Protein 4F7K (pdb70)

Structure (mmCIF, N/CA/C/O backbone):
data_4F7K
#
_entry.id   4F7K
#
_cell.length_a   123.410
_cell.length_b   91.360
_cell.length_c   86.150
_cell.angle_alpha   90.00
_cell.angle_beta   112.10
_cell.angle_gamma   90.00
#
_symmetry.space_group_name_H-M   'C 1 2 1'
#
loop_
_entity.id
_entity.type
_entity.pdbx_description
1 polymer Laccase
2 non-polymer GLYCEROL
3 water water
#
loop_
_atom_site.group_PDB
_atom_site.id
_atom_site.type_symbol
_atom_site.label_atom_id
_atom_site.label_alt_id
_atom_site.label_comp_id
_atom_site.label_asym_id
_atom_site.label_entity_id
_atom_site.label_seq_id
_atom_site.pdbx_PDB_ins_code
_atom_site.Cartn_x
_atom_site.Cartn_y
_atom_site.Cartn_z
_atom_site.occupancy
_atom_site.B_iso_or_equiv
_atom_site.auth_seq_id
_atom_site.auth_comp_id
_atom_site.auth_asym_id
_atom_site.auth_atom_id
_atom_site.pdbx_PDB_model_num
ATOM 1 N N . ALA A 1 2 ? 20.054 49.525 -24.389 1.00 65.51 24 ALA A N 1
ATOM 2 C CA . ALA A 1 2 ? 21.006 48.868 -25.337 1.00 67.15 24 ALA A CA 1
ATOM 3 C C . ALA A 1 2 ? 22.184 48.179 -24.628 1.00 67.61 24 ALA A C 1
ATOM 4 O O . ALA A 1 2 ? 23.338 48.625 -24.753 1.00 69.90 24 ALA A O 1
ATOM 6 N N . PRO A 1 3 ? 21.911 47.082 -23.898 1.00 65.81 25 PRO A N 1
ATOM 7 C CA . PRO A 1 3 ? 20.599 46.475 -23.691 1.00 63.39 25 PRO A CA 1
ATOM 8 C C . PRO A 1 3 ? 19.843 47.067 -22.503 1.00 61.14 25 PRO A C 1
ATOM 9 O O . PRO A 1 3 ? 20.434 47.298 -21.440 1.00 61.78 25 PRO A O 1
ATOM 13 N N . VAL A 1 4 ? 18.549 47.318 -22.685 1.00 58.60 26 VAL A N 1
ATOM 14 C CA . VAL A 1 4 ? 17.691 47.697 -21.559 1.00 56.20 26 VAL A CA 1
ATOM 15 C C . VAL A 1 4 ? 17.519 46.481 -20.646 1.00 53.48 26 VAL A C 1
ATOM 16 O O . VAL A 1 4 ? 17.190 45.380 -21.131 1.00 53.39 26 VAL A O 1
ATOM 20 N N . GLU A 1 5 ? 17.749 46.666 -19.344 1.00 50.30 27 GLU A N 1
ATOM 21 C CA . GLU A 1 5 ? 17.433 45.602 -18.389 1.00 47.04 27 GLU A CA 1
ATOM 22 C C . GLU A 1 5 ? 15.933 45.515 -18.132 1.00 43.34 27 GLU A C 1
ATOM 23 O O . GLU A 1 5 ? 15.268 46.530 -17.918 1.00 42.87 27 GLU A O 1
ATOM 29 N N . LEU A 1 6 ? 15.414 44.296 -18.195 1.00 39.20 28 LEU A N 1
ATOM 30 C CA . LEU A 1 6 ? 14.012 44.027 -17.945 1.00 35.65 28 LEU A CA 1
ATOM 31 C C . LEU A 1 6 ? 13.942 43.034 -16.789 1.00 34.68 28 LEU A C 1
ATOM 32 O O . LEU A 1 6 ? 14.180 41.827 -16.974 1.00 33.86 28 LEU A O 1
ATOM 37 N N . VAL A 1 7 ? 13.670 43.551 -15.589 1.00 32.22 29 VAL A N 1
ATOM 38 C CA . VAL A 1 7 ? 13.780 42.731 -14.399 1.00 31.26 29 VAL A CA 1
ATOM 39 C C . VAL A 1 7 ? 12.413 42.302 -13.933 1.00 29.46 29 VAL A C 1
ATOM 40 O O . VAL A 1 7 ? 11.629 43.143 -13.523 1.00 29.00 29 VAL A O 1
ATOM 44 N N . ALA A 1 8 ? 12.121 41.009 -14.038 1.00 27.59 30 ALA A N 1
ATOM 45 C CA . ALA A 1 8 ? 10.897 40.446 -13.461 1.00 27.47 30 ALA A CA 1
ATOM 46 C C . ALA A 1 8 ? 11.101 40.383 -11.925 1.00 27.78 30 ALA A C 1
ATOM 47 O O . ALA A 1 8 ? 12.063 39.765 -11.453 1.00 29.41 30 ALA A O 1
ATOM 49 N N . GLN A 1 9 ? 10.278 41.102 -11.160 1.00 26.63 31 GLN A N 1
ATOM 50 C CA . GLN A 1 9 ? 10.464 41.176 -9.696 1.00 27.57 31 GLN A CA 1
ATOM 51 C C . GLN A 1 9 ? 9.174 41.447 -8.915 1.00 26.15 31 GLN A C 1
ATOM 52 O O . GLN A 1 9 ? 8.185 41.869 -9.494 1.00 24.82 31 GLN A O 1
ATOM 58 N N . PRO A 1 10 ? 9.203 41.250 -7.568 1.00 26.83 32 PRO A N 1
ATOM 59 C CA . PRO A 1 10 ? 8.032 41.693 -6.795 1.00 26.60 32 PRO A CA 1
ATOM 60 C C . PRO A 1 10 ? 7.878 43.210 -6.889 1.00 26.23 32 PRO A C 1
ATOM 61 O O . PRO A 1 10 ? 8.855 43.939 -6.850 1.00 27.70 32 PRO A O 1
ATOM 65 N N . VAL A 1 11 ? 6.652 43.686 -6.967 1.00 24.97 33 VAL A N 1
ATOM 66 C CA . VAL A 1 11 ? 6.398 45.100 -7.109 1.00 25.00 33 VAL A CA 1
ATOM 67 C C . VAL A 1 11 ? 5.061 45.349 -6.443 1.00 26.56 33 VAL A C 1
ATOM 68 O O . VAL A 1 11 ? 4.410 44.401 -5.983 1.00 25.95 33 VAL A O 1
ATOM 72 N N . ASN A 1 12 ? 4.648 46.613 -6.421 1.00 28.76 34 ASN A N 1
ATOM 73 C CA . ASN A 1 12 ? 3.302 46.990 -5.974 1.00 31.68 34 ASN A CA 1
ATOM 74 C C . ASN A 1 12 ? 2.618 47.783 -7.075 1.00 31.94 34 ASN A C 1
ATOM 75 O O . ASN A 1 12 ? 3.268 48.516 -7.858 1.00 32.05 34 ASN A O 1
ATOM 80 N N . ALA A 1 13 ? 1.301 47.662 -7.146 1.00 32.25 35 ALA A N 1
ATOM 81 C CA . ALA A 1 13 ? 0.576 48.445 -8.134 1.00 32.41 35 ALA A CA 1
ATOM 82 C C . ALA A 1 13 ? -0.643 49.037 -7.506 1.00 32.92 35 ALA A C 1
ATOM 83 O O . ALA A 1 13 ? -1.322 48.363 -6.736 1.00 32.33 35 ALA A O 1
ATOM 85 N N . GLN A 1 14 ? -0.950 50.276 -7.866 1.00 33.77 36 GLN A N 1
ATOM 86 C CA . GLN A 1 14 ? -2.188 50.876 -7.414 1.00 35.87 36 GLN A CA 1
ATOM 87 C C . GLN A 1 14 ? -3.309 50.521 -8.384 1.00 36.20 36 GLN A C 1
ATOM 88 O O . GLN A 1 14 ? -3.513 51.206 -9.385 1.00 37.20 36 GLN A O 1
ATOM 94 N N . ILE A 1 15 ? -4.033 49.454 -8.073 1.00 36.18 37 ILE A N 1
ATOM 95 C CA . ILE A 1 15 ? -5.124 48.982 -8.908 1.00 35.99 37 ILE A CA 1
ATOM 96 C C . ILE A 1 15 ? -6.468 49.556 -8.462 1.00 38.16 37 ILE A C 1
ATOM 97 O O . ILE A 1 15 ? -7.176 50.173 -9.279 1.00 39.27 37 ILE A O 1
ATOM 102 N N . LEU A 1 16 ? -6.804 49.361 -7.181 1.00 38.43 38 LEU A N 1
ATOM 103 C CA . LEU A 1 16 ? -7.963 49.964 -6.540 1.00 41.05 38 LEU A CA 1
ATOM 104 C C . LEU A 1 16 ? -7.798 51.490 -6.563 1.00 43.18 38 LEU A C 1
ATOM 105 O O . LEU A 1 16 ? -6.693 51.977 -6.742 1.00 43.17 38 LEU A O 1
ATOM 110 N N . PRO A 1 17 ? -8.894 52.249 -6.403 1.00 46.01 39 PRO A N 1
ATOM 111 C CA . PRO A 1 17 ? -8.860 53.694 -6.425 1.00 48.47 39 PRO A CA 1
ATOM 112 C C . PRO A 1 17 ? -7.913 54.299 -5.397 1.00 50.79 39 PRO A C 1
ATOM 113 O O . PRO A 1 17 ? -7.554 53.647 -4.406 1.00 50.74 39 PRO A O 1
ATOM 117 N N . GLU A 1 18 ? -7.542 55.560 -5.624 1.00 52.69 40 GLU A N 1
ATOM 118 C CA . GLU A 1 18 ? -6.690 56.282 -4.702 1.00 54.48 40 GLU A CA 1
ATOM 119 C C . GLU A 1 18 ? -7.302 56.344 -3.316 1.00 56.40 40 GLU A C 1
ATOM 120 O O . GLU A 1 18 ? -8.526 56.501 -3.157 1.00 58.06 40 GLU A O 1
ATOM 126 N N . GLY A 1 19 ? -6.440 56.194 -2.317 1.00 56.34 41 GLY A N 1
ATOM 127 C CA . GLY A 1 19 ? -6.887 56.106 -0.932 1.00 57.84 41 GLY A CA 1
ATOM 128 C C . GLY A 1 19 ? -7.247 54.690 -0.503 1.00 56.32 41 GLY A C 1
ATOM 129 O O . GLY A 1 19 ? -7.462 54.444 0.678 1.00 58.90 41 GLY A O 1
ATOM 130 N N . GLU A 1 20 ? -7.362 53.778 -1.466 1.00 53.07 42 GLU A N 1
ATOM 131 C CA . GLU A 1 20 ? -7.527 52.363 -1.196 1.00 50.81 42 GLU A CA 1
ATOM 132 C C . GLU A 1 20 ? -6.189 51.640 -1.392 1.00 47.41 42 GLU A C 1
ATOM 133 O O . GLU A 1 20 ? -5.272 52.184 -2.011 1.00 46.29 42 GLU A O 1
ATOM 139 N N . PRO A 1 21 ? -6.065 50.422 -0.836 1.00 45.57 43 PRO A N 1
ATOM 140 C CA . PRO A 1 21 ? -4.766 49.752 -0.712 1.00 43.26 43 PRO A CA 1
ATOM 141 C C . PRO A 1 21 ? -4.135 49.330 -2.033 1.00 39.64 43 PRO A C 1
ATOM 142 O O . PRO A 1 21 ? -4.818 48.877 -2.932 1.00 38.95 43 PRO A O 1
ATOM 146 N N . ALA A 1 22 ? -2.830 49.489 -2.128 1.00 38.15 44 ALA A N 1
ATOM 147 C CA . ALA A 1 22 ? -2.057 49.034 -3.258 1.00 36.64 44 ALA A CA 1
ATOM 148 C C . ALA A 1 22 ? -2.043 47.510 -3.244 1.00 35.64 44 ALA A C 1
ATOM 149 O O . ALA A 1 22 ? -2.422 46.906 -2.259 1.00 36.20 44 ALA A O 1
ATOM 151 N N . THR A 1 23 ? -1.614 46.899 -4.337 1.00 33.83 45 THR A N 1
ATOM 152 C CA . THR A 1 23 ? -1.684 45.454 -4.494 1.00 33.22 45 THR A CA 1
ATOM 153 C C . THR A 1 23 ? -0.279 44.901 -4.779 1.00 32.65 45 THR A C 1
ATOM 154 O O . THR A 1 23 ? 0.356 45.314 -5.738 1.00 32.77 45 THR A O 1
ATOM 158 N N . PRO A 1 24 ? 0.186 43.941 -3.966 1.00 32.36 46 PRO A N 1
ATOM 159 C CA . PRO A 1 24 ? 1.477 43.290 -4.183 1.00 32.15 46 PRO A CA 1
ATOM 160 C C . PRO A 1 24 ? 1.382 42.286 -5.297 1.00 31.73 46 PRO A C 1
ATOM 161 O O . PRO A 1 24 ? 0.379 41.586 -5.389 1.00 31.23 46 PRO A O 1
ATOM 165 N N . MET A 1 25 ? 2.354 42.301 -6.215 1.00 31.25 47 MET A N 1
ATOM 166 C CA . MET A 1 25 ? 2.374 41.308 -7.270 1.00 31.09 47 MET A CA 1
ATOM 167 C C . MET A 1 25 ? 3.744 41.189 -7.920 1.00 29.75 47 MET A C 1
ATOM 168 O O . MET A 1 25 ? 4.709 41.753 -7.407 1.00 29.47 47 MET A O 1
ATOM 173 N N . LEU A 1 26 ? 3.818 40.467 -9.040 1.00 28.10 48 LEU A N 1
ATOM 174 C CA . LEU A 1 26 ? 5.065 40.432 -9.850 1.00 28.12 48 LEU A CA 1
ATOM 175 C C . LEU A 1 26 ? 4.954 41.413 -10.972 1.00 26.77 48 LEU A C 1
ATOM 176 O O . LEU A 1 26 ? 3.903 41.545 -11.558 1.00 27.93 48 LEU A O 1
ATOM 181 N N . GLY A 1 27 ? 6.028 42.135 -11.267 1.00 26.95 49 GLY A N 1
ATOM 182 C CA . GLY A 1 27 ? 6.044 43.022 -12.411 1.00 25.04 49 GLY A CA 1
ATOM 183 C C . GLY A 1 27 ? 7.447 43.176 -12.947 1.00 26.36 49 GLY A C 1
ATOM 184 O O . GLY A 1 27 ? 8.346 42.375 -12.636 1.00 27.01 49 GLY A O 1
ATOM 185 N N . PHE A 1 28 ? 7.664 44.250 -13.699 1.00 26.20 50 PHE A N 1
ATOM 186 C CA . PHE A 1 28 ? 8.925 44.473 -14.363 1.00 26.40 50 PHE A CA 1
ATOM 187 C C . PHE A 1 28 ? 9.377 45.851 -13.988 1.00 27.03 50 PHE A C 1
ATOM 188 O O . PHE A 1 28 ? 8.612 46.805 -14.129 1.00 27.44 50 PHE A O 1
ATOM 196 N N . ASN A 1 29 ? 10.621 45.966 -13.566 1.00 27.52 51 ASN A N 1
ATOM 197 C CA . ASN A 1 29 ? 11.243 47.272 -13.334 1.00 29.90 51 ASN A CA 1
ATOM 198 C C . ASN A 1 29 ? 10.490 48.191 -12.349 1.00 30.10 51 ASN A C 1
ATOM 199 O O . ASN A 1 29 ? 10.331 49.410 -12.604 1.00 30.60 51 ASN A O 1
ATOM 204 N N . GLY A 1 30 ? 10.016 47.606 -11.249 1.00 29.84 52 GLY A N 1
ATOM 205 C CA . GLY A 1 30 ? 9.454 48.388 -10.122 1.00 29.37 52 GLY A CA 1
ATOM 206 C C . GLY A 1 30 ? 7.961 48.667 -10.285 1.00 29.17 52 GLY A C 1
ATOM 207 O O . GLY A 1 30 ? 7.387 49.380 -9.475 1.00 27.86 52 GLY A O 1
ATOM 208 N N . GLY A 1 31 ? 7.324 48.099 -11.325 1.00 28.25 53 GLY A N 1
ATOM 209 C CA . GLY A 1 31 ? 5.872 48.357 -11.568 1.00 26.95 53 GLY A CA 1
ATOM 210 C C . GLY A 1 31 ? 5.168 47.294 -12.392 1.00 26.92 53 GLY A C 1
ATOM 211 O O . GLY A 1 31 ? 5.813 46.392 -12.925 1.00 27.32 53 GLY A O 1
ATOM 212 N N . THR A 1 32 ? 3.839 47.381 -12.453 1.00 26.51 54 THR A N 1
ATOM 213 C CA . THR A 1 32 ? 3.028 46.659 -13.422 1.00 26.42 54 THR A CA 1
ATOM 214 C C . THR A 1 32 ? 1.862 47.562 -13.882 1.00 26.15 54 THR A C 1
ATOM 215 O O . THR A 1 32 ? 1.227 48.199 -13.072 1.00 26.97 54 THR A O 1
ATOM 219 N N . PRO A 1 33 ? 1.637 47.690 -15.189 1.00 25.46 55 PRO A N 1
ATOM 220 C CA . PRO A 1 33 ? 2.368 47.135 -16.317 1.00 26.07 55 PRO A CA 1
ATOM 221 C C . PRO A 1 33 ? 3.858 47.423 -16.284 1.00 26.42 55 PRO A C 1
ATOM 222 O O . PRO A 1 33 ? 4.277 48.405 -15.715 1.00 25.48 55 PRO A O 1
ATOM 226 N N . GLY A 1 34 ? 4.658 46.574 -16.933 1.00 27.27 56 GLY A N 1
ATOM 227 C CA . GLY A 1 34 ? 6.070 46.925 -17.114 1.00 26.15 56 GLY A CA 1
ATOM 228 C C . GLY A 1 34 ? 6.227 48.127 -18.046 1.00 27.90 56 GLY A C 1
ATOM 229 O O . GLY A 1 34 ? 5.225 48.613 -18.660 1.00 26.24 56 GLY A O 1
ATOM 230 N N . PRO A 1 35 ? 7.482 48.595 -18.197 1.00 28.23 57 PRO A N 1
ATOM 231 C CA . PRO A 1 35 ? 7.847 49.704 -19.071 1.00 29.47 57 PRO A CA 1
ATOM 232 C C . PRO A 1 35 ? 7.393 49.502 -20.515 1.00 29.61 57 PRO A C 1
A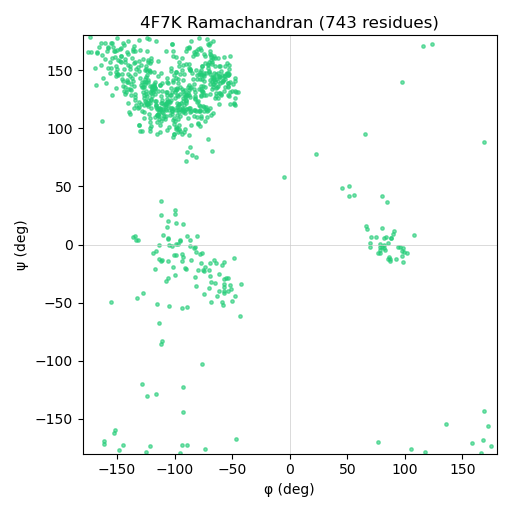TOM 233 O O . PRO A 1 35 ? 7.341 48.362 -20.969 1.00 29.83 57 PRO A O 1
ATOM 237 N N . VAL A 1 36 ? 7.059 50.596 -21.195 1.00 29.89 58 VAL A N 1
ATOM 238 C CA . VAL A 1 36 ? 6.816 50.631 -22.640 1.00 33.06 58 VAL A CA 1
ATOM 239 C C . VAL A 1 36 ? 8.146 50.470 -23.365 1.00 34.27 58 VAL A C 1
ATOM 240 O O . VAL A 1 36 ? 9.017 51.313 -23.248 1.00 36.31 58 VAL A O 1
ATOM 244 N N . LEU A 1 37 ? 8.310 49.379 -24.095 1.00 35.18 59 LEU A N 1
ATOM 245 C CA . LEU A 1 37 ? 9.474 49.179 -24.951 1.00 36.28 59 LEU A CA 1
ATOM 246 C C . LEU A 1 37 ? 9.164 49.730 -26.345 1.00 37.99 59 LEU A C 1
ATOM 247 O O . LEU A 1 37 ? 8.138 49.400 -26.927 1.00 37.30 59 LEU A O 1
ATOM 252 N N . ARG A 1 38 ? 10.048 50.590 -26.844 1.00 39.78 60 ARG A N 1
ATOM 253 C CA . ARG A 1 38 ? 9.858 51.313 -28.084 1.00 42.14 60 ARG A CA 1
ATOM 254 C C . ARG A 1 38 ? 11.053 51.109 -29.003 1.00 42.73 60 ARG A C 1
ATOM 255 O O . ARG A 1 38 ? 12.191 51.106 -28.545 1.00 41.57 60 ARG A O 1
ATOM 263 N N . ALA A 1 39 ? 10.778 50.943 -30.303 1.00 43.77 61 ALA A N 1
ATOM 264 C CA . ALA A 1 39 ? 11.818 50.976 -31.345 1.00 45.17 61 ALA A CA 1
ATOM 265 C C . ALA A 1 39 ? 11.173 51.300 -32.683 1.00 46.73 61 ALA A C 1
ATOM 266 O O . ALA A 1 39 ? 10.018 50.989 -32.879 1.00 47.07 61 ALA A O 1
ATOM 268 N N . ARG A 1 40 ? 11.899 51.919 -33.607 1.00 48.18 62 ARG A N 1
ATOM 269 C CA . ARG A 1 40 ? 11.363 52.148 -34.948 1.00 50.38 62 ARG A CA 1
ATOM 270 C C . ARG A 1 40 ? 11.330 50.821 -35.718 1.00 49.87 62 ARG A C 1
ATOM 271 O O . ARG A 1 40 ? 12.157 49.930 -35.490 1.00 49.61 62 ARG A O 1
ATOM 279 N N . GLN A 1 41 ? 10.354 50.667 -36.590 1.00 49.98 63 GLN A N 1
ATOM 280 C CA . GLN A 1 41 ? 10.334 49.520 -37.503 1.00 51.44 63 GLN A CA 1
ATOM 281 C C . GLN A 1 41 ? 11.726 49.326 -38.144 1.00 53.11 63 GLN A C 1
ATOM 282 O O . GLN A 1 41 ? 12.341 50.288 -38.623 1.00 54.19 63 GLN A O 1
ATOM 288 N N . GLY A 1 42 ? 12.223 48.094 -38.119 1.00 53.01 64 GLY A N 1
ATOM 289 C CA . GLY A 1 42 ? 13.484 47.744 -38.790 1.00 54.41 64 GLY A CA 1
ATOM 290 C C . GLY A 1 42 ? 14.656 47.711 -37.831 1.00 54.56 64 GLY A C 1
ATOM 291 O O . GLY A 1 42 ? 15.725 47.163 -38.153 1.00 55.53 64 GLY A O 1
ATOM 292 N N . GLU A 1 43 ? 14.449 48.294 -36.645 1.00 52.79 65 GLU A N 1
ATOM 293 C CA . GLU A 1 43 ? 15.502 48.422 -35.639 1.00 52.98 65 GLU A CA 1
ATOM 294 C C . GLU A 1 43 ? 15.566 47.240 -34.668 1.00 51.41 65 GLU A C 1
ATOM 295 O O . GLU A 1 43 ? 14.654 46.424 -34.575 1.00 50.32 65 GLU A O 1
ATOM 301 N N . VAL A 1 44 ? 16.663 47.178 -33.936 1.00 51.74 66 VAL A N 1
ATOM 302 C CA . VAL A 1 44 ? 16.931 46.078 -33.043 1.00 51.62 66 VAL A CA 1
ATOM 303 C C . VAL A 1 44 ? 16.485 46.427 -31.636 1.00 49.33 66 VAL A C 1
ATOM 304 O O . VAL A 1 44 ? 16.811 47.502 -31.136 1.00 50.39 66 VAL A O 1
ATOM 308 N N . PHE A 1 45 ? 15.706 45.534 -31.038 1.00 47.61 67 PHE A N 1
ATOM 309 C CA . PHE A 1 45 ? 15.453 45.523 -29.597 1.00 45.58 67 PHE A CA 1
ATOM 310 C C . PHE A 1 45 ? 16.517 44.644 -28.978 1.00 44.99 67 PHE A C 1
ATOM 311 O O . PHE A 1 45 ? 16.645 43.472 -29.336 1.00 45.00 67 PHE A O 1
ATOM 319 N N . ASP A 1 46 ? 17.285 45.206 -28.059 1.00 44.80 68 ASP A N 1
ATOM 320 C CA A ASP A 1 46 ? 18.265 44.450 -27.303 0.50 45.12 68 ASP A CA 1
ATOM 321 C CA B ASP A 1 46 ? 18.226 44.407 -27.285 0.50 45.20 68 ASP A CA 1
ATOM 322 C C . ASP A 1 46 ? 17.843 44.507 -25.822 1.00 43.45 68 ASP A C 1
ATOM 323 O O . ASP A 1 46 ? 17.936 45.564 -25.203 1.00 43.44 68 ASP A O 1
ATOM 332 N N . ILE A 1 47 ? 17.383 43.381 -25.279 1.00 41.84 69 ILE A N 1
ATOM 333 C CA . ILE A 1 47 ? 16.757 43.322 -23.955 1.00 39.32 69 ILE A CA 1
ATOM 334 C C . ILE A 1 47 ? 17.473 42.310 -23.054 1.00 39.25 69 ILE A C 1
ATOM 335 O O . ILE A 1 47 ? 17.596 41.139 -23.413 1.00 40.49 69 ILE A O 1
ATOM 340 N N . ARG A 1 48 ? 17.988 42.767 -21.911 1.00 38.32 70 ARG A N 1
ATOM 341 C CA . ARG A 1 48 ? 18.562 41.849 -20.933 1.00 38.69 70 ARG A CA 1
ATOM 342 C C . ARG A 1 48 ? 17.496 41.508 -19.858 1.00 36.60 70 ARG A C 1
ATOM 343 O O . ARG A 1 48 ? 17.257 42.291 -18.940 1.00 35.06 70 ARG A O 1
ATOM 351 N N . PHE A 1 49 ? 16.863 40.342 -20.022 1.00 35.25 71 PHE A N 1
ATOM 352 C CA . PHE A 1 49 ? 15.916 39.801 -19.059 1.00 33.56 71 PHE A CA 1
ATOM 353 C C . PHE A 1 49 ? 16.611 39.249 -17.817 1.00 34.66 71 PHE A C 1
ATOM 354 O O . PHE A 1 49 ? 17.525 38.432 -17.927 1.00 35.91 71 PHE A O 1
ATOM 362 N N . GLN A 1 50 ? 16.144 39.685 -16.652 1.00 33.58 72 GLN A N 1
ATOM 363 C CA . GLN A 1 50 ? 16.678 39.258 -15.360 1.00 35.77 72 GLN A CA 1
ATOM 364 C C . GLN A 1 50 ? 15.557 38.682 -14.481 1.00 34.35 72 GLN A C 1
ATOM 365 O O . GLN A 1 50 ? 14.591 39.369 -14.191 1.00 32.67 72 GLN A O 1
ATOM 371 N N . ASN A 1 51 ? 15.721 37.439 -14.047 1.00 34.99 73 ASN A N 1
ATOM 372 C CA . ASN A 1 51 ? 14.697 36.732 -13.265 1.00 34.86 73 ASN A CA 1
ATOM 373 C C . ASN A 1 51 ? 14.866 36.927 -11.747 1.00 35.14 73 ASN A C 1
ATOM 374 O O . ASN A 1 51 ? 15.711 36.269 -11.118 1.00 36.34 73 ASN A O 1
ATOM 379 N N . GLN A 1 52 ? 14.093 37.847 -11.164 1.00 34.20 74 GLN A N 1
ATOM 380 C CA . GLN A 1 52 ? 14.075 38.017 -9.690 1.00 35.16 74 GLN A CA 1
ATOM 381 C C . GLN A 1 52 ? 12.733 37.584 -9.080 1.00 34.83 74 GLN A C 1
ATOM 382 O O . GLN A 1 52 ? 12.245 38.210 -8.139 1.00 34.58 74 GLN A O 1
ATOM 388 N N . ILE A 1 53 ? 12.129 36.526 -9.606 1.00 34.75 75 ILE A N 1
ATOM 389 C CA . ILE A 1 53 ? 10.811 36.146 -9.111 1.00 35.02 75 ILE A CA 1
ATOM 390 C C . ILE A 1 53 ? 10.789 34.811 -8.385 1.00 37.45 75 ILE A C 1
ATOM 391 O O . ILE A 1 53 ? 9.721 34.379 -7.921 1.00 37.56 75 ILE A O 1
ATOM 396 N N . GLY A 1 54 ? 11.950 34.162 -8.290 1.00 38.75 76 GLY A N 1
ATOM 397 C CA . GLY A 1 54 ? 12.085 32.976 -7.461 1.00 40.73 76 GLY A CA 1
ATOM 398 C C . GLY A 1 54 ? 11.682 31.690 -8.161 1.00 41.69 76 GLY A C 1
ATOM 399 O O . GLY A 1 54 ? 11.748 30.625 -7.555 1.00 42.79 76 GLY A O 1
ATOM 400 N N . GLU A 1 55 ? 11.287 31.771 -9.435 1.00 40.24 77 GLU A N 1
ATOM 401 C CA . GLU A 1 55 ? 10.917 30.568 -10.178 1.00 41.29 77 GLU A CA 1
ATOM 402 C C . GLU A 1 55 ? 11.286 30.704 -11.655 1.00 40.12 77 GLU A C 1
ATOM 403 O O . GLU A 1 55 ? 11.577 31.788 -12.093 1.00 38.98 77 GLU A O 1
ATOM 409 N N . GLY A 1 56 ? 11.350 29.580 -12.374 1.00 41.09 78 GLY A N 1
ATOM 410 C CA . GLY A 1 56 ? 11.632 29.531 -13.803 1.00 40.79 78 GLY A CA 1
ATOM 411 C C . GLY A 1 56 ? 10.769 30.544 -14.546 1.00 39.34 78 GLY A C 1
ATOM 412 O O . GLY A 1 56 ? 9.635 30.794 -14.153 1.00 38.25 78 GLY A O 1
ATOM 413 N N . SER A 1 57 ? 11.322 31.168 -15.587 1.00 38.36 79 SER A N 1
ATOM 414 C CA . SER A 1 57 ? 10.564 32.145 -16.353 1.00 36.24 79 SER A CA 1
ATOM 415 C C . SER A 1 57 ? 11.179 32.353 -17.723 1.00 36.08 79 SER A C 1
ATOM 416 O O . SER A 1 57 ? 12.242 31.799 -18.023 1.00 38.30 79 SER A O 1
ATOM 419 N N . ALA A 1 58 ? 10.482 33.122 -18.548 1.00 33.53 80 ALA A N 1
ATOM 420 C CA . ALA A 1 58 ? 10.936 33.535 -19.863 1.00 33.63 80 ALA A CA 1
ATOM 421 C C . ALA A 1 58 ? 9.911 34.536 -20.367 1.00 31.25 80 ALA A C 1
ATOM 422 O O . ALA A 1 58 ? 8.820 34.634 -19.772 1.00 29.20 80 ALA A O 1
ATOM 424 N N . VAL A 1 59 ? 10.260 35.287 -21.428 1.00 30.20 81 VAL A N 1
ATOM 425 C CA . VAL A 1 59 ? 9.398 36.341 -21.950 1.00 28.59 81 VAL A CA 1
ATOM 426 C C . VAL A 1 59 ? 8.983 36.089 -23.413 1.00 30.79 81 VAL A C 1
ATOM 427 O O . VAL A 1 59 ? 9.833 35.808 -24.259 1.00 29.94 81 VAL A O 1
ATOM 431 N N . HIS A 1 60 ? 7.669 36.141 -23.680 1.00 29.97 82 HIS A N 1
ATOM 432 C CA . HIS A 1 60 ? 7.138 36.034 -25.038 1.00 30.53 82 HIS A CA 1
ATOM 433 C C . HIS A 1 60 ? 6.826 37.436 -25.571 1.00 30.12 82 HIS A C 1
ATOM 434 O O . HIS A 1 60 ? 6.249 38.253 -24.877 1.00 30.12 82 HIS A O 1
ATOM 441 N N . TRP A 1 61 ? 7.253 37.715 -26.791 1.00 30.80 83 TRP A N 1
ATOM 442 C CA . TRP A 1 61 ? 6.991 38.981 -27.447 1.00 29.90 83 TRP A CA 1
ATOM 443 C C . TRP A 1 61 ? 5.794 38.697 -28.352 1.00 30.48 83 TRP A C 1
ATOM 444 O O . TRP A 1 61 ? 5.939 38.128 -29.429 1.00 32.22 83 TRP A O 1
ATOM 455 N N . HIS A 1 62 ? 4.621 39.117 -27.888 1.00 29.98 84 HIS A N 1
ATOM 456 C CA . HIS A 1 62 ? 3.324 38.692 -28.426 1.00 30.86 84 HIS A CA 1
ATOM 457 C C . HIS A 1 62 ? 2.952 39.375 -29.750 1.00 32.23 84 HIS A C 1
ATOM 458 O O . HIS A 1 62 ? 2.683 40.570 -29.776 1.00 33.31 84 HIS A O 1
ATOM 465 N N . GLY A 1 63 ? 2.979 38.629 -30.852 1.00 34.94 85 GLY A N 1
ATOM 466 C CA . GLY A 1 63 ? 2.792 39.195 -32.217 1.00 35.81 85 GLY A CA 1
ATOM 467 C C . GLY A 1 63 ? 4.046 39.539 -33.018 1.00 37.83 85 GLY A C 1
ATOM 468 O O . GLY A 1 63 ? 3.982 39.977 -34.188 1.00 38.77 85 GLY A O 1
ATOM 469 N N . LEU A 1 64 ? 5.205 39.345 -32.417 1.00 38.25 86 LEU A N 1
ATOM 470 C CA . LEU A 1 64 ? 6.440 39.676 -33.112 1.00 39.43 86 LEU A CA 1
ATOM 471 C C . LEU A 1 64 ? 6.756 38.545 -34.088 1.00 41.48 86 LEU A C 1
ATOM 472 O O . LEU A 1 64 ? 6.898 37.397 -33.688 1.00 41.92 86 LEU A O 1
ATOM 477 N N . ARG A 1 65 ? 6.835 38.887 -35.371 1.00 44.10 87 ARG A N 1
ATOM 478 C CA . ARG A 1 65 ? 7.254 37.980 -36.411 1.00 46.61 87 ARG A CA 1
ATOM 479 C C . ARG A 1 65 ? 8.770 38.031 -36.442 1.00 47.88 87 ARG A C 1
ATOM 480 O O . ARG A 1 65 ? 9.355 38.675 -37.335 1.00 50.03 87 ARG A O 1
ATOM 488 N N . ILE A 1 66 ? 9.407 37.362 -35.483 1.00 47.00 88 ILE A N 1
ATOM 489 C CA . ILE A 1 66 ? 10.852 37.527 -35.233 1.00 47.08 88 ILE A CA 1
ATOM 490 C C . ILE A 1 66 ? 11.647 36.224 -35.294 1.00 48.05 88 ILE A C 1
ATOM 491 O O . ILE A 1 66 ? 11.075 35.142 -35.485 1.00 47.72 88 ILE A O 1
ATOM 496 N N . ASP A 1 67 ? 12.968 36.339 -35.117 1.00 48.37 89 ASP A N 1
ATOM 497 C CA . ASP A 1 67 ? 13.832 35.167 -34.989 1.00 49.81 89 ASP A CA 1
ATOM 498 C C . ASP A 1 67 ? 13.311 34.224 -33.891 1.00 47.90 89 ASP A C 1
ATOM 499 O O . ASP A 1 67 ? 13.050 34.640 -32.745 1.00 45.99 89 ASP A O 1
ATOM 504 N N . ASN A 1 68 ? 13.157 32.960 -34.275 1.00 48.32 90 ASN A N 1
ATOM 505 C CA . ASN A 1 68 ? 12.564 31.918 -33.448 1.00 46.25 90 ASN A CA 1
ATOM 506 C C . ASN A 1 68 ? 13.269 31.722 -32.117 1.00 44.81 90 ASN A C 1
ATOM 507 O O . ASN A 1 68 ? 12.621 31.407 -31.132 1.00 41.68 90 ASN A O 1
ATOM 512 N N . ALA A 1 69 ? 14.597 31.907 -32.114 1.00 46.18 91 ALA A N 1
ATOM 513 C CA . ALA A 1 69 ? 15.426 31.677 -30.933 1.00 45.82 91 ALA A CA 1
ATOM 514 C C . ALA A 1 69 ? 15.048 32.642 -29.820 1.00 43.52 91 ALA A C 1
ATOM 515 O O . ALA A 1 69 ? 15.392 32.408 -28.654 1.00 42.59 91 ALA A O 1
ATOM 517 N N . MET A 1 70 ? 14.318 33.694 -30.202 1.00 41.82 92 MET A N 1
ATOM 518 C CA . MET A 1 70 ? 13.968 34.780 -29.332 1.00 40.47 92 MET A CA 1
ATOM 519 C C . MET A 1 70 ? 12.483 34.776 -28.877 1.00 39.26 92 MET A C 1
ATOM 520 O O . MET A 1 70 ? 12.046 35.707 -28.191 1.00 37.89 92 MET A O 1
ATOM 525 N N . ASP A 1 71 ? 11.731 33.729 -29.237 1.00 39.48 93 ASP A N 1
ATOM 526 C CA . ASP A 1 71 ? 10.258 33.696 -29.101 1.00 37.67 93 ASP A CA 1
ATOM 527 C C . ASP A 1 71 ? 9.786 33.506 -27.643 1.00 35.91 93 ASP A C 1
ATOM 528 O O . ASP A 1 71 ? 8.648 33.837 -27.298 1.00 33.44 93 ASP A O 1
ATOM 533 N N . GLY A 1 72 ? 10.657 32.944 -26.808 1.00 36.99 94 GLY A N 1
ATOM 534 C CA . GLY A 1 72 ? 10.425 32.874 -25.359 1.00 36.66 94 GLY A CA 1
ATOM 535 C C . GLY A 1 72 ? 9.585 31.697 -24.898 1.00 37.08 94 GLY A C 1
ATOM 536 O O . GLY A 1 72 ? 8.802 31.819 -23.964 1.00 36.18 94 GLY A O 1
ATOM 537 N N . VAL A 1 73 ? 9.756 30.546 -25.540 1.00 39.14 95 VAL A N 1
ATOM 538 C CA . VAL A 1 73 ? 9.016 29.336 -25.192 1.00 39.39 95 VAL A CA 1
ATOM 539 C C . VAL A 1 73 ? 9.980 28.296 -24.622 1.00 41.25 95 VAL A C 1
ATOM 540 O O . VAL A 1 73 ? 10.610 27.581 -25.383 1.00 43.96 95 VAL A O 1
ATOM 544 N N . PRO A 1 74 ? 10.094 28.203 -23.276 1.00 40.94 96 PRO A N 1
ATOM 545 C CA . PRO A 1 74 ? 10.967 27.195 -22.639 1.00 42.93 96 PRO A CA 1
ATOM 546 C C . PRO A 1 74 ? 10.688 25.761 -23.111 1.00 45.38 96 PRO A C 1
ATOM 547 O O . PRO A 1 74 ? 9.531 25.390 -23.288 1.00 45.15 96 PRO A O 1
ATOM 551 N N . GLY A 1 75 ? 11.745 24.983 -23.335 1.00 48.00 97 GLY A N 1
ATOM 552 C CA . GLY A 1 75 ? 11.619 23.600 -23.809 1.00 50.82 97 GLY A CA 1
ATOM 553 C C . GLY A 1 75 ? 11.383 23.465 -25.310 1.00 52.62 97 GLY A C 1
ATOM 554 O O . GLY A 1 75 ? 11.281 22.350 -25.835 0.60 54.57 97 GLY A O 1
ATOM 555 N N . MET A 1 76 ? 11.273 24.597 -25.999 1.00 51.66 98 MET A N 1
ATOM 556 C CA . MET A 1 76 ? 11.056 24.607 -27.433 1.00 53.04 98 MET A CA 1
ATOM 557 C C . MET A 1 76 ? 12.007 25.576 -28.124 1.00 52.98 98 MET A C 1
ATOM 558 O O . MET A 1 76 ? 12.604 25.256 -29.149 1.00 54.71 98 MET A O 1
ATOM 563 N N . THR A 1 77 ? 12.137 26.771 -27.563 1.00 50.18 99 THR A N 1
ATOM 564 C CA . THR A 1 77 ? 12.875 27.812 -28.248 1.00 49.86 99 THR A CA 1
ATOM 565 C C . THR A 1 77 ? 14.102 28.214 -27.424 1.00 49.50 99 THR A C 1
ATOM 566 O O . THR A 1 77 ? 15.064 28.763 -27.964 1.00 49.58 99 THR A O 1
ATOM 570 N N . GLN A 1 78 ? 14.041 27.915 -26.119 1.00 47.97 100 GLN A N 1
ATOM 571 C CA . GLN A 1 78 ? 15.124 28.162 -25.174 1.00 48.26 100 GLN A CA 1
ATOM 572 C C . GLN A 1 78 ? 14.989 27.266 -23.940 1.00 48.31 100 GLN A C 1
ATOM 573 O O . GLN A 1 78 ? 13.961 26.640 -23.720 1.00 47.31 100 GLN A O 1
ATOM 579 N N . ASP A 1 79 ? 16.053 27.204 -23.147 1.00 49.42 101 ASP A N 1
ATOM 580 C CA . ASP A 1 79 ? 15.941 26.729 -21.786 1.00 49.82 101 ASP A CA 1
ATOM 581 C C . ASP A 1 79 ? 15.156 27.779 -21.001 1.00 47.44 101 ASP A C 1
ATOM 582 O O . ASP A 1 79 ? 15.265 28.979 -21.272 1.00 46.50 101 ASP A O 1
ATOM 587 N N . VAL A 1 80 ? 14.372 27.319 -20.035 1.00 46.61 102 VAL A N 1
ATOM 588 C CA . VAL A 1 80 ? 13.776 28.187 -19.039 1.00 44.76 102 VAL A CA 1
ATOM 589 C C . VAL A 1 80 ? 14.874 29.040 -18.370 1.00 44.71 102 VAL A C 1
ATOM 590 O O . VAL A 1 80 ? 16.019 28.606 -18.239 1.00 46.12 102 VAL A O 1
ATOM 594 N N . VAL A 1 81 ? 14.536 30.267 -17.990 1.00 42.83 103 VAL A N 1
ATOM 595 C CA . VAL A 1 81 ? 15.463 31.120 -17.266 1.00 42.76 103 VAL A CA 1
ATOM 596 C C . VAL A 1 81 ? 15.275 30.827 -15.787 1.00 43.06 103 VAL A C 1
ATOM 597 O O . VAL A 1 81 ? 14.234 31.142 -15.204 1.00 42.36 103 VAL A O 1
ATOM 601 N N . GLU A 1 82 ? 16.255 30.167 -15.183 1.00 44.67 104 GLU A N 1
ATOM 602 C CA . GLU A 1 82 ? 16.127 29.790 -13.791 1.00 45.27 104 GLU A CA 1
ATOM 603 C C . GLU A 1 82 ? 16.128 31.047 -12.946 1.00 43.33 104 GLU A C 1
ATOM 604 O O . GLU A 1 82 ? 16.536 32.112 -13.416 1.00 42.59 104 GLU A O 1
ATOM 610 N N . ALA A 1 83 ? 15.626 30.942 -11.724 1.00 42.01 105 ALA A N 1
ATOM 611 C CA . ALA A 1 83 ? 15.617 32.074 -10.830 1.00 40.89 105 ALA A CA 1
ATOM 612 C C . ALA A 1 83 ? 17.051 32.553 -10.630 1.00 42.02 105 ALA A C 1
ATOM 613 O O . ALA A 1 83 ? 17.981 31.745 -10.558 1.00 42.99 105 ALA A O 1
ATOM 615 N N . GLY A 1 84 ? 17.231 33.869 -10.604 1.00 41.15 106 GLY A N 1
ATOM 616 C CA . GLY A 1 84 ? 18.539 34.468 -10.435 1.00 42.11 106 GLY A CA 1
ATOM 617 C C . GLY A 1 84 ? 19.321 34.548 -11.737 1.00 43.11 106 GLY A C 1
ATOM 618 O O . GLY A 1 84 ? 20.425 35.082 -11.771 1.00 44.38 106 GLY A O 1
ATOM 619 N N . GLY A 1 85 ? 18.759 33.987 -12.801 1.00 42.52 107 GLY A N 1
ATOM 620 C CA . GLY A 1 85 ? 19.427 33.937 -14.095 1.00 43.03 107 GLY A CA 1
ATOM 621 C C . GLY A 1 85 ? 19.034 35.057 -15.026 1.00 41.29 107 GLY A C 1
ATOM 622 O O . GLY A 1 85 ? 18.220 35.904 -14.694 1.00 40.18 107 GLY A O 1
ATOM 623 N N . GLU A 1 86 ? 19.608 35.045 -16.213 1.00 42.22 108 GLU A N 1
ATOM 624 C CA . GLU A 1 86 ? 19.338 36.073 -17.198 1.00 42.33 108 GLU A CA 1
ATOM 625 C C . GLU A 1 86 ? 19.250 35.486 -18.613 1.00 42.56 108 GLU A C 1
ATOM 626 O O . GLU A 1 86 ? 19.670 34.358 -18.862 1.00 43.94 108 GLU A O 1
ATOM 632 N N . PHE A 1 87 ? 18.717 36.284 -19.526 1.00 40.93 109 PHE A N 1
ATOM 633 C CA . PHE A 1 87 ? 18.591 35.911 -20.921 1.00 41.79 109 PHE A CA 1
ATOM 634 C C . PHE A 1 87 ? 18.655 37.178 -21.748 1.00 41.22 109 PHE A C 1
ATOM 635 O O . PHE A 1 87 ? 17.994 38.175 -21.461 1.00 39.26 109 PHE A O 1
ATOM 643 N N . GLU A 1 88 ? 19.435 37.114 -22.805 1.00 42.93 110 GLU A N 1
ATOM 644 C CA . GLU A 1 88 ? 19.593 38.243 -23.693 1.00 43.66 110 GLU A CA 1
ATOM 645 C C . GLU A 1 88 ? 18.613 38.099 -24.864 1.00 42.46 110 GLU A C 1
ATOM 646 O O . GLU A 1 88 ? 18.750 37.184 -25.697 1.00 42.98 110 GLU A O 1
ATOM 652 N N . TYR A 1 89 ? 17.596 38.956 -24.906 1.00 40.65 111 TYR A N 1
ATOM 653 C CA . TYR A 1 89 ? 16.681 38.943 -26.067 1.00 40.64 111 TYR A CA 1
ATOM 654 C C . TYR A 1 89 ? 17.084 39.993 -27.073 1.00 41.77 111 TYR A C 1
ATOM 655 O O . TYR A 1 89 ? 17.114 41.191 -26.773 1.00 42.09 111 TYR A O 1
ATOM 664 N N . SER A 1 90 ? 17.377 39.557 -28.277 1.00 42.93 112 SER A N 1
ATOM 665 C CA . SER A 1 90 ? 17.784 40.495 -29.295 1.00 44.38 112 SER A CA 1
ATOM 666 C C . SER A 1 90 ? 17.173 40.168 -30.659 1.00 44.49 112 SER A C 1
ATOM 667 O O . SER A 1 90 ? 17.489 39.145 -31.257 1.00 46.13 112 SER A O 1
ATOM 670 N N . PHE A 1 91 ? 16.301 41.046 -31.141 1.00 43.16 113 PHE A N 1
ATOM 671 C CA . PHE A 1 91 ? 15.626 40.835 -32.416 1.00 44.44 113 PHE A CA 1
ATOM 672 C C . PHE A 1 91 ? 15.294 42.158 -33.095 1.00 44.94 113 PHE A C 1
ATOM 673 O O . PHE A 1 91 ? 15.085 43.191 -32.429 1.00 42.98 113 PHE A O 1
ATOM 681 N N . ARG A 1 92 ? 15.250 42.109 -34.425 1.00 47.69 114 ARG A N 1
ATOM 682 C CA . ARG A 1 92 ? 14.770 43.218 -35.252 1.00 49.18 114 ARG A CA 1
ATOM 683 C C . ARG A 1 92 ? 13.246 43.129 -35.304 1.00 48.48 114 ARG A C 1
ATOM 684 O O . ARG A 1 92 ? 12.696 42.038 -35.474 1.00 50.30 114 ARG A O 1
ATOM 692 N N . ALA A 1 93 ? 12.557 44.249 -35.113 1.00 47.68 115 ALA A N 1
ATOM 693 C CA . ALA A 1 93 ? 11.101 44.262 -35.239 1.00 46.55 115 ALA A CA 1
ATOM 694 C C . ALA A 1 93 ? 10.741 44.722 -36.645 1.00 47.89 115 ALA A C 1
ATOM 695 O O . ALA A 1 93 ? 11.073 45.840 -37.036 1.00 50.23 115 ALA A O 1
ATOM 697 N N . PRO A 1 94 ? 10.101 43.847 -37.436 1.00 47.92 116 PRO A N 1
ATOM 698 C CA . PRO A 1 94 ? 9.915 44.170 -38.850 1.00 49.23 116 PRO A CA 1
ATOM 699 C C . PRO A 1 94 ? 8.570 44.857 -39.142 1.00 48.58 116 PRO A C 1
ATOM 700 O O . PRO A 1 94 ? 8.377 45.385 -40.240 1.00 49.21 116 PRO A O 1
ATOM 704 N N . ASP A 1 95 ? 7.637 44.822 -38.191 1.00 45.40 117 ASP A N 1
ATOM 705 C CA . ASP A 1 95 ? 6.324 45.441 -38.409 1.00 45.65 117 ASP A CA 1
ATOM 706 C C . ASP A 1 95 ? 6.019 46.552 -37.457 1.00 44.21 117 ASP A C 1
ATOM 707 O O . ASP A 1 95 ? 6.225 46.418 -36.243 1.00 43.99 117 ASP A O 1
ATOM 712 N N . ALA A 1 96 ? 5.483 47.633 -38.005 1.00 45.15 118 ALA A N 1
ATOM 713 C CA . ALA A 1 96 ? 5.088 48.767 -37.200 1.00 44.80 118 ALA A CA 1
ATOM 714 C C . ALA A 1 96 ? 3.778 48.435 -36.499 1.00 43.06 118 ALA A C 1
ATOM 715 O O . ALA A 1 96 ? 2.836 47.971 -37.133 1.00 44.31 118 ALA A O 1
ATOM 717 N N . GLY A 1 97 ? 3.709 48.698 -35.205 1.00 41.00 119 GLY A N 1
ATOM 718 C CA . GLY A 1 97 ? 2.420 48.617 -34.539 1.00 39.97 119 GLY A CA 1
ATOM 719 C C . GLY A 1 97 ? 2.487 48.414 -33.032 1.00 37.37 119 GLY A C 1
ATOM 720 O O . GLY A 1 97 ? 3.551 48.526 -32.440 1.00 34.84 119 GLY A O 1
ATOM 721 N N . THR A 1 98 ? 1.309 48.151 -32.456 1.00 36.58 120 THR A N 1
ATOM 722 C CA . THR A 1 98 ? 1.111 47.892 -31.036 1.00 35.54 120 THR A CA 1
ATOM 723 C C . THR A 1 98 ? 1.210 46.393 -30.774 1.00 34.69 120 THR A C 1
ATOM 724 O O . THR A 1 98 ? 0.394 45.573 -31.251 1.00 34.43 120 THR A O 1
ATOM 728 N N . PHE A 1 99 ? 2.252 46.038 -30.046 1.00 33.50 121 PHE A N 1
ATOM 729 C CA . PHE A 1 99 ? 2.464 44.648 -29.660 1.00 32.76 121 PHE A CA 1
ATOM 730 C C . PHE A 1 99 ? 2.509 44.619 -28.135 1.00 30.82 121 PHE A C 1
ATOM 731 O O . PHE A 1 99 ? 2.228 45.647 -27.503 1.00 29.81 121 PHE A O 1
ATOM 739 N N . TRP A 1 100 ? 2.832 43.462 -27.543 1.00 29.77 122 TRP A N 1
ATOM 740 C CA . TRP A 1 100 ? 3.096 43.412 -26.116 1.00 27.50 122 TRP A CA 1
ATOM 741 C C . TRP A 1 100 ? 3.982 42.264 -25.740 1.00 27.44 122 TRP A C 1
ATOM 742 O O . TRP A 1 100 ? 4.320 41.438 -26.567 1.00 28.24 122 TRP A O 1
ATOM 753 N N . TYR A 1 101 ? 4.389 42.222 -24.477 1.00 26.76 123 TYR A N 1
ATOM 754 C CA . TYR A 1 101 ? 5.269 41.167 -24.009 1.00 26.35 123 TYR A CA 1
ATOM 755 C C . TYR A 1 101 ? 4.762 40.612 -22.671 1.00 26.10 123 TYR A C 1
ATOM 756 O O . TYR A 1 101 ? 4.158 41.331 -21.868 1.00 25.04 123 TYR A O 1
ATOM 765 N N . HIS A 1 102 ? 4.953 39.325 -22.413 1.00 26.81 124 HIS A N 1
ATOM 766 C CA . HIS A 1 102 ? 4.471 38.810 -21.150 1.00 27.67 124 HIS A CA 1
ATOM 767 C C . HIS A 1 102 ? 5.254 37.555 -20.782 1.00 29.03 124 HIS A C 1
ATOM 768 O O . HIS A 1 102 ? 5.831 36.911 -21.656 1.00 31.46 124 HIS A O 1
ATOM 775 N N . SER A 1 103 ? 5.298 37.203 -19.508 1.00 28.68 125 SER A N 1
ATOM 776 C CA . SER A 1 103 ? 5.903 35.935 -19.157 1.00 30.15 125 SER A CA 1
ATOM 777 C C . SER A 1 103 ? 5.234 34.815 -19.973 1.00 30.05 125 SER A C 1
ATOM 778 O O . SER A 1 103 ? 4.036 34.863 -20.274 1.00 29.35 125 SER A O 1
ATOM 781 N N . HIS A 1 104 ? 6.028 33.818 -20.325 1.00 31.00 126 HIS A N 1
ATOM 782 C CA . HIS A 1 104 ? 5.575 32.720 -21.194 1.00 32.04 126 HIS A CA 1
ATOM 783 C C . HIS A 1 104 ? 4.417 31.920 -20.605 1.00 32.25 126 HIS A C 1
ATOM 784 O O . HIS A 1 104 ? 3.676 31.274 -21.348 1.00 31.83 126 HIS A O 1
ATOM 791 N N . ASN A 1 105 ? 4.291 31.921 -19.274 1.00 32.30 127 ASN A N 1
ATOM 792 C CA . ASN A 1 105 ? 3.276 31.123 -18.608 1.00 33.43 127 ASN A CA 1
ATOM 793 C C . ASN A 1 105 ? 2.106 31.946 -18.045 1.00 32.97 127 ASN A C 1
ATOM 794 O O . ASN A 1 105 ? 1.300 31.436 -17.254 1.00 32.78 127 ASN A O 1
ATOM 799 N N . ARG A 1 106 ? 1.992 33.194 -18.485 1.00 32.96 128 ARG A N 1
ATOM 800 C CA . ARG A 1 106 ? 0.991 34.110 -17.934 1.00 33.31 128 ARG A CA 1
ATOM 801 C C . ARG A 1 106 ? -0.484 33.626 -17.981 1.00 35.04 128 ARG A C 1
ATOM 802 O O . ARG A 1 106 ? -1.310 33.944 -17.068 1.00 33.90 128 ARG A O 1
ATOM 810 N N . SER A 1 107 ? -0.789 32.796 -18.972 1.00 36.21 129 SER A N 1
ATOM 811 C CA . SER A 1 107 ? -2.165 32.332 -19.187 1.00 38.40 129 SER A CA 1
ATOM 812 C C . SER A 1 107 ? -2.571 31.273 -18.220 1.00 39.80 129 SER A C 1
ATOM 813 O O . SER A 1 107 ? -3.758 31.000 -18.070 1.00 40.81 129 SER A O 1
ATOM 816 N N . TRP A 1 108 ? -1.598 30.669 -17.551 1.00 40.98 130 TRP A N 1
ATOM 817 C CA . TRP A 1 108 ? -1.931 29.601 -16.617 1.00 42.25 130 TRP A CA 1
ATOM 818 C C . TRP A 1 108 ? -1.271 29.720 -15.240 1.00 42.45 130 TRP A C 1
ATOM 819 O O . TRP A 1 108 ? -1.432 28.840 -14.402 1.00 43.44 130 TRP A O 1
ATOM 830 N N . GLU A 1 109 ? -0.533 30.795 -14.999 1.00 40.72 131 GLU A N 1
ATOM 831 C CA . GLU A 1 109 ? 0.030 31.002 -13.675 1.00 41.11 131 GLU A CA 1
ATOM 832 C C . GLU A 1 109 ? -0.439 32.331 -13.110 1.00 39.34 131 GLU A C 1
ATOM 833 O O . GLU A 1 109 ? -0.014 33.394 -13.581 1.00 36.53 131 GLU A O 1
ATOM 839 N N . GLN A 1 110 ? -1.250 32.237 -12.059 1.00 38.94 132 GLN A N 1
ATOM 840 C CA . GLN A 1 110 ? -1.809 33.384 -11.370 1.00 38.67 132 GLN A CA 1
ATOM 841 C C . GLN A 1 110 ? -0.721 34.333 -10.847 1.00 36.78 132 GLN A C 1
ATOM 842 O O . GLN A 1 110 ? -0.905 35.519 -10.950 1.00 35.43 132 GLN A O 1
ATOM 848 N N . VAL A 1 111 ? 0.394 33.823 -10.321 1.00 36.28 133 VAL A N 1
ATOM 849 C CA . VAL A 1 111 ? 1.495 34.701 -9.861 1.00 35.99 133 VAL A CA 1
ATOM 850 C C . VAL A 1 111 ? 2.039 35.623 -10.942 1.00 34.17 133 VAL A C 1
ATOM 851 O O . VAL A 1 111 ? 2.528 36.715 -10.632 1.00 33.21 133 VAL A O 1
ATOM 855 N N . ALA A 1 112 ? 1.972 35.180 -12.198 1.00 32.31 134 ALA A N 1
ATOM 856 C CA . ALA A 1 112 ? 2.489 35.969 -13.323 1.00 30.77 134 ALA A CA 1
ATOM 857 C C . ALA A 1 112 ? 1.510 37.077 -13.776 1.00 30.20 134 ALA A C 1
ATOM 858 O O . ALA A 1 112 ? 1.720 37.753 -14.819 1.00 27.40 134 ALA A O 1
ATOM 860 N N . LYS A 1 113 ? 0.433 37.269 -13.014 1.00 29.38 135 LYS A N 1
ATOM 861 C CA . LYS A 1 113 ? -0.600 38.229 -13.448 1.00 30.30 135 LYS A CA 1
ATOM 862 C C . LYS A 1 113 ? -0.013 39.595 -13.908 1.00 28.14 135 LYS A C 1
ATOM 863 O O . LYS A 1 113 ? -0.395 40.139 -14.955 1.00 27.58 135 LYS A O 1
ATOM 869 N N . GLY A 1 114 ? 0.935 40.125 -13.144 1.00 27.19 136 GLY A N 1
ATOM 870 C CA . GLY A 1 114 ? 1.471 41.460 -13.410 1.00 25.40 136 GLY A CA 1
ATOM 871 C C . GLY A 1 114 ? 2.610 41.527 -14.405 1.00 24.89 136 GLY A C 1
ATOM 872 O O . GLY A 1 114 ? 3.130 42.618 -14.700 1.00 23.87 136 GLY A O 1
ATOM 873 N N . LEU A 1 115 ? 3.016 40.365 -14.909 1.00 23.98 137 LEU A N 1
ATOM 874 C CA . LEU A 1 115 ? 4.265 40.245 -15.681 1.00 24.19 137 LEU A CA 1
ATOM 875 C C . LEU A 1 115 ? 3.949 40.471 -17.153 1.00 23.16 137 LEU A C 1
ATOM 876 O O . LEU A 1 115 ? 3.922 39.552 -17.935 1.00 23.00 137 LEU A O 1
ATOM 881 N N . TYR A 1 116 ? 3.662 41.715 -17.504 1.00 23.01 138 TYR A N 1
ATOM 882 C CA . TYR A 1 116 ? 3.432 42.066 -18.870 1.00 21.90 138 TYR A CA 1
ATOM 883 C C . TYR A 1 116 ? 3.674 43.565 -19.021 1.00 22.83 138 TYR A C 1
ATOM 884 O O . TYR A 1 116 ? 3.798 44.301 -18.005 1.00 20.56 138 TYR A O 1
ATOM 893 N N . GLY A 1 117 ? 3.724 43.981 -20.294 1.00 21.86 139 GLY A N 1
ATOM 894 C CA . GLY A 1 117 ? 3.736 45.369 -20.678 1.00 24.35 139 GLY A CA 1
ATOM 895 C C . GLY A 1 117 ? 3.635 45.505 -22.205 1.00 25.95 139 GLY A C 1
ATOM 896 O O . GLY A 1 117 ? 3.586 44.495 -22.943 1.00 26.29 139 GLY A O 1
ATOM 897 N N . PRO A 1 118 ? 3.608 46.751 -22.679 1.00 26.85 140 PRO A N 1
ATOM 898 C CA . PRO A 1 118 ? 3.440 47.058 -24.070 1.00 27.55 140 PRO A CA 1
ATOM 899 C C . PRO A 1 118 ? 4.768 47.199 -24.803 1.00 28.85 140 PRO A C 1
ATOM 900 O O . PRO A 1 118 ? 5.791 47.632 -24.239 1.00 28.37 140 PRO A O 1
ATOM 904 N N . LEU A 1 119 ? 4.733 46.798 -26.065 1.00 30.72 141 LEU A N 1
ATOM 905 C CA . LEU A 1 119 ? 5.859 46.922 -26.966 1.00 31.84 141 LEU A CA 1
ATOM 906 C C . LEU A 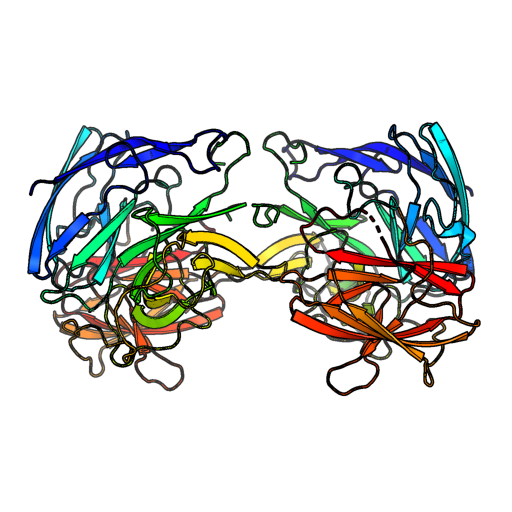1 119 ? 5.369 47.657 -28.216 1.00 33.25 141 LEU A C 1
ATOM 907 O O . LEU A 1 119 ? 4.545 47.137 -28.958 1.00 32.77 141 LEU A O 1
ATOM 912 N N . ILE A 1 120 ? 5.892 48.868 -28.420 1.00 34.27 142 ILE A N 1
ATOM 913 C CA . ILE A 1 120 ? 5.528 49.708 -29.527 1.00 36.18 142 ILE A CA 1
ATOM 914 C C . ILE A 1 120 ? 6.644 49.752 -30.585 1.00 38.17 142 ILE A C 1
ATOM 915 O O . ILE A 1 120 ? 7.786 50.133 -30.303 1.00 38.55 142 ILE A O 1
ATOM 920 N N . VAL A 1 121 ? 6.312 49.310 -31.794 1.00 39.69 143 VAL A N 1
ATOM 921 C CA . VAL A 1 121 ? 7.203 49.472 -32.950 1.00 41.31 143 VAL A CA 1
ATOM 922 C C . VAL A 1 121 ? 6.687 50.630 -33.812 1.00 42.99 143 VAL A C 1
ATOM 923 O O . VAL A 1 121 ? 5.601 50.562 -34.347 1.00 42.51 143 VAL A O 1
ATOM 927 N N . GLU A 1 122 ? 7.470 51.702 -33.904 1.00 44.93 144 GLU A N 1
ATOM 928 C CA . GLU A 1 122 ? 7.033 52.952 -34.512 1.00 47.81 144 GLU A CA 1
ATOM 929 C C . GLU A 1 122 ? 7.108 52.908 -36.034 1.00 49.90 144 GLU A C 1
ATOM 930 O O . GLU A 1 122 ? 8.006 52.269 -36.576 1.00 50.62 144 GLU A O 1
ATOM 936 N N . GLU A 1 123 ? 6.167 53.581 -36.711 1.00 51.22 145 GLU A N 1
ATOM 937 C CA . GLU A 1 123 ? 6.232 53.752 -38.156 1.00 54.07 145 GLU A CA 1
ATOM 938 C C . GLU A 1 123 ? 7.388 54.724 -38.408 1.00 55.87 145 GLU A C 1
ATOM 939 O O . GLU A 1 123 ? 7.642 55.587 -37.566 1.00 54.90 145 GLU A O 1
ATOM 945 N N . PRO A 1 124 ? 8.095 54.588 -39.554 1.00 58.70 146 PRO A N 1
ATOM 946 C CA . PRO A 1 124 ? 9.130 55.568 -39.924 1.00 60.93 146 PRO A CA 1
ATOM 947 C C . PRO A 1 124 ? 8.615 57.009 -39.932 1.00 62.47 146 PRO A C 1
ATOM 948 O O . PRO A 1 124 ? 9.329 57.900 -39.500 1.00 63.44 146 PRO A O 1
ATOM 952 N N . THR A 1 125 ? 7.398 57.239 -40.419 1.00 63.72 147 THR A N 1
ATOM 953 C CA . THR A 1 125 ? 6.755 58.551 -40.272 1.00 65.30 147 THR A CA 1
ATOM 954 C C . THR A 1 125 ? 5.356 58.317 -39.683 1.00 63.58 147 THR A C 1
ATOM 955 O O . THR A 1 125 ? 4.423 57.961 -40.400 1.00 64.54 147 THR A O 1
ATOM 959 N N . PRO A 1 126 ? 5.215 58.479 -38.355 1.00 61.26 148 PRO A N 1
ATOM 960 C CA . PRO A 1 126 ? 3.916 58.158 -37.720 1.00 59.59 148 PRO A CA 1
ATOM 961 C C . PRO A 1 126 ? 2.818 59.107 -38.193 1.00 61.39 148 PRO A C 1
ATOM 962 O O . PRO A 1 126 ? 3.131 60.160 -38.757 1.00 62.58 148 PRO A O 1
ATOM 966 N N . PRO A 1 127 ? 1.530 58.731 -38.005 1.00 60.76 149 PRO A N 1
ATOM 967 C CA . PRO A 1 127 ? 0.482 59.668 -38.406 1.00 62.24 149 PRO A CA 1
ATOM 968 C C . PRO A 1 127 ? 0.447 60.889 -37.489 1.00 62.01 149 PRO A C 1
ATOM 969 O O . PRO A 1 127 ? 1.015 60.876 -36.392 1.00 59.70 149 PRO A O 1
ATOM 973 N N . ASP A 1 128 ? -0.230 61.926 -37.950 1.00 63.79 150 ASP A N 1
ATOM 974 C CA . ASP A 1 128 ? -0.289 63.194 -37.251 1.00 64.52 150 ASP A CA 1
ATOM 975 C C . ASP A 1 128 ? -1.285 63.108 -36.093 1.00 62.09 150 ASP A C 1
ATOM 976 O O . ASP A 1 128 ? -2.500 63.170 -36.297 1.00 62.98 150 ASP A O 1
ATOM 981 N N . VAL A 1 129 ? -0.778 62.961 -34.877 1.00 58.77 151 VAL A N 1
ATOM 982 C CA . VAL A 1 129 ? -1.663 62.976 -33.726 1.00 57.06 151 VAL A CA 1
ATOM 983 C C . VAL A 1 129 ? -1.043 63.829 -32.664 1.00 57.05 151 VAL A C 1
ATOM 984 O O . VAL A 1 129 ? 0.177 64.015 -32.651 1.00 56.59 151 VAL A O 1
ATOM 988 N N . ASP A 1 130 ? -1.887 64.350 -31.777 1.00 57.62 152 ASP A N 1
ATOM 989 C CA . ASP A 1 130 ? -1.419 65.115 -30.612 1.00 58.13 152 ASP A CA 1
ATOM 990 C C . ASP A 1 130 ? -0.955 64.256 -29.431 1.00 55.64 152 ASP A C 1
ATOM 991 O O . ASP A 1 130 ? -0.019 64.623 -28.740 1.00 55.62 152 ASP A O 1
ATOM 996 N N . HIS A 1 131 ? -1.614 63.126 -29.196 1.00 54.28 153 HIS A N 1
ATOM 997 C CA . HIS A 1 131 ? -1.232 62.223 -28.100 1.00 52.02 153 HIS A CA 1
ATOM 998 C C . HIS A 1 131 ? -1.375 60.785 -28.541 1.00 50.41 153 HIS A C 1
ATOM 999 O O . HIS A 1 131 ? -2.332 60.422 -29.227 1.00 50.97 153 HIS A O 1
ATOM 1006 N N . ASP A 1 132 ? -0.411 59.977 -28.128 1.00 48.62 154 ASP A N 1
ATOM 1007 C CA . ASP A 1 132 ? -0.340 58.580 -28.461 1.00 47.14 154 ASP A CA 1
ATOM 1008 C C . ASP A 1 132 ? -0.367 57.827 -27.134 1.00 44.71 154 ASP A C 1
ATOM 1009 O O . ASP A 1 132 ? 0.646 57.753 -26.440 1.00 43.23 154 ASP A O 1
ATOM 1014 N N . LEU A 1 133 ? -1.538 57.270 -26.803 1.00 43.37 155 LEU A N 1
ATOM 1015 C CA . LEU A 1 133 ? -1.784 56.640 -25.494 1.00 40.96 155 LEU A CA 1
ATOM 1016 C C . LEU A 1 133 ? -2.023 55.142 -25.625 1.00 39.06 155 LEU A C 1
ATOM 1017 O O . LEU A 1 133 ? -2.604 54.681 -26.614 1.00 39.51 155 LEU A O 1
ATOM 1022 N N . ILE A 1 134 ? -1.560 54.391 -24.624 1.00 36.29 156 ILE A N 1
ATOM 1023 C CA . ILE A 1 134 ? -1.714 52.946 -24.605 1.00 34.07 156 ILE A CA 1
ATOM 1024 C C . ILE A 1 134 ? -2.758 52.602 -23.553 1.00 34.32 156 ILE A C 1
ATOM 1025 O O . ILE A 1 134 ? -2.670 53.081 -22.431 1.00 34.72 156 ILE A O 1
ATOM 1030 N N . ILE A 1 135 ? -3.728 51.761 -23.912 1.00 33.98 157 ILE A N 1
ATOM 1031 C CA . ILE A 1 135 ? -4.831 51.435 -23.032 1.00 33.92 157 ILE A CA 1
ATOM 1032 C C . ILE A 1 135 ? -4.845 49.937 -22.810 1.00 32.97 157 ILE A C 1
ATOM 1033 O O . ILE A 1 135 ? -5.286 49.168 -23.698 1.00 32.44 157 ILE A O 1
ATOM 1038 N N . MET A 1 136 ? -4.417 49.537 -21.613 1.00 31.27 158 MET A N 1
ATOM 1039 C CA . MET A 1 136 ? -4.349 48.139 -21.241 1.00 30.06 158 MET A CA 1
ATOM 1040 C C . MET A 1 136 ? -5.547 47.812 -20.354 1.00 30.10 158 MET A C 1
ATOM 1041 O O . MET A 1 136 ? -5.738 48.394 -19.247 1.00 30.81 158 MET A O 1
ATOM 1046 N N . ILE A 1 137 ? -6.386 46.922 -20.852 1.00 28.22 159 ILE A N 1
ATOM 1047 C CA . ILE A 1 137 ? -7.586 46.569 -20.120 1.00 28.86 159 ILE A CA 1
ATOM 1048 C C . ILE A 1 137 ? -7.384 45.206 -19.478 1.00 28.05 159 ILE A C 1
ATOM 1049 O O . ILE A 1 137 ? -6.957 44.261 -20.132 1.00 25.35 159 ILE A O 1
ATOM 1054 N N . ASP A 1 138 ? -7.642 45.125 -18.177 1.00 28.34 160 ASP A N 1
ATOM 1055 C CA . ASP A 1 138 ? -7.428 43.870 -17.439 1.00 29.92 160 ASP A CA 1
ATOM 1056 C C . ASP A 1 138 ? -8.564 43.781 -16.418 1.00 31.29 160 ASP A C 1
ATOM 1057 O O . ASP A 1 138 ? -9.225 44.773 -16.106 1.00 31.45 160 ASP A O 1
ATOM 1062 N N . ASP A 1 139 ? -8.849 42.597 -15.913 1.00 33.03 161 ASP A N 1
ATOM 1063 C CA . ASP A 1 139 ? -9.714 42.574 -14.738 1.00 34.19 161 ASP A CA 1
ATOM 1064 C C . ASP A 1 139 ? -9.081 41.855 -13.569 1.00 33.89 161 ASP A C 1
ATOM 1065 O O . ASP A 1 139 ? -8.029 41.234 -13.712 1.00 33.26 161 ASP A O 1
ATOM 1070 N N . TRP A 1 140 ? -9.655 42.005 -12.384 1.00 34.40 162 TRP A N 1
ATOM 1071 C CA . TRP A 1 140 ? -8.947 41.536 -11.197 1.00 34.32 162 TRP A CA 1
ATOM 1072 C C . TRP A 1 140 ? -9.943 41.093 -10.129 1.00 34.24 162 TRP A C 1
ATOM 1073 O O . TRP A 1 140 ? -11.018 41.655 -10.003 1.00 34.27 162 TRP A O 1
ATOM 1084 N N . ARG A 1 141 ? -9.551 40.094 -9.366 1.00 33.70 163 ARG A N 1
ATOM 1085 C CA . ARG A 1 141 ? -10.299 39.711 -8.176 1.00 36.18 163 ARG A CA 1
ATOM 1086 C C . ARG A 1 141 ? -9.379 40.089 -7.045 1.00 35.67 163 ARG A C 1
ATOM 1087 O O . ARG A 1 141 ? -8.326 39.481 -6.851 1.00 34.43 163 ARG A O 1
ATOM 1089 N N . ILE A 1 142 ? -9.739 41.163 -6.359 1.00 37.11 164 ILE A N 1
ATOM 1090 C CA . ILE A 1 142 ? -8.885 41.749 -5.295 1.00 38.07 164 ILE A CA 1
ATOM 1091 C C . ILE A 1 142 ? -9.622 41.721 -3.959 1.00 38.98 164 ILE A C 1
ATOM 1092 O O . ILE A 1 142 ? -10.774 42.131 -3.905 1.00 40.53 164 ILE A O 1
ATOM 1097 N N . THR A 1 143 ? -8.970 41.246 -2.894 1.00 38.87 165 THR A N 1
ATOM 1098 C CA . THR A 1 143 ? -9.606 41.192 -1.562 1.00 40.04 165 THR A CA 1
ATOM 1099 C C . THR A 1 143 ? -9.737 42.593 -0.979 1.00 41.62 165 THR A C 1
ATOM 1100 O O . THR A 1 143 ? -9.273 43.592 -1.572 1.00 41.27 165 THR A O 1
ATOM 1104 N N . GLU A 1 144 ? -10.361 42.646 0.194 1.00 44.27 166 GLU A N 1
ATOM 1105 C CA . GLU A 1 144 ? -10.569 43.873 0.952 1.00 46.26 166 GLU A CA 1
ATOM 1106 C C . GLU A 1 144 ? -9.277 44.624 1.279 1.00 45.37 166 GLU A C 1
ATOM 1107 O O . GLU A 1 144 ? -9.259 45.855 1.247 1.00 46.48 166 GLU A O 1
ATOM 1113 N N . ASN A 1 145 ? -8.196 43.913 1.567 1.00 43.31 167 ASN A N 1
ATOM 1114 C CA . ASN A 1 145 ? -6.973 44.634 1.819 1.00 42.28 167 ASN A CA 1
ATOM 1115 C C . ASN A 1 145 ? -6.016 44.672 0.629 1.00 40.06 167 ASN A C 1
ATOM 1116 O O . ASN A 1 145 ? -4.808 44.792 0.804 1.00 40.27 167 ASN A O 1
ATOM 1121 N N . GLY A 1 146 ? -6.567 44.565 -0.574 1.00 38.36 168 GLY A N 1
ATOM 1122 C CA . GLY A 1 146 ? -5.811 44.732 -1.795 1.00 37.05 168 GLY A CA 1
ATOM 1123 C C . GLY A 1 146 ? -5.002 43.562 -2.332 1.00 35.92 168 GLY A C 1
ATOM 1124 O O . GLY A 1 146 ? -4.352 43.712 -3.341 1.00 35.57 168 GLY A O 1
ATOM 1125 N N . VAL A 1 147 ? -5.022 42.421 -1.648 1.00 36.70 169 VAL A N 1
ATOM 1126 C CA . VAL A 1 147 ? -4.325 41.215 -2.067 1.00 36.56 169 VAL A CA 1
ATOM 1127 C C . VAL A 1 147 ? -5.122 40.621 -3.228 1.00 36.76 169 VAL A C 1
ATOM 1128 O O . VAL A 1 147 ? -6.351 40.676 -3.225 1.00 37.93 169 VAL A O 1
ATOM 1132 N N . LEU A 1 148 ? -4.430 40.103 -4.232 1.00 45.73 170 LEU A N 1
ATOM 1133 C CA . LEU A 1 148 ? -5.110 39.386 -5.306 1.00 46.72 170 LEU A CA 1
ATOM 1134 C C . LEU A 1 148 ? -5.771 38.153 -4.740 1.00 49.08 170 LEU A C 1
ATOM 1135 O O . LEU A 1 148 ? -5.163 37.443 -3.941 1.00 51.96 170 LEU A O 1
ATOM 1140 N N . ALA A 1 149 ? -7.017 37.907 -5.126 1.00 49.98 171 ALA A N 1
ATOM 1141 C CA . ALA A 1 149 ? -7.689 36.660 -4.771 1.00 52.54 171 ALA A CA 1
ATOM 1142 C C . ALA A 1 149 ? -7.456 35.684 -5.914 1.00 52.48 171 ALA A C 1
ATOM 1143 O O . ALA A 1 149 ? -7.131 34.523 -5.677 1.00 55.69 171 ALA A O 1
ATOM 1145 N N . HIS A 1 160 ? -15.455 28.003 -14.901 1.00 67.38 182 HIS A N 1
ATOM 1146 C CA . HIS A 1 160 ? -15.196 27.455 -13.571 1.00 68.89 182 HIS A CA 1
ATOM 1147 C C . HIS A 1 160 ? -14.230 28.288 -12.717 1.00 67.96 182 HIS A C 1
ATOM 1148 O O . HIS A 1 160 ? -13.183 27.760 -12.296 1.00 68.37 182 HIS A O 1
ATOM 1150 N N . GLN A 1 161 ? -14.579 29.571 -12.476 1.00 65.91 183 GLN A N 1
ATOM 1151 C CA . GLN A 1 161 ? -13.983 30.392 -11.364 1.00 65.15 183 GLN A CA 1
ATOM 1152 C C . GLN A 1 161 ? -14.873 30.496 -10.082 1.00 65.95 183 GLN A C 1
ATOM 1153 O O . GLN A 1 161 ? -14.374 30.696 -8.964 1.00 66.18 183 GLN A O 1
ATOM 1155 N N . GLY A 1 162 ? -16.185 30.359 -10.265 1.00 65.87 184 GLY A N 1
ATOM 1156 C CA . GLY A 1 162 ? -17.158 30.575 -9.204 1.00 66.08 184 GLY A CA 1
ATOM 1157 C C . GLY A 1 162 ? -17.510 32.051 -9.110 1.00 64.08 184 GLY A C 1
ATOM 1158 O O . GLY A 1 162 ? -18.484 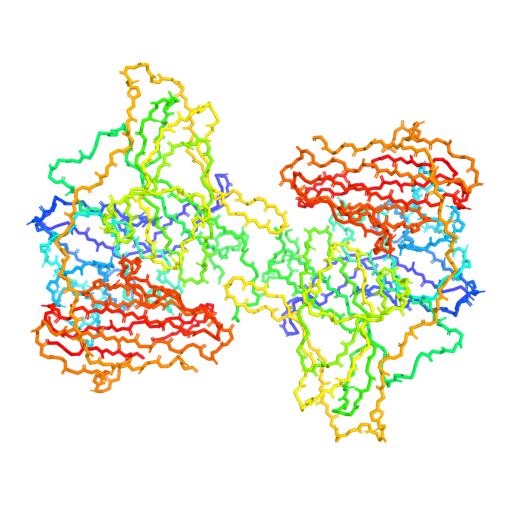32.429 -8.449 1.00 64.58 184 GLY A O 1
ATOM 1159 N N . ARG A 1 163 ? -16.723 32.884 -9.790 1.00 61.00 185 ARG A N 1
ATOM 1160 C CA . ARG A 1 163 ? -16.865 34.322 -9.661 1.00 59.28 185 ARG A CA 1
ATOM 1161 C C . ARG A 1 163 ? -17.260 35.000 -10.960 1.00 57.40 185 ARG A C 1
ATOM 1162 O O . ARG A 1 163 ? -16.694 34.734 -12.030 1.00 56.46 185 ARG A O 1
ATOM 1170 N N . LEU A 1 164 ? -18.229 35.896 -10.829 1.00 56.45 186 LEU A N 1
ATOM 1171 C CA . LEU A 1 164 ? -18.606 36.817 -11.867 1.00 54.12 186 LEU A CA 1
ATOM 1172 C C . LEU A 1 164 ? -17.652 37.996 -11.835 1.00 53.09 186 LEU A C 1
ATOM 1173 O O . LEU A 1 164 ? -17.468 38.645 -10.776 1.00 53.39 186 LEU A O 1
ATOM 1178 N N . GLY A 1 165 ? -17.091 38.272 -13.012 1.00 50.98 187 GLY A N 1
ATOM 1179 C CA . GLY A 1 165 ? -16.102 39.312 -13.218 1.00 49.99 187 GLY A CA 1
ATOM 1180 C C . GLY A 1 165 ? -16.512 40.622 -12.605 1.00 50.58 187 GLY A C 1
ATOM 1181 O O . GLY A 1 165 ? -17.560 41.197 -12.968 1.00 50.37 187 GLY A O 1
ATOM 1182 N N . ASN A 1 166 ? -15.666 41.105 -11.694 0.60 49.99 188 ASN A N 1
ATOM 1183 C CA . ASN A 1 166 ? -16.040 42.252 -10.901 0.60 50.99 188 ASN A CA 1
ATOM 1184 C C . ASN A 1 166 ? -15.252 43.569 -11.054 1.00 49.20 188 ASN A C 1
ATOM 1185 O O . ASN A 1 166 ? -15.868 44.626 -11.174 1.00 50.46 188 ASN A O 1
ATOM 1190 N N . PHE A 1 167 ? -13.927 43.522 -10.972 1.00 46.65 189 PHE A N 1
ATOM 1191 C CA . PHE A 1 167 ? -13.155 44.749 -11.066 1.00 44.01 189 PHE A CA 1
ATOM 1192 C C . PHE A 1 167 ? -12.321 44.717 -12.340 1.00 40.41 189 PHE A C 1
ATOM 1193 O O . PHE A 1 167 ? -11.426 43.911 -12.472 1.00 39.98 189 PHE A O 1
ATOM 1201 N N . ALA A 1 168 ? -12.680 45.556 -13.300 1.00 37.74 190 ALA A N 1
ATOM 1202 C CA . ALA A 1 168 ? -12.007 45.613 -14.595 1.00 33.77 190 ALA A CA 1
ATOM 1203 C C . ALA A 1 168 ? -11.575 47.056 -14.755 1.00 31.88 190 ALA A C 1
ATOM 1204 O O . ALA A 1 168 ? -12.290 47.930 -14.328 1.00 30.81 190 ALA A O 1
ATOM 1206 N N . ARG A 1 169 ? -10.375 47.292 -15.280 1.00 30.23 191 ARG A N 1
ATOM 1207 C CA . ARG A 1 169 ? -9.890 48.638 -15.508 1.00 31.54 191 ARG A CA 1
ATOM 1208 C C . ARG A 1 169 ? -9.138 48.740 -16.796 1.00 30.34 191 ARG A C 1
ATOM 1209 O O . ARG A 1 169 ? -8.450 47.796 -17.182 1.00 30.62 191 ARG A O 1
ATOM 1217 N N . ALA A 1 170 ? -9.263 49.908 -17.413 1.00 29.85 192 ALA A N 1
ATOM 1218 C CA . ALA A 1 170 ? -8.453 50.342 -18.527 1.00 30.39 192 ALA A CA 1
ATOM 1219 C C . ALA A 1 170 ? -7.344 51.245 -17.977 1.00 31.10 192 ALA A C 1
ATOM 1220 O O . ALA A 1 170 ? -7.606 52.321 -17.515 1.00 32.18 192 ALA A O 1
ATOM 1222 N N . LEU A 1 171 ? -6.107 50.785 -18.023 1.00 31.30 193 LEU A N 1
ATOM 1223 C CA . LEU A 1 171 ? -4.971 51.558 -17.552 1.00 32.04 193 LEU A CA 1
ATOM 1224 C C . LEU A 1 171 ? -4.411 52.324 -18.716 1.00 32.54 193 LEU A C 1
ATOM 1225 O O . LEU A 1 171 ? -4.155 51.741 -19.770 1.00 32.39 193 LEU A O 1
ATOM 1230 N N . VAL A 1 172 ? -4.219 53.626 -18.507 1.00 32.44 194 VAL A N 1
ATOM 1231 C CA . VAL A 1 172 ? -3.849 54.536 -19.560 1.00 33.89 194 VAL A CA 1
ATOM 1232 C C . VAL A 1 172 ? -2.391 54.903 -19.352 1.00 34.73 194 VAL A C 1
ATOM 1233 O O . VAL A 1 172 ? -1.983 55.249 -18.244 1.00 35.01 194 VAL A O 1
ATOM 1237 N N . GLU A 1 173 ? -1.598 54.760 -20.399 1.00 35.79 195 GLU A N 1
ATOM 1238 C CA . GLU A 1 173 ? -0.171 55.058 -20.319 1.00 37.69 195 GLU A CA 1
ATOM 1239 C C . GLU A 1 173 ? 0.231 55.900 -21.510 1.00 39.20 195 GLU A C 1
ATOM 1240 O O . GLU A 1 173 ? 0.043 55.458 -22.638 1.00 38.70 195 GLU A O 1
ATOM 1246 N N . PRO A 1 174 ? 0.751 57.126 -21.269 1.00 41.63 196 PRO A N 1
ATOM 1247 C CA . PRO A 1 174 ? 0.877 57.771 -19.941 1.00 42.84 196 PRO A CA 1
ATOM 1248 C C . PRO A 1 174 ? -0.434 58.451 -19.551 1.00 44.09 196 PRO A C 1
ATOM 1249 O O . PRO A 1 174 ? -1.306 58.612 -20.401 1.00 44.19 196 PRO A O 1
ATOM 1253 N N . VAL A 1 175 ? -0.583 58.814 -18.284 1.00 45.10 197 VAL A N 1
ATOM 1254 C CA . VAL A 1 175 ? -1.704 59.639 -17.863 1.00 47.66 197 VAL A CA 1
ATOM 1255 C C . VAL A 1 175 ? -1.326 61.080 -18.144 1.00 50.59 197 VAL A C 1
ATOM 1256 O O . VAL A 1 175 ? -0.378 61.638 -17.576 1.00 52.14 197 VAL A O 1
ATOM 1260 N N . THR A 1 176 ? -2.064 61.682 -19.046 1.00 52.22 198 THR A N 1
ATOM 1261 C CA . THR A 1 176 ? -1.654 62.932 -19.576 1.00 55.28 198 THR A CA 1
ATOM 1262 C C . THR A 1 176 ? -2.946 63.679 -19.808 1.00 56.62 198 THR A C 1
ATOM 1263 O O . THR A 1 176 ? -3.963 63.057 -20.092 1.00 56.26 198 THR A O 1
ATOM 1267 N N . PRO A 1 177 ? -2.927 65.006 -19.641 1.00 59.11 199 PRO A N 1
ATOM 1268 C CA . PRO A 1 177 ? -4.166 65.722 -19.884 1.00 60.20 199 PRO A CA 1
ATOM 1269 C C . PRO A 1 177 ? -4.315 65.984 -21.376 1.00 59.98 199 PRO A C 1
ATOM 1270 O O . PRO A 1 177 ? -3.345 66.336 -22.047 1.00 60.48 199 PRO A O 1
ATOM 1274 N N . VAL A 1 178 ? -5.526 65.798 -21.877 1.00 58.84 200 VAL A N 1
ATOM 1275 C CA . VAL A 1 178 ? -5.813 65.921 -23.303 1.00 58.21 200 VAL A CA 1
ATOM 1276 C C . VAL A 1 178 ? -6.813 67.068 -23.509 1.00 59.90 200 VAL A C 1
ATOM 1277 O O . VAL A 1 178 ? -7.636 67.344 -22.628 1.00 60.05 200 VAL A O 1
ATOM 1281 N N . ARG A 1 179 ? -6.727 67.755 -24.648 1.00 60.69 201 ARG A N 1
ATOM 1282 C CA . ARG A 1 179 ? -7.591 68.920 -24.903 1.00 62.84 201 ARG A CA 1
ATOM 1283 C C . ARG A 1 179 ? -8.715 68.555 -25.864 1.00 62.50 201 ARG A C 1
ATOM 1284 O O . ARG A 1 179 ? -8.561 67.648 -26.678 1.00 61.20 201 ARG A O 1
ATOM 1292 N N . ARG A 1 180 ? -9.848 69.245 -25.748 1.00 63.69 202 ARG A N 1
ATOM 1293 C CA . ARG A 1 180 ? -10.951 69.112 -26.696 1.00 64.29 202 ARG A CA 1
ATOM 1294 C C . ARG A 1 180 ? -10.474 69.622 -28.058 1.00 66.13 202 ARG A C 1
ATOM 1295 O O . ARG A 1 180 ? -9.969 70.742 -28.163 1.00 68.26 202 ARG A O 1
ATOM 1303 N N . GLY A 1 181 ? -10.614 68.799 -29.092 1.00 65.00 203 GLY A N 1
ATOM 1304 C CA . GLY A 1 181 ? -10.043 69.123 -30.398 1.00 65.68 203 GLY A CA 1
ATOM 1305 C C . GLY A 1 181 ? -8.694 68.466 -30.674 1.00 63.42 203 GLY A C 1
ATOM 1306 O O . GLY A 1 181 ? -8.202 68.518 -31.795 1.00 64.99 203 GLY A O 1
ATOM 1307 N N . ASP A 1 182 ? -8.078 67.849 -29.666 1.00 59.95 204 ASP A N 1
ATOM 1308 C CA . ASP A 1 182 ? -6.872 67.043 -29.906 1.00 57.85 204 ASP A CA 1
ATOM 1309 C C . ASP A 1 182 ? -7.183 65.825 -30.750 1.00 56.27 204 ASP A C 1
ATOM 1310 O O . ASP A 1 182 ? -8.286 65.278 -30.679 1.00 56.47 204 ASP A O 1
ATOM 1315 N N . ARG A 1 183 ? -6.222 65.416 -31.567 1.00 55.55 205 ARG A N 1
ATOM 1316 C CA . ARG A 1 183 ? -6.316 64.141 -32.257 1.00 53.96 205 ARG A CA 1
ATOM 1317 C C . ARG A 1 183 ? -5.526 63.114 -31.475 1.00 50.30 205 ARG A C 1
ATOM 1318 O O . ARG A 1 183 ? -4.319 63.265 -31.312 1.00 49.49 205 ARG A O 1
ATOM 1326 N N . VAL A 1 184 ? -6.197 62.068 -30.997 1.00 48.67 206 VAL A N 1
ATOM 1327 C CA . VAL A 1 184 ? -5.500 61.040 -30.217 1.00 45.33 206 VAL A CA 1
ATOM 1328 C C . VAL A 1 184 ? -5.386 59.714 -30.933 1.00 44.10 206 VAL A C 1
ATOM 1329 O O . VAL A 1 184 ? -6.329 59.272 -31.575 1.00 45.19 206 VAL A O 1
ATOM 1333 N N . ARG A 1 185 ? -4.220 59.084 -30.812 1.00 42.80 207 ARG A N 1
ATOM 1334 C CA . ARG A 1 185 ? -4.053 57.667 -31.123 1.00 41.47 207 ARG A CA 1
ATOM 1335 C C . ARG A 1 185 ? -4.223 56.847 -29.829 1.00 39.23 207 ARG A C 1
ATOM 1336 O O . ARG A 1 185 ? -3.545 57.098 -28.849 1.00 38.57 207 ARG A O 1
ATOM 1344 N N . LEU A 1 186 ? -5.182 55.922 -29.843 1.00 37.92 208 LEU A N 1
ATOM 1345 C CA . LEU A 1 186 ? -5.505 55.078 -28.726 1.00 36.53 208 LEU A CA 1
ATOM 1346 C C . LEU A 1 186 ? -5.202 53.611 -29.075 1.00 35.44 208 LEU A C 1
ATOM 1347 O O . LEU A 1 186 ? -5.870 53.024 -29.930 1.00 36.51 208 LEU A O 1
ATOM 1352 N N . ARG A 1 187 ? -4.180 53.065 -28.413 1.00 33.31 209 ARG A N 1
ATOM 1353 C CA . ARG A 1 187 ? -3.687 51.686 -28.585 1.00 32.06 209 ARG A CA 1
ATOM 1354 C C . ARG A 1 187 ? -4.266 50.745 -27.534 1.00 31.27 209 ARG A C 1
ATOM 1355 O O . ARG A 1 187 ? -3.766 50.675 -26.393 1.00 30.05 209 ARG A O 1
ATOM 1363 N N . L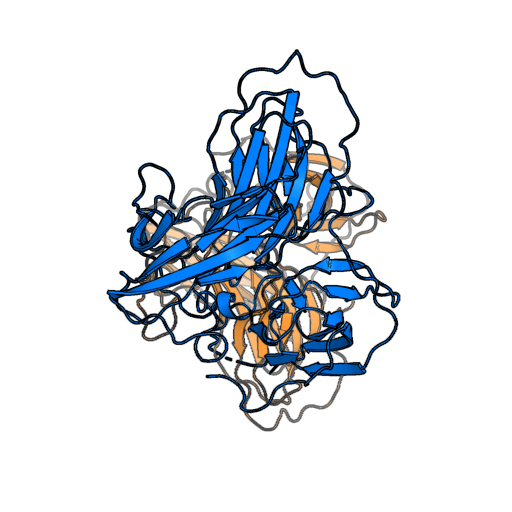EU A 1 188 ? -5.339 50.049 -27.918 1.00 30.87 210 LEU A N 1
ATOM 1364 C CA . LEU A 1 188 ? -6.102 49.275 -26.971 1.00 30.99 210 LEU A CA 1
ATOM 1365 C C . LEU A 1 188 ? -5.529 47.893 -26.955 1.00 30.68 210 LEU A C 1
ATOM 1366 O O . LEU A 1 188 ? -5.310 47.285 -28.001 1.00 30.88 210 LEU A O 1
ATOM 1371 N N . ILE A 1 189 ? -5.306 47.395 -25.752 1.00 29.11 211 ILE A N 1
ATOM 1372 C CA . ILE A 1 189 ? -4.800 46.068 -25.604 1.00 29.29 211 ILE A CA 1
ATOM 1373 C C . ILE A 1 189 ? -5.599 45.365 -24.531 1.00 28.17 211 ILE A C 1
ATOM 1374 O O . ILE A 1 189 ? -5.668 45.875 -23.399 1.00 28.20 211 ILE A O 1
ATOM 1379 N N . ASN A 1 190 ? -6.175 44.210 -24.874 1.00 26.82 212 ASN A N 1
ATOM 1380 C CA . ASN A 1 190 ? -6.830 43.366 -23.870 1.00 27.23 212 ASN A CA 1
ATOM 1381 C C . ASN A 1 190 ? -5.762 42.474 -23.248 1.00 27.39 212 ASN A C 1
ATOM 1382 O O . ASN A 1 190 ? -5.292 41.528 -23.917 1.00 27.59 212 ASN A O 1
ATOM 1387 N N . VAL A 1 191 ? -5.320 42.818 -22.026 1.00 25.94 213 VAL A N 1
ATOM 1388 C CA . VAL A 1 191 ? -4.237 42.075 -21.378 1.00 27.00 213 VAL A CA 1
ATOM 1389 C C . VAL A 1 191 ? -4.782 41.058 -20.368 1.00 27.62 213 VAL A C 1
ATOM 1390 O O . VAL A 1 191 ? -4.015 40.356 -19.727 1.00 28.21 213 VAL A O 1
ATOM 1394 N N . ALA A 1 192 ? -6.103 40.978 -20.228 1.00 27.66 214 ALA A N 1
ATOM 1395 C CA . ALA A 1 192 ? -6.705 39.880 -19.456 1.00 28.83 214 ALA A CA 1
ATOM 1396 C C . ALA A 1 192 ? -6.408 38.507 -20.067 1.00 30.32 214 ALA A C 1
ATOM 1397 O O . ALA A 1 192 ? -6.256 38.354 -21.285 1.00 32.95 214 ALA A O 1
ATOM 1399 N N . THR A 1 193 ? -6.295 37.494 -19.229 1.00 30.90 215 THR A N 1
ATOM 1400 C CA . THR A 1 193 ? -6.056 36.162 -19.736 1.00 30.83 215 THR A CA 1
ATOM 1401 C C . THR A 1 193 ? -7.400 35.422 -19.999 1.00 30.95 215 THR A C 1
ATOM 1402 O O . THR A 1 193 ? -7.458 34.442 -20.730 1.00 31.28 215 THR A O 1
ATOM 1406 N N . ASP A 1 194 ? -8.470 35.873 -19.360 1.00 29.77 216 ASP A N 1
ATOM 1407 C CA . ASP A 1 194 ? -9.644 35.014 -19.203 1.00 31.56 216 ASP A CA 1
ATOM 1408 C C . ASP A 1 194 ? -10.950 35.697 -19.473 1.00 30.78 216 ASP A C 1
ATOM 1409 O O . ASP A 1 194 ? -11.980 35.074 -19.264 1.00 33.60 216 ASP A O 1
ATOM 1414 N N . ARG A 1 195 ? -10.904 36.938 -19.942 1.00 30.20 217 ARG A N 1
ATOM 1415 C CA A ARG A 1 195 ? -12.083 37.796 -20.142 0.50 30.78 217 ARG A CA 1
ATOM 1416 C CA B ARG A 1 195 ? -12.129 37.662 -20.232 0.50 31.28 217 ARG A CA 1
ATOM 1417 C C . ARG A 1 195 ? -12.105 38.397 -21.538 1.00 31.34 217 ARG A C 1
ATOM 1418 O O . ARG A 1 195 ? -11.066 38.887 -21.997 1.00 32.24 217 ARG A O 1
ATOM 1433 N N . ILE A 1 196 ? -13.264 38.386 -22.181 1.00 31.67 218 ILE A N 1
ATOM 1434 C CA . ILE A 1 196 ? -13.446 39.066 -23.445 1.00 32.12 218 ILE A CA 1
ATOM 1435 C C . ILE A 1 196 ? -14.132 40.388 -23.119 1.00 31.45 218 ILE A C 1
ATOM 1436 O O . ILE A 1 196 ? -15.152 40.400 -22.428 1.00 32.00 218 ILE A O 1
ATOM 1441 N N . PHE A 1 197 ? -13.601 41.473 -23.661 1.00 30.89 219 PHE A N 1
ATOM 1442 C CA . PHE A 1 197 ? -14.106 42.804 -23.404 1.00 31.64 219 PHE A CA 1
ATOM 1443 C C . PHE A 1 197 ? -14.687 43.432 -24.680 1.00 34.19 219 PHE A C 1
ATOM 1444 O O . PHE A 1 197 ? -13.934 43.750 -25.622 1.00 33.73 219 PHE A O 1
ATOM 1452 N N . PRO A 1 198 ? -16.025 43.621 -24.719 1.00 35.93 220 PRO A N 1
ATOM 1453 C CA . PRO A 1 198 ? -16.525 44.619 -25.661 1.00 37.37 220 PRO A CA 1
ATOM 1454 C C . PRO A 1 198 ? -16.087 45.962 -25.139 1.00 37.62 220 PRO A C 1
ATOM 1455 O O . PRO A 1 198 ? -16.117 46.188 -23.917 1.00 38.55 220 PRO A O 1
ATOM 1459 N N . VAL A 1 199 ? -15.634 46.841 -26.023 1.00 38.00 221 VAL A N 1
ATOM 1460 C CA . VAL A 1 199 ? -15.190 48.150 -25.583 1.00 37.09 221 VAL A CA 1
ATOM 1461 C C . VAL A 1 199 ? -15.864 49.244 -26.394 1.00 39.00 221 VAL A C 1
ATOM 1462 O O . VAL A 1 199 ? -15.615 49.368 -27.595 1.00 38.50 221 VAL A O 1
ATOM 1466 N N . GLU A 1 200 ? -16.683 50.042 -25.718 1.00 39.23 222 GLU A N 1
ATOM 1467 C CA . GLU A 1 200 ? -17.290 51.232 -26.329 1.00 42.54 222 GLU A CA 1
ATOM 1468 C C . GLU A 1 200 ? -16.484 52.483 -25.990 1.00 42.56 222 GLU A C 1
ATOM 1469 O O . GLU A 1 200 ? -16.174 52.746 -24.814 1.00 41.18 222 GLU A O 1
ATOM 1475 N N . LEU A 1 201 ? -16.113 53.234 -27.020 1.00 43.57 223 LEU A N 1
ATOM 1476 C CA . LEU A 1 201 ? -15.454 54.520 -26.804 1.00 44.66 223 LEU A CA 1
ATOM 1477 C C . LEU A 1 201 ? -16.456 55.619 -26.663 1.00 46.54 223 LEU A C 1
ATOM 1478 O O . LEU A 1 201 ? -17.389 55.691 -27.439 1.00 49.21 223 LEU A O 1
ATOM 1483 N N . GLU A 1 202 ? -16.266 56.493 -25.682 1.00 47.01 224 GLU A N 1
ATOM 1484 C CA . GLU A 1 202 ? -17.102 57.702 -25.571 1.00 49.20 224 GLU A CA 1
ATOM 1485 C C . GLU A 1 202 ? -16.275 58.975 -25.593 1.00 49.53 224 GLU A C 1
ATOM 1486 O O . GLU A 1 202 ? -15.116 58.962 -25.189 1.00 47.61 224 GLU A O 1
ATOM 1492 N N . GLY A 1 203 ? -16.869 60.058 -26.114 1.00 52.16 225 GLY A N 1
ATOM 1493 C CA . GLY A 1 203 ? -16.228 61.384 -26.148 1.00 52.74 225 GLY A CA 1
ATOM 1494 C C . GLY A 1 203 ? -15.248 61.614 -27.280 1.00 52.42 225 GLY A C 1
ATOM 1495 O O . GLY A 1 203 ? -14.582 62.638 -27.325 1.00 53.87 225 GLY A O 1
ATOM 1496 N N . VAL A 1 204 ? -15.147 60.658 -28.193 1.00 51.52 226 VAL A N 1
ATOM 1497 C CA . VAL A 1 204 ? -14.241 60.792 -29.319 1.00 52.18 226 VAL A CA 1
ATOM 1498 C C . VAL A 1 204 ? -14.922 60.320 -30.581 1.00 53.82 226 VAL A C 1
ATOM 1499 O O . VAL A 1 204 ? -15.893 59.559 -30.525 1.00 53.93 226 VAL A O 1
ATOM 1503 N N . GLU A 1 205 ? -14.373 60.752 -31.713 1.00 55.35 227 GLU A N 1
ATOM 1504 C CA . GLU A 1 205 ? -14.870 60.356 -33.024 1.00 57.81 227 GLU A CA 1
ATOM 1505 C C . GLU A 1 205 ? -13.712 60.049 -33.966 1.00 56.95 227 GLU A C 1
ATOM 1506 O O . GLU A 1 205 ? -12.793 60.860 -34.139 1.00 57.63 227 GLU A O 1
ATOM 1512 N N . GLY A 1 206 ? -13.777 58.878 -34.584 1.00 55.50 228 GLY A N 1
ATOM 1513 C CA . GLY A 1 206 ? -12.742 58.443 -35.501 1.00 55.12 228 GLY A CA 1
ATOM 1514 C C . GLY A 1 206 ? -12.936 56.985 -35.825 1.00 53.93 228 GLY A C 1
ATOM 1515 O O . GLY A 1 206 ? -14.080 56.520 -35.907 1.00 54.31 228 GLY A O 1
ATOM 1516 N N . LYS A 1 207 ? -11.827 56.255 -35.968 1.00 52.01 229 LYS A N 1
ATOM 1517 C CA . LYS A 1 207 ? -11.857 54.932 -36.592 1.00 51.84 229 LYS A CA 1
ATOM 1518 C C . LYS A 1 207 ? -10.791 53.968 -36.105 1.00 49.08 229 LYS A C 1
ATOM 1519 O O . LYS A 1 207 ? -9.657 54.369 -35.825 1.00 47.97 229 LYS A O 1
ATOM 1525 N N . VAL A 1 208 ? -11.160 52.686 -36.047 1.00 47.76 230 VAL A N 1
ATOM 1526 C CA . VAL A 1 208 ? -10.180 51.607 -35.935 1.00 45.85 230 VAL A CA 1
ATOM 1527 C C . VAL A 1 208 ? -9.267 51.633 -37.164 1.00 46.80 230 VAL A C 1
ATOM 1528 O O . VAL A 1 208 ? -9.741 51.490 -38.261 1.00 49.34 230 VAL A O 1
ATOM 1532 N N . VAL A 1 209 ? -7.964 51.784 -36.956 1.00 45.52 231 VAL A N 1
ATOM 1533 C CA . VAL A 1 209 ? -6.997 51.797 -38.046 1.00 47.32 231 VAL A CA 1
ATOM 1534 C C . VAL A 1 209 ? -6.051 50.590 -38.095 1.00 46.80 231 VAL A C 1
ATOM 1535 O O . VAL A 1 209 ? -5.385 50.384 -39.116 1.00 49.52 231 VAL A O 1
ATOM 1539 N N . ALA A 1 210 ? -5.982 49.811 -37.015 1.00 44.47 232 ALA A N 1
ATOM 1540 C CA . ALA A 1 210 ? -5.209 48.554 -37.006 1.00 43.80 232 ALA A CA 1
ATOM 1541 C C . ALA A 1 210 ? -5.780 47.506 -36.050 1.00 41.17 232 ALA A C 1
ATOM 1542 O O . ALA A 1 210 ? -6.446 47.843 -35.071 1.00 39.58 232 ALA A O 1
ATOM 1544 N N . LEU A 1 211 ? -5.528 46.236 -36.353 1.00 40.91 233 LEU A N 1
ATOM 1545 C CA . LEU A 1 211 ? -5.810 45.159 -35.397 1.00 39.03 233 LEU A CA 1
ATOM 1546 C C . LEU A 1 211 ? -4.577 44.276 -35.223 1.00 38.31 233 LEU A C 1
ATOM 1547 O O . LEU A 1 211 ? -3.922 43.902 -36.218 1.00 38.65 233 LEU A O 1
ATOM 1552 N N . ASP A 1 212 ? -4.269 43.949 -33.961 1.00 35.15 234 ASP A N 1
ATOM 1553 C CA . ASP A 1 212 ? -3.121 43.095 -33.655 1.00 34.85 234 ASP A CA 1
ATOM 1554 C C . ASP A 1 212 ? -1.812 43.584 -34.313 1.00 35.90 234 ASP A C 1
ATOM 1555 O O . ASP A 1 212 ? -1.009 42.801 -34.828 1.00 36.60 234 ASP A O 1
ATOM 1560 N N . GLY A 1 213 ? -1.601 44.888 -34.289 1.00 35.53 235 GLY A N 1
ATOM 1561 C CA . GLY A 1 213 ? -0.372 45.444 -34.853 1.00 38.37 235 GLY A CA 1
ATOM 1562 C C . GLY A 1 213 ? -0.387 45.547 -36.365 1.00 42.17 235 GLY A C 1
ATOM 1563 O O . GLY A 1 213 ? 0.579 46.016 -36.944 1.00 44.27 235 GLY A O 1
ATOM 1564 N N . MET A 1 214 ? -1.482 45.140 -37.004 1.00 43.72 236 MET A N 1
ATOM 1565 C CA . MET A 1 214 ? -1.573 45.132 -38.482 1.00 48.90 236 MET A CA 1
ATOM 1566 C C . MET A 1 214 ? -2.609 46.102 -39.016 1.00 49.90 236 MET A C 1
ATOM 1567 O O . MET A 1 214 ? -3.805 45.899 -38.802 1.00 49.69 236 MET A O 1
ATOM 1572 N N . PRO A 1 215 ? -2.146 47.157 -39.708 1.00 52.02 237 PRO A N 1
ATOM 1573 C CA . PRO A 1 215 ? -2.983 48.176 -40.350 1.00 54.14 237 PRO A CA 1
ATOM 1574 C C . PRO A 1 215 ? -4.021 47.572 -41.298 1.00 56.70 237 PRO A C 1
ATOM 1575 O O . PRO A 1 215 ? -3.718 46.621 -42.016 1.00 57.80 237 PRO A O 1
ATOM 1579 N N . ILE A 1 216 ? -5.237 48.112 -41.260 1.00 57.40 238 ILE A N 1
ATOM 1580 C CA . ILE A 1 216 ? -6.299 47.689 -42.146 1.00 60.39 238 ILE A CA 1
ATOM 1581 C C . ILE A 1 216 ? -6.414 48.705 -43.276 1.00 64.71 238 ILE A C 1
ATOM 1582 O O . ILE A 1 216 ? -6.193 49.908 -43.070 1.00 64.38 238 ILE A O 1
ATOM 1587 N N . VAL A 1 217 ? -6.756 48.206 -44.461 1.00 68.76 239 VAL A N 1
ATOM 1588 C CA . VAL A 1 217 ? -6.850 49.034 -45.661 1.00 73.50 239 VAL A CA 1
ATOM 1589 C C . VAL A 1 217 ? -7.841 50.189 -45.500 1.00 74.06 239 VAL A C 1
ATOM 1590 O O . VAL A 1 217 ? -7.484 51.353 -45.730 1.00 74.52 239 VAL A O 1
ATOM 1594 N N . ASP A 1 218 ? -9.064 49.882 -45.083 1.00 73.77 240 ASP A N 1
ATOM 1595 C CA . ASP A 1 218 ? -10.040 50.946 -44.866 1.00 75.53 240 ASP A CA 1
ATOM 1596 C C . ASP A 1 218 ? -10.428 51.042 -43.409 1.00 72.13 240 ASP A C 1
ATOM 1597 O O . ASP A 1 218 ? -10.988 50.105 -42.864 1.00 69.95 240 ASP A O 1
ATOM 1602 N N . PRO A 1 219 ? -10.124 52.188 -42.776 1.00 72.04 241 PRO A N 1
ATOM 1603 C CA . PRO A 1 219 ? -10.428 52.407 -41.361 1.00 69.50 241 PRO A CA 1
ATOM 1604 C C . PRO A 1 219 ? -11.924 52.216 -41.098 1.00 70.30 241 PRO A C 1
ATOM 1605 O O . PRO A 1 219 ? -12.744 52.512 -41.957 1.00 73.02 241 PRO A O 1
ATOM 1609 N N . GLN A 1 220 ? -12.263 51.681 -39.931 1.00 68.19 242 GLN A N 1
ATOM 1610 C CA . GLN A 1 220 ? -13.639 51.231 -39.679 1.00 69.04 242 GLN A CA 1
ATOM 1611 C C . GLN A 1 220 ? -14.180 51.886 -38.441 1.00 66.64 242 GLN A C 1
ATOM 1612 O O . GLN A 1 220 ? -13.410 52.256 -37.548 1.00 64.44 242 GLN A O 1
ATOM 1618 N N . GLU A 1 221 ? -15.503 52.015 -38.384 1.00 67.19 243 GLU A N 1
ATOM 1619 C CA . GLU A 1 221 ? -16.189 52.466 -37.172 1.00 65.08 243 GLU A CA 1
ATOM 1620 C C . GLU A 1 221 ? -15.752 51.586 -36.003 1.00 60.94 243 GLU A C 1
ATOM 1621 O O . GLU A 1 221 ? -15.440 50.401 -36.180 1.00 59.54 243 GLU A O 1
ATOM 1627 N N . PHE A 1 222 ? -15.697 52.170 -34.810 1.00 58.95 244 PHE A N 1
ATOM 1628 C CA . PHE A 1 222 ? -15.221 51.417 -33.650 1.00 55.22 244 PHE A CA 1
ATOM 1629 C C . PHE A 1 222 ? -16.396 50.882 -32.819 1.00 54.85 244 PHE A C 1
ATOM 1630 O O . PHE A 1 222 ? -16.213 50.082 -31.916 1.00 53.44 244 PHE A O 1
ATOM 1638 N N . SER A 1 223 ? -17.602 51.320 -33.158 1.00 56.48 245 SER A N 1
ATOM 1639 C CA . SER A 1 223 ? -18.822 50.772 -32.587 1.00 56.27 245 SER A CA 1
ATOM 1640 C C . SER A 1 223 ? -18.875 49.241 -32.696 1.00 54.63 245 SER A C 1
ATOM 1641 O O . SER A 1 223 ? -18.477 48.665 -33.709 1.00 55.28 245 SER A O 1
ATOM 1644 N N . GLY A 1 224 ? -19.367 48.593 -31.638 1.00 52.14 246 GLY A N 1
ATOM 1645 C CA . GLY A 1 224 ? -19.365 47.138 -31.546 1.00 49.58 246 GLY A CA 1
ATOM 1646 C C . GLY A 1 224 ? -17.998 46.482 -31.355 1.00 46.67 246 GLY A C 1
ATOM 1647 O O . GLY A 1 224 ? -17.914 45.268 -31.371 1.00 46.07 246 GLY A O 1
ATOM 1648 N N . LEU A 1 225 ? -16.928 47.264 -31.159 1.00 45.02 247 LEU A N 1
ATOM 1649 C CA . LEU A 1 225 ? -15.575 46.687 -30.960 1.00 42.76 247 LEU A CA 1
ATOM 1650 C C . LEU A 1 225 ? -15.521 45.654 -29.834 1.00 40.27 247 LEU A C 1
ATOM 1651 O O . LEU A 1 225 ? -15.968 45.924 -28.714 1.00 39.48 247 LEU A O 1
ATOM 1656 N N . ILE A 1 226 ? -14.972 44.479 -30.144 1.00 38.66 248 ILE A N 1
ATOM 1657 C CA . ILE A 1 226 ? -14.714 43.468 -29.130 1.00 36.74 248 ILE A CA 1
ATOM 1658 C C . ILE A 1 226 ? -13.261 43.045 -29.150 1.00 35.11 248 ILE A C 1
ATOM 1659 O O . ILE A 1 226 ? -12.715 42.785 -30.221 1.00 35.70 248 ILE A O 1
ATOM 1664 N N . LEU A 1 227 ? -12.640 43.001 -27.973 1.00 32.65 249 LEU A N 1
ATOM 1665 C CA . LEU A 1 227 ? -11.284 42.479 -27.847 1.00 31.88 249 LEU A CA 1
ATOM 1666 C C . LEU A 1 227 ? -11.263 41.216 -27.030 1.00 31.08 249 LEU A C 1
ATOM 1667 O O . LEU A 1 227 ? -11.644 41.224 -25.847 1.00 29.76 249 LEU A O 1
ATOM 1672 N N . ALA A 1 228 ? -10.863 40.111 -27.667 1.00 31.17 250 ALA A N 1
ATOM 1673 C CA . ALA A 1 228 ? -10.594 38.894 -26.917 1.00 30.84 250 ALA A CA 1
ATOM 1674 C C . ALA A 1 228 ? -9.226 39.001 -26.231 1.00 29.89 250 ALA A C 1
ATOM 1675 O O . ALA A 1 228 ? -8.454 39.918 -26.528 1.00 29.97 250 ALA A O 1
ATOM 1677 N N . PRO A 1 229 ? -8.910 38.060 -25.322 1.00 29.59 251 PRO A N 1
ATOM 1678 C CA . PRO A 1 229 ? -7.624 38.106 -24.613 1.00 29.92 251 PRO A CA 1
ATOM 1679 C C . PRO A 1 229 ? -6.447 38.284 -25.572 1.00 29.73 251 PRO A C 1
ATOM 1680 O O . PRO A 1 229 ? -6.408 37.586 -26.563 1.00 30.19 251 PRO A O 1
ATOM 1684 N N . ALA A 1 230 ? -5.527 39.221 -25.278 1.00 29.37 252 ALA A N 1
ATOM 1685 C CA . ALA A 1 230 ? -4.250 39.420 -26.014 1.00 29.82 252 ALA A CA 1
ATOM 1686 C C . ALA A 1 230 ? -4.394 40.174 -27.337 1.00 30.77 252 ALA A C 1
ATOM 1687 O O . ALA A 1 230 ? -3.410 40.497 -27.968 1.00 32.67 252 ALA A O 1
ATOM 1689 N N . GLN A 1 231 ? -5.626 40.434 -27.750 1.00 31.50 253 GLN A N 1
ATOM 1690 C CA . GLN A 1 231 ? -5.942 41.200 -28.977 1.00 31.65 253 GLN A CA 1
ATOM 1691 C C . GLN A 1 231 ? -5.753 42.701 -28.767 1.00 31.06 253 GLN A C 1
ATOM 1692 O O . GLN A 1 231 ? -5.904 43.233 -27.647 1.00 28.87 253 GLN A O 1
ATOM 1698 N N . ARG A 1 232 ? -5.397 43.372 -29.853 1.00 32.20 254 ARG A N 1
ATOM 1699 C CA . ARG A 1 232 ? -5.173 44.810 -29.859 1.00 32.30 254 ARG A CA 1
ATOM 1700 C C . ARG A 1 232 ? -6.026 45.459 -30.933 1.00 34.46 254 ARG A C 1
ATOM 1701 O O . ARG A 1 232 ? -6.319 44.834 -31.990 1.00 36.00 254 ARG A O 1
ATOM 1709 N N . ALA A 1 233 ? -6.412 46.712 -30.695 1.00 33.50 255 ALA A N 1
ATOM 1710 C CA . ALA A 1 233 ? -6.949 47.519 -31.767 1.00 35.79 255 ALA A CA 1
ATOM 1711 C C . ALA A 1 233 ? -6.380 48.919 -31.628 1.00 36.33 255 ALA A C 1
ATOM 1712 O O . ALA A 1 233 ? -6.349 49.448 -30.530 1.00 35.22 255 ALA A O 1
ATOM 1714 N N . ASP A 1 234 ? -5.911 49.493 -32.737 1.00 37.52 256 ASP A N 1
ATOM 1715 C CA . ASP A 1 234 ? -5.494 50.902 -32.760 1.00 39.17 256 ASP A CA 1
ATOM 1716 C C . ASP A 1 234 ? -6.656 51.801 -33.217 1.00 40.19 256 ASP A C 1
ATOM 1717 O O . ASP A 1 234 ? -7.320 51.521 -34.194 1.00 42.05 256 ASP A O 1
ATOM 1722 N N . ILE A 1 235 ? -6.875 52.897 -32.513 1.00 40.06 257 ILE A N 1
ATOM 1723 C CA . ILE A 1 235 ? -7.920 53.833 -32.857 1.00 41.32 257 ILE A CA 1
ATOM 1724 C C . ILE A 1 235 ? -7.328 55.228 -33.017 1.00 42.89 257 ILE A C 1
ATOM 1725 O O . ILE A 1 235 ? -6.581 55.710 -32.166 1.00 40.51 257 ILE A O 1
ATOM 1730 N N . ILE A 1 236 ? -7.639 55.874 -34.144 1.00 45.14 258 ILE A N 1
ATOM 1731 C CA . ILE A 1 236 ? -7.345 57.275 -34.203 1.00 47.03 258 ILE A CA 1
ATOM 1732 C C . ILE A 1 236 ? -8.674 58.006 -34.201 1.00 48.79 258 ILE A C 1
ATOM 1733 O O . ILE A 1 236 ? -9.589 57.657 -34.939 1.00 50.62 258 ILE A O 1
ATOM 1738 N N . ALA A 1 237 ? -8.773 59.021 -33.358 1.00 48.59 259 ALA A N 1
ATOM 1739 C CA . ALA A 1 237 ? -10.004 59.744 -33.209 1.00 49.89 259 ALA A CA 1
ATOM 1740 C C . ALA A 1 237 ? -9.718 61.148 -32.717 1.00 51.33 259 ALA A C 1
ATOM 1741 O O . ALA A 1 237 ? -8.629 61.434 -32.203 1.00 49.81 259 ALA A O 1
ATOM 1743 N N . ASP A 1 238 ? -10.701 62.025 -32.916 1.00 54.06 260 ASP A N 1
ATOM 1744 C CA . ASP A 1 238 ? -10.632 63.400 -32.466 1.00 55.76 260 ASP A CA 1
ATOM 1745 C C . ASP A 1 238 ? -11.452 63.518 -31.197 1.00 54.93 260 ASP A C 1
ATOM 1746 O O . ASP A 1 238 ? -12.526 62.899 -31.076 1.00 54.18 260 ASP A O 1
ATOM 1751 N N . VAL A 1 239 ? -10.955 64.312 -30.255 1.00 54.74 261 VAL A N 1
ATOM 1752 C CA . VAL A 1 239 ? -11.672 64.550 -29.010 1.00 55.23 261 VAL A CA 1
ATOM 1753 C C . VAL A 1 239 ? -12.797 65.543 -29.277 1.00 59.34 261 VAL A C 1
ATOM 1754 O O . VAL A 1 239 ? -12.538 66.732 -29.549 1.00 61.46 261 VAL A O 1
ATOM 1758 N N . ILE A 1 240 ? -14.043 65.075 -29.212 1.00 60.58 262 ILE A N 1
ATOM 1759 C CA . ILE A 1 240 ? -15.146 65.944 -29.669 1.00 65.12 262 ILE A CA 1
ATOM 1760 C C . ILE A 1 240 ? -15.840 66.794 -28.602 1.00 66.91 262 ILE A C 1
ATOM 1761 O O . ILE A 1 240 ? -16.637 67.660 -28.945 1.00 70.11 262 ILE A O 1
ATOM 1766 N N . THR A 1 241 ? -15.525 66.587 -27.324 1.00 65.60 263 THR A N 1
ATOM 1767 C CA . THR A 1 241 ? -16.222 67.346 -26.275 1.00 67.59 263 THR A CA 1
ATOM 1768 C C . THR A 1 241 ? -15.358 67.719 -25.056 1.00 66.27 263 THR A C 1
ATOM 1769 O O . THR A 1 241 ? -14.141 67.542 -25.084 1.00 64.24 263 THR A O 1
ATOM 1773 N N . ASP A 1 242 ? -15.998 68.265 -24.018 1.00 67.58 264 ASP A N 1
ATOM 1774 C CA . ASP A 1 242 ? -15.337 68.635 -22.761 1.00 66.87 264 ASP A CA 1
ATOM 1775 C C . ASP A 1 242 ? -15.390 67.523 -21.708 1.00 64.31 264 ASP A C 1
ATOM 1776 O O . ASP A 1 242 ? -14.721 67.605 -20.677 1.00 63.24 264 ASP A O 1
ATOM 1781 N N . ALA A 1 243 ? -16.187 66.490 -21.969 1.00 62.61 265 ALA A N 1
ATOM 1782 C CA . ALA A 1 243 ? -16.274 65.360 -21.059 1.00 61.06 265 ALA A CA 1
ATOM 1783 C C . ALA A 1 243 ? -15.017 64.535 -21.267 1.00 57.95 265 ALA A C 1
ATOM 1784 O O . ALA A 1 243 ? -14.427 64.587 -22.343 1.00 57.96 265 ALA A O 1
ATOM 1786 N N . PRO A 1 244 ? -14.593 63.787 -20.237 1.00 55.94 266 PRO A N 1
ATOM 1787 C CA . PRO A 1 244 ? -13.431 62.931 -20.440 1.00 52.46 266 PRO A CA 1
ATOM 1788 C C . PRO A 1 244 ? -13.711 61.926 -21.547 1.00 50.30 266 PRO A C 1
ATOM 1789 O O . PRO A 1 244 ? -14.877 61.601 -21.814 1.00 51.22 266 PRO A O 1
ATOM 1793 N N . ILE A 1 245 ? -12.661 61.467 -22.209 1.00 47.43 267 ILE A N 1
ATOM 1794 C CA . ILE A 1 245 ? -12.770 60.301 -23.065 1.00 44.94 267 ILE A CA 1
ATOM 1795 C C . ILE A 1 245 ? -13.043 59.104 -22.146 1.00 43.09 267 ILE A C 1
ATOM 1796 O O . ILE A 1 245 ? -12.398 58.978 -21.102 1.00 41.70 267 ILE A O 1
ATOM 1801 N N . GLY A 1 246 ? -14.022 58.269 -22.510 1.00 41.83 268 GLY A N 1
ATOM 1802 C CA . GLY A 1 246 ? -14.441 57.131 -21.666 1.00 39.07 268 GLY A CA 1
ATOM 1803 C C . GLY A 1 246 ? -14.344 55.813 -22.410 1.00 37.17 268 GLY A C 1
ATOM 1804 O O . GLY A 1 246 ? -14.656 55.752 -23.616 1.00 37.51 268 GLY A O 1
ATOM 1805 N N . PHE A 1 247 ? -13.880 54.784 -21.695 1.00 35.17 269 PHE A N 1
ATOM 1806 C CA . PHE A 1 247 ? -13.801 53.414 -22.176 1.00 34.49 269 PHE A CA 1
ATOM 1807 C C . PHE A 1 247 ? -14.849 52.571 -21.441 1.00 34.90 269 PHE A C 1
ATOM 1808 O O . PHE A 1 247 ? -14.736 52.303 -20.221 1.00 34.21 269 PHE A O 1
ATOM 1816 N N . VAL A 1 248 ? -15.870 52.156 -22.175 1.00 35.57 270 VAL A N 1
ATOM 1817 C CA . VAL A 1 248 ? -17.026 51.551 -21.565 1.00 35.96 270 VAL A CA 1
ATOM 1818 C C . VAL A 1 248 ? -17.198 50.076 -21.907 1.00 35.73 270 VAL A C 1
ATOM 1819 O O . VAL A 1 248 ? -17.030 49.664 -23.032 1.00 35.17 270 VAL A O 1
ATOM 1823 N N . PHE A 1 249 ? -17.549 49.298 -20.884 1.00 35.86 271 PHE A N 1
ATOM 1824 C CA . PHE A 1 249 ? -17.914 47.911 -21.039 1.00 36.59 271 PHE A CA 1
ATOM 1825 C C . PHE A 1 249 ? -19.448 47.828 -20.897 1.00 37.97 271 PHE A C 1
ATOM 1826 O O . PHE A 1 249 ? -19.987 47.871 -19.782 1.00 38.30 271 PHE A O 1
ATOM 1834 N N . PRO A 1 250 ? -20.154 47.731 -22.030 1.00 38.80 272 PRO A N 1
ATOM 1835 C CA . PRO A 1 250 ? -21.598 47.739 -22.025 1.00 40.71 272 PRO A CA 1
ATOM 1836 C C . PRO A 1 250 ? -22.106 46.400 -21.505 1.00 40.14 272 PRO A C 1
ATOM 1837 O O . PRO A 1 250 ? -21.555 45.353 -21.850 1.00 39.82 272 PRO A O 1
ATOM 1841 N N . THR A 1 251 ? -23.092 46.436 -20.622 1.00 40.44 273 THR A N 1
ATOM 1842 C CA . THR A 1 251 ? -23.640 45.213 -20.067 1.00 39.84 273 THR A CA 1
ATOM 1843 C C . THR A 1 251 ? -25.156 45.305 -19.939 1.00 41.51 273 THR A C 1
ATOM 1844 O O . THR A 1 251 ? -25.736 46.402 -19.942 1.00 42.22 273 THR A O 1
ATOM 1848 N N . ARG A 1 252 ? -25.763 44.132 -19.756 1.00 40.72 274 ARG A N 1
ATOM 1849 C CA A ARG A 1 252 ? -27.196 43.963 -19.574 0.50 42.76 274 ARG A CA 1
ATOM 1850 C CA B ARG A 1 252 ? -27.201 44.013 -19.628 0.50 42.56 274 ARG A CA 1
ATOM 1851 C C . ARG A 1 252 ? -27.734 44.830 -18.437 1.00 43.34 274 ARG A C 1
ATOM 1852 O O . ARG A 1 252 ? -28.880 45.280 -18.454 1.00 45.43 274 ARG A O 1
ATOM 1867 N N . ASP A 1 253 ? -26.890 45.046 -17.438 1.00 41.42 275 ASP A N 1
ATOM 1868 C CA . ASP A 1 253 ? -27.246 45.773 -16.219 1.00 42.08 275 ASP A CA 1
ATOM 1869 C C . ASP A 1 253 ? -26.861 47.250 -16.314 1.00 41.57 275 ASP A C 1
ATOM 1870 O O . ASP A 1 253 ? -27.052 48.012 -15.373 1.00 42.66 275 ASP A O 1
ATOM 1875 N N . GLY A 1 254 ? -26.333 47.639 -17.470 1.00 40.17 276 GLY A N 1
ATOM 1876 C CA . GLY A 1 254 ? -25.936 48.995 -17.731 1.00 39.70 276 GLY A CA 1
ATOM 1877 C C . GLY A 1 254 ? -24.429 49.104 -17.943 1.00 37.26 276 GLY A C 1
ATOM 1878 O O . GLY A 1 254 ? -23.699 48.131 -17.716 1.00 35.64 276 GLY A O 1
ATOM 1879 N N . PRO A 1 255 ? -23.958 50.282 -18.382 1.00 37.18 277 PRO A N 1
ATOM 1880 C CA . PRO A 1 255 ? -22.547 50.496 -18.698 1.00 35.94 277 PRO A CA 1
ATOM 1881 C C . PRO A 1 255 ? -21.638 50.400 -17.470 1.00 35.82 277 PRO A C 1
ATOM 1882 O O . PRO A 1 255 ? -21.955 50.887 -16.383 1.00 37.15 277 PRO A O 1
ATOM 1886 N N . TYR A 1 256 ? -20.515 49.749 -17.647 1.00 35.20 278 TYR A N 1
ATOM 1887 C CA . TYR A 1 256 ? -19.489 49.702 -16.614 1.00 35.61 278 TYR A CA 1
ATOM 1888 C C . TYR A 1 256 ? -18.332 50.608 -17.083 1.00 35.18 278 TYR A C 1
ATOM 1889 O O . TYR A 1 256 ? -17.812 50.417 -18.181 1.00 34.68 278 TYR A O 1
ATOM 1898 N N . LEU A 1 257 ? -17.920 51.584 -16.283 1.00 35.36 279 LEU A N 1
ATOM 1899 C CA . LEU A 1 257 ? -16.787 52.437 -16.705 1.00 35.71 279 LEU A CA 1
ATOM 1900 C C . LEU A 1 257 ? -15.418 51.801 -16.389 1.00 34.20 279 LEU A C 1
ATOM 1901 O O . LEU A 1 257 ? -15.062 51.672 -15.213 1.00 33.63 279 LEU A O 1
ATOM 1906 N N . LEU A 1 258 ? -14.689 51.398 -17.445 1.00 33.30 280 LEU A N 1
ATOM 1907 C CA . LEU A 1 258 ? -13.302 50.857 -17.355 1.00 31.82 280 LEU A CA 1
ATOM 1908 C C . LEU A 1 258 ? -12.267 51.915 -16.966 1.00 32.15 280 LEU A C 1
ATOM 1909 O O . LEU A 1 258 ? -11.317 51.641 -16.230 1.00 30.41 280 LEU A O 1
ATOM 1914 N N . GLY A 1 259 ? -12.456 53.125 -17.481 1.00 33.47 281 GLY A N 1
ATOM 1915 C CA . GLY A 1 259 ? -11.572 54.229 -17.153 1.00 34.61 281 GLY A CA 1
ATOM 1916 C C . GLY A 1 259 ? -11.809 55.366 -18.118 1.00 36.94 281 GLY A C 1
ATOM 1917 O O . GLY A 1 259 ? -12.651 55.261 -19.009 1.00 37.05 281 GLY A O 1
ATOM 1918 N N . GLU A 1 260 ? -11.053 56.446 -17.941 1.00 38.77 282 GLU A N 1
ATOM 1919 C CA . GLU A 1 260 ? -11.215 57.652 -18.744 1.00 42.01 282 GLU A CA 1
ATOM 1920 C C . GLU A 1 260 ? -9.931 58.457 -18.892 1.00 42.32 282 GLU A C 1
ATOM 1921 O O . GLU A 1 260 ? -8.966 58.276 -18.149 1.00 41.91 282 GLU A O 1
ATOM 1927 N N . ILE A 1 261 ? -9.926 59.320 -19.897 1.00 43.82 283 ILE A N 1
ATOM 1928 C CA . ILE A 1 261 ? -8.835 60.241 -20.130 1.00 44.73 283 ILE A CA 1
ATOM 1929 C C . ILE A 1 261 ? -9.477 61.605 -19.905 1.00 47.34 283 ILE A C 1
ATOM 1930 O O . ILE A 1 261 ? -10.358 62.005 -20.664 1.00 47.99 283 ILE A O 1
ATOM 1935 N N . PRO A 1 262 ? -9.069 62.296 -18.826 1.00 48.23 284 PRO A N 1
ATOM 1936 C CA . PRO A 1 262 ? -9.631 63.596 -18.495 1.00 50.52 284 PRO A CA 1
ATOM 1937 C C . PRO A 1 262 ? -9.264 64.616 -19.553 1.00 52.46 284 PRO A C 1
ATOM 1938 O O . PRO A 1 262 ? -8.160 64.578 -20.115 1.00 51.93 284 PRO A O 1
ATOM 1942 N N . VAL A 1 263 ? -10.221 65.487 -19.848 1.00 54.53 285 VAL A N 1
ATOM 1943 C CA . VAL A 1 263 ? -10.073 66.477 -20.889 1.00 56.45 285 VAL A CA 1
ATOM 1944 C C . VAL A 1 263 ? -10.078 67.838 -20.230 1.00 59.47 285 VAL A C 1
ATOM 1945 O O . VAL A 1 263 ? -10.948 68.125 -19.408 1.00 60.22 285 VAL A O 1
ATOM 1949 N N . LYS A 1 264 ? -9.111 68.670 -20.601 1.00 61.30 286 LYS A N 1
ATOM 1950 C CA . LYS A 1 264 ? -9.032 70.047 -20.110 1.00 64.73 286 LYS A CA 1
ATOM 1951 C C . LYS A 1 264 ? -8.501 70.965 -21.193 1.00 67.21 286 LYS A C 1
ATOM 1952 O O . LYS A 1 264 ? -7.535 70.622 -21.880 1.00 66.45 286 LYS A O 1
ATOM 1958 N N . GLY A 1 265 ? -9.125 72.134 -21.329 1.00 70.68 287 GLY A N 1
ATOM 1959 C CA . GLY A 1 265 ? -8.708 73.124 -22.320 1.00 73.93 287 GLY A CA 1
ATOM 1960 C C . GLY A 1 265 ? -9.158 72.742 -23.719 1.00 74.55 287 GLY A C 1
ATOM 1961 O O . GLY A 1 265 ? -9.953 71.816 -23.900 0.01 72.91 287 GLY A O 1
ATOM 1962 N N . ALA A 1 266 ? -8.642 73.469 -24.712 1.00 76.91 288 ALA A N 1
ATOM 1963 C CA . ALA A 1 266 ? -9.051 73.275 -26.108 1.00 77.95 288 ALA A CA 1
ATOM 1964 C C . ALA A 1 266 ? -7.900 73.476 -27.086 1.00 78.84 288 ALA A C 1
ATOM 1965 O O . ALA A 1 266 ? -7.072 74.355 -26.896 1.00 80.40 288 ALA A O 1
ATOM 1967 N N . ASN A 1 267 ? -7.854 72.636 -28.117 1.00 78.02 289 ASN A N 1
ATOM 1968 C CA . ASN A 1 267 ? -6.936 72.804 -29.237 1.00 79.21 289 ASN A CA 1
ATOM 1969 C C . ASN A 1 267 ? -7.639 73.640 -30.286 1.00 83.08 289 ASN A C 1
ATOM 1970 O O . ASN A 1 267 ? -8.742 73.301 -30.737 1.00 83.20 289 ASN A O 1
ATOM 1975 N N . THR A 1 268 ? -6.997 74.741 -30.670 1.00 86.18 290 THR A N 1
ATOM 1976 C CA . THR A 1 268 ? -7.527 75.617 -31.696 1.00 90.15 290 THR A CA 1
ATOM 1977 C C . THR A 1 268 ? -6.766 75.470 -33.019 1.00 91.68 290 THR A C 1
ATOM 1978 O O . THR A 1 268 ? -7.340 75.689 -34.106 1.00 94.60 290 THR A O 1
ATOM 1982 N N . THR A 1 269 ? -5.485 75.104 -32.919 1.00 89.46 291 THR A N 1
ATOM 1983 C CA . THR A 1 269 ? -4.570 75.093 -34.071 1.00 90.68 291 THR A CA 1
ATOM 1984 C C . THR A 1 269 ? -4.778 73.920 -35.031 1.00 89.02 291 THR A C 1
ATOM 1985 O O . THR A 1 269 ? -4.381 73.992 -36.192 1.00 91.31 291 THR A O 1
ATOM 1989 N N . ARG A 1 270 ? -5.388 72.839 -34.546 1.00 84.91 292 ARG A N 1
ATOM 1990 C CA . ARG A 1 270 ? -5.661 71.687 -35.396 1.00 83.20 292 ARG A CA 1
ATOM 1991 C C . ARG A 1 270 ? -6.898 71.948 -36.245 1.00 85.32 292 ARG A C 1
ATOM 1992 O O . ARG A 1 270 ? -7.975 72.240 -35.722 1.00 84.96 292 ARG A O 1
ATOM 2000 N N . GLN A 1 271 ? -6.718 71.848 -37.558 1.00 87.43 293 GLN A N 1
ATOM 2001 C CA . GLN A 1 271 ? -7.809 72.006 -38.511 1.00 90.09 293 GLN A CA 1
ATOM 2002 C C . GLN A 1 271 ? -8.369 70.634 -38.864 1.00 87.80 293 GLN A C 1
ATOM 2003 O O . GLN A 1 271 ? -7.610 69.669 -38.908 1.00 85.35 293 GLN A O 1
ATOM 2009 N N . PRO A 1 272 ? -9.694 70.539 -39.124 1.00 88.68 294 PRO A N 1
ATOM 2010 C CA . PRO A 1 272 ? -10.308 69.220 -39.365 1.00 86.21 294 PRO A CA 1
ATOM 2011 C C . PRO A 1 272 ? -9.699 68.492 -40.561 1.00 87.13 294 PRO A C 1
ATOM 2012 O O . PRO A 1 272 ? -9.218 69.131 -41.500 1.00 90.66 294 PRO A O 1
ATOM 2016 N N . SER A 1 273 ? -9.695 67.164 -40.497 1.00 84.30 295 SER A N 1
ATOM 2017 C CA . SER A 1 273 ? -9.116 66.321 -41.541 1.00 84.90 295 SER A CA 1
ATOM 2018 C C . SER A 1 273 ? -9.648 64.902 -41.464 1.00 82.08 295 SER A C 1
ATOM 2019 O O . SER A 1 273 ? -10.160 64.466 -40.420 1.00 78.48 295 SER A O 1
ATOM 2022 N N . GLU A 1 274 ? -9.524 64.189 -42.580 1.00 83.52 296 GLU A N 1
ATOM 2023 C CA . GLU A 1 274 ? -9.807 62.762 -42.622 1.00 81.40 296 GLU A CA 1
ATOM 2024 C C . GLU A 1 274 ? -8.915 62.017 -41.617 1.00 77.29 296 GLU A C 1
ATOM 2025 O O . GLU A 1 274 ? -7.738 62.363 -41.443 1.00 77.08 296 GLU A O 1
ATOM 2031 N N . ILE A 1 275 ? -9.465 61.008 -40.945 1.00 74.09 297 ILE A N 1
ATOM 2032 C CA . ILE A 1 275 ? -8.619 60.106 -40.183 1.00 70.89 297 ILE A CA 1
ATOM 2033 C C . ILE A 1 275 ? -7.854 59.261 -41.205 1.00 71.89 297 ILE A C 1
ATOM 2034 O O . ILE A 1 275 ? -8.463 58.486 -41.948 1.00 72.95 297 ILE A O 1
ATOM 2039 N N . PRO A 1 276 ? -6.516 59.404 -41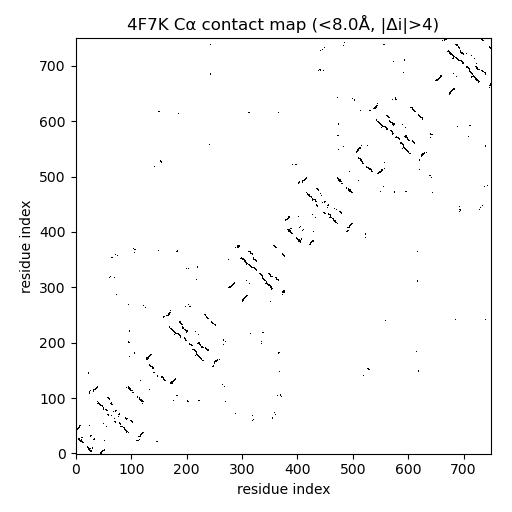.245 1.00 72.05 298 PRO A N 1
ATOM 2040 C CA . PRO A 1 276 ? -5.740 58.729 -42.287 1.00 73.27 298 PRO A CA 1
ATOM 2041 C C . PRO A 1 276 ? -5.653 57.225 -41.995 1.00 70.05 298 PRO A C 1
ATOM 2042 O O . PRO A 1 276 ? -5.913 56.795 -40.866 1.00 66.87 298 PRO A O 1
ATOM 2046 N N . ALA A 1 277 ? -5.309 56.436 -43.008 1.00 71.03 299 ALA A N 1
ATOM 2047 C CA . ALA A 1 277 ? -5.012 55.026 -42.794 1.00 68.31 299 ALA A CA 1
ATOM 2048 C C . ALA A 1 277 ? -3.529 54.870 -42.441 1.00 66.76 299 ALA A C 1
ATOM 2049 O O . ALA A 1 277 ? -2.692 55.684 -42.848 1.00 68.54 299 ALA A O 1
ATOM 2051 N N . LEU A 1 278 ? -3.207 53.824 -41.688 1.00 63.15 300 LEU A N 1
ATOM 2052 C CA . LEU A 1 278 ? -1.804 53.506 -41.389 1.00 62.21 300 LEU A CA 1
ATOM 2053 C C . LEU A 1 278 ? -1.096 52.883 -42.609 1.00 64.26 300 LEU A C 1
ATOM 2054 O O . LEU A 1 278 ? -1.718 52.138 -43.373 1.00 65.24 300 LEU A O 1
ATOM 2059 N N . PRO A 1 279 ? 0.205 53.186 -42.789 1.00 65.51 301 PRO A N 1
ATOM 2060 C CA . PRO A 1 279 ? 0.980 52.538 -43.861 1.00 67.91 301 PRO A CA 1
ATOM 2061 C C . PRO A 1 279 ? 1.041 51.023 -43.636 1.00 66.41 301 PRO A C 1
ATOM 2062 O O . PRO A 1 279 ? 1.151 50.573 -42.479 1.00 63.24 301 PRO A O 1
ATOM 2066 N N . PRO A 1 280 ? 0.932 50.233 -44.717 1.00 68.65 302 PRO A N 1
ATOM 2067 C CA . PRO A 1 280 ? 0.778 48.789 -44.527 1.00 67.34 302 PRO A CA 1
ATOM 2068 C C . PRO A 1 280 ? 2.078 48.127 -44.097 1.00 66.69 302 PRO A C 1
ATOM 2069 O O . PRO A 1 280 ? 3.151 48.663 -44.330 1.00 68.51 302 PRO A O 1
ATOM 2073 N N . ASN A 1 281 ? 1.958 46.983 -43.441 1.00 65.09 303 ASN A N 1
ATOM 2074 C CA . ASN A 1 281 ? 3.091 46.104 -43.136 1.00 65.32 303 ASN A CA 1
ATOM 2075 C C . ASN A 1 281 ? 3.177 45.079 -44.249 1.00 68.25 303 ASN A C 1
ATOM 2076 O O . ASN A 1 281 ? 2.185 44.869 -44.927 1.00 69.74 303 ASN A O 1
ATOM 2081 N N . GLU A 1 282 ? 4.319 44.420 -44.432 1.00 70.36 304 GLU A N 1
ATOM 2082 C CA . GLU A 1 282 ? 4.431 43.421 -45.501 1.00 74.43 304 GLU A CA 1
ATOM 2083 C C . GLU A 1 282 ? 3.565 42.183 -45.222 1.00 73.41 304 GLU A C 1
ATOM 2084 O O . GLU A 1 282 ? 3.833 41.421 -44.290 1.00 71.34 304 GLU A O 1
ATOM 2090 N N . VAL A 1 283 ? 2.506 41.991 -46.008 1.00 75.13 305 VAL A N 1
ATOM 2091 C CA . VAL A 1 283 ? 1.675 40.788 -45.837 1.00 74.52 305 VAL A CA 1
ATOM 2092 C C . VAL A 1 283 ? 1.719 39.893 -47.071 1.00 77.92 305 VAL A C 1
ATOM 2093 O O . VAL A 1 283 ? 1.472 40.344 -48.203 1.00 81.64 305 VAL A O 1
ATOM 2097 N N . THR A 1 284 ? 2.116 38.639 -46.851 1.00 77.42 306 THR A N 1
ATOM 2098 C CA . THR A 1 284 ? 2.254 37.673 -47.935 1.00 80.75 306 THR A CA 1
ATOM 2099 C C . THR A 1 284 ? 0.908 37.021 -48.200 1.00 80.78 306 THR A C 1
ATOM 2100 O O . THR A 1 284 ? 0.370 36.318 -47.342 1.00 77.74 306 THR A O 1
ATOM 2104 N N . SER A 1 285 ? 0.376 37.275 -49.397 1.00 84.10 307 SER A N 1
ATOM 2105 C CA . SER A 1 285 ? -0.929 36.774 -49.829 1.00 85.27 307 SER A CA 1
ATOM 2106 C C . SER A 1 285 ? -0.988 35.244 -49.826 1.00 85.80 307 SER A C 1
ATOM 2107 O O . SER A 1 285 ? -0.107 34.582 -50.390 1.00 87.97 307 SER A O 1
ATOM 2110 N N . PRO A 1 286 ? -2.032 34.673 -49.186 1.00 83.79 308 PRO A N 1
ATOM 2111 C CA . PRO A 1 286 ? -2.134 33.220 -49.203 1.00 84.78 308 PRO A CA 1
ATOM 2112 C C . PRO A 1 286 ? -2.522 32.778 -50.604 1.00 89.48 308 PRO A C 1
ATOM 2113 O O . PRO A 1 286 ? -3.213 33.521 -51.302 1.00 90.59 308 PRO A O 1
ATOM 2117 N N . ASP A 1 287 ? -2.172 31.556 -50.975 1.00 92.33 309 ASP A N 1
ATOM 2118 C CA . ASP A 1 287 ? -2.696 30.999 -52.206 1.00 97.70 309 ASP A CA 1
ATOM 2119 C C . ASP A 1 287 ? -3.652 29.855 -51.874 1.00 97.60 309 ASP A C 1
ATOM 2120 O O . ASP A 1 287 ? -4.854 30.061 -51.783 1.00 97.16 309 ASP A O 1
ATOM 2125 N N . MET A 1 288 ? -3.122 28.656 -51.689 1.00 98.86 310 MET A N 1
ATOM 2126 C CA . MET A 1 288 ? -3.937 27.503 -51.314 1.00 99.70 310 MET A CA 1
ATOM 2127 C C . MET A 1 288 ? -3.047 26.578 -50.488 0.01 98.38 310 MET A C 1
ATOM 2128 O O . MET A 1 288 ? -1.847 26.495 -50.742 0.01 99.93 310 MET A O 1
ATOM 2133 N N . GLY A 1 289 ? -3.623 25.881 -49.511 1.00 96.44 311 GLY A N 1
ATOM 2134 C CA . GLY A 1 289 ? -2.829 25.187 -48.518 1.00 94.45 311 GLY A CA 1
ATOM 2135 C C . GLY A 1 289 ? -3.297 23.872 -47.952 1.00 94.01 311 GLY A C 1
ATOM 2136 O O . GLY A 1 289 ? -4.391 23.421 -48.241 1.00 94.78 311 GLY A O 1
ATOM 2137 N N . SER A 1 290 ? -2.426 23.255 -47.157 1.00 92.75 312 SER A N 1
ATOM 2138 C CA . SER A 1 290 ? -2.696 21.979 -46.524 1.00 92.47 312 SER A CA 1
ATOM 2139 C C . SER A 1 290 ? -3.708 22.174 -45.426 1.00 88.26 312 SER A C 1
ATOM 2140 O O . SER A 1 290 ? -3.427 22.803 -44.415 1.00 85.64 312 SER A O 1
ATOM 2143 N N . ALA A 1 291 ? -4.907 21.662 -45.668 1.00 89.06 313 ALA A N 1
ATOM 2144 C CA . ALA A 1 291 ? -5.986 21.672 -44.700 1.00 85.64 313 ALA A CA 1
ATOM 2145 C C . ALA A 1 291 ? -5.551 20.851 -43.506 1.00 83.85 313 ALA A C 1
ATOM 2146 O O . ALA A 1 291 ? -5.107 19.703 -43.651 1.00 85.84 313 ALA A O 1
ATOM 2148 N N . VAL A 1 292 ? -5.642 21.480 -42.335 1.00 79.85 314 VAL A N 1
ATOM 2149 C CA . VAL A 1 292 ? -5.334 20.868 -41.056 1.00 77.84 314 VAL A CA 1
ATOM 2150 C C . VAL A 1 292 ? -6.534 21.179 -40.175 1.00 75.25 314 VAL A C 1
ATOM 2151 O O . VAL A 1 292 ? -7.129 22.256 -40.270 1.00 73.46 314 VAL A O 1
ATOM 2155 N N . SER A 1 293 ? -6.912 20.235 -39.330 1.00 74.85 315 SER A N 1
ATOM 2156 C CA . SER A 1 293 ? -7.970 20.512 -38.386 1.00 72.75 315 SER A CA 1
ATOM 2157 C C . SER A 1 293 ? -7.477 20.280 -36.962 1.00 70.68 315 SER A C 1
ATOM 2158 O O . SER A 1 293 ? -6.699 19.350 -36.695 1.00 71.51 315 SER A O 1
ATOM 2161 N N . LEU A 1 294 ? -7.929 21.150 -36.064 1.00 67.94 316 LEU A N 1
ATOM 2162 C CA . LEU A 1 294 ? -7.573 21.092 -34.651 1.00 66.24 316 LEU A CA 1
ATOM 2163 C C . LEU A 1 294 ? -8.808 21.296 -33.761 1.00 64.50 316 LEU A C 1
ATOM 2164 O O . LEU A 1 294 ? -9.464 22.332 -33.805 1.00 62.33 316 LEU A O 1
ATOM 2169 N N . THR A 1 295 ? -9.138 20.285 -32.971 1.00 65.65 317 THR A N 1
ATOM 2170 C CA . THR A 1 295 ? -10.292 20.386 -32.094 1.00 64.84 317 THR A CA 1
ATOM 2171 C C . THR A 1 295 ? -9.854 20.575 -30.659 1.00 63.31 317 THR A C 1
ATOM 2172 O O . THR A 1 295 ? -8.911 19.936 -30.186 1.00 63.60 317 THR A O 1
ATOM 2176 N N . LEU A 1 296 ? -10.572 21.451 -29.970 1.00 61.96 318 LEU A N 1
ATOM 2177 C CA . LEU A 1 296 ? -10.268 21.796 -28.598 1.00 60.69 318 LEU A CA 1
ATOM 2178 C C . LEU A 1 296 ? -10.708 20.678 -27.648 1.00 63.12 318 LEU A C 1
ATOM 2179 O O . LEU A 1 296 ? -11.790 20.070 -27.803 1.00 63.76 318 LEU A O 1
ATOM 2184 N N . THR A 1 297 ? -9.816 20.391 -26.696 1.00 64.44 319 THR A N 1
ATOM 2185 C CA . THR A 1 297 ? -9.937 19.256 -25.777 1.00 67.37 319 THR A CA 1
ATOM 2186 C C . THR A 1 297 ? -10.962 19.474 -24.649 1.00 66.83 319 THR A C 1
ATOM 2187 O O . THR A 1 297 ? -11.852 18.635 -24.436 1.00 68.91 319 THR A O 1
ATOM 2189 N N . GLY A 1 324 ? 5.957 21.145 -20.638 1.00 82.19 346 GLY A N 1
ATOM 2190 C CA . GLY A 1 324 ? 5.089 20.089 -21.154 1.00 83.18 346 GLY A CA 1
ATOM 2191 C C . GLY A 1 324 ? 4.516 20.382 -22.534 1.00 81.64 346 GLY A C 1
ATOM 2192 O O . GLY A 1 324 ? 3.492 21.055 -22.648 1.00 79.76 346 GLY A O 1
ATOM 2193 N N . LEU A 1 325 ? 5.188 19.875 -23.572 1.00 82.69 347 LEU A N 1
ATOM 2194 C CA . LEU A 1 325 ? 4.759 20.015 -24.973 1.00 81.47 347 LEU A CA 1
ATOM 2195 C C . LEU A 1 325 ? 4.538 18.652 -25.611 1.00 83.43 347 LEU A C 1
ATOM 21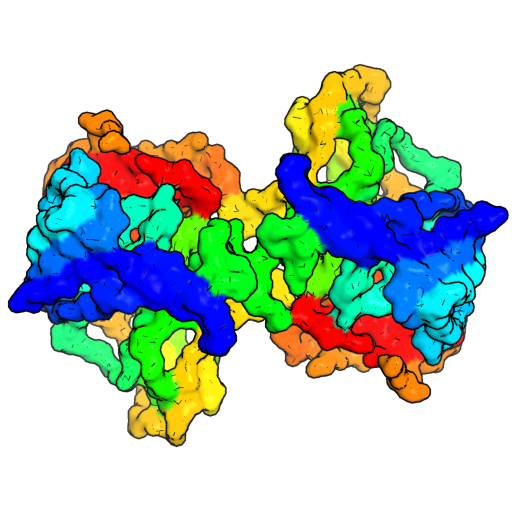96 O O . LEU A 1 325 ? 5.064 17.649 -25.122 1.00 85.96 347 LEU A O 1
ATOM 2201 N N . THR A 1 326 ? 3.786 18.617 -26.712 1.00 82.24 348 THR A N 1
ATOM 2202 C CA . THR A 1 326 ? 3.621 17.377 -27.487 1.00 83.90 348 THR A CA 1
ATOM 2203 C C . THR A 1 326 ? 4.943 16.985 -28.144 1.00 85.61 348 THR A C 1
ATOM 2204 O O . THR A 1 326 ? 5.717 17.848 -28.572 1.00 84.50 348 THR A O 1
ATOM 2208 N N . ASP A 1 327 ? 5.187 15.680 -28.215 1.00 87.65 349 ASP A N 1
ATOM 2209 C CA . ASP A 1 327 ? 6.446 15.140 -28.718 1.00 89.62 349 ASP A CA 1
ATOM 2210 C C . ASP A 1 327 ? 6.650 15.362 -30.221 1.00 88.86 349 ASP A C 1
ATOM 2211 O O . ASP A 1 327 ? 7.785 15.513 -30.680 1.00 90.17 349 ASP A O 1
ATOM 2216 N N . THR A 1 328 ? 5.550 15.364 -30.975 1.00 86.46 350 THR A N 1
ATOM 2217 C CA . THR A 1 328 ? 5.576 15.649 -32.415 1.00 85.26 350 THR A CA 1
ATOM 2218 C C . THR A 1 328 ? 4.684 16.857 -32.693 1.00 80.55 350 THR A C 1
ATOM 2219 O O . THR A 1 328 ? 3.784 17.142 -31.900 1.00 78.88 350 THR A O 1
ATOM 2223 N N . PRO A 1 329 ? 4.928 17.575 -33.810 1.00 78.74 351 PRO A N 1
ATOM 2224 C CA . PRO A 1 329 ? 4.145 18.776 -34.071 1.00 74.64 351 PRO A CA 1
ATOM 2225 C C . PRO A 1 329 ? 2.776 18.447 -34.655 1.00 73.52 351 PRO A C 1
ATOM 2226 O O . PRO A 1 329 ? 2.526 17.305 -35.030 1.00 75.66 351 PRO A O 1
ATOM 2230 N N . LEU A 1 330 ? 1.898 19.446 -34.702 1.00 69.95 352 LEU A N 1
ATOM 2231 C CA . LEU A 1 330 ? 0.627 19.346 -35.402 1.00 68.79 352 LEU A CA 1
ATOM 2232 C C . LEU A 1 330 ? 0.903 19.043 -36.854 1.00 70.62 352 LEU A C 1
ATOM 2233 O O . LEU A 1 330 ? 0.302 18.137 -37.428 1.00 72.66 352 LEU A O 1
ATOM 2238 N N . HIS A 1 331 ? 1.804 19.828 -37.437 1.00 69.63 353 HIS A N 1
ATOM 2239 C CA . HIS A 1 331 ? 2.302 19.599 -38.772 1.00 71.73 353 HIS A CA 1
ATOM 2240 C C . HIS A 1 331 ? 3.737 20.099 -38.888 1.00 71.79 353 HIS A C 1
ATOM 2241 O O . HIS A 1 331 ? 4.189 20.923 -38.082 1.00 69.64 353 HIS A O 1
ATOM 2248 N N . SER A 1 332 ? 4.457 19.585 -39.878 1.00 73.87 354 SER A N 1
ATOM 2249 C CA . SER A 1 332 ? 5.810 20.031 -40.166 1.00 74.43 354 SER A CA 1
ATOM 2250 C C . SER A 1 332 ? 5.912 20.559 -41.600 1.00 75.96 354 SER A C 1
ATOM 2251 O O . SER A 1 332 ? 6.066 19.788 -42.535 1.00 79.24 354 SER A O 1
ATOM 2254 N N . PHE A 1 333 ? 5.827 21.879 -41.753 1.00 74.14 355 PHE A N 1
ATOM 2255 C CA . PHE A 1 333 ? 5.747 22.545 -43.058 1.00 75.13 355 PHE A CA 1
ATOM 2256 C C . PHE A 1 333 ? 7.098 22.828 -43.670 1.00 77.11 355 PHE A C 1
ATOM 2257 O O . PHE A 1 333 ? 8.072 23.057 -42.948 1.00 76.46 355 PHE A O 1
ATOM 2265 N N . GLU A 1 334 ? 7.138 22.840 -45.005 1.00 79.33 356 GLU A N 1
ATOM 2266 C CA . GLU A 1 334 ? 8.224 23.478 -45.751 1.00 80.85 356 GLU A CA 1
ATOM 2267 C C . GLU A 1 334 ? 7.991 24.993 -45.763 1.00 78.58 356 GLU A C 1
ATOM 2268 O O . GLU A 1 334 ? 6.845 25.457 -45.785 1.00 77.06 356 GLU A O 1
ATOM 2274 N N . ARG A 1 335 ? 9.080 25.758 -45.744 1.00 78.55 357 ARG A N 1
ATOM 2275 C CA . ARG A 1 335 ? 9.017 27.213 -45.541 1.00 76.20 357 ARG A CA 1
ATOM 2276 C C . ARG A 1 335 ? 8.288 27.939 -46.674 1.00 76.88 357 ARG A C 1
ATOM 2277 O O . ARG A 1 335 ? 8.614 27.761 -47.852 1.00 80.65 357 ARG A O 1
ATOM 2285 N N . GLY A 1 336 ? 7.303 28.755 -46.312 1.00 73.49 358 GLY A N 1
ATOM 2286 C CA . GLY A 1 336 ? 6.529 29.523 -47.287 1.00 73.93 358 GLY A CA 1
ATOM 2287 C C . GLY A 1 336 ? 5.191 28.932 -47.703 1.00 73.85 358 GLY A C 1
ATOM 2288 O O . GLY A 1 336 ? 4.444 29.581 -48.445 1.00 74.62 358 GLY A O 1
ATOM 2289 N N . GLN A 1 337 ? 4.885 27.713 -47.237 1.00 72.97 359 GLN A N 1
ATOM 2290 C CA . GLN A 1 337 ? 3.599 27.045 -47.548 1.00 73.26 359 GLN A CA 1
ATOM 2291 C C . GLN A 1 337 ? 2.404 27.761 -46.899 1.00 70.49 359 GLN A C 1
ATOM 2292 O O . GLN A 1 337 ? 2.560 28.459 -45.885 1.00 67.18 359 GLN A O 1
ATOM 2298 N N . THR A 1 338 ? 1.228 27.585 -47.503 1.00 71.08 360 THR A N 1
ATOM 2299 C CA . THR A 1 338 ? -0.023 28.100 -46.966 1.00 69.01 360 THR A CA 1
ATOM 2300 C C . THR A 1 338 ? -0.746 26.973 -46.236 1.00 67.95 360 THR A C 1
ATOM 2301 O O . THR A 1 338 ? -0.641 25.804 -46.619 1.00 69.33 360 THR A O 1
ATOM 2305 N N . ALA A 1 339 ? -1.490 27.334 -45.198 1.00 64.79 361 ALA A N 1
ATOM 2306 C CA . ALA A 1 339 ? -2.256 26.369 -44.424 1.00 63.95 361 ALA A CA 1
ATOM 2307 C C . ALA A 1 339 ? -3.635 26.911 -44.124 1.00 62.47 361 ALA A C 1
ATOM 2308 O O . ALA A 1 339 ? -3.788 28.108 -43.880 1.00 61.10 361 ALA A O 1
ATOM 2310 N N . ARG A 1 340 ? -4.631 26.030 -44.146 1.00 62.70 362 ARG A N 1
ATOM 2311 C CA . ARG A 1 340 ? -5.942 26.328 -43.578 1.00 61.32 362 ARG A CA 1
ATOM 2312 C C . ARG A 1 340 ? -6.092 25.469 -42.338 1.00 59.55 362 ARG A C 1
ATOM 2313 O O . ARG A 1 340 ? -6.075 24.242 -42.428 1.00 61.12 362 ARG A O 1
ATOM 2321 N N . ILE A 1 341 ? -6.197 26.102 -41.179 1.00 56.60 363 ILE A N 1
ATOM 2322 C CA . ILE A 1 341 ? -6.415 25.361 -39.948 1.00 55.29 363 ILE A CA 1
ATOM 2323 C C . ILE A 1 341 ? -7.869 25.519 -39.528 1.00 54.58 363 ILE A C 1
ATOM 2324 O O . ILE A 1 341 ? -8.357 26.636 -39.382 1.00 53.45 363 ILE A O 1
ATOM 2329 N N . ARG A 1 342 ? -8.556 24.392 -39.388 1.00 55.61 364 ARG A N 1
ATOM 2330 C CA . ARG A 1 342 ? -9.896 24.365 -38.846 1.00 55.26 364 ARG A CA 1
ATOM 2331 C C . ARG A 1 342 ? -9.776 24.182 -37.358 1.00 52.84 364 ARG A C 1
ATOM 2332 O O . ARG A 1 342 ? -9.161 23.215 -36.902 1.00 53.28 364 ARG A O 1
ATOM 2340 N N . LEU A 1 343 ? -10.360 25.113 -36.614 1.00 50.28 365 LEU A N 1
ATOM 2341 C CA . LEU A 1 343 ? -10.332 25.100 -35.146 1.00 48.05 365 LEU A CA 1
ATOM 2342 C C . LEU A 1 343 ? -11.706 24.718 -34.620 1.00 47.54 365 LEU A C 1
ATOM 2343 O O . LEU A 1 343 ? -12.666 25.474 -34.769 1.00 47.90 365 LEU A O 1
ATOM 2348 N N . VAL A 1 344 ? -11.808 23.532 -34.039 1.00 47.83 366 VAL A N 1
ATOM 2349 C CA . VAL A 1 344 ? -13.095 22.994 -33.601 1.00 47.83 366 VAL A CA 1
ATOM 2350 C C . VAL A 1 344 ? -13.203 23.116 -32.077 1.00 46.15 366 VAL A C 1
ATOM 2351 O O . VAL A 1 344 ? -12.462 22.483 -31.332 1.00 44.75 366 VAL A O 1
ATOM 2355 N N . ASN A 1 345 ? -14.102 23.978 -31.623 1.00 45.64 367 ASN A N 1
ATOM 2356 C CA . ASN A 1 345 ? -14.389 24.101 -30.194 1.00 44.72 367 ASN A CA 1
ATOM 2357 C C . ASN A 1 345 ? -15.679 23.379 -29.822 1.00 46.62 367 ASN A C 1
ATOM 2358 O O . ASN A 1 345 ? -16.749 23.967 -29.895 1.00 46.79 367 ASN A O 1
ATOM 2363 N N . ASP A 1 346 ? -15.580 22.114 -29.420 1.00 48.79 368 ASP A N 1
ATOM 2364 C CA . ASP A 1 346 ? -16.748 21.374 -28.947 1.00 51.31 368 ASP A CA 1
ATOM 2365 C C . ASP A 1 346 ? -16.866 21.289 -27.416 1.00 50.54 368 ASP A C 1
ATOM 2366 O O . ASP A 1 346 ? -17.418 20.313 -26.889 1.00 52.95 368 ASP A O 1
ATOM 2371 N N . THR A 1 347 ? -16.351 22.309 -26.720 1.00 47.53 369 THR A N 1
ATOM 2372 C CA . THR A 1 347 ? -16.513 22.486 -25.275 1.00 46.82 369 THR A CA 1
ATOM 2373 C C . THR A 1 347 ? -17.578 23.554 -25.015 1.00 45.60 369 THR A C 1
ATOM 2374 O O . THR A 1 347 ? -18.021 24.205 -25.950 1.00 44.51 369 THR A O 1
ATOM 2378 N N . ARG A 1 348 ? -17.961 23.731 -23.748 1.00 45.09 370 ARG A N 1
ATOM 2379 C CA . ARG A 1 348 ? -18.868 24.833 -23.314 1.00 44.08 370 ARG A CA 1
ATOM 2380 C C . ARG A 1 348 ? -18.206 26.203 -23.071 1.00 41.01 370 ARG A C 1
ATOM 2381 O O . ARG A 1 348 ? -18.884 27.201 -22.791 1.00 39.65 370 ARG A O 1
ATOM 2389 N N . PHE A 1 349 ? -16.886 26.259 -23.227 1.00 39.29 371 PHE A N 1
ATOM 2390 C CA . PHE A 1 349 ? -16.141 27.485 -22.978 1.00 37.06 371 PHE A CA 1
ATOM 2391 C C . PHE A 1 349 ? -15.367 27.976 -24.201 1.00 36.43 371 PHE A C 1
ATOM 2392 O O . PHE A 1 349 ? -14.738 27.173 -24.924 1.00 38.32 371 PHE A O 1
ATOM 2400 N N . PRO A 1 350 ? -15.423 29.287 -24.454 1.00 34.84 372 PRO A N 1
ATOM 2401 C CA . PRO A 1 350 ? -14.626 29.921 -25.528 1.00 34.61 372 PRO A CA 1
ATOM 2402 C C . PRO A 1 350 ? -13.131 29.721 -25.269 1.00 33.54 372 PRO A C 1
ATOM 2403 O O . PRO A 1 350 ? -12.723 29.690 -24.103 1.00 32.39 372 PRO A O 1
ATOM 2407 N N . HIS A 1 351 ? -12.356 29.540 -26.336 1.00 32.67 373 HIS A N 1
ATOM 2408 C CA . HIS A 1 351 ? -10.926 29.376 -26.237 1.00 33.00 373 HIS A CA 1
ATOM 2409 C C . HIS A 1 351 ? -10.248 30.505 -26.965 1.00 32.62 373 HIS A C 1
ATOM 2410 O O . HIS A 1 351 ? -10.679 30.868 -28.060 1.00 33.08 373 HIS A O 1
ATOM 2417 N N . GLY A 1 352 ? -9.207 31.064 -26.348 1.00 31.24 374 GLY A N 1
ATOM 2418 C CA . GLY A 1 352 ? -8.344 32.018 -27.000 1.00 31.67 374 GLY A CA 1
ATOM 2419 C C . GLY A 1 352 ? -7.240 31.271 -27.741 1.00 32.62 374 GLY A C 1
ATOM 2420 O O . GLY A 1 352 ? -6.641 30.342 -27.203 1.00 34.72 374 GLY A O 1
ATOM 2421 N N . ILE A 1 353 ? -6.966 31.646 -28.963 1.00 32.95 375 ILE A N 1
ATOM 2422 C CA . ILE A 1 353 ? -5.986 30.899 -29.777 1.00 34.49 375 ILE A CA 1
ATOM 2423 C C . ILE A 1 353 ? -4.888 31.817 -30.252 1.00 34.27 375 ILE A C 1
ATOM 2424 O O . ILE A 1 353 ? -5.160 32.775 -30.955 1.00 34.42 375 ILE A O 1
ATOM 2429 N N . HIS A 1 354 ? -3.646 31.515 -29.896 1.00 34.35 376 HIS A N 1
ATOM 2430 C CA . HIS A 1 354 ? -2.527 32.364 -30.307 1.00 35.16 376 HIS A CA 1
ATOM 2431 C C . HIS A 1 354 ? -1.420 31.574 -31.048 1.00 36.01 376 HIS A C 1
ATOM 2432 O O . HIS A 1 354 ? -0.899 30.593 -30.518 1.00 37.22 376 HIS A O 1
ATOM 2439 N N . LEU A 1 355 ? -1.093 31.997 -32.269 1.00 35.92 377 LEU A N 1
ATOM 2440 C CA . LEU A 1 355 ? -0.081 31.331 -33.086 1.00 37.53 377 LEU A CA 1
ATOM 2441 C C . LEU A 1 355 ? 1.209 32.119 -33.085 1.00 37.22 377 LEU A C 1
ATOM 2442 O O . LEU A 1 355 ? 1.217 33.306 -33.418 1.00 36.24 377 LEU A O 1
ATOM 2447 N N . HIS A 1 356 ? 2.296 31.454 -32.696 1.00 37.32 378 HIS A N 1
ATOM 2448 C CA . HIS A 1 356 ? 3.571 32.143 -32.488 1.00 36.92 378 HIS A CA 1
ATOM 2449 C C . HIS A 1 356 ? 4.288 32.375 -33.835 1.00 38.79 378 HIS A C 1
ATOM 2450 O O . HIS A 1 356 ? 4.212 31.544 -34.743 1.00 39.10 378 HIS A O 1
ATOM 2457 N N . GLY A 1 357 ? 4.931 33.532 -33.946 1.00 38.23 379 GLY A N 1
ATOM 2458 C CA . GLY A 1 357 ? 5.840 33.829 -35.031 1.00 40.97 379 GLY A CA 1
ATOM 2459 C C . GLY A 1 357 ? 5.202 34.205 -36.361 1.00 42.04 379 GLY A C 1
ATOM 2460 O O . GLY A 1 357 ? 5.894 34.543 -37.258 1.00 42.82 379 GLY A O 1
ATOM 2461 N N . HIS A 1 358 ? 3.878 34.186 -36.427 1.00 41.69 380 HIS A N 1
ATOM 2462 C CA . HIS A 1 358 ? 3.103 34.419 -37.629 1.00 42.65 380 HIS A CA 1
ATOM 2463 C C . HIS A 1 358 ? 1.839 35.173 -37.275 1.00 42.24 380 HIS A C 1
ATOM 2464 O O . HIS A 1 358 ? 1.347 35.070 -36.133 1.00 40.14 380 HIS A O 1
ATOM 2471 N N . HIS A 1 359 ? 1.356 35.962 -38.236 1.00 44.28 381 HIS A N 1
ATOM 2472 C CA . HIS A 1 359 ? -0.025 36.429 -38.253 1.00 44.72 381 HIS A CA 1
ATOM 2473 C C . HIS A 1 359 ? -0.827 35.549 -39.209 1.00 47.13 381 HIS A C 1
ATOM 2474 O O . HIS A 1 359 ? -0.264 34.861 -40.047 1.00 48.88 381 HIS A O 1
ATOM 2481 N N . PHE A 1 360 ? -2.147 35.561 -39.069 1.00 47.58 382 PHE A N 1
ATOM 2482 C CA . PHE A 1 360 ? -3.019 34.731 -39.889 1.00 49.18 382 PHE A CA 1
ATOM 2483 C C . PHE A 1 360 ? -4.335 35.445 -40.157 1.00 49.88 382 PHE A C 1
ATOM 2484 O O . PHE A 1 360 ? -4.735 36.329 -39.377 1.00 48.30 382 PHE A O 1
ATOM 2492 N N . PHE A 1 361 ? -5.009 35.046 -41.241 1.00 51.78 383 PHE A N 1
ATOM 2493 C CA . PHE A 1 361 ? -6.356 35.540 -41.539 1.00 52.50 383 PHE A CA 1
ATOM 2494 C C . PHE A 1 361 ? -7.476 34.715 -40.876 1.00 51.26 383 PHE A C 1
ATOM 2495 O O . PHE A 1 361 ? -7.479 33.483 -40.967 1.00 51.33 383 PHE A O 1
ATOM 2503 N N . GLU A 1 362 ? -8.436 35.391 -40.245 1.00 49.69 384 GLU A N 1
ATOM 2504 C CA . GLU A 1 362 ? -9.694 34.726 -39.917 1.00 50.25 384 GLU A CA 1
ATOM 2505 C C . GLU A 1 362 ? -10.522 34.642 -41.218 1.00 53.86 384 GLU A C 1
ATOM 2506 O O . GLU A 1 362 ? -10.412 35.513 -42.091 1.00 55.55 384 GLU A O 1
ATOM 2512 N N . VAL A 1 363 ? -11.296 33.569 -41.359 1.00 54.53 385 VAL A N 1
ATOM 2513 C CA . VAL A 1 363 ? -12.105 33.342 -42.561 1.00 58.55 385 VAL A CA 1
ATOM 2514 C C . VAL A 1 363 ? -13.564 33.621 -42.225 1.00 59.13 385 VAL A C 1
ATOM 2515 O O . VAL A 1 363 ? -14.112 33.053 -41.281 1.00 57.78 385 VAL A O 1
ATOM 2519 N N . GLY A 1 364 ? -14.173 34.529 -42.979 1.00 61.91 386 GLY A N 1
ATOM 2520 C CA . GLY A 1 364 ? -15.551 34.944 -42.725 1.00 63.58 386 GLY A CA 1
ATOM 2521 C C . GLY A 1 364 ? -16.610 33.900 -43.061 1.00 66.02 386 GLY A C 1
ATOM 2522 O O . GLY A 1 364 ? -16.320 32.845 -43.641 1.00 66.46 386 GLY A O 1
ATOM 2523 N N . ALA A 1 365 ? -17.847 34.225 -42.688 1.00 67.27 387 ALA A N 1
ATOM 2524 C CA . ALA A 1 365 ? -19.027 33.391 -42.915 1.00 69.37 387 ALA A CA 1
ATOM 2525 C C . ALA A 1 365 ? -19.252 33.042 -44.381 1.00 73.01 387 ALA A C 1
ATOM 2526 O O . ALA A 1 365 ? -20.015 32.139 -44.680 1.00 74.96 387 ALA A O 1
ATOM 2528 N N . ASP A 1 366 ? -18.579 33.761 -45.276 1.00 74.79 388 ASP A N 1
ATOM 2529 C CA . ASP A 1 366 ? -18.710 33.576 -46.721 1.00 78.53 388 ASP A CA 1
ATOM 2530 C C . ASP A 1 366 ? -17.534 32.841 -47.408 1.00 78.84 388 ASP A C 1
ATOM 2531 O O . ASP A 1 366 ? -17.555 32.641 -48.625 1.00 82.25 388 ASP A O 1
ATOM 2536 N N . GLY A 1 367 ? -16.516 32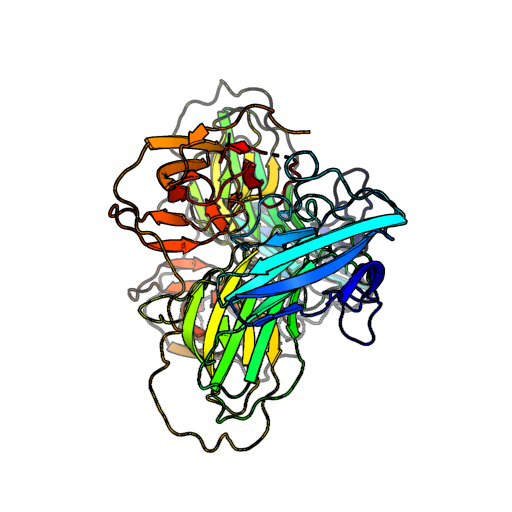.453 -46.643 1.00 75.47 389 GLY A N 1
ATOM 2537 C CA . GLY A 1 367 ? -15.442 31.601 -47.163 1.00 75.92 389 GLY A CA 1
ATOM 2538 C C . GLY A 1 367 ? -14.135 32.288 -47.525 1.00 76.03 389 GLY A C 1
ATOM 2539 O O . GLY A 1 367 ? -13.136 31.625 -47.839 1.00 76.14 389 GLY A O 1
ATOM 2540 N N . ASN A 1 368 ? -14.130 33.616 -47.477 1.00 75.75 390 ASN A N 1
ATOM 2541 C CA . ASN A 1 368 ? -12.919 34.366 -47.773 1.00 75.72 390 ASN A CA 1
ATOM 2542 C C . ASN A 1 368 ? -12.329 35.191 -46.605 1.00 72.22 390 ASN A C 1
ATOM 2543 O O . ASN A 1 368 ? -12.897 35.285 -45.502 1.00 69.25 390 ASN A O 1
ATOM 2548 N N . LEU A 1 369 ? -11.171 35.776 -46.885 1.00 72.00 391 LEU A N 1
ATOM 2549 C CA . LEU A 1 369 ? -10.320 36.432 -45.900 1.00 68.47 391 LEU A CA 1
ATOM 2550 C C . LEU A 1 369 ? -10.958 37.630 -45.166 1.00 67.08 391 LEU A C 1
ATOM 2551 O O . LEU A 1 369 ? -11.530 38.519 -45.784 1.00 69.38 391 LEU A O 1
ATOM 2556 N N . GLY A 1 370 ? -10.867 37.632 -43.836 1.00 63.48 392 GLY A N 1
ATOM 2557 C CA . GLY A 1 370 ? -11.301 38.765 -43.024 1.00 61.15 392 GLY A CA 1
ATOM 2558 C C . GLY A 1 370 ? -10.108 39.368 -42.290 1.00 58.67 392 GLY A C 1
ATOM 2559 O O . GLY A 1 370 ? -9.069 39.671 -42.909 1.00 59.62 392 GLY A O 1
ATOM 2560 N N . ALA A 1 371 ? -10.253 39.531 -40.978 1.00 54.39 393 ALA A N 1
ATOM 2561 C CA . ALA A 1 371 ? -9.208 40.127 -40.137 1.00 51.97 393 ALA A CA 1
ATOM 2562 C C . ALA A 1 371 ? -7.936 39.304 -40.149 1.00 50.31 393 ALA A C 1
ATOM 2563 O O . ALA A 1 371 ? -7.965 38.073 -40.109 1.00 49.55 393 ALA A O 1
ATOM 2565 N N . LEU A 1 372 ? -6.828 40.014 -40.261 1.00 49.96 394 LEU A N 1
ATOM 2566 C CA . LEU A 1 372 ? -5.516 39.451 -40.127 1.00 48.87 394 LEU A CA 1
ATOM 2567 C C . LEU A 1 372 ? -5.127 39.756 -38.694 1.00 46.08 394 LEU A C 1
ATOM 2568 O O . LEU A 1 372 ? -5.126 40.916 -38.265 1.00 45.20 394 LEU A O 1
ATOM 2573 N N . ARG A 1 373 ? -4.829 38.695 -37.955 1.00 44.62 395 ARG A N 1
ATOM 2574 C CA . ARG A 1 373 ? -4.716 38.719 -36.504 1.00 42.57 395 ARG A CA 1
ATOM 2575 C C . ARG A 1 373 ? -3.483 37.924 -36.106 1.00 41.71 395 ARG A C 1
ATOM 2576 O O . ARG A 1 373 ? -2.936 37.204 -36.925 1.00 43.37 395 ARG A O 1
ATOM 2584 N N . ASP A 1 374 ? -3.058 38.021 -34.846 1.00 39.28 396 ASP A N 1
ATOM 2585 C CA . ASP A 1 374 ? -2.115 37.044 -34.340 1.00 39.00 396 ASP A CA 1
ATOM 2586 C C . ASP A 1 374 ? -2.762 36.228 -33.196 1.00 37.54 396 ASP A C 1
ATOM 2587 O O . ASP A 1 374 ? -2.182 35.237 -32.733 1.00 37.69 396 ASP A O 1
ATOM 2592 N N . THR A 1 375 ? -3.977 36.622 -32.805 1.00 35.42 397 THR A N 1
ATOM 2593 C CA . THR A 1 375 ? -4.701 35.998 -31.715 1.00 34.74 397 THR A CA 1
ATOM 2594 C C . THR A 1 375 ? -6.159 36.005 -32.095 1.00 34.80 397 THR A C 1
ATOM 2595 O O . THR A 1 375 ? -6.693 37.051 -32.477 1.00 34.65 397 THR A O 1
ATOM 2599 N N . THR A 1 376 ? -6.820 34.870 -31.943 1.00 33.72 398 THR A N 1
ATOM 2600 C CA . THR A 1 376 ? -8.211 34.796 -32.280 1.00 35.14 398 THR A CA 1
ATOM 2601 C C . THR A 1 376 ? -9.041 34.157 -31.171 1.00 35.62 398 THR A C 1
ATOM 2602 O O . THR A 1 376 ? -8.501 33.768 -30.140 1.00 35.61 398 THR A O 1
ATOM 2606 N N . LEU A 1 377 ? -10.352 34.125 -31.349 1.00 36.80 399 LEU A N 1
ATOM 2607 C CA . LEU A 1 377 ? -11.245 33.603 -30.320 1.00 38.07 399 LEU A CA 1
ATOM 2608 C C . LEU A 1 377 ? -12.248 32.700 -30.960 1.00 39.17 399 LEU A C 1
ATOM 2609 O O . LEU A 1 377 ? -12.882 33.094 -31.931 1.00 41.75 399 LEU A O 1
ATOM 2614 N N . VAL A 1 378 ? -12.366 31.483 -30.447 1.00 39.16 400 VAL A N 1
ATOM 2615 C CA . VAL A 1 378 ? -13.366 30.549 -30.957 1.00 40.85 400 VAL A CA 1
ATOM 2616 C C . VAL A 1 378 ? -14.355 30.231 -29.861 1.00 40.92 400 VAL A C 1
ATOM 2617 O O . VAL A 1 378 ? -14.032 29.543 -28.887 1.00 38.98 400 VAL A O 1
ATOM 2621 N N . ASP A 1 379 ? -15.570 30.740 -30.030 1.00 42.45 401 ASP A N 1
ATOM 2622 C CA . ASP A 1 379 ? -16.593 30.521 -29.042 1.00 43.75 401 ASP A CA 1
ATOM 2623 C C . ASP A 1 379 ? -16.992 29.064 -28.912 1.00 44.25 401 ASP A C 1
ATOM 2624 O O . ASP A 1 379 ? -16.704 28.237 -29.787 1.00 45.39 401 ASP A O 1
ATOM 2629 N N . ALA A 1 380 ? -17.613 28.754 -27.776 1.00 44.02 402 ALA A N 1
ATOM 2630 C CA . ALA A 1 380 ? -18.053 27.405 -27.418 1.00 44.41 402 ALA A CA 1
ATOM 2631 C C . ALA A 1 380 ? -18.978 26.840 -28.475 1.00 46.69 402 ALA A C 1
ATOM 2632 O O . ALA A 1 380 ? -19.884 27.527 -28.935 1.00 46.88 402 ALA A O 1
ATOM 2634 N N . GLY A 1 381 ? -18.761 25.580 -28.843 1.00 48.09 403 GLY A N 1
ATOM 2635 C CA . GLY A 1 381 ? -19.567 24.918 -29.876 1.00 50.86 403 GLY A CA 1
ATOM 2636 C C . GLY A 1 381 ? -19.407 25.496 -31.271 1.00 51.52 403 GLY A C 1
ATOM 2637 O O . GLY A 1 381 ? -20.225 25.240 -32.152 1.00 54.17 403 GLY A O 1
ATOM 2638 N N . GLU A 1 382 ? -18.363 26.285 -31.489 1.00 50.62 404 GLU A N 1
ATOM 2639 C CA . GLU A 1 382 ? -18.171 26.904 -32.799 1.00 51.63 404 GLU A CA 1
ATOM 2640 C C . GLU A 1 382 ? -16.916 26.406 -33.511 1.00 51.18 404 GLU A C 1
ATOM 2641 O O . GLU A 1 382 ? -16.008 25.852 -32.887 1.00 49.39 404 GLU A O 1
ATOM 2647 N N . THR A 1 383 ? -16.913 26.555 -34.831 1.00 52.83 405 THR A N 1
ATOM 2648 C CA . THR A 1 383 ? -15.754 26.238 -35.656 1.00 53.31 405 THR A CA 1
ATOM 2649 C C . THR A 1 383 ? -15.322 27.502 -36.374 1.00 53.66 405 THR A C 1
ATOM 2650 O O . THR A 1 383 ? -16.158 28.211 -36.914 1.00 55.24 405 THR A O 1
ATOM 2654 N N . ARG A 1 384 ? -14.025 27.791 -36.364 1.00 52.91 406 ARG A N 1
ATOM 2655 C CA . ARG A 1 384 ? -13.469 28.922 -37.104 1.00 53.68 406 ARG A CA 1
ATOM 2656 C C . ARG A 1 384 ? -12.281 28.424 -37.942 1.00 54.21 406 ARG A C 1
ATOM 2657 O O . ARG A 1 384 ? -11.462 27.629 -37.474 1.00 53.57 406 ARG A O 1
ATOM 2665 N N . ASP A 1 385 ? -12.191 28.875 -39.185 1.00 55.46 407 ASP A N 1
ATOM 2666 C CA . ASP A 1 385 ? -11.033 28.558 -39.992 1.00 56.09 407 ASP A CA 1
ATOM 2667 C C . ASP A 1 385 ? -10.086 29.721 -39.971 1.00 54.79 407 ASP A C 1
ATOM 2668 O O . ASP A 1 385 ? -10.516 30.879 -39.943 1.00 53.93 407 ASP A O 1
ATOM 2673 N N . ILE A 1 386 ? -8.795 29.415 -39.959 1.00 54.48 408 ILE A N 1
ATOM 2674 C CA . ILE A 1 386 ? -7.783 30.431 -40.161 1.00 54.92 408 ILE A CA 1
ATOM 2675 C C . ILE A 1 386 ? -6.895 30.055 -41.342 1.00 57.88 408 ILE A C 1
ATOM 2676 O O . ILE A 1 386 ? -6.814 28.881 -41.719 1.00 59.42 408 ILE A O 1
ATOM 2681 N N . VAL A 1 387 ? -6.255 31.054 -41.943 1.00 59.18 409 VAL A N 1
ATOM 2682 C CA . VAL A 1 387 ? -5.356 30.808 -43.054 1.00 62.27 409 VAL A CA 1
ATOM 2683 C C . VAL A 1 387 ? -4.022 31.482 -42.805 1.00 62.87 409 VAL A C 1
ATOM 2684 O O . VAL A 1 387 ? -3.954 32.701 -42.635 1.00 62.34 409 VAL A O 1
ATOM 2688 N N . CYS A 1 388 ? -2.966 30.679 -42.783 1.00 65.49 410 CYS A N 1
ATOM 2689 C CA . CYS A 1 388 ? -1.637 31.173 -42.463 1.00 67.59 410 CYS A CA 1
ATOM 2690 C C . CYS A 1 388 ? -0.594 30.780 -43.507 1.00 73.17 410 CYS A C 1
ATOM 2691 O O . CYS A 1 388 ? -0.564 29.664 -43.977 1.00 74.49 410 CYS A O 1
ATOM 2694 N N . VAL A 1 389 ? 0.299 31.704 -43.821 1.00 38.80 411 VAL A N 1
ATOM 2695 C CA . VAL A 1 389 ? 1.453 31.378 -44.641 1.00 41.32 411 VAL A CA 1
ATOM 2696 C C . VAL A 1 389 ? 2.627 31.207 -43.713 1.00 42.81 411 VAL A C 1
ATOM 2697 O O . VAL A 1 389 ? 3.190 32.192 -43.230 1.00 43.37 411 VAL A O 1
ATOM 2701 N N . PHE A 1 390 ? 2.997 29.954 -43.474 1.00 43.99 412 PHE A N 1
ATOM 2702 C CA . PHE A 1 390 ? 4.198 29.635 -42.723 1.00 45.89 412 PHE A CA 1
ATOM 2703 C C . PHE A 1 390 ? 5.544 29.984 -43.375 1.00 47.13 412 PHE A C 1
ATOM 2704 O O . PHE A 1 390 ? 6.228 29.110 -43.898 1.00 47.05 412 PHE A O 1
ATOM 2712 N N . ASP A 1 391 ? 5.919 31.266 -43.276 1.00 48.59 413 ASP A N 1
ATOM 2713 C CA . ASP A 1 391 ? 7.153 31.827 -43.872 1.00 49.71 413 ASP A CA 1
ATOM 2714 C C . ASP A 1 391 ? 8.304 32.013 -42.857 1.00 50.73 413 ASP A C 1
ATOM 2715 O O . ASP A 1 391 ? 9.483 32.160 -43.271 1.00 50.70 413 ASP A O 1
ATOM 2720 N N . ASN A 1 392 ? 7.967 32.044 -41.548 1.00 50.79 414 ASN A N 1
ATOM 2721 C CA . ASN A 1 392 ? 8.968 32.178 -40.439 1.00 49.95 414 ASN A CA 1
ATOM 2722 C C . ASN A 1 392 ? 9.495 30.840 -39.933 1.00 49.55 414 ASN A C 1
ATOM 2723 O O . ASN A 1 392 ? 8.734 30.023 -39.392 1.00 49.92 414 ASN A O 1
ATOM 2728 N N . PRO A 1 393 ? 10.805 30.592 -40.096 1.00 49.08 415 PRO A N 1
ATOM 2729 C CA . PRO A 1 393 ? 11.298 29.256 -39.772 1.00 48.58 415 PRO A CA 1
ATOM 2730 C C . PRO A 1 393 ? 11.445 28.976 -38.296 1.00 48.51 415 PRO A C 1
ATOM 2731 O O . PRO A 1 393 ? 11.872 29.846 -37.512 1.00 48.62 415 PRO A O 1
ATOM 2735 N N . GLY A 1 394 ? 11.116 27.747 -37.932 1.00 47.71 416 GLY A N 1
ATOM 2736 C CA . GLY A 1 394 ? 11.461 27.214 -36.642 1.00 47.27 416 GLY A CA 1
ATOM 2737 C C . GLY A 1 394 ? 10.274 26.485 -36.060 1.00 47.01 416 GLY A C 1
ATOM 2738 O O . GLY A 1 394 ? 9.430 25.991 -36.809 1.00 47.60 416 GLY A O 1
ATOM 2739 N N . ASN A 1 395 ? 10.250 26.403 -34.726 1.00 45.77 417 ASN A N 1
ATOM 2740 C CA . ASN A 1 395 ? 9.260 25.640 -33.948 1.00 44.87 417 ASN A CA 1
ATOM 2741 C C . ASN A 1 395 ? 8.399 26.611 -33.142 1.00 44.78 417 ASN A C 1
ATOM 2742 O O . ASN A 1 395 ? 8.925 27.380 -32.303 1.00 43.09 417 ASN A O 1
ATOM 2747 N N . TRP A 1 396 ? 7.099 26.603 -33.465 1.00 44.48 418 TRP A N 1
ATOM 2748 C CA . TRP A 1 396 ? 6.166 27.646 -33.090 1.00 45.01 418 TRP A CA 1
ATOM 2749 C C . TRP A 1 396 ? 4.924 27.139 -32.369 1.00 44.82 418 TRP A C 1
ATOM 2750 O O . TRP A 1 396 ? 4.031 26.542 -32.974 1.00 45.53 418 TRP A O 1
ATOM 2761 N N . LEU A 1 397 ? 4.864 27.434 -31.078 1.00 43.41 419 LEU A N 1
ATOM 2762 C CA . LEU A 1 397 ? 3.684 27.177 -30.272 1.00 42.36 419 LEU A CA 1
ATOM 2763 C C . LEU A 1 397 ? 2.404 27.655 -30.941 1.00 40.87 419 LEU A C 1
ATOM 2764 O O . LEU A 1 397 ? 2.334 28.762 -31.448 1.00 40.08 419 LEU A O 1
ATOM 2769 N N . LEU A 1 398 ? 1.406 26.785 -30.956 1.00 40.41 420 LEU A N 1
ATOM 2770 C CA . LEU A 1 398 ? 0.025 27.180 -31.192 1.00 41.02 420 LEU A CA 1
ATOM 2771 C C . LEU A 1 398 ? -0.688 26.987 -29.840 1.00 41.80 420 LEU A C 1
ATOM 2772 O O . LEU A 1 398 ? -0.812 25.880 -29.311 1.00 41.62 420 LEU A O 1
ATOM 2777 N N . HIS A 1 399 ? -1.100 28.096 -29.258 1.00 42.73 421 HIS A N 1
ATOM 2778 C CA . HIS A 1 399 ? -1.543 28.083 -27.879 1.00 43.67 421 HIS A CA 1
ATOM 2779 C C . HIS A 1 399 ? -3.042 28.263 -27.848 1.00 43.14 421 HIS A C 1
ATOM 2780 O O . HIS A 1 399 ? -3.533 29.278 -28.298 1.00 41.28 421 HIS A O 1
ATOM 2787 N N . CYS A 1 400 ? -3.757 27.249 -27.349 1.00 43.61 422 CYS A N 1
ATOM 2788 C CA . CYS A 1 400 ? -5.199 27.344 -27.188 1.00 45.30 422 CYS A CA 1
ATOM 2789 C C . CYS A 1 400 ? -5.525 27.375 -25.710 1.00 44.74 422 CYS A C 1
ATOM 2790 O O . CYS A 1 400 ? -5.234 26.419 -24.981 1.00 45.86 422 CYS A O 1
ATOM 2793 N N . HIS A 1 401 ? -6.093 28.481 -25.256 1.00 43.09 423 HIS A N 1
ATOM 2794 C CA . HIS A 1 401 ? -6.406 28.633 -23.831 1.00 41.76 423 HIS A CA 1
ATOM 2795 C C . HIS A 1 401 ? -7.908 28.649 -23.627 1.00 40.15 423 HIS A C 1
ATOM 2796 O O . HIS A 1 401 ? -8.597 29.510 -24.179 1.00 38.39 423 HIS A O 1
ATOM 2803 N N . MET A 1 402 ? -8.391 27.704 -22.825 1.00 39.17 424 MET A N 1
ATOM 2804 C CA . MET A 1 402 ? -9.763 27.719 -22.357 1.00 39.38 424 MET A CA 1
ATOM 2805 C C . MET A 1 402 ? -9.976 28.833 -21.298 1.00 39.00 424 MET A C 1
ATOM 2806 O O . MET A 1 402 ? -9.371 28.824 -20.210 1.00 37.44 424 MET A O 1
ATOM 2811 N N . LEU A 1 403 ? -10.833 29.781 -21.649 1.00 38.66 425 LEU A N 1
ATOM 2812 C CA . LEU A 1 403 ? -11.117 30.913 -20.792 1.00 40.04 425 LEU A CA 1
ATOM 2813 C C . LEU A 1 403 ? -11.689 30.449 -19.440 1.00 41.71 425 LEU A C 1
ATOM 2814 O O . LEU A 1 403 ? -12.615 29.631 -19.387 1.00 40.89 425 LEU A O 1
ATOM 2819 N N . GLY A 1 404 ? -11.094 30.941 -18.356 1.00 43.04 426 GLY A N 1
ATOM 2820 C CA . GLY A 1 404 ? -11.603 30.685 -17.029 1.00 46.30 426 GLY A CA 1
ATOM 2821 C C . GLY A 1 404 ? -11.026 29.413 -16.467 1.00 48.86 426 GLY A C 1
ATOM 2822 O O . GLY A 1 404 ? -11.417 28.959 -15.400 1.00 48.24 426 GLY A O 1
ATOM 2823 N N . HIS A 1 405 ? -10.101 28.824 -17.197 1.00 51.70 427 HIS A N 1
ATOM 2824 C CA . HIS A 1 405 ? -9.584 27.538 -16.810 1.00 55.80 427 HIS A CA 1
ATOM 2825 C C . HIS A 1 405 ? -8.070 27.551 -16.699 1.00 58.48 427 HIS A C 1
ATOM 2826 O O . HIS A 1 405 ? -7.366 28.200 -17.476 1.00 58.44 427 HIS A O 1
ATOM 2833 N N . GLN A 1 406 ? -7.587 26.824 -15.707 1.00 62.15 428 GLN A N 1
ATOM 2834 C CA . GLN A 1 406 ? -6.173 26.709 -15.451 1.00 65.47 428 GLN A CA 1
ATOM 2835 C C . GLN A 1 406 ? -5.567 25.707 -16.407 1.00 66.63 428 GLN A C 1
ATOM 2836 O O . GLN A 1 406 ? -5.727 24.506 -16.254 1.00 67.10 428 GLN A O 1
ATOM 2842 N N . ALA A 1 407 ? -4.875 26.226 -17.403 1.00 68.20 429 ALA A N 1
ATOM 2843 C CA . ALA A 1 407 ? -4.212 25.421 -18.408 1.00 69.49 429 ALA A CA 1
ATOM 2844 C C . ALA A 1 407 ? -2.776 25.210 -17.974 0.60 70.37 429 ALA A C 1
ATOM 2845 O O . ALA A 1 407 ? -2.408 25.531 -16.848 1.00 70.62 429 ALA A O 1
ATOM 2847 N N . ALA A 1 408 ? -1.980 24.625 -18.860 1.00 71.33 430 ALA A N 1
ATOM 2848 C CA . ALA A 1 408 ? -0.582 24.351 -18.573 1.00 71.86 430 ALA A CA 1
ATOM 2849 C C . ALA A 1 408 ? 0.193 24.267 -19.877 1.00 72.21 430 ALA A C 1
ATOM 2850 O O . ALA A 1 408 ? -0.226 24.828 -20.887 1.00 72.45 430 ALA A O 1
ATOM 2852 N N . LYS A 1 411 ? -0.635 21.241 -25.157 1.00 63.00 433 LYS A N 1
ATOM 2853 C CA . LYS A 1 411 ? 0.395 22.147 -25.667 1.00 62.67 433 LYS A CA 1
ATOM 2854 C C . LYS A 1 411 ? 0.930 21.730 -27.055 1.00 62.33 433 LYS A C 1
ATOM 2855 O O . LYS A 1 411 ? 1.934 20.996 -27.165 1.00 62.67 433 LYS A O 1
ATOM 2857 N N . THR A 1 412 ? 0.252 22.217 -28.097 1.00 61.34 434 THR A N 1
ATOM 2858 C CA . THR A 1 412 ? 0.570 21.922 -29.505 1.00 61.04 434 THR A CA 1
ATOM 2859 C C . THR A 1 412 ? 1.567 22.885 -30.181 1.00 60.39 434 THR A C 1
ATOM 2860 O O . THR A 1 412 ? 1.691 24.047 -29.797 1.00 59.83 434 THR A O 1
ATOM 2864 N N . TRP A 1 413 ? 2.254 22.400 -31.212 1.00 59.75 435 TRP A N 1
ATOM 2865 C CA . TRP A 1 413 ? 3.163 23.249 -31.961 1.00 59.90 435 TRP A CA 1
ATOM 2866 C C . TRP A 1 413 ? 3.269 22.919 -33.431 1.00 59.81 435 TRP A C 1
ATOM 2867 O O . TRP A 1 413 ? 2.797 21.896 -33.878 1.00 60.03 435 TRP A O 1
ATOM 2878 N N . VAL A 1 414 ? 3.900 23.821 -34.167 1.00 60.10 436 VAL A N 1
ATOM 2879 C CA . VAL A 1 414 ? 4.123 23.674 -35.588 1.00 60.54 436 VAL A CA 1
ATOM 2880 C C . VAL A 1 414 ? 5.618 23.838 -35.961 1.00 60.73 436 VAL A C 1
ATOM 2881 O O . VAL A 1 414 ? 6.258 24.852 -35.621 1.00 61.02 436 VAL A O 1
ATOM 2885 N N . GLU A 1 415 ? 6.145 22.831 -36.658 1.00 60.40 437 GLU A N 1
ATOM 2886 C CA . GLU A 1 415 ? 7.506 22.825 -37.177 1.00 60.56 437 GLU A CA 1
ATOM 2887 C C . GLU A 1 415 ? 7.516 23.523 -38.539 1.00 60.17 437 GLU A C 1
ATOM 2888 O O . GLU A 1 415 ? 6.634 23.302 -39.361 1.00 60.46 437 GLU A O 1
ATOM 2894 N N . VAL A 1 416 ? 8.499 24.389 -38.758 1.00 59.98 438 VAL A N 1
ATOM 2895 C CA . VAL A 1 416 ? 8.634 25.125 -40.023 1.00 59.46 438 VAL A CA 1
ATOM 2896 C C . VAL A 1 416 ? 10.091 25.130 -40.516 1.00 59.47 438 VAL A C 1
ATOM 2897 O O . VAL A 1 416 ? 10.976 25.726 -39.895 1.00 58.60 438 VAL A O 1
ATOM 2901 N N . ALA B 1 2 ? -51.842 29.743 10.410 1.00 88.36 24 ALA B N 1
ATOM 2902 C CA . ALA B 1 2 ? -52.886 30.664 10.952 1.00 90.76 24 ALA B CA 1
ATOM 2903 C C . ALA B 1 2 ? -53.003 30.589 12.489 0.70 93.81 24 ALA B C 1
ATOM 2904 O O . ALA B 1 2 ? -53.759 29.760 13.012 0.80 96.41 24 ALA B O 1
ATOM 2906 N N . PRO B 1 3 ? -52.260 31.461 13.214 1.00 93.62 25 PRO B N 1
ATOM 2907 C CA . PRO B 1 3 ? -51.314 32.445 12.665 1.00 90.23 25 PRO B CA 1
ATOM 2908 C C . PRO B 1 3 ? -49.882 31.926 12.599 1.00 87.34 25 PRO B C 1
ATOM 2909 O O . PRO B 1 3 ? -49.284 31.642 13.641 1.00 88.97 25 PRO B O 1
ATOM 2913 N N . VAL B 1 4 ? -49.340 31.803 11.385 1.00 82.87 26 VAL B N 1
ATOM 2914 C CA . VAL B 1 4 ? -47.920 31.493 11.211 1.00 79.34 26 VAL B CA 1
ATOM 2915 C C . VAL B 1 4 ? -47.107 32.675 11.728 1.00 77.67 26 VAL B C 1
ATOM 2916 O O . VAL B 1 4 ? -47.454 33.821 11.479 1.00 77.38 26 VAL B O 1
ATOM 2920 N N . GLU B 1 5 ? -46.052 32.389 12.482 1.00 76.39 27 GLU B N 1
ATOM 2921 C CA . GLU B 1 5 ? -45.210 33.441 13.041 1.00 75.08 27 GLU B CA 1
ATOM 2922 C C . GLU B 1 5 ? -44.015 33.670 12.136 1.00 70.10 27 GLU B C 1
ATOM 2923 O O . GLU B 1 5 ? -43.397 32.715 11.656 1.00 68.90 27 GLU B O 1
ATOM 2929 N N . LEU B 1 6 ? -43.710 34.940 11.884 1.00 67.08 28 LEU B N 1
ATOM 2930 C CA . LEU B 1 6 ? -42.649 35.317 10.944 1.00 61.62 28 LEU B CA 1
ATOM 2931 C C . LEU B 1 6 ? -41.706 36.340 11.580 1.00 61.40 28 LEU B C 1
ATOM 2932 O O . LEU B 1 6 ? -41.989 37.545 11.606 1.00 62.32 28 LEU B O 1
ATOM 2937 N N . VAL B 1 7 ? -40.585 35.854 12.093 1.00 60.08 29 VAL B N 1
ATOM 2938 C CA . VAL B 1 7 ? -39.670 36.706 12.846 1.00 60.38 29 VAL B CA 1
ATOM 2939 C C . VAL B 1 7 ? -38.456 37.154 12.034 1.00 57.16 29 VAL B C 1
ATOM 2940 O O . VAL B 1 7 ? -37.556 36.360 11.734 1.00 55.85 29 VAL B O 1
ATOM 2944 N N . ALA B 1 8 ? -38.453 38.428 11.657 1.00 55.79 30 ALA B N 1
ATOM 2945 C CA . ALA B 1 8 ? -37.285 39.033 11.033 1.00 53.15 30 ALA B CA 1
ATOM 2946 C C . ALA B 1 8 ? -36.265 39.209 12.138 1.00 54.75 30 ALA B C 1
ATOM 2947 O O . ALA B 1 8 ? -36.585 39.776 13.198 1.00 57.64 30 ALA B O 1
ATOM 2949 N N . GLN B 1 9 ? -35.047 38.724 11.906 1.00 52.81 31 GLN B N 1
ATOM 2950 C CA . GLN B 1 9 ? -34.037 38.651 12.969 1.00 54.19 31 GLN B CA 1
ATOM 2951 C C . GLN B 1 9 ? -32.629 38.360 12.427 1.00 51.90 31 GLN B C 1
ATOM 2952 O O . GLN B 1 9 ? -32.485 37.959 11.268 1.00 49.65 31 GLN B O 1
ATOM 2958 N N . PRO B 1 10 ? -31.585 38.555 13.261 1.00 53.23 32 PRO B N 1
ATOM 2959 C CA . PRO B 1 10 ? -30.240 38.193 12.818 1.00 51.89 32 PRO B CA 1
ATOM 2960 C C . PRO B 1 10 ? -30.140 36.699 12.559 1.00 50.85 32 PRO B C 1
ATOM 2961 O O . PRO B 1 10 ? -30.607 35.898 13.361 1.00 53.21 32 PRO B O 1
ATOM 2965 N N . VAL B 1 11 ? -29.530 36.310 11.457 1.00 48.45 33 VAL B N 1
ATOM 2966 C CA . VAL B 1 11 ? -29.303 34.881 11.225 1.00 47.88 33 VAL B CA 1
ATOM 2967 C C . VAL B 1 11 ? -27.887 34.624 10.723 1.00 47.82 33 VAL B C 1
ATOM 2968 O O . VAL B 1 11 ? -27.158 35.557 10.405 1.00 47.48 33 VAL B O 1
ATOM 2972 N N . ASN B 1 12 ? -27.525 33.344 10.665 1.00 49.12 34 ASN B N 1
ATOM 2973 C CA . ASN B 1 12 ? -26.316 32.862 10.036 1.00 48.90 34 ASN B CA 1
ATOM 2974 C C . ASN B 1 12 ? -26.674 32.143 8.750 1.00 47.38 34 ASN B C 1
ATOM 2975 O O . ASN B 1 12 ? -27.460 31.188 8.746 1.00 48.67 34 ASN B O 1
ATOM 2980 N N . ALA B 1 13 ? -26.140 32.613 7.638 1.00 45.80 35 ALA B N 1
ATOM 2981 C CA . ALA B 1 13 ? -26.467 31.984 6.375 1.00 43.67 35 ALA B CA 1
ATOM 2982 C C . ALA B 1 13 ? -25.227 31.302 5.864 1.00 43.67 35 ALA B C 1
ATOM 2983 O O . ALA B 1 13 ? -24.099 31.762 6.136 1.00 43.90 35 ALA B O 1
ATOM 2985 N N . GLN B 1 14 ? -25.439 30.183 5.167 1.00 43.08 36 GLN B N 1
ATOM 2986 C CA . GLN B 1 14 ? -24.394 29.573 4.378 1.00 42.78 36 GLN B CA 1
ATOM 2987 C C . GLN B 1 14 ? -24.592 29.940 2.904 1.00 40.75 36 GLN B C 1
ATOM 2988 O O . GLN B 1 14 ? -25.378 29.323 2.185 1.00 40.06 36 GLN B O 1
ATOM 2994 N N . ILE B 1 15 ? -23.894 30.989 2.483 1.00 40.21 37 ILE B N 1
ATOM 2995 C CA . ILE B 1 15 ? -23.946 31.470 1.112 1.00 39.28 37 ILE B CA 1
ATOM 2996 C C . ILE B 1 15 ? -22.888 30.770 0.289 1.00 38.96 37 ILE B C 1
ATOM 2997 O O . ILE B 1 15 ? -23.178 30.172 -0.756 1.00 38.01 37 ILE B O 1
ATOM 3002 N N . LEU B 1 16 ? -21.663 30.847 0.768 1.00 38.87 38 LEU B N 1
ATOM 3003 C CA . LEU B 1 16 ? -20.573 30.189 0.133 1.00 40.17 38 LEU B CA 1
ATOM 3004 C C . LEU B 1 16 ? -20.737 28.673 0.276 1.00 42.20 38 LEU B C 1
ATOM 3005 O O . LEU B 1 16 ? -21.479 28.221 1.136 1.00 41.93 38 LEU B O 1
ATOM 3010 N N . PRO B 1 17 ? -20.040 27.890 -0.574 1.00 43.69 39 PRO B N 1
ATOM 3011 C CA . PRO B 1 17 ? -20.135 26.435 -0.501 1.00 45.77 39 PRO B CA 1
ATOM 3012 C C . PRO B 1 17 ? -19.861 25.921 0.913 1.00 48.83 39 PRO B C 1
ATOM 3013 O O . PRO B 1 17 ? -19.112 26.551 1.673 1.00 50.37 39 PRO B O 1
ATOM 3017 N N . GLU B 1 18 ? -20.470 24.789 1.263 1.00 50.54 40 GLU B N 1
ATOM 3018 C CA . GLU B 1 18 ? -20.253 24.158 2.562 1.00 52.79 40 GLU B CA 1
ATOM 3019 C C . GLU B 1 18 ? -18.773 23.876 2.795 1.00 54.17 40 GLU B C 1
ATOM 3020 O O . GLU B 1 18 ? -18.036 23.573 1.860 1.00 53.85 40 GLU B O 1
ATOM 3026 N N . GLY B 1 19 ? -18.349 23.995 4.053 1.00 55.89 41 GLY B N 1
ATOM 3027 C CA . GLY B 1 19 ? -16.924 23.952 4.396 1.00 56.63 41 GLY B CA 1
ATOM 3028 C C . GLY B 1 19 ? -16.262 25.326 4.311 1.00 54.86 41 GLY B C 1
ATOM 3029 O O . GLY B 1 19 ? -15.162 25.512 4.812 1.00 57.18 41 GLY B O 1
ATOM 3030 N N . GLU B 1 20 ? -16.933 26.286 3.687 1.00 51.45 42 GLU B N 1
ATOM 3031 C CA . GLU B 1 20 ? -16.459 27.664 3.625 1.00 49.45 42 GLU B CA 1
ATOM 3032 C C . GLU B 1 20 ? -17.217 28.534 4.649 1.00 48.40 42 GLU B C 1
ATOM 3033 O O . GLU B 1 20 ? -18.211 28.084 5.227 1.00 48.33 42 GLU B O 1
ATOM 3039 N N . PRO B 1 21 ? -16.726 29.760 4.924 1.00 47.14 43 PRO B N 1
ATOM 3040 C CA . PRO B 1 21 ? -17.274 30.510 6.053 1.00 46.89 43 PRO B CA 1
ATOM 3041 C C . PRO B 1 21 ? -18.741 30.936 5.865 1.00 45.15 43 PRO B C 1
ATOM 3042 O O . PRO B 1 21 ? -19.163 31.279 4.772 1.00 41.45 43 PRO B O 1
ATOM 3046 N N . ALA B 1 22 ? -19.481 30.925 6.961 1.00 46.29 44 ALA B N 1
ATOM 3047 C CA . ALA B 1 22 ? -20.859 31.373 6.983 1.00 45.31 44 ALA B CA 1
ATOM 3048 C C . ALA B 1 22 ? -20.909 32.903 6.922 1.00 44.58 44 ALA B C 1
ATOM 3049 O O . ALA B 1 22 ? -19.915 33.583 7.189 1.00 45.64 44 ALA B O 1
ATOM 3051 N N . THR B 1 23 ? -22.078 33.433 6.605 1.00 43.21 45 THR B N 1
ATOM 3052 C CA . THR B 1 23 ? -22.304 34.871 6.581 1.00 43.75 45 THR B CA 1
ATOM 3053 C C . THR B 1 23 ? -23.422 35.322 7.555 1.00 44.60 45 THR B C 1
ATOM 3054 O O . THR B 1 23 ? -24.568 34.840 7.445 1.00 44.56 45 THR B O 1
ATOM 3058 N N . PRO B 1 24 ? -23.105 36.272 8.460 1.00 45.85 46 PRO B N 1
ATOM 3059 C CA . PRO B 1 24 ? -24.142 36.907 9.295 1.00 47.66 46 PRO B CA 1
ATOM 3060 C C . PRO B 1 24 ? -24.957 37.904 8.483 1.00 46.58 46 PRO B C 1
ATOM 3061 O O . PRO B 1 24 ? -24.398 38.702 7.723 1.00 45.95 46 PRO B O 1
ATOM 3065 N N . MET B 1 25 ? -26.275 37.800 8.595 1.00 46.95 47 MET B N 1
ATOM 3066 C CA . MET B 1 25 ? -27.198 38.726 7.934 1.00 46.55 47 MET B CA 1
ATOM 3067 C C . MET B 1 25 ? -28.603 38.684 8.562 1.00 47.20 47 MET B C 1
ATOM 3068 O O . MET B 1 25 ? -28.808 38.070 9.610 1.00 49.07 47 MET B O 1
ATOM 3073 N N . LEU B 1 26 ? -29.560 39.353 7.929 1.00 46.13 48 LEU B N 1
ATOM 3074 C CA . LEU B 1 26 ? -30.925 39.381 8.441 1.00 47.23 48 LEU B CA 1
ATOM 3075 C C . LEU B 1 26 ? -31.762 38.403 7.643 1.00 45.24 48 LEU B C 1
ATOM 3076 O O . LEU B 1 26 ? -31.595 38.284 6.433 1.00 43.56 48 LEU B O 1
ATOM 3081 N N . GLY B 1 27 ? -32.638 37.679 8.333 1.00 46.36 49 GLY B N 1
ATOM 3082 C CA . GLY B 1 27 ? -33.512 36.697 7.694 1.00 44.74 49 GLY B CA 1
ATOM 3083 C C . GLY B 1 27 ? -34.797 36.509 8.490 1.00 46.58 49 GLY B C 1
ATOM 3084 O O . GLY B 1 27 ? -35.158 37.348 9.332 1.00 47.63 49 GLY B O 1
ATOM 3085 N N . PHE B 1 28 ? -35.482 35.400 8.214 1.00 45.84 50 PHE B N 1
ATOM 3086 C CA . PHE B 1 28 ? -36.754 35.090 8.846 1.00 47.82 50 PHE B CA 1
ATOM 3087 C C . PHE B 1 28 ? -36.685 33.689 9.474 1.00 48.98 50 PHE B C 1
ATOM 3088 O O . PHE B 1 28 ? -36.191 32.739 8.848 1.00 47.75 50 PHE B O 1
ATOM 3096 N N . ASN B 1 29 ? -37.180 33.564 10.698 1.00 51.50 51 ASN B N 1
ATOM 3097 C CA . ASN B 1 29 ? -37.279 32.262 11.357 1.00 53.98 51 ASN B CA 1
ATOM 3098 C C . ASN B 1 29 ? -35.958 31.458 11.340 1.00 53.21 51 ASN B C 1
ATOM 3099 O O . ASN B 1 29 ? -35.947 30.287 10.948 1.00 53.01 51 ASN B O 1
ATOM 3104 N N . GLY B 1 30 ? -34.858 32.086 11.756 1.00 53.66 52 GLY B N 1
ATOM 3105 C CA . GLY B 1 30 ? -33.553 31.410 11.873 1.00 53.25 52 GLY B CA 1
ATOM 3106 C C . GLY B 1 30 ? -32.801 31.112 10.578 1.00 51.02 52 GLY B C 1
ATOM 3107 O O . GLY B 1 30 ? -31.745 30.444 10.600 1.00 51.19 52 GLY B O 1
ATOM 3108 N N . GLY B 1 31 ? -33.317 31.603 9.450 1.00 48.64 53 GLY B N 1
ATOM 3109 C CA . GLY B 1 31 ? -32.658 31.397 8.167 1.00 45.41 53 GLY B CA 1
ATOM 3110 C C . GLY B 1 31 ? -32.948 32.436 7.100 1.00 43.78 53 GLY B C 1
ATOM 3111 O O . GLY B 1 31 ? -33.762 33.345 7.279 1.00 44.99 53 GLY B O 1
ATOM 3112 N N . THR B 1 32 ? -32.241 32.306 5.987 1.00 41.46 54 THR B N 1
ATOM 3113 C CA . THR B 1 32 ? -32.594 32.971 4.740 1.00 39.51 54 THR B CA 1
ATOM 3114 C C . THR B 1 32 ? -32.307 32.003 3.588 1.00 37.34 54 THR B C 1
ATOM 3115 O O . THR B 1 32 ? -31.397 31.188 3.680 1.00 37.22 54 THR B O 1
ATOM 3119 N N . PRO B 1 33 ? -33.164 31.985 2.564 1.00 35.85 55 PRO B N 1
ATOM 3120 C CA . PRO B 1 33 ? -34.467 32.615 2.491 1.00 36.25 55 PRO B CA 1
ATOM 3121 C C . PRO B 1 33 ? -35.336 32.253 3.676 1.00 38.15 55 PRO B C 1
ATOM 3122 O O . PRO B 1 33 ? -35.067 31.270 4.372 1.00 38.94 55 PRO B O 1
ATOM 3126 N N . GLY B 1 34 ? -36.377 33.051 3.888 1.00 38.94 56 GLY B N 1
ATOM 3127 C CA . GLY B 1 34 ? -37.398 32.745 4.866 1.00 40.40 56 GLY B CA 1
ATOM 3128 C C . GLY B 1 34 ? -38.219 31.558 4.419 1.00 41.17 56 GLY B C 1
ATOM 3129 O O . GLY B 1 34 ? -38.050 31.071 3.295 1.00 39.12 56 GLY B O 1
ATOM 3130 N N . PRO B 1 35 ? -39.118 31.087 5.296 1.00 42.91 57 PRO B N 1
ATOM 3131 C CA . PRO B 1 35 ? -39.938 29.912 5.064 1.00 44.35 57 PRO B CA 1
ATOM 3132 C C . PRO B 1 35 ? -40.840 30.079 3.860 1.00 43.89 57 PRO B C 1
ATOM 3133 O O . PRO B 1 35 ? -41.189 31.211 3.505 1.00 43.83 57 PRO B O 1
ATOM 3137 N N . VAL B 1 36 ? -41.196 28.955 3.238 1.00 43.81 58 VAL B N 1
ATOM 3138 C CA . VAL B 1 36 ? -42.205 28.930 2.190 1.00 44.25 58 VAL B CA 1
ATOM 3139 C C . VAL B 1 36 ? -43.578 29.139 2.819 1.00 46.20 58 VAL B C 1
ATOM 3140 O O . VAL B 1 36 ? -44.031 28.330 3.634 1.00 47.75 58 VAL B O 1
ATOM 3144 N N . LEU B 1 37 ? -44.235 30.220 2.428 1.00 46.25 59 LEU B N 1
ATOM 3145 C CA . LEU B 1 37 ? -45.613 30.464 2.822 1.00 48.39 59 LEU B CA 1
ATOM 3146 C C . LEU B 1 37 ? -46.577 29.918 1.774 1.00 49.22 59 LEU B C 1
ATOM 3147 O O . LEU B 1 37 ? -46.508 30.294 0.601 1.00 48.36 59 LEU B O 1
ATOM 3152 N N . ARG B 1 38 ? -47.473 29.032 2.214 1.00 51.77 60 ARG B N 1
ATOM 3153 C CA . ARG B 1 38 ? -48.383 28.302 1.340 1.00 53.08 60 ARG B CA 1
ATOM 3154 C C . ARG B 1 38 ? -49.801 28.519 1.805 1.00 55.04 60 ARG B C 1
ATOM 3155 O O . ARG B 1 38 ? -50.071 28.505 3.005 1.00 56.42 60 ARG B O 1
ATOM 3163 N N . ALA B 1 39 ? -50.700 28.732 0.851 1.00 55.15 61 ALA B N 1
ATOM 3164 C CA . ALA B 1 39 ? -52.146 28.603 1.102 1.00 58.16 61 ALA B CA 1
ATOM 3165 C C . ALA B 1 39 ? -52.803 28.216 -0.215 1.00 57.98 61 ALA B C 1
ATOM 3166 O O . ALA B 1 39 ? -52.167 28.284 -1.266 1.00 56.52 61 ALA B O 1
ATOM 3168 N N . ARG B 1 40 ? -54.051 27.777 -0.162 1.00 60.29 62 ARG B N 1
ATOM 3169 C CA . ARG B 1 40 ? -54.763 27.434 -1.374 1.00 61.15 62 ARG B CA 1
ATOM 3170 C C . ARG B 1 40 ? -55.411 28.706 -1.908 1.00 60.93 62 ARG B C 1
ATOM 3171 O O . ARG B 1 40 ? -55.719 29.609 -1.123 1.00 61.42 62 ARG B O 1
ATOM 3179 N N . GLN B 1 41 ? -55.579 28.803 -3.227 1.00 60.11 63 GLN B N 1
ATOM 3180 C CA . GLN B 1 41 ? -56.270 29.955 -3.826 1.00 61.32 63 GLN B CA 1
ATOM 3181 C C . GLN B 1 41 ? -57.582 30.244 -3.095 1.00 64.13 63 GLN B C 1
ATOM 3182 O O . GLN B 1 41 ? -58.406 29.352 -2.917 1.00 66.14 63 GLN B O 1
ATOM 3188 N N . GLY B 1 42 ? -57.747 31.484 -2.643 1.00 64.86 64 GLY B N 1
ATOM 3189 C CA . GLY B 1 42 ? -59.011 31.922 -2.042 1.00 66.95 64 GLY B CA 1
ATOM 3190 C C . GLY B 1 42 ? -59.059 31.711 -0.545 1.00 68.47 64 GLY B C 1
ATOM 3191 O O . GLY B 1 42 ? -60.122 31.809 0.073 1.00 71.73 64 GLY B O 1
ATOM 3192 N N . GLU B 1 43 ? -57.915 31.408 0.050 1.00 67.07 65 GLU B N 1
ATOM 3193 C CA . GLU B 1 43 ? -57.836 31.200 1.494 1.00 68.29 65 GLU B CA 1
ATOM 3194 C C . GLU B 1 43 ? -57.127 32.403 2.116 1.00 67.36 65 GLU B C 1
ATOM 3195 O O . GLU B 1 43 ? -56.515 33.214 1.397 1.00 64.78 65 GLU B O 1
ATOM 3201 N N . VAL B 1 44 ? -57.217 32.514 3.443 1.00 69.05 66 VAL B N 1
ATOM 3202 C CA . VAL B 1 44 ? -56.589 33.611 4.186 1.00 68.99 66 VAL B CA 1
ATOM 3203 C C . VAL B 1 44 ? -55.201 33.217 4.668 1.00 67.65 66 VAL B C 1
ATOM 3204 O O . VAL B 1 44 ? -54.969 32.060 5.050 1.00 68.31 66 VAL B O 1
ATOM 3208 N N . PHE B 1 45 ? -54.282 34.181 4.605 1.00 65.80 67 PHE B N 1
ATOM 3209 C CA . PHE B 1 45 ? -52.998 34.116 5.299 1.00 64.57 67 PHE B CA 1
ATOM 3210 C C . PHE B 1 45 ? -53.092 34.932 6.599 1.00 66.48 67 PHE B C 1
ATOM 3211 O O . PHE B 1 45 ? -53.289 36.145 6.555 1.00 67.06 67 PHE B O 1
ATOM 3219 N N . ASP B 1 46 ? -52.973 34.278 7.746 1.00 67.88 68 ASP B N 1
ATOM 3220 C CA . ASP B 1 46 ? -52.731 34.982 9.000 1.00 69.83 68 ASP B CA 1
ATOM 3221 C C . ASP B 1 46 ? -51.220 34.875 9.304 1.00 67.40 68 ASP B C 1
ATOM 3222 O O . ASP B 1 46 ? -50.710 33.812 9.670 1.00 67.03 68 ASP B O 1
ATOM 3227 N N . ILE B 1 47 ? -50.505 35.978 9.121 1.00 65.46 69 ILE B N 1
ATOM 3228 C CA . ILE B 1 47 ? -49.063 36.009 9.363 1.00 63.17 69 ILE B CA 1
ATOM 3229 C C . ILE B 1 47 ? -48.732 37.059 10.425 1.00 65.01 69 ILE B C 1
ATOM 3230 O O . ILE B 1 47 ? -49.055 38.231 10.263 1.00 65.87 69 ILE B O 1
ATOM 3235 N N . ARG B 1 48 ? -48.104 36.624 11.514 1.00 66.12 70 ARG B N 1
ATOM 3236 C CA . ARG B 1 48 ? -47.689 37.513 12.602 1.00 68.13 70 ARG B CA 1
ATOM 3237 C C . ARG B 1 48 ? -46.240 38.000 12.434 1.00 65.40 70 ARG B C 1
ATOM 3238 O O . ARG B 1 48 ? -45.296 37.323 12.846 1.00 64.99 70 ARG B O 1
ATOM 3246 N N . PHE B 1 49 ? -46.076 39.177 11.835 1.00 63.71 71 PHE B N 1
ATOM 3247 C CA . PHE B 1 49 ? -44.749 39.765 11.626 1.00 61.78 71 PHE B CA 1
ATOM 3248 C C . PHE B 1 49 ? -44.126 40.346 12.899 1.00 64.57 71 PHE B C 1
ATOM 3249 O O . PHE B 1 49 ? -44.673 41.279 13.486 1.00 66.84 71 PHE B O 1
ATOM 3257 N N . GLN B 1 50 ? -42.974 39.807 13.299 1.00 64.38 72 GLN B N 1
ATOM 3258 C CA . GLN B 1 50 ? -42.289 40.270 14.511 1.00 67.84 72 GLN B CA 1
ATOM 3259 C C . GLN B 1 50 ? -40.939 40.882 14.135 1.00 66.53 72 GLN B C 1
ATOM 3260 O O . GLN B 1 50 ? -40.082 40.220 13.527 1.00 64.38 72 GLN B O 1
ATOM 3266 N N . ASN B 1 51 ? -40.770 42.159 14.472 1.00 68.09 73 ASN B N 1
ATOM 3267 C CA . ASN B 1 51 ? -39.593 42.924 14.067 1.00 66.68 73 ASN B CA 1
ATOM 3268 C C . ASN B 1 51 ? -38.527 42.827 15.148 1.00 68.59 73 ASN B C 1
ATOM 3269 O O . ASN B 1 51 ? -38.555 43.568 16.136 1.00 71.82 73 ASN B O 1
ATOM 3274 N N . GLN B 1 52 ? -37.593 41.902 14.950 1.00 66.99 74 GLN B N 1
ATOM 3275 C CA . GLN B 1 52 ? -36.491 41.703 15.881 1.00 68.58 74 GLN B CA 1
ATOM 3276 C C . GLN B 1 52 ? -35.151 42.116 15.274 1.00 66.87 74 GLN B C 1
ATOM 3277 O O . GLN B 1 52 ? -34.118 41.618 15.710 1.00 67.51 74 GLN B O 1
ATOM 3283 N N . ILE B 1 53 ? -35.161 43.023 14.292 1.00 65.36 75 ILE B N 1
ATOM 3284 C CA . ILE B 1 53 ? -33.932 43.395 13.569 1.00 63.78 75 ILE B CA 1
ATOM 3285 C C . ILE B 1 53 ? -33.233 44.701 13.973 1.00 66.72 75 ILE B C 1
ATOM 3286 O O . ILE B 1 53 ? -32.117 44.976 13.491 1.00 66.30 75 ILE B O 1
ATOM 3291 N N . GLY B 1 54 ? -33.874 45.506 14.824 1.00 70.38 76 GLY B N 1
ATOM 3292 C CA . GLY B 1 54 ? -33.235 46.718 15.352 1.00 73.51 76 GLY B CA 1
ATOM 3293 C C . GLY B 1 54 ? -33.603 48.036 14.687 1.00 74.18 76 GLY B C 1
ATOM 3294 O O . GLY B 1 54 ? -33.201 49.100 15.160 1.00 77.36 76 GLY B O 1
ATOM 3295 N N . GLU B 1 55 ? -34.374 47.977 13.603 1.00 71.93 77 GLU B N 1
ATOM 3296 C CA . GLU B 1 55 ? -34.858 49.183 12.922 1.00 72.73 77 GLU B CA 1
ATOM 3297 C C . GLU B 1 55 ? -36.246 48.966 12.315 1.00 71.57 77 GLU B C 1
ATOM 3298 O O . GLU B 1 55 ? -36.692 47.821 12.156 1.00 70.06 77 GLU B O 1
ATOM 3304 N N . GLY B 1 56 ? -36.924 50.068 11.998 1.00 72.61 78 GLY B N 1
ATOM 3305 C CA . GLY B 1 56 ? -38.243 50.037 11.356 1.00 70.85 78 GLY B CA 1
ATOM 3306 C C . GLY B 1 56 ? -38.316 49.173 10.106 1.00 67.04 78 GLY B C 1
ATOM 3307 O O . GLY B 1 56 ? -37.477 49.272 9.195 1.00 64.74 78 GLY B O 1
ATOM 3308 N N . SER B 1 57 ? -39.330 48.319 10.061 1.00 65.40 79 SER B N 1
ATOM 3309 C CA . SER B 1 57 ? -39.510 47.439 8.934 1.00 61.64 79 SER B CA 1
ATOM 3310 C C . SER B 1 57 ? -40.984 47.302 8.559 1.00 60.85 79 SER B C 1
ATOM 3311 O O . SER B 1 57 ? -41.859 47.859 9.219 1.00 64.18 79 SER B O 1
ATOM 3314 N N . ALA B 1 58 ? -41.231 46.593 7.465 1.00 57.05 80 ALA B N 1
ATOM 3315 C CA . ALA B 1 58 ? -42.553 46.116 7.066 1.00 56.14 80 ALA B CA 1
ATOM 3316 C C . ALA B 1 58 ? -42.299 45.106 5.963 1.00 52.44 80 ALA B C 1
ATOM 3317 O O . ALA B 1 58 ? -41.194 45.049 5.422 1.00 50.83 80 ALA B O 1
ATOM 3319 N N . VAL B 1 59 ? -43.304 44.303 5.640 1.00 51.70 81 VAL B N 1
ATOM 3320 C CA . VAL B 1 59 ? -43.146 43.243 4.655 1.00 48.97 81 VAL B CA 1
ATOM 3321 C C . VAL B 1 59 ? -44.130 43.473 3.531 1.00 48.61 81 VAL B C 1
ATOM 3322 O O . VAL B 1 59 ? -45.316 43.695 3.778 1.00 50.27 81 VAL B O 1
ATOM 3326 N N . HIS B 1 60 ? -43.625 43.428 2.300 1.00 46.70 82 HIS B N 1
ATOM 3327 C CA . HIS B 1 60 ? -44.439 43.516 1.087 1.00 46.11 82 HIS B CA 1
ATOM 3328 C C . HIS B 1 60 ? -44.635 42.127 0.455 1.00 44.79 82 HIS B C 1
ATOM 3329 O O . HIS B 1 60 ? -43.700 41.336 0.284 1.00 43.36 82 HIS B O 1
ATOM 3336 N N . TRP B 1 61 ? -45.885 41.841 0.142 1.00 45.03 83 TRP B N 1
ATOM 3337 C CA . TRP B 1 61 ? -46.281 40.621 -0.483 1.00 43.63 83 TRP B CA 1
ATOM 3338 C C . TRP B 1 61 ? -46.350 40.965 -1.973 1.00 43.02 83 TRP B C 1
ATOM 3339 O O . TRP B 1 61 ? -47.295 41.619 -2.460 1.00 44.27 83 TRP B O 1
ATOM 3350 N N . HIS B 1 62 ? -45.314 40.519 -2.676 1.00 40.77 84 HIS B N 1
ATOM 3351 C CA . HIS B 1 62 ? -44.997 40.968 -4.030 1.00 40.12 84 HIS B CA 1
ATOM 3352 C C . HIS B 1 62 ? -45.828 40.289 -5.087 1.00 40.52 84 HIS B C 1
ATOM 3353 O O . HIS B 1 62 ? -45.657 39.102 -5.327 1.00 39.68 84 HIS B O 1
ATOM 3360 N N . GLY B 1 63 ? -46.743 41.037 -5.713 1.00 42.67 85 GLY B N 1
ATOM 3361 C CA . GLY B 1 63 ? -47.628 40.468 -6.741 1.00 42.82 85 GLY B CA 1
ATOM 3362 C C . GLY B 1 63 ? -49.006 40.098 -6.238 1.00 45.39 85 GLY B C 1
ATOM 3363 O O . GLY B 1 63 ? -49.878 39.684 -7.014 1.00 45.56 85 GLY B O 1
ATOM 3364 N N . LEU B 1 64 ? -49.218 40.278 -4.941 1.00 46.59 86 LEU B N 1
ATOM 3365 C CA . LEU B 1 64 ? -50.506 39.992 -4.340 1.00 49.09 86 LEU B CA 1
ATOM 3366 C C . LEU B 1 64 ? -51.531 41.090 -4.617 1.00 51.95 86 LEU B C 1
ATOM 3367 O O . LEU B 1 64 ? -51.369 42.220 -4.170 1.00 52.69 86 LEU B O 1
ATOM 3372 N N . ARG B 1 65 ? -52.586 40.746 -5.359 1.00 53.59 87 ARG B N 1
ATOM 3373 C CA . ARG B 1 65 ? -53.658 41.689 -5.626 1.00 56.45 87 ARG B CA 1
ATOM 3374 C C . ARG B 1 65 ? -54.566 41.681 -4.414 1.00 58.42 87 ARG B C 1
ATOM 3375 O O . ARG B 1 65 ? -55.643 41.089 -4.453 1.00 60.10 87 ARG B O 1
ATOM 3383 N N . ILE B 1 66 ? -54.121 42.312 -3.331 1.00 58.56 88 ILE B N 1
ATOM 3384 C CA . ILE B 1 66 ? -54.773 42.135 -2.028 1.00 59.65 88 ILE B CA 1
ATOM 3385 C C . ILE B 1 66 ? -55.273 43.424 -1.407 1.00 61.93 88 ILE B C 1
ATOM 3386 O O . ILE B 1 66 ? -55.098 44.508 -1.977 1.00 61.18 88 ILE B O 1
ATOM 3391 N N . ASP B 1 67 ? -55.933 43.278 -0.251 1.00 63.89 89 ASP B N 1
ATOM 3392 C CA . ASP B 1 67 ? -56.354 44.413 0.577 1.00 66.46 89 ASP B CA 1
ATOM 3393 C C . ASP B 1 67 ? -55.197 45.380 0.765 1.00 65.22 89 ASP B C 1
ATOM 3394 O O . ASP B 1 67 ? -54.134 45.004 1.277 1.00 63.61 89 ASP B O 1
ATOM 3399 N N . ASN B 1 68 ? -55.423 46.625 0.353 1.00 66.18 90 ASN B N 1
ATOM 3400 C CA . ASN B 1 68 ? -54.408 47.687 0.386 1.00 65.17 90 ASN B CA 1
ATOM 3401 C C . ASN B 1 68 ? -53.734 47.865 1.732 1.00 65.25 90 ASN B C 1
ATOM 3402 O O . ASN B 1 68 ? -52.542 48.180 1.794 1.00 64.10 90 ASN B O 1
ATOM 3407 N N . ALA B 1 69 ? -54.504 47.663 2.797 1.00 66.97 91 ALA B N 1
ATOM 3408 C CA . ALA B 1 69 ? -54.028 47.823 4.163 1.00 67.85 91 ALA B CA 1
ATOM 3409 C C . ALA B 1 69 ? -52.956 46.800 4.539 1.00 65.42 91 ALA B C 1
ATOM 3410 O O . ALA B 1 69 ? -52.271 46.960 5.546 1.00 65.96 91 ALA B O 1
ATOM 3412 N N . MET B 1 70 ? -52.800 45.763 3.719 1.00 63.15 92 MET B N 1
ATOM 3413 C CA . MET B 1 70 ? -51.794 44.719 3.970 1.00 61.18 92 MET B CA 1
ATOM 3414 C C . MET B 1 70 ? -50.612 44.721 2.977 1.00 58.12 92 MET B C 1
ATOM 3415 O O . MET B 1 70 ? -49.775 43.813 3.000 1.00 56.08 92 MET B O 1
ATOM 3420 N N . ASP B 1 71 ? -50.539 45.747 2.129 1.00 58.12 93 ASP B N 1
ATOM 3421 C CA . ASP B 1 71 ? -49.538 45.831 1.049 1.00 55.57 93 ASP B CA 1
ATOM 3422 C C . ASP B 1 71 ? -48.107 46.068 1.568 1.00 54.29 93 ASP B C 1
ATOM 3423 O O . ASP B 1 71 ? -47.126 45.781 0.888 1.00 51.59 93 ASP B O 1
ATOM 3428 N N . GLY B 1 72 ? -47.994 46.605 2.776 1.00 56.38 94 GLY B N 1
ATOM 3429 C CA . GLY B 1 72 ? -46.692 46.781 3.408 1.00 56.34 94 GLY B CA 1
ATOM 3430 C C . GLY B 1 72 ? -45.902 47.991 2.937 1.00 56.67 94 GLY B C 1
ATOM 3431 O O . GLY B 1 72 ? -44.702 47.895 2.756 1.00 55.08 94 GLY B O 1
ATOM 3432 N N . VAL B 1 73 ? -46.567 49.135 2.764 1.00 59.51 95 VAL B N 1
ATOM 3433 C CA . VAL B 1 73 ? -45.875 50.371 2.383 1.00 60.56 95 VAL B CA 1
ATOM 3434 C C . VAL B 1 73 ? -45.973 51.412 3.502 1.00 63.91 95 VAL B C 1
ATOM 3435 O O . VAL B 1 73 ? -46.961 52.139 3.608 1.00 66.57 95 VAL B O 1
ATOM 3439 N N . PRO B 1 74 ? -44.938 51.473 4.353 1.00 64.30 96 PRO B N 1
ATOM 3440 C CA . PRO B 1 74 ? -44.936 52.426 5.460 1.00 67.78 96 PRO B CA 1
ATOM 3441 C C . PRO B 1 74 ? -45.090 53.870 4.982 1.00 70.91 96 PRO B C 1
ATOM 3442 O O . PRO B 1 74 ? -44.412 54.303 4.041 1.00 69.87 96 PRO B O 1
ATOM 3446 N N . GLY B 1 75 ? -45.996 54.597 5.631 1.00 74.61 97 GLY B N 1
ATOM 3447 C CA . GLY B 1 75 ? -46.342 55.939 5.210 1.00 78.16 97 GLY B CA 1
ATOM 3448 C C . GLY B 1 75 ? -47.424 55.958 4.146 1.00 78.62 97 GLY B C 1
ATOM 3449 O O . GLY B 1 75 ? -47.954 57.024 3.830 1.00 81.43 97 GLY B O 1
ATOM 3450 N N . MET B 1 76 ? -47.758 54.797 3.579 1.00 76.30 98 MET B N 1
ATOM 3451 C CA . MET B 1 76 ? -48.828 54.765 2.583 1.00 76.61 98 MET B CA 1
ATOM 3452 C C . MET B 1 76 ? -49.952 53.760 2.816 1.00 75.62 98 MET B C 1
ATOM 3453 O O . MET B 1 76 ? -51.112 54.090 2.590 1.00 77.07 98 MET B O 1
ATOM 3458 N N . THR B 1 77 ? -49.622 52.543 3.239 1.00 72.46 99 THR B N 1
ATOM 3459 C CA . THR B 1 77 ? -50.680 51.577 3.594 1.00 71.93 99 THR B CA 1
ATOM 3460 C C . THR B 1 77 ? -50.721 51.289 5.086 1.00 73.02 99 THR B C 1
ATOM 3461 O O . THR B 1 77 ? -51.667 50.689 5.579 1.00 73.22 99 THR B O 1
ATOM 3465 N N . GLN B 1 78 ? -49.668 51.703 5.789 1.00 73.27 100 GLN B N 1
ATOM 3466 C CA . GLN B 1 78 ? -49.489 51.384 7.200 1.00 74.63 100 GLN B CA 1
ATOM 3467 C C . GLN B 1 78 ? -48.413 52.261 7.799 1.00 75.61 100 GLN B C 1
ATOM 3468 O O . GLN B 1 78 ? -47.709 52.967 7.080 1.00 74.42 100 GLN B O 1
ATOM 3474 N N . ASP B 1 79 ? -48.300 52.214 9.123 1.00 78.12 101 ASP B N 1
ATOM 3475 C CA . ASP B 1 79 ? -47.177 52.828 9.817 1.00 79.69 101 ASP B CA 1
ATOM 3476 C C . ASP B 1 79 ? -46.030 51.848 9.724 1.00 76.66 101 ASP B C 1
ATOM 3477 O O . ASP B 1 79 ? -46.225 50.686 9.358 1.00 74.72 101 ASP B O 1
ATOM 3482 N N . VAL B 1 80 ? -44.826 52.295 10.033 1.00 76.88 102 VAL B N 1
ATOM 3483 C CA . VAL B 1 80 ? -43.696 51.384 9.975 1.00 74.03 102 VAL B CA 1
ATOM 3484 C C . VAL B 1 80 ? -43.700 50.490 11.226 1.00 75.08 102 VAL B C 1
ATOM 3485 O O . VAL B 1 80 ? -44.067 50.933 12.316 1.00 78.25 102 VAL B O 1
ATOM 3489 N N . VAL B 1 81 ? -43.341 49.223 11.059 1.00 72.68 103 VAL B N 1
ATOM 3490 C CA . VAL B 1 81 ? -43.234 48.330 12.207 1.00 73.84 103 VAL B CA 1
ATOM 3491 C C . VAL B 1 81 ? -41.909 48.655 12.848 1.00 74.58 103 VAL B C 1
ATOM 3492 O O . VAL B 1 81 ? -40.862 48.459 12.242 1.00 72.40 103 VAL B O 1
ATOM 3496 N N . GLU B 1 82 ? -41.955 49.178 14.062 1.00 78.24 104 GLU B N 1
ATOM 3497 C CA . GLU B 1 82 ? -40.741 49.568 14.760 1.00 79.84 104 GLU B CA 1
ATOM 3498 C C . GLU B 1 82 ? -40.137 48.351 15.452 1.00 78.87 104 GLU B C 1
ATOM 3499 O O . GLU B 1 82 ? -40.822 47.336 15.636 1.00 78.32 104 GLU B O 1
ATOM 3505 N N . ALA B 1 83 ? -38.857 48.457 15.813 1.00 78.63 105 ALA B N 1
ATOM 3506 C CA . ALA B 1 83 ? -38.121 47.377 16.474 1.00 78.07 105 ALA B CA 1
ATOM 3507 C C . ALA B 1 83 ? -38.840 46.874 17.726 1.00 80.95 105 ALA B C 1
ATOM 3508 O O . ALA B 1 83 ? -39.332 47.661 18.520 1.00 84.13 105 ALA B O 1
ATOM 3510 N N . GLY B 1 84 ? -38.893 45.554 17.882 1.00 79.88 106 GLY B N 1
ATOM 3511 C CA . GLY B 1 84 ? -39.572 44.923 19.011 1.00 82.58 106 GLY B CA 1
ATOM 3512 C C . GLY B 1 84 ? -41.076 44.897 18.819 1.00 83.08 106 GLY B C 1
ATOM 3513 O O . GLY B 1 84 ? -41.814 44.327 19.632 1.00 85.06 106 GLY B O 1
ATOM 3514 N N . GLY B 1 85 ? -41.526 45.528 17.739 1.00 81.17 107 GLY B N 1
ATOM 3515 C CA . GLY B 1 85 ? -42.942 45.648 17.456 1.00 81.84 107 GLY B CA 1
ATOM 3516 C C . GLY B 1 85 ? -43.433 44.481 16.634 1.00 79.11 107 GLY B C 1
ATOM 3517 O O . GLY B 1 85 ? -42.696 43.520 16.375 1.00 76.87 107 GLY B O 1
ATOM 3518 N N . GLU B 1 86 ? -44.682 44.592 16.201 1.00 79.40 108 GLU B N 1
ATOM 3519 C CA . GLU B 1 86 ? -45.390 43.499 15.570 1.00 77.84 108 GLU B CA 1
ATOM 3520 C C . GLU B 1 86 ? -46.481 44.058 14.662 1.00 76.90 108 GLU B C 1
ATOM 3521 O O . GLU B 1 86 ? -46.987 45.156 14.897 1.00 79.41 108 GLU B O 1
ATOM 3527 N N . PHE B 1 87 ? -46.822 43.302 13.622 1.00 73.70 109 PHE B N 1
ATOM 3528 C CA . PHE B 1 87 ? -47.898 43.663 12.707 1.00 72.93 109 PHE B CA 1
ATOM 3529 C C . PHE B 1 87 ? -48.636 42.403 12.289 1.00 71.79 109 PHE B C 1
ATOM 3530 O O . PHE B 1 87 ? -48.021 41.391 11.956 1.00 69.83 109 PHE B O 1
ATOM 3538 N N . GLU B 1 88 ? -49.959 42.472 12.296 1.00 73.28 110 GLU B N 1
ATOM 3539 C CA . GLU B 1 88 ? -50.793 41.336 11.949 1.00 72.69 110 GLU B CA 1
ATOM 3540 C C . GLU B 1 88 ? -51.182 41.425 10.473 1.00 69.74 110 GLU B C 1
ATOM 3541 O O . GLU B 1 88 ? -52.104 42.145 10.116 1.00 70.93 110 GLU B O 1
ATOM 3547 N N . TYR B 1 89 ? -50.469 40.709 9.612 1.00 66.21 111 TYR B N 1
ATOM 3548 C CA . TYR B 1 89 ? -50.799 40.701 8.182 1.00 63.95 111 TYR B CA 1
ATOM 3549 C C . TYR B 1 89 ? -51.847 39.632 7.866 1.00 64.41 111 TYR B C 1
ATOM 3550 O O . TYR B 1 89 ? -51.565 38.432 7.963 1.00 64.29 111 TYR B O 1
ATOM 3559 N N . SER B 1 90 ? -53.039 40.063 7.462 1.00 65.13 112 SER B N 1
ATOM 3560 C CA . SER B 1 90 ? -54.128 39.138 7.168 1.00 65.92 112 SER B CA 1
ATOM 3561 C C . SER B 1 90 ? -54.764 39.447 5.815 1.00 65.10 112 SER B C 1
ATOM 3562 O O . SER B 1 90 ? -55.325 40.518 5.619 1.00 66.48 112 SER B O 1
ATOM 3565 N N . PHE B 1 91 ? -54.698 38.508 4.882 1.00 63.36 113 PHE B N 1
ATOM 3566 C CA . PHE B 1 91 ? -55.247 38.753 3.559 1.00 63.12 113 PHE B CA 1
ATOM 3567 C C . PHE B 1 91 ? -55.612 37.468 2.853 1.00 62.95 113 PHE B C 1
ATOM 3568 O O . PHE B 1 91 ? -54.968 36.437 3.042 1.00 61.83 113 PHE B O 1
ATOM 3576 N N . ARG B 1 92 ? -56.654 37.551 2.032 1.00 64.56 114 ARG B N 1
ATOM 3577 C CA . ARG B 1 92 ? -57.045 36.456 1.164 1.00 64.46 114 ARG B CA 1
ATOM 3578 C C . ARG B 1 92 ? -56.329 36.615 -0.187 1.00 62.63 114 ARG B C 1
ATOM 3579 O O . ARG B 1 92 ? -56.385 37.676 -0.800 1.00 63.29 114 ARG B O 1
ATOM 3587 N N . ALA B 1 93 ? -55.627 35.579 -0.639 1.00 60.86 115 ALA B N 1
ATOM 3588 C CA . ALA B 1 93 ? -54.938 35.657 -1.931 1.00 58.45 115 ALA B CA 1
ATOM 3589 C C . ALA B 1 93 ? -55.809 35.129 -3.086 1.00 58.61 115 ALA B C 1
ATOM 3590 O O . ALA B 1 93 ? -56.168 33.955 -3.096 1.00 59.67 115 ALA B O 1
ATOM 3592 N N . PRO B 1 94 ? -56.165 36.003 -4.057 1.00 58.23 116 PRO B N 1
ATOM 3593 C CA . PRO B 1 94 ? -57.185 35.613 -5.044 1.00 59.06 116 PRO B CA 1
ATOM 3594 C C . PRO B 1 94 ? -56.657 34.829 -6.263 1.00 57.31 116 PRO B C 1
ATOM 3595 O O . PRO B 1 94 ? -57.449 34.250 -7.001 1.00 58.24 116 PRO B O 1
ATOM 3599 N N . ASP B 1 95 ? -55.345 34.806 -6.466 1.00 54.16 117 ASP B N 1
ATOM 3600 C CA . ASP B 1 95 ? -54.741 34.253 -7.679 1.00 53.32 117 ASP B CA 1
ATOM 3601 C C . ASP B 1 95 ? -53.797 33.080 -7.403 1.00 51.87 117 ASP B C 1
ATOM 3602 O O . ASP B 1 95 ? -52.929 33.184 -6.553 1.00 50.61 117 ASP B O 1
ATOM 3607 N N . ALA B 1 96 ? -53.924 31.988 -8.152 1.00 52.58 118 ALA B N 1
ATOM 3608 C CA . ALA B 1 96 ? -52.987 30.870 -8.009 1.00 51.59 118 ALA B CA 1
ATOM 3609 C C . ALA B 1 96 ? -51.658 31.184 -8.704 1.00 49.43 118 ALA B C 1
ATOM 3610 O O . ALA B 1 96 ? -51.632 31.593 -9.864 1.00 50.48 118 ALA B O 1
ATOM 3612 N N . GLY B 1 97 ? -50.554 31.040 -7.992 1.00 47.09 119 GLY B N 1
ATOM 3613 C CA . GLY B 1 97 ? -49.269 31.219 -8.641 1.00 45.12 119 GLY B CA 1
ATOM 3614 C C . GLY B 1 97 ? -48.093 31.311 -7.694 1.00 43.60 119 GLY B C 1
ATOM 3615 O O . GLY B 1 97 ? -48.193 31.012 -6.482 1.00 43.81 119 GLY B O 1
ATOM 3616 N N . THR B 1 98 ? -46.975 31.719 -8.274 1.00 41.77 120 THR B N 1
ATOM 3617 C CA . THR B 1 98 ? -45.729 31.947 -7.554 1.00 40.14 120 THR B CA 1
ATOM 3618 C C . THR B 1 98 ? -45.550 33.406 -7.219 1.00 39.59 120 THR B C 1
ATOM 3619 O O . THR B 1 98 ? -45.452 34.264 -8.092 1.00 39.57 120 THR B O 1
ATOM 3623 N N . PHE B 1 99 ? -45.538 33.684 -5.927 1.00 40.35 121 PHE B N 1
ATOM 3624 C CA . PHE B 1 99 ? -45.272 35.026 -5.445 1.00 40.31 121 PHE B CA 1
ATOM 3625 C C . PHE B 1 99 ? -44.105 34.969 -4.468 1.00 39.46 121 PHE B C 1
ATOM 3626 O O . PHE B 1 99 ? -43.538 33.893 -4.226 1.00 39.27 121 PHE B O 1
ATOM 3634 N N . TRP B 1 100 ? -43.735 36.112 -3.904 1.00 39.02 122 TRP B N 1
ATOM 3635 C CA . TRP B 1 100 ? -42.730 36.108 -2.857 1.00 37.93 122 TRP B CA 1
ATOM 3636 C C . TRP B 1 100 ? -42.927 37.296 -1.953 1.00 39.09 122 TRP B C 1
ATOM 3637 O O . TRP B 1 100 ? -43.746 38.148 -2.260 1.00 40.45 122 TRP B O 1
ATOM 3648 N N . TYR B 1 101 ? -42.211 37.309 -0.830 1.00 39.35 123 TYR B N 1
ATOM 3649 C CA . TYR B 1 101 ? -42.324 38.348 0.170 1.00 40.75 123 TYR B CA 1
ATOM 3650 C C . TYR B 1 101 ? -40.939 38.866 0.550 1.00 40.74 123 TYR B C 1
ATOM 3651 O O . TYR B 1 101 ? -39.934 38.162 0.479 1.00 40.13 123 TYR B O 1
ATOM 3660 N N . HIS B 1 102 ? -40.867 40.133 0.909 1.00 42.67 124 HIS B N 1
ATOM 3661 C CA . HIS B 1 102 ? -39.589 40.741 1.236 1.00 42.25 124 HIS B CA 1
ATOM 3662 C C . HIS B 1 102 ? -39.891 42.025 1.983 1.00 44.61 124 HIS B C 1
ATOM 3663 O O . HIS B 1 102 ? -40.987 42.605 1.817 1.00 46.07 124 HIS B O 1
ATOM 3670 N N . SER B 1 103 ? -38.946 42.456 2.813 1.00 45.19 125 SER B N 1
ATOM 3671 C CA . SER B 1 103 ? -39.073 43.721 3.503 1.00 47.87 125 SER B CA 1
ATOM 3672 C C . SER B 1 103 ? -39.278 44.818 2.446 1.00 48.03 125 SER B C 1
ATOM 3673 O O . SER B 1 103 ? -38.862 44.645 1.300 1.00 45.57 125 SER B O 1
ATOM 3676 N N . HIS B 1 104 ? -39.932 45.920 2.839 1.00 50.25 126 HIS B N 1
ATOM 3677 C CA . HIS B 1 104 ? -40.369 46.969 1.906 1.00 51.25 126 HIS B CA 1
ATOM 3678 C C . HIS B 1 104 ? -39.205 47.745 1.321 1.00 51.45 126 HIS B C 1
ATOM 3679 O O . HIS B 1 104 ? -39.320 48.303 0.229 1.00 52.17 126 HIS B O 1
ATOM 3686 N N . ASN B 1 105 ? -38.106 47.797 2.065 1.00 51.29 127 ASN B N 1
ATOM 3687 C CA . ASN B 1 105 ? -36.948 48.557 1.676 1.00 51.64 127 ASN B CA 1
ATOM 3688 C C . ASN B 1 105 ? -35.786 47.683 1.178 1.00 50.17 127 ASN B C 1
ATOM 3689 O O . ASN B 1 105 ? -34.638 48.135 1.155 1.00 50.63 127 ASN B O 1
ATOM 3694 N N . ARG B 1 106 ? -36.076 46.447 0.774 1.00 48.88 128 ARG B N 1
ATOM 3695 C CA . ARG B 1 106 ? -35.012 45.531 0.376 1.00 47.92 128 ARG B CA 1
ATOM 3696 C C . ARG B 1 106 ? -34.279 46.017 -0.876 1.00 48.50 128 ARG B C 1
ATOM 3697 O O . ARG B 1 106 ? -33.052 45.841 -1.021 1.00 47.66 128 ARG B O 1
ATOM 3705 N N . SER B 1 107 ? -35.028 46.675 -1.754 1.00 49.98 129 SER B N 1
ATOM 3706 C CA . SER B 1 107 ? -34.479 47.120 -3.012 1.00 51.47 129 SER B CA 1
ATOM 3707 C C . SER B 1 107 ? -33.457 48.244 -2.849 1.00 53.20 129 SER B C 1
ATOM 3708 O O . SER B 1 107 ? -32.698 48.526 -3.775 1.00 53.41 129 SER B O 1
ATOM 3711 N N . TRP B 1 108 ? -33.425 48.885 -1.677 1.00 55.30 130 TRP B N 1
ATOM 3712 C CA . TRP B 1 108 ? -32.478 49.978 -1.464 1.00 56.74 130 TRP B CA 1
ATOM 3713 C C . TRP B 1 108 ? -31.706 49.945 -0.138 1.00 57.47 130 TRP B C 1
ATOM 3714 O O . TRP B 1 108 ? -30.960 50.863 0.162 1.00 59.43 130 TRP B O 1
ATOM 3725 N N . GLU B 1 109 ? -31.841 48.879 0.634 1.00 56.48 131 GLU B N 1
ATOM 3726 C CA . GLU B 1 109 ? -31.171 48.822 1.934 1.00 57.86 131 GLU B CA 1
ATOM 3727 C C . GLU B 1 109 ? -30.399 47.519 2.136 1.00 55.47 131 GLU B C 1
ATOM 3728 O O . GLU B 1 109 ? -31.003 46.490 2.431 1.00 54.94 131 GLU B O 1
ATOM 3734 N N . GLN B 1 110 ? -29.075 47.564 2.001 1.00 54.81 132 GLN B N 1
ATOM 3735 C CA . GLN B 1 110 ? -28.220 46.359 2.100 1.00 53.32 132 GLN B CA 1
ATOM 3736 C C . GLN B 1 110 ? -28.478 45.513 3.356 1.00 52.86 132 GLN B C 1
ATOM 3737 O O . GLN B 1 110 ? -28.445 44.286 3.290 1.00 50.94 132 GLN B O 1
ATOM 3743 N N . VAL B 1 111 ? -28.737 46.152 4.494 1.00 54.14 133 VAL B N 1
ATOM 3744 C CA . VAL B 1 111 ? -29.000 45.379 5.707 1.00 54.39 133 VAL B CA 1
ATOM 3745 C C . VAL B 1 111 ? -30.122 44.370 5.471 1.00 52.50 133 VAL B C 1
ATOM 3746 O O . VAL B 1 111 ? -30.134 43.305 6.091 1.00 52.78 133 VAL B O 1
ATOM 3750 N N . ALA B 1 112 ? -31.035 44.687 4.555 1.00 50.52 134 ALA B N 1
ATOM 3751 C CA . ALA B 1 112 ? -32.233 43.871 4.359 1.00 49.26 134 ALA B CA 1
ATOM 3752 C C . ALA B 1 112 ? -32.084 42.786 3.291 1.00 46.57 134 ALA B C 1
ATOM 3753 O O . ALA B 1 112 ? -33.088 42.243 2.829 1.00 46.37 134 ALA B O 1
ATOM 3755 N N . LYS B 1 113 ? -30.850 42.444 2.927 1.00 45.03 135 LYS B N 1
ATOM 3756 C CA . LYS B 1 113 ? -30.605 41.491 1.833 1.00 43.12 135 LYS B CA 1
ATOM 3757 C C . LYS B 1 113 ? -31.273 40.118 2.039 1.00 41.54 135 LYS B C 1
ATOM 3758 O O . LYS B 1 113 ? -31.815 39.517 1.088 1.00 40.63 135 LYS B O 1
ATOM 3764 N N . GLY B 1 114 ? -31.215 39.616 3.271 1.00 41.53 136 GLY B N 1
ATOM 3765 C CA . GLY B 1 114 ? -31.740 38.295 3.583 1.00 40.23 136 GLY B CA 1
ATOM 3766 C C . GLY B 1 114 ? -33.240 38.273 3.842 1.00 40.09 136 GLY B C 1
ATOM 3767 O O . GLY B 1 114 ? -33.819 37.219 4.082 1.00 39.73 136 GLY B O 1
ATOM 3768 N N . LEU B 1 115 ? -33.876 39.433 3.820 1.00 40.26 137 LEU B N 1
ATOM 3769 C CA . LEU B 1 115 ? -35.271 39.499 4.240 1.00 40.77 137 LEU B CA 1
ATOM 3770 C C . LEU B 1 115 ? -36.182 39.243 3.054 1.00 38.98 137 LEU B C 1
ATOM 3771 O O . LEU B 1 115 ? -36.724 40.154 2.447 1.00 39.14 137 LEU B O 1
ATOM 3776 N N . TYR B 1 116 ? -36.333 37.971 2.722 1.00 37.78 138 TYR B N 1
ATOM 3777 C CA . TYR B 1 116 ? -37.268 37.565 1.713 1.00 36.27 138 TYR B CA 1
ATOM 3778 C C . TYR B 1 116 ? -37.514 36.073 1.852 1.00 36.01 138 TYR B C 1
ATOM 3779 O O . TYR B 1 116 ? -36.725 35.345 2.475 1.00 35.26 138 TYR B O 1
ATOM 3788 N N . GLY B 1 117 ? -38.595 35.631 1.236 1.00 35.71 139 GLY B N 1
ATOM 3789 C CA . GLY B 1 117 ? -38.887 34.223 1.100 1.00 36.53 139 GLY B CA 1
ATOM 3790 C C . GLY B 1 117 ? -39.944 34.092 0.016 1.00 36.79 139 GLY B C 1
ATOM 3791 O O . GLY B 1 117 ? -40.442 35.112 -0.483 1.00 37.71 139 GLY B O 1
ATOM 3792 N N . PRO B 1 118 ? -40.271 32.850 -0.366 1.00 36.45 140 PRO B N 1
ATOM 3793 C CA . PRO B 1 118 ? -41.318 32.533 -1.334 1.00 36.97 140 PRO B CA 1
ATOM 3794 C C . PRO B 1 118 ? -42.731 32.434 -0.755 1.00 38.58 140 PRO B C 1
ATOM 3795 O O . PRO B 1 118 ? -42.940 32.036 0.405 1.00 39.54 140 PRO B O 1
ATOM 3799 N N . LEU B 1 119 ? -43.700 32.805 -1.576 1.00 39.34 141 LEU B N 1
ATOM 3800 C CA . LEU B 1 119 ? -45.102 32.671 -1.216 1.00 41.65 141 LEU B CA 1
ATOM 3801 C C . LEU B 1 119 ? -45.824 31.997 -2.369 1.00 42.02 141 LEU B C 1
ATOM 3802 O O . LEU B 1 119 ? -45.797 32.489 -3.507 1.00 41.73 141 LEU B O 1
ATOM 3807 N N . ILE B 1 120 ? -46.463 30.872 -2.065 1.00 43.42 142 ILE B N 1
ATOM 3808 C CA . ILE B 1 120 ? -47.061 30.032 -3.087 1.00 43.67 142 ILE B CA 1
ATOM 3809 C C . ILE B 1 120 ? -48.557 29.975 -2.902 1.00 46.67 142 ILE B C 1
ATOM 3810 O O . ILE B 1 120 ? -49.033 29.538 -1.846 1.00 48.75 142 ILE B O 1
ATOM 3815 N N . VAL B 1 121 ? -49.309 30.408 -3.913 1.00 47.58 143 VAL B N 1
ATOM 3816 C CA . VAL B 1 121 ? -50.763 30.221 -3.882 1.00 49.73 143 VAL B CA 1
ATOM 3817 C C . VAL B 1 121 ? -51.112 29.056 -4.795 1.00 51.15 143 VAL B C 1
ATOM 3818 O O . VAL B 1 121 ? -50.878 29.121 -5.995 1.00 50.50 143 VAL B O 1
ATOM 3822 N N . GLU B 1 122 ? -51.621 27.979 -4.204 1.00 53.36 144 GLU B N 1
ATOM 3823 C CA . GLU B 1 122 ? -51.852 26.715 -4.910 1.00 55.65 144 GLU B CA 1
ATOM 3824 C C . GLU B 1 122 ? -53.181 26.721 -5.645 1.00 57.86 144 GLU B C 1
ATOM 3825 O O . GLU B 1 122 ? -54.178 27.246 -5.128 1.00 59.20 144 GLU B O 1
ATOM 3831 N N . GLU B 1 123 ? -53.197 26.106 -6.828 1.00 58.48 145 GLU B N 1
ATOM 3832 C CA . GLU B 1 123 ? -54.428 25.894 -7.598 1.00 61.08 145 GLU B CA 1
ATOM 3833 C C . GLU B 1 123 ? -55.372 24.938 -6.841 1.00 64.27 145 GLU B C 1
ATOM 3834 O O . GLU B 1 123 ? -54.894 24.123 -6.043 1.00 63.95 145 GLU B O 1
ATOM 3840 N N . PRO B 1 124 ? -56.715 25.040 -7.068 1.00 67.05 146 PRO B N 1
ATOM 3841 C CA . PRO B 1 124 ? -57.626 24.073 -6.454 1.00 70.15 146 PRO B CA 1
ATOM 3842 C C . PRO B 1 124 ? -57.366 22.662 -6.969 1.00 71.75 146 PRO B C 1
ATOM 3843 O O . PRO B 1 124 ? -57.351 21.722 -6.172 1.00 73.47 146 PRO B O 1
ATOM 3847 N N . THR B 1 125 ? -57.178 22.507 -8.282 1.00 72.05 147 THR B N 1
ATOM 3848 C CA . THR B 1 125 ? -56.668 21.239 -8.829 1.00 73.13 147 THR B CA 1
ATOM 3849 C C . THR B 1 125 ? -55.290 21.473 -9.473 1.00 70.14 147 THR B C 1
ATOM 3850 O O . THR B 1 125 ? -55.179 22.090 -10.531 1.00 70.07 147 THR B O 1
ATOM 3854 N N . PRO B 1 126 ? -54.222 21.031 -8.797 1.00 68.36 148 PRO B N 1
ATOM 3855 C CA . PRO B 1 126 ? -52.859 21.322 -9.283 1.00 65.76 148 PRO B CA 1
ATOM 3856 C C . PRO B 1 126 ? -52.526 20.586 -10.590 1.00 66.11 148 PRO B C 1
ATOM 3857 O O . PRO B 1 126 ? -53.163 19.577 -10.891 1.00 68.50 148 PRO B O 1
ATOM 3861 N N . PRO B 1 127 ? -51.531 21.078 -11.363 1.00 63.63 149 PRO B N 1
ATOM 3862 C CA . PRO B 1 127 ? -51.221 20.375 -12.612 1.00 64.03 149 PRO B CA 1
ATOM 3863 C C . PRO B 1 127 ? -50.561 19.021 -12.353 1.00 64.18 149 PRO B C 1
ATOM 3864 O O . PRO B 1 127 ? -49.975 18.797 -11.281 1.00 62.90 149 PRO B O 1
ATOM 3868 N N . ASP B 1 128 ? -50.676 18.139 -13.339 1.00 65.25 150 ASP B N 1
ATOM 3869 C CA . ASP B 1 128 ? -50.089 16.826 -13.285 1.00 66.11 150 ASP B CA 1
ATOM 3870 C C . ASP B 1 128 ? -48.573 16.932 -13.411 1.00 63.36 150 ASP B C 1
ATOM 3871 O O . ASP B 1 128 ? -48.021 16.934 -14.519 1.00 62.84 150 ASP B O 1
ATOM 3876 N N . VAL B 1 129 ? -47.925 17.042 -12.254 1.00 61.32 151 VAL B N 1
ATOM 3877 C CA . VAL B 1 129 ? -46.459 17.086 -12.150 1.00 59.44 151 VAL B CA 1
ATOM 3878 C C . VAL B 1 129 ? -46.057 16.173 -10.994 1.00 59.99 151 VAL B C 1
ATOM 3879 O O . VAL B 1 129 ? -46.910 15.773 -10.196 1.00 60.98 151 VAL B O 1
ATOM 3883 N N . ASP B 1 130 ? -44.766 15.858 -10.912 1.00 59.19 152 ASP B N 1
ATOM 3884 C CA . ASP B 1 130 ? -44.257 14.868 -9.957 1.00 60.57 152 ASP B CA 1
ATOM 3885 C C . ASP B 1 130 ? -43.489 15.501 -8.813 1.00 58.92 152 ASP B C 1
ATOM 3886 O O . ASP B 1 130 ? -43.453 14.974 -7.693 1.00 59.98 152 ASP B O 1
ATOM 3891 N N . HIS B 1 131 ? -42.848 16.619 -9.128 1.00 56.98 153 HIS B N 1
ATOM 3892 C CA . HIS B 1 131 ? -42.128 17.427 -8.162 1.00 55.51 153 HIS B CA 1
ATOM 3893 C C . HIS B 1 131 ? -42.392 18.890 -8.499 1.00 53.54 153 HIS B C 1
ATOM 3894 O O . HIS B 1 131 ? -42.422 19.258 -9.680 1.00 53.63 153 HIS B O 1
ATOM 3901 N N . ASP B 1 132 ? -42.591 19.695 -7.453 1.00 52.08 154 ASP B N 1
ATOM 3902 C CA . ASP B 1 132 ? -42.892 21.109 -7.565 1.00 50.14 154 ASP B CA 1
ATOM 3903 C C . ASP B 1 132 ? -41.803 21.871 -6.803 1.00 48.02 154 ASP B C 1
ATOM 3904 O O . ASP B 1 132 ? -41.758 21.823 -5.569 1.00 47.96 154 ASP B O 1
ATOM 3909 N N . LEU B 1 133 ? -40.932 22.567 -7.529 1.00 45.50 155 LEU B N 1
ATOM 3910 C CA . LEU B 1 133 ? -39.740 23.152 -6.915 1.00 44.08 155 LEU B CA 1
ATOM 3911 C C . LEU B 1 133 ? -39.670 24.675 -7.079 1.00 41.98 155 LEU B C 1
ATOM 3912 O O . LEU B 1 133 ? -40.167 25.247 -8.054 1.00 42.25 155 LEU B O 1
ATOM 3917 N N . ILE B 1 134 ? -39.075 25.340 -6.101 1.00 40.80 156 ILE B N 1
ATOM 3918 C CA . ILE B 1 134 ? -38.966 26.797 -6.136 1.00 37.92 156 ILE B CA 1
ATOM 3919 C C . ILE B 1 134 ? -37.499 27.052 -6.294 1.00 37.61 156 ILE B C 1
ATOM 3920 O O . ILE B 1 134 ? -36.688 26.373 -5.659 1.00 37.10 156 ILE B O 1
ATOM 3925 N N . ILE B 1 135 ? -37.164 28.005 -7.168 1.00 36.75 157 ILE B N 1
ATOM 3926 C CA . ILE B 1 135 ? -35.785 28.255 -7.529 1.00 35.84 157 ILE B CA 1
ATOM 3927 C C . ILE B 1 135 ? -35.587 29.732 -7.402 1.00 35.67 157 ILE B C 1
ATOM 3928 O O . ILE B 1 135 ? -36.006 30.528 -8.291 1.00 35.47 157 ILE B O 1
ATOM 3933 N N . MET B 1 136 ? -34.940 30.110 -6.302 1.00 34.95 158 MET B N 1
ATOM 3934 C CA . MET B 1 136 ? -34.671 31.510 -6.030 1.00 33.55 158 MET B CA 1
ATOM 3935 C C . MET B 1 136 ? -33.256 31.858 -6.454 1.00 33.56 158 MET B C 1
ATOM 3936 O O . MET B 1 136 ? -32.265 31.323 -5.909 1.00 32.55 158 MET B O 1
ATOM 3941 N N . ILE B 1 137 ? -33.155 32.782 -7.419 1.00 33.01 159 ILE B N 1
ATOM 3942 C CA . ILE B 1 137 ? -31.852 33.186 -7.933 1.00 31.54 159 ILE B CA 1
ATOM 3943 C C . ILE B 1 137 ? -31.436 34.525 -7.341 1.00 31.77 159 ILE B C 1
ATOM 3944 O O . ILE B 1 137 ? -32.120 35.552 -7.534 1.00 30.33 159 ILE B O 1
ATOM 3949 N N . ASP B 1 138 ? -30.322 34.503 -6.592 1.00 31.40 160 ASP B N 1
ATOM 3950 C CA . ASP B 1 138 ? -29.828 35.692 -5.900 1.00 32.50 160 ASP B CA 1
ATOM 3951 C C . ASP B 1 138 ? -28.371 35.885 -6.285 1.00 32.96 160 ASP B C 1
ATOM 3952 O O . ASP B 1 138 ? -27.741 34.941 -6.767 1.00 33.24 160 ASP B O 1
ATOM 3957 N N . ASP B 1 139 ? -27.839 37.100 -6.119 1.00 33.95 161 ASP B N 1
ATOM 3958 C CA . ASP B 1 139 ? -26.381 37.307 -6.162 1.00 34.17 161 ASP B CA 1
ATOM 3959 C C . ASP B 1 139 ? -25.896 38.106 -4.958 1.00 34.66 161 ASP B C 1
ATOM 3960 O O . ASP B 1 139 ? -26.694 38.696 -4.205 1.00 34.47 161 ASP B O 1
ATOM 3965 N N . TRP B 1 140 ? -24.588 38.120 -4.774 1.00 34.38 162 TRP B N 1
ATOM 3966 C CA . TRP B 1 140 ? -24.005 38.776 -3.623 1.00 35.52 162 TRP B CA 1
ATOM 3967 C C . TRP B 1 140 ? -22.603 39.288 -3.920 1.00 36.51 162 TRP B C 1
ATOM 3968 O O . TRP B 1 140 ? -21.851 38.700 -4.733 1.00 36.64 162 TRP B O 1
ATOM 3979 N N . ARG B 1 141 ? -22.245 40.383 -3.263 1.00 37.52 163 ARG B N 1
ATOM 3980 C CA . ARG B 1 141 ? -20.869 40.817 -3.286 1.00 39.36 163 ARG B CA 1
ATOM 3981 C C . ARG B 1 141 ? -20.257 40.365 -1.946 1.00 39.92 163 ARG B C 1
ATOM 3982 O O . ARG B 1 141 ? -20.453 41.003 -0.921 1.00 41.66 163 ARG B O 1
ATOM 3990 N N . ILE B 1 142 ? -19.604 39.208 -1.943 1.00 39.91 164 ILE B N 1
ATOM 3991 C CA . ILE B 1 142 ? -19.086 38.598 -0.707 1.00 40.87 164 ILE B CA 1
ATOM 3992 C C . ILE B 1 142 ? -17.618 38.340 -0.857 1.00 41.24 164 ILE B C 1
ATOM 3993 O O . ILE B 1 142 ? -17.181 37.895 -1.934 1.00 40.87 164 ILE B O 1
ATOM 3998 N N . THR B 1 143 ? -16.891 38.521 0.245 1.00 41.41 165 THR B N 1
ATOM 3999 C CA . THR B 1 143 ? -15.483 38.175 0.326 1.00 41.80 165 THR B CA 1
ATOM 4000 C C . THR B 1 143 ? -15.297 36.674 0.616 1.00 41.48 165 THR B C 1
ATOM 4001 O O . THR B 1 143 ? -16.229 35.996 1.080 1.00 39.48 165 THR B O 1
ATOM 4005 N N . GLU B 1 144 ? -14.072 36.185 0.384 1.00 41.59 166 GLU B N 1
ATOM 4006 C CA . GLU B 1 144 ? -13.712 34.801 0.725 1.00 41.97 166 GLU B CA 1
ATOM 4007 C C . GLU B 1 144 ? -13.881 34.495 2.224 1.00 42.97 166 GLU B C 1
ATOM 4008 O O . GLU B 1 144 ? -13.955 33.339 2.609 1.00 43.53 166 GLU B O 1
ATOM 4014 N N . ASN B 1 145 ? -13.961 35.525 3.066 1.00 44.02 167 ASN B N 1
ATOM 4015 C CA . ASN B 1 145 ? -14.179 35.311 4.507 1.00 45.26 167 ASN B CA 1
ATOM 4016 C C . ASN B 1 145 ? -15.695 35.263 4.865 1.00 44.50 167 ASN B C 1
ATOM 4017 O O . ASN B 1 145 ? -16.081 35.223 6.044 1.00 45.43 167 ASN B O 1
ATOM 4022 N N . GLY B 1 146 ? -16.525 35.269 3.827 1.00 42.47 168 GLY B N 1
ATOM 4023 C CA . GLY B 1 146 ? -17.990 35.213 3.952 1.00 42.57 168 GLY B CA 1
ATOM 4024 C C . GLY B 1 146 ? -18.652 36.556 4.211 1.00 43.63 168 GLY B C 1
ATOM 4025 O O . GLY B 1 146 ? -19.861 36.612 4.431 1.00 43.66 168 GLY B O 1
ATOM 4026 N N . VAL B 1 147 ? -17.873 37.637 4.156 1.00 44.83 169 VAL B N 1
ATOM 4027 C CA . VAL B 1 147 ? -18.323 38.955 4.581 1.00 46.35 169 VAL B CA 1
ATOM 4028 C C . VAL B 1 147 ? -19.032 39.655 3.418 1.00 46.37 169 VAL B C 1
ATOM 4029 O O . VAL B 1 147 ? -18.461 39.780 2.329 1.00 45.75 169 VAL B O 1
ATOM 4033 N N . LEU B 1 148 ? -20.256 40.126 3.652 1.00 47.58 170 LEU B N 1
ATOM 4034 C CA . LEU B 1 148 ? -20.983 40.916 2.655 1.00 48.39 170 LEU B CA 1
ATOM 4035 C C . LEU B 1 148 ? -20.427 42.326 2.510 1.00 51.65 170 LEU B C 1
ATOM 4036 O O . LEU B 1 148 ? -20.622 43.180 3.384 1.00 53.64 170 LEU B O 1
ATOM 4041 N N . ALA B 1 149 ? -19.731 42.544 1.386 1.00 52.83 171 ALA B N 1
ATOM 4042 C CA . ALA B 1 149 ? -19.052 43.805 1.091 1.00 55.37 171 ALA B CA 1
ATOM 4043 C C . ALA B 1 149 ? -19.698 44.503 -0.107 1.00 55.07 171 ALA B C 1
ATOM 4044 O O . ALA B 1 149 ? -20.897 44.836 -0.069 1.00 55.76 171 ALA B O 1
ATOM 4046 N N . LEU B 1 164 ? -21.758 45.040 -9.423 0.30 51.61 186 LEU B N 1
ATOM 4047 C CA . LEU B 1 164 ? -22.764 44.076 -8.965 1.00 50.35 186 LEU B CA 1
ATOM 4048 C C . LEU B 1 164 ? -22.079 43.038 -8.090 1.00 48.84 186 LEU B C 1
ATOM 4049 O O . LEU B 1 164 ? -20.917 43.219 -7.695 1.00 50.48 186 LEU B O 1
ATOM 4054 N N . GLY B 1 165 ? -22.794 41.958 -7.803 1.00 47.16 187 GLY B N 1
ATOM 4055 C CA . GLY B 1 165 ? -22.250 40.824 -7.076 1.00 46.18 187 GLY B CA 1
ATOM 4056 C C . GLY B 1 165 ? -21.183 40.055 -7.836 1.00 45.85 187 GLY B C 1
ATOM 4057 O O . GLY B 1 165 ? -21.092 40.097 -9.066 1.00 46.18 187 GLY B O 1
ATOM 4058 N N . ASN B 1 166 ? -20.356 39.346 -7.096 1.00 45.02 188 ASN B N 1
ATOM 4059 C CA . ASN B 1 166 ? -19.320 38.555 -7.716 1.00 44.01 188 ASN B CA 1
ATOM 4060 C C . ASN B 1 166 ? -19.676 37.074 -7.659 1.00 42.22 188 ASN B C 1
ATOM 4061 O O . ASN B 1 166 ? -18.893 36.221 -8.068 1.00 43.45 188 ASN B O 1
ATOM 4066 N N . PHE B 1 167 ? -20.879 36.791 -7.168 1.00 38.82 189 PHE B N 1
ATOM 4067 C CA . PHE B 1 167 ? -21.269 35.459 -6.812 1.00 35.98 189 PHE B CA 1
ATOM 4068 C C . PHE B 1 167 ? -22.809 35.372 -6.905 1.00 33.49 189 PHE B C 1
ATOM 4069 O O . PHE B 1 167 ? -23.501 36.229 -6.379 1.00 32.11 189 PHE B O 1
ATOM 4077 N N . ALA B 1 168 ? -23.314 34.367 -7.615 1.00 31.07 190 ALA B N 1
ATOM 4078 C CA . ALA B 1 168 ? -24.755 34.228 -7.844 1.00 30.68 190 ALA B CA 1
ATOM 4079 C C . ALA B 1 168 ? -25.104 32.739 -7.709 1.00 29.88 190 ALA B C 1
ATOM 4080 O O . ALA B 1 168 ? -24.275 31.894 -7.998 1.00 27.84 190 ALA B O 1
ATOM 4082 N N . ARG B 1 169 ? -26.291 32.451 -7.177 1.00 30.27 191 ARG B N 1
ATOM 4083 C CA . ARG B 1 169 ? -26.722 31.085 -6.883 1.00 31.34 191 ARG B CA 1
ATOM 4084 C C . ARG B 1 169 ? -28.202 30.959 -7.115 1.00 31.50 191 ARG B C 1
ATOM 4085 O O . ARG B 1 169 ? -28.946 31.885 -6.798 1.00 31.51 191 ARG B O 1
ATOM 4093 N N . ALA B 1 170 ? -28.604 29.809 -7.649 1.00 31.28 192 ALA B N 1
ATOM 4094 C CA . ALA B 1 170 ? -30.001 29.390 -7.677 1.00 33.51 192 ALA B CA 1
ATOM 4095 C C . ALA B 1 170 ? -30.222 28.547 -6.443 1.00 35.53 192 ALA B C 1
ATOM 4096 O O . ALA B 1 170 ? -29.639 27.462 -6.330 1.00 36.53 192 ALA B O 1
ATOM 4098 N N . LEU B 1 171 ? -31.058 29.041 -5.533 1.00 36.45 193 LEU B N 1
ATOM 4099 C CA . LEU B 1 171 ? -31.355 28.359 -4.259 1.00 38.64 193 LEU B CA 1
ATOM 4100 C C . LEU B 1 171 ? -32.628 27.565 -4.449 1.00 39.14 193 LEU B C 1
ATOM 4101 O O . LEU B 1 171 ? -33.679 28.130 -4.763 1.00 39.95 193 LEU B O 1
ATOM 4106 N N . VAL B 1 172 ? -32.521 26.260 -4.253 1.00 39.93 194 VAL B N 1
ATOM 4107 C CA . VAL B 1 172 ? -33.590 25.345 -4.600 1.00 40.70 194 VAL B CA 1
ATOM 4108 C C . VAL B 1 172 ? -34.312 24.874 -3.342 1.00 42.38 194 VAL B C 1
ATOM 4109 O O . VAL B 1 172 ? -33.689 24.296 -2.435 1.00 42.92 194 VAL B O 1
ATOM 4113 N N . GLU B 1 173 ? -35.623 25.103 -3.305 1.00 42.57 195 GLU B N 1
ATOM 4114 C CA . GLU B 1 173 ? -36.448 24.631 -2.208 1.00 44.32 195 GLU B CA 1
ATOM 4115 C C . GLU B 1 173 ? -37.577 23.763 -2.751 1.00 45.93 195 GLU B C 1
ATOM 4116 O O . GLU B 1 173 ? -38.390 24.249 -3.548 1.00 45.14 195 GLU B O 1
ATOM 4122 N N . PRO B 1 174 ? -37.651 22.482 -2.311 1.00 48.15 196 PRO B N 1
ATOM 4123 C CA . PRO B 1 174 ? -36.730 21.821 -1.397 1.00 49.45 196 PRO B CA 1
ATOM 4124 C C . PRO B 1 174 ? -35.594 21.162 -2.164 1.00 49.89 196 PRO B C 1
ATOM 4125 O O . PRO B 1 174 ? -35.654 21.066 -3.400 1.00 50.10 196 PRO B O 1
ATOM 4129 N N . VAL B 1 175 ? -34.572 20.720 -1.443 1.00 50.93 197 VAL B N 1
ATOM 4130 C CA . VAL B 1 175 ? -33.490 19.956 -2.040 1.00 52.13 197 VAL B CA 1
ATOM 4131 C C . VAL B 1 175 ? -33.864 18.475 -1.971 1.00 55.41 197 VAL B C 1
ATOM 4132 O O . VAL B 1 175 ? -34.052 17.893 -0.888 1.00 57.28 197 VAL B O 1
ATOM 4136 N N . THR B 1 176 ? -34.018 17.892 -3.151 1.00 56.40 198 THR B N 1
ATOM 4137 C CA . THR B 1 176 ? -34.557 16.556 -3.322 1.00 59.48 198 THR B CA 1
ATOM 4138 C C . THR B 1 176 ? -34.314 16.136 -4.773 1.00 59.53 198 THR B C 1
ATOM 4139 O O . THR B 1 176 ? -34.507 16.949 -5.691 1.00 58.01 198 THR B O 1
ATOM 4143 N N . PRO B 1 177 ? -33.881 14.873 -4.986 1.00 61.31 199 PRO B N 1
ATOM 4144 C CA . PRO B 1 177 ? -33.607 14.409 -6.334 1.00 61.29 199 PRO B CA 1
ATOM 4145 C C . PRO B 1 177 ? -34.869 14.247 -7.168 1.00 61.79 199 PRO B C 1
ATOM 4146 O O . PRO B 1 177 ? -35.994 14.351 -6.664 1.00 62.44 199 PRO B O 1
ATOM 4150 N N . VAL B 1 178 ? -34.646 13.995 -8.448 1.00 61.33 200 VAL B N 1
ATOM 4151 C CA . VAL B 1 178 ? -35.685 13.881 -9.439 1.00 61.01 200 VAL B CA 1
ATOM 4152 C C . VAL B 1 178 ? -35.343 12.624 -10.270 1.00 62.25 200 VAL B C 1
ATOM 4153 O O . VAL B 1 178 ? -34.198 12.178 -10.272 1.00 62.70 200 VAL B O 1
ATOM 4157 N N . ARG B 1 179 ? -36.329 12.024 -10.927 1.00 62.73 201 ARG B N 1
ATOM 4158 C CA . ARG B 1 179 ? -36.094 10.824 -11.743 1.00 63.90 201 ARG B CA 1
ATOM 4159 C C . ARG B 1 179 ? -36.165 11.183 -13.217 1.00 62.71 201 ARG B C 1
ATOM 4160 O O . ARG B 1 179 ? -36.977 12.024 -13.605 1.00 61.15 201 ARG B O 1
ATOM 4168 N N . ARG B 1 180 ? -35.320 10.546 -14.027 1.00 62.83 202 ARG B N 1
ATOM 4169 C CA . ARG B 1 180 ? -35.304 10.733 -15.492 1.00 63.00 202 ARG B CA 1
ATOM 4170 C C . ARG B 1 180 ? -36.698 10.641 -16.181 1.00 64.51 202 ARG B C 1
ATOM 4171 O O . ARG B 1 180 ? -36.870 10.991 -17.349 1.00 64.45 202 ARG B O 1
ATOM 4179 N N . GLY B 1 181 ? -37.704 10.182 -15.457 1.00 65.62 203 GLY B N 1
ATOM 4180 C CA . GLY B 1 181 ? -39.048 10.163 -16.037 1.00 67.31 203 GLY B CA 1
ATOM 4181 C C . GLY B 1 181 ? -39.867 11.415 -15.775 1.00 64.08 203 GLY B C 1
ATOM 4182 O O . GLY B 1 181 ? -40.838 11.694 -16.485 1.00 65.51 203 GLY B O 1
ATOM 4183 N N . ASP B 1 182 ? -39.475 12.158 -14.751 1.00 60.54 204 ASP B N 1
ATOM 4184 C CA . ASP B 1 182 ? -40.366 13.125 -14.117 1.00 58.34 204 ASP B CA 1
ATOM 4185 C C . ASP B 1 182 ? -40.786 14.335 -14.942 1.00 56.75 204 ASP B C 1
ATOM 4186 O O . ASP B 1 182 ? -39.976 14.957 -15.666 1.00 55.41 204 ASP B O 1
ATOM 4191 N N . ARG B 1 183 ? -42.072 14.647 -14.808 1.00 56.61 205 ARG B N 1
ATOM 4192 C CA . ARG B 1 183 ? -42.580 15.977 -15.049 1.00 54.58 205 ARG B CA 1
ATOM 4193 C C . ARG B 1 183 ? -42.335 16.809 -13.781 1.00 52.63 205 ARG B C 1
ATOM 4194 O O . ARG B 1 183 ? -42.765 16.427 -12.677 1.00 53.57 205 ARG B O 1
ATOM 4202 N N . VAL B 1 184 ? -41.655 17.940 -13.946 1.00 49.62 206 VAL B N 1
ATOM 4203 C CA . VAL B 1 184 ? -41.385 18.843 -12.832 1.00 47.48 206 VAL B CA 1
ATOM 4204 C C . VAL B 1 184 ? -41.973 20.204 -13.128 1.00 46.20 206 VAL B C 1
ATOM 4205 O O . VAL B 1 184 ? -42.074 20.584 -14.293 1.00 46.73 206 VAL B O 1
ATOM 4209 N N . ARG B 1 185 ? -42.375 20.907 -12.069 1.00 45.10 207 ARG B N 1
ATOM 4210 C CA . ARG B 1 185 ? -42.723 22.326 -12.135 1.00 43.98 207 ARG B CA 1
ATOM 4211 C C . ARG B 1 185 ? -41.589 23.095 -11.468 1.00 41.77 207 ARG B C 1
ATOM 4212 O O . ARG B 1 185 ? -41.231 22.845 -10.309 1.00 42.22 207 ARG B O 1
ATOM 4220 N N . LEU B 1 186 ? -41.002 24.014 -12.208 1.00 40.10 208 LEU B N 1
ATOM 4221 C CA . LEU B 1 186 ? -39.900 24.806 -11.684 1.00 38.00 208 LEU B CA 1
ATOM 4222 C C . LEU B 1 186 ? -40.379 26.228 -11.507 1.00 37.12 208 LEU B C 1
ATOM 4223 O O . LEU B 1 186 ? -40.730 26.887 -12.499 1.00 37.97 208 LEU B O 1
ATOM 4228 N N . ARG B 1 187 ? -40.447 26.690 -10.253 1.00 37.93 209 ARG B N 1
ATOM 4229 C CA . ARG B 1 187 ? -40.930 28.066 -9.965 1.00 36.94 209 ARG B CA 1
ATOM 4230 C C . ARG B 1 187 ? -39.726 29.003 -9.789 1.00 35.44 209 ARG B C 1
ATOM 4231 O O . ARG B 1 187 ? -39.085 29.027 -8.736 1.00 35.41 209 ARG B O 1
ATOM 4239 N N . LEU B 1 188 ? -39.417 29.754 -10.845 1.00 35.27 210 LEU B N 1
ATOM 4240 C CA . LEU B 1 188 ? -38.222 30.608 -10.909 1.00 34.10 210 LEU B CA 1
ATOM 4241 C C . LEU B 1 188 ? -38.538 31.987 -10.348 1.00 34.10 210 LEU B C 1
ATOM 4242 O O . LEU B 1 188 ? -39.546 32.590 -10.726 1.00 35.14 210 LEU B O 1
ATOM 4247 N N . ILE B 1 189 ? -37.691 32.467 -9.430 1.00 33.20 211 ILE B N 1
ATOM 4248 C CA . ILE B 1 189 ? -37.816 33.803 -8.865 1.00 33.13 211 ILE B CA 1
ATOM 4249 C C . ILE B 1 189 ? -36.474 34.523 -8.896 1.00 32.47 211 ILE B C 1
ATOM 4250 O O . ILE B 1 189 ? -35.517 34.064 -8.296 1.00 32.81 211 ILE B O 1
ATOM 4255 N N . ASN B 1 190 ? -36.378 35.633 -9.622 1.00 32.44 212 ASN B N 1
ATOM 4256 C CA . ASN B 1 190 ? -35.174 36.442 -9.491 1.00 31.91 212 ASN B CA 1
ATOM 4257 C C . ASN B 1 190 ? -35.306 37.283 -8.226 1.00 31.88 212 ASN B C 1
ATOM 4258 O O . ASN B 1 190 ? -36.111 38.213 -8.168 1.00 31.15 212 ASN B O 1
ATOM 4263 N N . VAL B 1 191 ? -34.588 36.876 -7.178 1.00 31.52 213 VAL B N 1
ATOM 4264 C CA . VAL B 1 191 ? -34.631 37.637 -5.918 1.00 32.48 213 VAL B CA 1
ATOM 4265 C C . VAL B 1 191 ? -33.467 38.629 -5.758 1.00 32.85 213 VAL B C 1
ATOM 4266 O O . VAL B 1 191 ? -33.396 39.315 -4.753 1.00 34.68 213 VAL B O 1
ATOM 4270 N N . ALA B 1 192 ? -32.559 38.708 -6.738 1.00 32.63 214 ALA B N 1
ATOM 4271 C CA . ALA B 1 192 ? -31.502 39.738 -6.723 1.00 32.96 214 ALA B CA 1
ATOM 4272 C C . ALA B 1 192 ? -32.104 41.135 -6.837 1.00 34.82 214 ALA B C 1
ATOM 4273 O O . ALA B 1 192 ? -33.085 41.327 -7.519 1.00 35.66 214 ALA B O 1
ATOM 4275 N N . THR B 1 193 ? -31.493 42.138 -6.206 1.00 36.58 215 THR B N 1
ATOM 4276 C CA . THR B 1 193 ? -32.056 43.489 -6.274 1.00 38.04 215 THR B CA 1
ATOM 4277 C C . THR B 1 193 ? -31.642 44.219 -7.579 1.00 38.55 215 THR B C 1
ATOM 4278 O O . THR B 1 193 ? -32.359 45.098 -8.094 1.00 38.42 215 THR B O 1
ATOM 4282 N N . ASP B 1 194 ? -30.489 43.849 -8.124 1.00 36.99 216 ASP B N 1
ATOM 4283 C CA . ASP B 1 194 ? -29.866 44.698 -9.124 1.00 38.46 216 ASP B CA 1
ATOM 4284 C C . ASP B 1 194 ? -29.385 43.980 -10.352 1.00 38.12 216 ASP B C 1
ATOM 4285 O O . ASP B 1 194 ? -28.701 44.594 -11.185 1.00 41.20 216 ASP B O 1
ATOM 4290 N N . ARG B 1 195 ? -29.641 42.687 -10.448 1.00 36.66 217 ARG B N 1
ATOM 4291 C CA . ARG B 1 195 ? -29.088 41.936 -11.556 1.00 35.85 217 ARG B CA 1
ATOM 4292 C C . ARG B 1 195 ? -30.175 41.291 -12.379 1.00 35.05 217 ARG B C 1
ATOM 4293 O O . ARG B 1 195 ? -31.105 40.665 -11.818 1.00 34.06 217 ARG B O 1
ATOM 4301 N N . ILE B 1 196 ? -30.083 41.482 -13.699 1.00 34.17 218 ILE B N 1
ATOM 4302 C CA . ILE B 1 196 ? -30.954 40.770 -14.625 1.00 34.33 218 ILE B CA 1
ATOM 4303 C C . ILE B 1 196 ? -30.311 39.437 -14.971 1.00 33.00 218 ILE B C 1
ATOM 4304 O O . ILE B 1 196 ? -29.165 39.392 -15.397 1.00 31.82 218 ILE B O 1
ATOM 4309 N N . PHE B 1 197 ? -31.073 38.359 -14.831 1.00 33.21 219 PHE B N 1
ATOM 4310 C CA . PHE B 1 197 ? -30.586 37.027 -15.124 1.00 33.45 219 PHE B CA 1
ATOM 4311 C C . PHE B 1 197 ? -31.318 36.447 -16.341 1.00 34.82 219 PHE B C 1
ATOM 4312 O O . PHE B 1 197 ? -32.526 36.135 -16.244 1.00 35.92 219 PHE B O 1
ATOM 4320 N N . PRO B 1 198 ? -30.634 36.341 -17.500 1.00 35.78 220 PRO B N 1
ATOM 4321 C CA . PRO B 1 198 ? -31.087 35.311 -18.454 1.00 37.07 220 PRO B CA 1
ATOM 4322 C C . PRO B 1 198 ? -30.844 33.942 -17.815 1.00 37.16 220 PRO B C 1
ATOM 4323 O O . PRO B 1 198 ? -29.860 33.765 -17.069 1.00 35.74 220 PRO B O 1
ATOM 4327 N N . VAL B 1 199 ? -31.773 33.012 -18.036 1.00 37.64 221 VAL B N 1
ATOM 4328 C CA . VAL B 1 199 ? -31.642 31.701 -17.447 1.00 38.17 221 VAL B CA 1
ATOM 4329 C C . VAL B 1 199 ? -31.7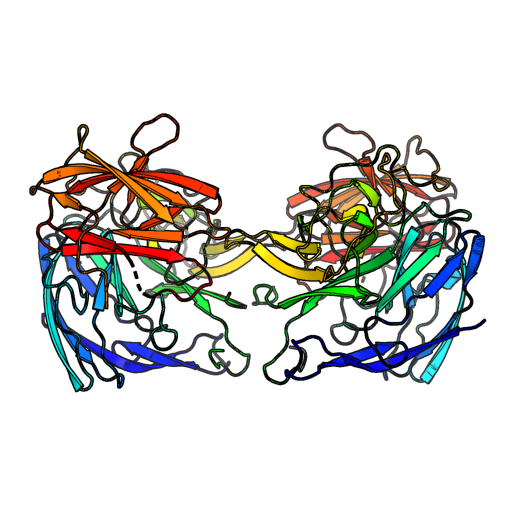49 30.619 -18.511 1.00 40.00 221 VAL B C 1
ATOM 4330 O O . VAL B 1 199 ? -32.756 30.537 -19.224 1.00 42.35 221 VAL B O 1
ATOM 4334 N N . GLU B 1 200 ? -30.697 29.817 -18.642 1.00 40.14 222 GLU B N 1
ATOM 4335 C CA . GLU B 1 200 ? -30.750 28.592 -19.450 1.00 42.42 222 GLU B CA 1
ATOM 4336 C C . GLU B 1 200 ? -30.962 27.347 -18.582 1.00 42.11 222 GLU B C 1
ATOM 4337 O O . GLU B 1 200 ? -30.306 27.170 -17.565 1.00 41.19 222 GLU B O 1
ATOM 4343 N N . LEU B 1 201 ? -31.884 26.485 -18.993 1.00 43.77 223 LEU B N 1
ATOM 4344 C CA . LEU B 1 201 ? -32.106 25.220 -18.297 1.00 43.88 223 LEU B CA 1
ATOM 4345 C C . LEU B 1 201 ? -31.485 24.078 -19.051 1.00 45.07 223 LEU B C 1
ATOM 4346 O O . LEU B 1 201 ? -31.708 23.920 -20.251 1.00 46.59 223 LEU B O 1
ATOM 4351 N N . GLU B 1 202 ? -30.686 23.281 -18.358 1.00 44.49 224 GLU B N 1
ATOM 4352 C CA . GLU B 1 202 ? -30.113 22.110 -18.994 1.00 46.64 224 GLU B CA 1
ATOM 4353 C C . GLU B 1 202 ? -30.816 20.902 -18.454 1.00 47.42 224 GLU B C 1
ATOM 4354 O O . GLU B 1 202 ? -31.124 20.850 -17.256 1.00 46.24 224 GLU B O 1
ATOM 4360 N N . GLY B 1 203 ? -31.091 19.949 -19.342 1.00 49.03 225 GLY B N 1
ATOM 4361 C CA . GLY B 1 203 ? -31.536 18.625 -18.944 1.00 50.29 225 GLY B CA 1
ATOM 4362 C C . GLY B 1 203 ? -33.032 18.474 -18.813 1.00 50.53 225 GLY B C 1
ATOM 4363 O O . GLY B 1 203 ? -33.511 17.444 -18.327 1.00 51.62 225 GLY B O 1
ATOM 4364 N N . VAL B 1 204 ? -33.767 19.496 -19.244 1.00 49.64 226 VAL B N 1
ATOM 4365 C CA . VAL B 1 204 ? -35.236 19.448 -19.289 1.00 50.95 226 VAL B CA 1
ATOM 4366 C C . VAL B 1 204 ? -35.782 19.956 -20.621 1.00 52.59 226 VAL B C 1
ATOM 4367 O O . VAL B 1 204 ? -35.172 20.819 -21.271 1.00 51.27 226 VAL B O 1
ATOM 4371 N N . GLU B 1 205 ? -36.944 19.422 -20.993 1.00 54.97 227 GLU B N 1
ATOM 4372 C CA . GLU B 1 205 ? -37.709 19.871 -22.153 1.00 57.05 227 GLU B CA 1
ATOM 4373 C C . GLU B 1 205 ? -39.111 20.240 -21.686 1.00 56.63 227 GLU B C 1
ATOM 4374 O O . GLU B 1 205 ? -39.784 19.445 -21.026 1.00 57.69 227 GLU B O 1
ATOM 4380 N N . GLY B 1 206 ? -39.558 21.439 -22.028 1.00 55.31 228 GLY B N 1
ATOM 4381 C CA . GLY B 1 206 ? -40.868 21.871 -21.587 1.00 55.12 228 GLY B CA 1
ATOM 4382 C C . GLY B 1 206 ? -41.145 23.318 -21.890 1.00 54.21 228 GLY B C 1
ATOM 4383 O O . GLY B 1 206 ? -40.537 23.913 -22.792 1.00 54.67 228 GLY B O 1
ATOM 4384 N N . LYS B 1 207 ? -42.056 23.898 -21.122 1.00 53.05 229 LYS B N 1
ATOM 4385 C CA . LYS B 1 207 ? -42.621 25.177 -21.489 1.00 52.77 229 LYS B CA 1
ATOM 4386 C C . LYS B 1 207 ? -42.756 26.076 -20.286 1.00 50.60 229 LYS B C 1
ATOM 4387 O O . LYS B 1 207 ? -42.894 25.590 -19.154 1.00 50.41 229 LYS B O 1
ATOM 4393 N N . VAL B 1 208 ? -42.726 27.382 -20.552 1.00 49.43 230 VAL B N 1
ATOM 4394 C CA . VAL B 1 208 ? -43.097 28.414 -19.595 1.00 47.57 230 VAL B CA 1
ATOM 4395 C C . VAL B 1 208 ? -44.621 28.391 -19.577 1.00 49.28 230 VAL B C 1
ATOM 4396 O O . VAL B 1 208 ? -45.242 28.421 -20.640 1.00 52.51 230 VAL B O 1
ATOM 4400 N N . VAL B 1 209 ? -45.223 28.307 -18.391 1.00 47.97 231 VAL B N 1
ATOM 4401 C CA . VAL B 1 209 ? -46.691 28.287 -18.259 1.00 48.84 231 VAL B CA 1
ATOM 4402 C C . VAL B 1 209 ? -47.244 29.461 -17.453 1.00 48.19 231 VAL B C 1
ATOM 4403 O O . VAL B 1 209 ? -48.455 29.630 -17.386 1.00 49.47 231 VAL B O 1
ATOM 4407 N N . ALA B 1 210 ? -46.360 30.262 -16.843 1.00 46.16 232 ALA B N 1
ATOM 4408 C CA . ALA B 1 210 ? -46.760 31.444 -16.056 1.00 45.55 232 ALA B CA 1
ATOM 4409 C C . ALA B 1 210 ? -45.628 32.446 -15.889 1.00 44.00 232 ALA B C 1
ATOM 4410 O O . ALA B 1 210 ? -44.475 32.072 -15.658 1.00 42.04 232 ALA B O 1
ATOM 4412 N N . LEU B 1 211 ? -45.969 33.726 -16.003 1.00 44.64 233 LEU B N 1
ATOM 4413 C CA . LEU B 1 211 ? -45.029 34.801 -15.721 1.00 43.23 233 LEU B CA 1
ATOM 4414 C C . LEU B 1 211 ? -45.646 35.604 -14.575 1.00 43.04 233 LEU B C 1
ATOM 4415 O O . LEU B 1 211 ? -46.849 35.858 -14.593 1.00 43.38 233 LEU B O 1
ATOM 4420 N N . ASP B 1 212 ? -44.815 35.982 -13.586 1.00 41.36 234 ASP B N 1
ATOM 4421 C CA . ASP B 1 212 ? -45.262 36.730 -12.395 1.00 41.29 234 ASP B CA 1
ATOM 4422 C C . ASP B 1 212 ? -46.540 36.186 -11.764 1.00 42.61 234 ASP B C 1
ATOM 4423 O O . ASP B 1 212 ? -47.491 36.929 -11.494 1.00 44.72 234 ASP B O 1
ATOM 4428 N N . GLY B 1 213 ? -46.562 34.878 -11.560 1.00 42.03 235 GLY B N 1
ATOM 4429 C CA . GLY B 1 213 ? -47.679 34.237 -10.895 1.00 44.06 235 GLY B CA 1
ATOM 4430 C C . GLY B 1 213 ? -48.982 34.259 -11.653 1.00 46.84 235 GLY B C 1
ATOM 4431 O O . GLY B 1 213 ? -50.034 33.968 -11.061 1.00 48.49 235 GLY B O 1
ATOM 4432 N N . MET B 1 214 ? -48.935 34.597 -12.946 1.00 47.94 236 MET B N 1
ATOM 4433 C CA . MET B 1 214 ? -50.149 34.588 -13.768 1.00 51.62 236 MET B CA 1
ATOM 4434 C C . MET B 1 214 ? -49.993 33.682 -14.986 1.00 52.73 236 MET B C 1
ATOM 4435 O O . MET B 1 214 ? -49.086 33.883 -15.790 1.00 52.00 236 MET B O 1
ATOM 4440 N N . PRO B 1 215 ? -50.870 32.670 -15.117 1.00 54.82 237 PRO B N 1
ATOM 4441 C CA . PRO B 1 215 ? -50.824 31.679 -16.204 1.00 56.56 237 PRO B CA 1
ATOM 4442 C C . PRO B 1 215 ? -50.990 32.290 -17.597 1.00 59.09 237 PRO B C 1
ATOM 4443 O O . PRO B 1 215 ? -51.729 33.262 -17.774 1.00 60.58 237 PRO B O 1
ATOM 4447 N N . ILE B 1 216 ? -50.279 31.730 -18.568 1.00 59.71 238 ILE B N 1
ATOM 4448 C CA . ILE B 1 216 ? -50.382 32.183 -19.952 1.00 62.01 238 ILE B CA 1
ATOM 4449 C C . ILE B 1 216 ? -51.235 31.167 -20.710 1.00 65.11 238 ILE B C 1
ATOM 4450 O O . ILE B 1 216 ? -51.222 29.987 -20.377 1.00 64.61 238 ILE B O 1
ATOM 4455 N N . VAL B 1 217 ? -51.962 31.634 -21.722 1.00 68.75 239 VAL B N 1
ATOM 4456 C CA . VAL B 1 217 ? -52.947 30.809 -22.427 1.00 72.78 239 VAL B CA 1
ATOM 4457 C C . VAL B 1 217 ? -52.275 29.707 -23.241 1.00 73.58 239 VAL B C 1
ATOM 4458 O O . VAL B 1 217 ? -52.653 28.546 -23.128 1.00 74.78 239 VAL B O 1
ATOM 4462 N N . ASP B 1 218 ? -51.278 30.073 -24.039 1.00 73.59 240 ASP B N 1
ATOM 4463 C CA . ASP B 1 218 ? -50.456 29.095 -24.744 1.00 74.37 240 ASP B CA 1
ATOM 4464 C C . ASP B 1 218 ? -49.073 29.073 -24.111 1.00 71.19 240 ASP B C 1
ATOM 4465 O O . ASP B 1 218 ? -48.321 30.045 -24.241 1.00 69.60 240 ASP B O 1
ATOM 4470 N N . PRO B 1 219 ? -48.753 27.987 -23.378 1.00 70.34 241 PRO B N 1
ATOM 4471 C CA . PRO B 1 219 ? -47.394 27.710 -22.929 1.00 67.74 241 PRO B CA 1
ATOM 4472 C C . PRO B 1 219 ? -46.370 27.867 -24.051 1.00 68.44 241 PRO B C 1
ATOM 4473 O O . PRO B 1 219 ? -46.633 27.498 -25.195 1.00 70.68 241 PRO B O 1
ATOM 4477 N N . GLN B 1 220 ? -45.211 28.422 -23.710 1.00 66.50 242 GLN B N 1
ATOM 4478 C CA . GLN B 1 220 ? -44.192 28.740 -24.699 1.00 67.13 242 GLN B CA 1
ATOM 4479 C C . GLN B 1 220 ? -42.828 28.188 -24.293 1.00 64.54 242 GLN B C 1
ATOM 4480 O O . GLN B 1 220 ? -42.560 27.974 -23.104 1.00 62.65 242 GLN B O 1
ATOM 4486 N N . GLU B 1 221 ? -41.988 27.940 -25.296 1.00 64.98 243 GLU B N 1
ATOM 4487 C CA . GLU B 1 221 ? -40.618 27.475 -25.099 1.00 63.16 243 GLU B CA 1
ATOM 4488 C C . GLU B 1 221 ? -39.889 28.406 -24.149 1.00 59.91 243 GLU B C 1
ATOM 4489 O O . GLU B 1 221 ? -39.993 29.638 -24.279 1.00 59.74 243 GLU B O 1
ATOM 4495 N N . PHE B 1 222 ? -39.149 27.827 -23.202 1.00 57.39 244 PHE B N 1
ATOM 4496 C CA . PHE B 1 222 ? -38.374 28.630 -22.240 1.00 54.63 244 PHE B CA 1
ATOM 4497 C C . PHE B 1 222 ? -37.059 29.221 -22.785 1.00 53.82 244 PHE B C 1
ATOM 4498 O O . PHE B 1 222 ? -36.413 30.028 -22.120 1.00 52.00 244 PHE B O 1
ATOM 4506 N N . SER B 1 223 ? -36.695 28.812 -23.997 1.00 55.28 245 SER B N 1
ATOM 4507 C CA . SER B 1 223 ? -35.521 29.290 -24.712 1.00 54.68 245 SER B CA 1
ATOM 4508 C C . SER B 1 223 ? -35.398 30.819 -24.707 1.00 53.55 245 SER B C 1
ATOM 4509 O O . SER B 1 223 ? -36.294 31.538 -25.177 1.00 55.12 245 SER B O 1
ATOM 4512 N N . GLY B 1 224 ? -34.299 31.323 -24.151 1.00 51.47 246 GLY B N 1
ATOM 4513 C CA . GLY B 1 224 ? -34.078 32.767 -24.063 1.00 49.00 246 GLY B CA 1
ATOM 4514 C C . GLY B 1 224 ? -34.810 33.471 -22.922 1.00 46.76 246 GLY B C 1
ATOM 4515 O O . GLY B 1 224 ? -34.911 34.699 -22.919 1.00 46.28 246 GLY B O 1
ATOM 4516 N N . LEU B 1 225 ? -35.327 32.700 -21.965 1.00 44.81 247 LEU B N 1
ATOM 4517 C CA . LEU B 1 225 ? -35.971 33.258 -20.761 1.00 43.04 247 LEU B CA 1
ATOM 4518 C C . LEU B 1 225 ? -35.103 34.289 -20.032 1.00 40.78 247 LEU B C 1
ATOM 4519 O O . LEU B 1 225 ? -33.979 33.984 -19.603 1.00 39.70 247 LEU B O 1
ATOM 4524 N N . ILE B 1 226 ? -35.612 35.501 -19.888 1.00 39.65 248 ILE B N 1
ATOM 4525 C CA . ILE B 1 226 ? -34.935 36.492 -19.070 1.00 38.52 248 ILE B CA 1
ATOM 4526 C C . ILE B 1 226 ? -35.810 36.889 -17.875 1.00 37.86 248 ILE B C 1
ATOM 4527 O O . ILE B 1 226 ? -36.988 37.206 -18.066 1.00 38.63 248 ILE B O 1
ATOM 4532 N N . LEU B 1 227 ? -35.232 36.859 -16.667 1.00 35.58 249 LEU B N 1
ATOM 4533 C CA . LEU B 1 227 ? -35.882 37.376 -15.448 1.00 34.90 249 LEU B CA 1
ATOM 4534 C C . LEU B 1 227 ? -35.194 38.634 -14.926 1.00 34.91 249 LEU B C 1
ATOM 4535 O O . LEU B 1 227 ? -33.967 38.618 -14.628 1.00 33.93 249 LEU B O 1
ATOM 4540 N N . ALA B 1 228 ? -35.953 39.728 -14.826 1.00 34.57 250 ALA B N 1
ATOM 4541 C CA . ALA B 1 228 ? -35.402 40.919 -14.214 1.00 35.04 250 ALA B CA 1
ATOM 4542 C C . ALA B 1 228 ? -35.661 40.799 -12.721 1.00 34.54 250 ALA B C 1
ATOM 4543 O O . ALA B 1 228 ? -36.427 39.943 -12.310 1.00 34.51 250 ALA B O 1
ATOM 4545 N N . PRO B 1 229 ? -35.067 41.685 -11.903 1.00 34.77 251 PRO B N 1
ATOM 4546 C CA . PRO B 1 229 ? -35.297 41.527 -10.473 1.00 35.24 251 PRO B CA 1
ATOM 4547 C C . PRO B 1 229 ? -36.778 41.369 -10.130 1.00 36.11 251 PRO B C 1
ATOM 4548 O O . PRO B 1 229 ? -37.608 42.014 -10.746 1.00 37.35 251 PRO B O 1
ATOM 4552 N N . ALA B 1 230 ? -37.095 40.455 -9.213 1.00 35.35 252 ALA B N 1
ATOM 4553 C CA . ALA B 1 230 ? -38.474 40.326 -8.665 1.00 35.76 252 ALA B CA 1
ATOM 4554 C C . ALA B 1 230 ? -39.455 39.628 -9.604 1.00 35.71 252 ALA B C 1
ATOM 4555 O O . ALA B 1 230 ? -40.606 39.354 -9.226 1.00 36.63 252 ALA B O 1
ATOM 4557 N N . GLN B 1 231 ? -39.012 39.364 -10.827 1.00 35.14 253 GLN B N 1
ATOM 4558 C CA . GLN B 1 231 ? -39.853 38.667 -11.805 1.00 36.14 253 GLN B CA 1
ATOM 4559 C C . GLN B 1 231 ? -39.815 37.183 -11.578 1.00 35.47 253 GLN B C 1
ATOM 4560 O O . GLN B 1 231 ? -38.807 36.663 -11.112 1.00 34.32 253 GLN B O 1
ATOM 4566 N N . ARG B 1 232 ? -40.920 36.512 -11.921 1.00 37.41 254 ARG B N 1
ATOM 4567 C CA . ARG B 1 232 ? -41.080 35.059 -11.801 1.00 37.12 254 ARG B CA 1
ATOM 4568 C C . ARG B 1 232 ? -41.479 34.383 -13.117 1.00 37.95 254 ARG B C 1
ATOM 4569 O O . ARG B 1 232 ? -42.118 35.012 -13.945 1.00 39.47 254 ARG B O 1
ATOM 4577 N N . ALA B 1 233 ? -41.080 33.114 -13.295 1.00 37.48 255 ALA B N 1
ATOM 4578 C CA . ALA B 1 233 ? -41.597 32.256 -14.357 1.00 39.18 255 ALA B CA 1
ATOM 4579 C C . ALA B 1 233 ? -41.733 30.807 -13.863 1.00 40.14 255 ALA B C 1
ATOM 4580 O O . ALA B 1 233 ? -40.809 30.250 -13.247 1.00 39.39 255 ALA B O 1
ATOM 4582 N N . ASP B 1 234 ? -42.912 30.233 -14.079 1.00 41.51 256 ASP B N 1
ATOM 4583 C CA . ASP B 1 234 ? -43.164 28.820 -13.813 1.00 42.67 256 ASP B CA 1
ATOM 4584 C C . ASP B 1 234 ? -42.856 28.030 -15.065 1.00 43.49 256 ASP B C 1
ATOM 4585 O O . ASP B 1 234 ? -43.349 28.352 -16.137 1.00 45.35 256 ASP B O 1
ATOM 4590 N N . ILE B 1 235 ? -42.055 26.983 -14.930 1.00 43.73 257 ILE B N 1
ATOM 4591 C CA . ILE B 1 235 ? -41.804 26.096 -16.054 1.00 44.96 257 ILE B CA 1
ATOM 4592 C C . ILE B 1 235 ? -42.303 24.708 -15.718 1.00 47.23 257 ILE B C 1
ATOM 4593 O O . ILE B 1 235 ? -42.070 24.177 -14.613 1.00 47.21 257 ILE B O 1
ATOM 4598 N N . ILE B 1 236 ? -43.024 24.109 -16.647 1.00 48.68 258 ILE B N 1
ATOM 4599 C CA . ILE B 1 236 ? -43.313 22.703 -16.476 1.00 50.11 258 ILE B CA 1
ATOM 4600 C C . ILE B 1 236 ? -42.535 21.953 -17.548 1.00 51.12 258 ILE B C 1
ATOM 4601 O O . ILE B 1 236 ? -42.638 22.262 -18.736 1.00 52.84 258 ILE B O 1
ATOM 4606 N N . ALA B 1 237 ? -41.720 20.999 -17.127 1.00 50.80 259 ALA B N 1
ATOM 4607 C CA . ALA B 1 237 ? -40.797 20.362 -18.049 1.00 51.70 259 ALA B CA 1
ATOM 4608 C C . ALA B 1 237 ? -40.574 18.915 -17.683 1.00 53.61 259 ALA B C 1
ATOM 4609 O O . ALA B 1 237 ? -40.795 18.492 -16.539 1.00 53.75 259 ALA B O 1
ATOM 4611 N N . ASP B 1 238 ? -40.140 18.141 -18.663 1.00 56.02 260 ASP B N 1
ATOM 4612 C CA . ASP B 1 238 ? -39.884 16.726 -18.443 1.00 58.40 260 ASP B CA 1
ATOM 4613 C C . ASP B 1 238 ? -38.382 16.567 -18.336 1.00 57.46 260 ASP B C 1
ATOM 4614 O O . ASP B 1 238 ? -37.637 17.166 -19.116 1.00 56.77 260 ASP B O 1
ATOM 4619 N N . VAL B 1 239 ? -37.946 15.805 -17.340 1.00 57.65 261 VAL B N 1
ATOM 4620 C CA . VAL B 1 239 ? -36.534 15.520 -17.146 1.00 56.86 261 VAL B CA 1
ATOM 4621 C C . VAL B 1 239 ? -36.154 14.521 -18.220 1.00 60.51 261 VAL B C 1
ATOM 4622 O O . VAL B 1 239 ? -36.659 13.397 -18.217 1.00 62.60 261 VAL B O 1
ATOM 4626 N N . ILE B 1 240 ? -35.281 14.910 -19.140 1.00 60.76 262 ILE B N 1
ATOM 4627 C CA . ILE B 1 240 ? -35.038 14.050 -20.306 1.00 65.12 262 ILE B CA 1
ATOM 4628 C C . ILE B 1 240 ? -33.747 13.202 -20.289 1.00 66.87 262 ILE B C 1
ATOM 4629 O O . ILE B 1 240 ? -33.499 12.433 -21.219 1.00 69.65 262 ILE B O 1
ATOM 4634 N N . THR B 1 241 ? -32.941 13.324 -19.236 1.00 65.76 263 THR B N 1
ATOM 4635 C CA . THR B 1 241 ? -31.619 12.676 -19.215 1.00 67.31 263 THR B CA 1
ATOM 4636 C C . THR B 1 241 ? -31.200 12.154 -17.826 1.00 67.07 263 THR B C 1
ATOM 4637 O O . THR B 1 241 ? -31.866 12.437 -16.824 1.00 65.84 263 THR B O 1
ATOM 4641 N N . ASP B 1 242 ? -30.089 11.414 -17.784 1.00 68.37 264 ASP B N 1
ATOM 4642 C CA . ASP B 1 242 ? -29.512 10.895 -16.532 1.00 68.41 264 ASP B CA 1
ATOM 4643 C C . ASP B 1 242 ? -28.830 11.991 -15.699 1.00 64.78 264 ASP B C 1
ATOM 4644 O O . ASP B 1 242 ? -28.597 11.823 -14.503 1.00 64.56 264 ASP B O 1
ATOM 4649 N N . ALA B 1 243 ? -28.499 13.107 -16.337 1.00 62.44 265 ALA B N 1
ATOM 4650 C CA . ALA B 1 243 ? -27.726 14.166 -15.694 1.00 58.91 265 ALA B CA 1
ATOM 4651 C C . ALA B 1 243 ? -28.621 15.160 -14.955 1.00 56.28 265 ALA B C 1
ATOM 4652 O O . ALA B 1 243 ? -29.791 15.313 -15.297 1.00 56.06 265 ALA B O 1
ATOM 4654 N N . PRO B 1 244 ? -28.061 15.854 -13.943 1.00 54.14 266 PRO B N 1
ATOM 4655 C CA . PRO B 1 244 ? -28.803 16.850 -13.160 1.00 51.82 266 PRO B CA 1
ATOM 4656 C C . PRO B 1 244 ? -29.472 17.950 -14.009 1.00 50.00 266 PRO B C 1
ATOM 4657 O O . PRO B 1 244 ? -29.046 18.236 -15.137 1.00 50.47 266 PRO B O 1
ATOM 4661 N N . ILE B 1 245 ? -30.518 18.557 -13.468 1.00 48.06 267 ILE B N 1
ATOM 4662 C CA . ILE B 1 245 ? -31.097 19.739 -14.082 1.00 45.45 267 ILE B CA 1
ATOM 4663 C C . ILE B 1 245 ? -30.186 20.910 -13.714 1.00 43.33 267 ILE B C 1
ATOM 4664 O O . ILE B 1 245 ? -29.972 21.194 -12.529 1.00 42.98 267 ILE B O 1
ATOM 4669 N N . GLY B 1 246 ? -29.606 21.558 -14.720 1.00 41.84 268 GLY B N 1
ATOM 4670 C CA . GLY B 1 246 ? -28.727 22.691 -14.463 1.00 39.09 268 GLY B CA 1
ATOM 4671 C C . GLY B 1 246 ? -29.501 23.978 -14.627 1.00 37.81 268 GLY B C 1
ATOM 4672 O O . GLY B 1 246 ? -30.385 24.057 -15.511 1.00 38.75 268 GLY B O 1
ATOM 4673 N N . PHE B 1 247 ? -29.207 24.963 -13.767 1.00 34.92 269 PHE B N 1
ATOM 4674 C CA . PHE B 1 247 ? -29.640 26.363 -13.966 1.00 33.02 269 PHE B CA 1
ATOM 4675 C C . PHE B 1 247 ? -28.428 27.185 -14.350 1.00 32.78 269 PHE B C 1
ATOM 4676 O O . PHE B 1 247 ? -27.490 27.324 -13.557 1.00 31.34 269 PHE B O 1
ATOM 4684 N N . VAL B 1 248 ? -28.430 27.721 -15.568 1.00 33.08 270 VAL B N 1
ATOM 4685 C CA . VAL B 1 248 ? -27.229 28.361 -16.084 1.00 33.18 270 VAL B CA 1
ATOM 4686 C C . VAL B 1 248 ? -27.444 29.839 -16.426 1.00 32.76 270 VAL B C 1
ATOM 4687 O O . VAL B 1 248 ? -28.418 30.194 -17.074 1.00 32.77 270 VAL B O 1
ATOM 4691 N N . PHE B 1 249 ? -26.487 30.670 -16.015 1.00 32.52 271 PHE B N 1
ATOM 4692 C CA . PHE B 1 249 ? -26.362 32.089 -16.404 1.00 32.20 271 PHE B CA 1
ATOM 4693 C C . PHE B 1 249 ? -25.324 32.201 -17.546 1.00 32.51 271 PHE B C 1
ATOM 4694 O O . PHE B 1 249 ? -24.146 32.174 -17.293 1.00 31.84 271 PHE B O 1
ATOM 4702 N N . PRO B 1 250 ? -25.761 32.302 -18.816 1.00 33.35 272 PRO B N 1
ATOM 4703 C CA . PRO B 1 250 ? -24.785 32.425 -19.892 1.00 34.01 272 PRO B CA 1
ATOM 4704 C C . PRO B 1 250 ? -24.026 33.725 -19.799 1.00 32.88 272 PRO B C 1
ATOM 4705 O O . PRO B 1 250 ? -24.599 34.733 -19.398 1.00 32.60 272 PRO B O 1
ATOM 4709 N N . THR B 1 251 ? -22.751 33.686 -20.154 1.00 32.36 273 THR B N 1
ATOM 4710 C CA . THR B 1 251 ? -21.925 34.877 -20.283 1.00 32.13 273 THR B CA 1
ATOM 4711 C C . THR B 1 251 ? -21.024 34.725 -21.503 1.00 33.05 273 THR B C 1
ATOM 4712 O O . THR B 1 251 ? -20.719 33.613 -21.926 1.00 33.38 273 THR B O 1
ATOM 4716 N N . ARG B 1 252 ? -20.609 35.858 -22.061 1.00 33.24 274 ARG B N 1
ATOM 4717 C CA . ARG B 1 252 ? -19.587 35.934 -23.095 1.00 34.36 274 ARG B CA 1
ATOM 4718 C C . ARG B 1 252 ? -18.374 35.007 -22.849 1.00 33.61 274 ARG B C 1
ATOM 4719 O O . ARG B 1 252 ? -17.720 34.519 -23.803 1.00 33.67 274 ARG B O 1
ATOM 4727 N N . ASP B 1 253 ? -18.029 34.821 -21.567 1.00 31.50 275 ASP B N 1
ATOM 4728 C CA . ASP B 1 253 ? -16.816 34.057 -21.211 1.00 31.58 275 ASP B CA 1
ATOM 4729 C C . ASP B 1 253 ? -17.092 32.592 -20.898 1.00 30.46 275 ASP B C 1
ATOM 4730 O O . ASP B 1 253 ? -16.187 31.847 -20.526 1.00 30.28 275 ASP B O 1
ATOM 4735 N N . GLY B 1 254 ? -18.348 32.208 -21.064 1.00 30.38 276 GLY B N 1
ATOM 4736 C CA . GLY B 1 254 ? -18.795 30.839 -20.901 1.00 31.49 276 GLY B CA 1
ATOM 4737 C C . GLY B 1 254 ? -19.899 30.798 -19.858 1.00 30.24 276 GLY B C 1
ATOM 4738 O O . GLY B 1 254 ? -20.188 31.834 -19.213 1.00 28.30 276 GLY B O 1
ATOM 4739 N N . PRO B 1 255 ? -20.540 29.620 -19.701 1.00 30.40 277 PRO B N 1
ATOM 4740 C CA . PRO B 1 255 ? -21.712 29.524 -18.804 1.00 29.25 277 PRO B CA 1
ATOM 4741 C C . PRO B 1 255 ? -21.289 29.529 -17.354 1.00 29.37 277 PRO B C 1
ATOM 4742 O O . PRO B 1 255 ? -20.246 29.001 -16.985 1.00 29.27 277 PRO B O 1
ATOM 4746 N N . TYR B 1 256 ? -22.128 30.139 -16.542 1.00 30.15 278 TYR B N 1
ATOM 4747 C CA . TYR B 1 256 ? -21.912 30.235 -15.119 1.00 29.84 278 TYR B CA 1
ATOM 4748 C C . TYR B 1 256 ? -23.022 29.389 -14.468 1.00 30.10 278 TYR B C 1
ATOM 4749 O O . TYR B 1 256 ? -24.232 29.686 -14.587 1.00 29.85 278 TYR B O 1
ATOM 4758 N N . LEU B 1 257 ? -22.630 28.320 -13.795 1.00 30.84 279 LEU B N 1
ATOM 4759 C CA . LEU B 1 257 ? -23.629 27.434 -13.228 1.00 31.51 279 LEU B CA 1
ATOM 4760 C C . LEU B 1 257 ? -24.214 28.020 -11.941 1.00 31.06 279 LEU B C 1
ATOM 4761 O O . LEU B 1 257 ? -23.508 28.156 -10.950 1.00 30.51 279 LEU B O 1
ATOM 4766 N N . LEU B 1 258 ? -25.508 28.330 -11.964 1.00 31.43 280 LEU B N 1
ATOM 4767 C CA . LEU B 1 258 ? -26.227 28.860 -10.782 1.00 31.22 280 LEU B CA 1
ATOM 4768 C C . LEU B 1 258 ? -26.504 27.781 -9.750 1.00 32.17 280 LEU B C 1
ATOM 4769 O O . LEU B 1 258 ? -26.378 27.991 -8.540 1.00 31.90 280 LEU B O 1
ATOM 4774 N N . GLY B 1 259 ? -26.916 26.616 -10.225 1.00 34.77 281 GLY B N 1
ATOM 4775 C CA . GLY B 1 259 ? -27.099 25.475 -9.340 1.00 35.80 281 GLY B CA 1
ATOM 4776 C C . GLY B 1 259 ? -27.692 24.353 -10.157 1.00 38.31 281 GLY B C 1
ATOM 4777 O O . GLY B 1 259 ? -27.828 24.485 -11.370 1.00 38.11 281 GLY B O 1
ATOM 4778 N N . GLU B 1 260 ? -28.058 23.255 -9.496 1.00 39.85 282 GLU B N 1
ATOM 4779 C CA . GLU B 1 260 ? -28.668 22.118 -10.181 1.00 42.50 282 GLU B CA 1
ATOM 4780 C C . GLU B 1 260 ? -29.631 21.342 -9.278 1.00 43.68 282 GLU B C 1
ATOM 4781 O O . GLU B 1 260 ? -29.690 21.580 -8.063 1.00 43.13 282 GLU B O 1
ATOM 4787 N N . ILE B 1 261 ? -30.422 20.460 -9.897 1.00 44.31 283 ILE B N 1
ATOM 4788 C CA . ILE B 1 261 ? -31.261 19.527 -9.170 1.00 45.34 283 ILE B CA 1
ATOM 4789 C C . ILE B 1 261 ? -30.726 18.127 -9.521 1.00 47.67 283 ILE B C 1
ATOM 4790 O O . ILE B 1 261 ? -30.699 17.745 -10.691 1.00 47.85 283 ILE B O 1
ATOM 4795 N N . PRO B 1 262 ? -30.255 17.375 -8.516 1.00 49.69 284 PRO B N 1
ATOM 4796 C CA . PRO B 1 262 ? -29.788 15.983 -8.738 1.00 52.28 284 PRO B CA 1
ATOM 4797 C C . PRO B 1 262 ? -30.868 15.131 -9.382 1.00 54.09 284 PRO B C 1
ATOM 4798 O O . PRO B 1 262 ? -32.050 15.310 -9.077 1.00 53.78 284 PRO B O 1
ATOM 4802 N N . VAL B 1 263 ? -30.463 14.237 -10.279 1.00 56.34 285 VAL B N 1
ATOM 4803 C CA . VAL B 1 263 ? -31.367 13.274 -10.909 1.00 58.65 285 VAL B CA 1
ATOM 4804 C C . VAL B 1 263 ? -30.911 11.834 -10.690 1.00 62.66 285 VAL B C 1
ATOM 4805 O O . VAL B 1 263 ? -29.824 11.447 -11.126 1.00 63.75 285 VAL B O 1
ATOM 4809 N N . LYS B 1 264 ? -31.755 11.043 -10.027 1.00 65.07 286 LYS B N 1
ATOM 4810 C CA . LYS B 1 264 ? -31.484 9.624 -9.801 1.00 69.18 286 LYS B CA 1
ATOM 4811 C C . LYS B 1 264 ? -32.743 8.786 -9.990 1.00 71.78 286 LYS B C 1
ATOM 4812 O O . LYS B 1 264 ? -33.857 9.253 -9.759 1.00 70.87 286 LYS B O 1
ATOM 4818 N N . GLY B 1 265 ? -32.561 7.541 -10.401 1.00 75.74 287 GLY B N 1
ATOM 4819 C CA . GLY B 1 265 ? -33.684 6.614 -10.476 1.00 79.26 287 GLY B CA 1
ATOM 4820 C C . GLY B 1 265 ? -34.233 6.544 -11.880 1.00 80.48 287 GLY B C 1
ATOM 4821 O O . GLY B 1 265 ? -34.335 7.573 -12.584 1.00 78.22 287 GLY B O 1
ATOM 4822 N N . ALA B 1 266 ? -34.576 5.316 -12.265 0.01 84.46 288 ALA B N 1
ATOM 4823 C CA . ALA B 1 266 ? -34.970 4.943 -13.619 1.00 86.57 288 ALA B CA 1
ATOM 4824 C C . ALA B 1 266 ? -35.923 5.942 -14.278 1.00 84.36 288 ALA B C 1
ATOM 4825 O O . ALA B 1 266 ? -35.583 6.531 -15.301 1.00 83.23 288 ALA B O 1
ATOM 4827 N N . ASN B 1 267 ? -37.101 6.133 -13.688 1.00 84.10 289 ASN B N 1
ATOM 4828 C CA . ASN B 1 267 ? -38.124 6.982 -14.287 1.00 82.60 289 ASN B CA 1
ATOM 4829 C C . ASN B 1 267 ? -39.348 7.154 -13.412 1.00 82.43 289 ASN B C 1
ATOM 4830 O O . ASN B 1 267 ? -39.524 6.417 -12.433 1.00 84.30 289 ASN B O 1
ATOM 4835 N N . THR B 1 268 ? -40.176 8.141 -13.768 1.00 80.06 290 THR B N 1
ATOM 4836 C CA . THR B 1 268 ? -41.607 8.054 -13.507 1.00 81.47 290 THR B CA 1
ATOM 4837 C C . THR B 1 268 ? -42.202 7.104 -14.532 1.00 84.50 290 THR B C 1
ATOM 4838 O O . THR B 1 268 ? -41.689 6.950 -15.648 1.00 84.94 290 THR B O 1
ATOM 4842 N N . THR B 1 269 ? -43.311 6.511 -14.115 1.00 86.89 291 THR B N 1
ATOM 4843 C CA . THR B 1 269 ? -44.069 5.474 -14.810 1.00 90.34 291 THR B CA 1
ATOM 4844 C C . THR B 1 269 ? -45.078 6.132 -15.766 1.00 90.10 291 THR B C 1
ATOM 4845 O O . THR B 1 269 ? -45.887 5.465 -16.423 1.00 93.13 291 THR B O 1
ATOM 4849 N N . ARG B 1 270 ? -44.997 7.463 -15.816 1.00 86.06 292 ARG B N 1
ATOM 4850 C CA . ARG B 1 270 ? -45.841 8.305 -16.651 1.00 85.18 292 ARG B CA 1
ATOM 4851 C C . ARG B 1 270 ? -45.550 8.127 -18.145 1.00 86.32 292 ARG B C 1
ATOM 4852 O O . ARG B 1 270 ? -44.513 7.589 -18.541 1.00 86.88 292 ARG B O 1
ATOM 4860 N N . GLN B 1 271 ? -46.484 8.586 -18.965 1.00 86.68 293 GLN B N 1
ATOM 4861 C CA . GLN B 1 271 ? -46.363 8.470 -20.410 1.00 88.14 293 GLN B CA 1
ATOM 4862 C C . GLN B 1 271 ? -46.447 9.856 -21.042 1.00 85.34 293 GLN B C 1
ATOM 4863 O O . GLN B 1 271 ? -46.975 10.780 -20.426 1.00 82.71 293 GLN B O 1
ATOM 4869 N N . PRO B 1 272 ? -45.923 10.004 -22.275 1.00 85.93 294 PRO B N 1
ATOM 4870 C CA . PRO B 1 272 ? -45.875 11.309 -22.942 1.00 83.65 294 PRO B CA 1
ATOM 4871 C C . PRO B 1 272 ? -47.240 12.013 -23.027 1.00 83.83 294 PRO B C 1
ATOM 4872 O O . PRO B 1 272 ? -48.276 11.360 -23.127 1.00 86.67 294 PRO B O 1
ATOM 4876 N N . SER B 1 273 ? -47.218 13.341 -22.944 1.00 80.86 295 SER B N 1
ATOM 4877 C CA . SER B 1 273 ? -48.417 14.167 -23.080 1.00 80.99 295 SER B CA 1
ATOM 4878 C C . SER B 1 273 ? -47.997 15.624 -23.193 1.00 77.25 295 SER B C 1
ATOM 4879 O O . SER B 1 273 ? -46.948 16.015 -22.680 1.00 73.92 295 SER B O 1
ATOM 4882 N N . GLU B 1 274 ? -48.826 16.413 -23.869 1.00 131.09 296 GLU B N 1
ATOM 4883 C CA . GLU B 1 274 ? -48.592 17.834 -24.017 1.00 125.97 296 GLU B CA 1
ATOM 4884 C C . GLU B 1 274 ? -48.428 18.479 -22.642 1.00 119.15 296 GLU B C 1
ATOM 4885 O O . GLU B 1 274 ? -49.040 18.034 -21.660 1.00 118.95 296 GLU B O 1
ATOM 4891 N N . ILE B 1 275 ? -47.581 19.505 -22.572 1.00 113.39 297 ILE B N 1
ATOM 4892 C CA . ILE B 1 275 ? -47.497 20.328 -21.375 1.00 107.47 297 ILE B CA 1
ATOM 4893 C C . ILE B 1 275 ? -48.804 21.107 -21.313 1.00 108.29 297 ILE B C 1
ATOM 4894 O O . ILE B 1 275 ? -49.102 21.879 -22.221 1.00 109.53 297 ILE B O 1
ATOM 4899 N N . PRO B 1 276 ? -49.600 20.893 -20.252 1.00 108.30 298 PRO B N 1
ATOM 4900 C CA . PRO B 1 276 ? -50.917 21.510 -20.241 1.00 110.19 298 PRO B CA 1
ATOM 4901 C C . PRO B 1 276 ? -50.852 22.926 -19.678 1.00 104.73 298 PRO B C 1
ATOM 4902 O O . PRO B 1 276 ? -49.975 23.230 -18.870 1.00 99.42 298 PRO B O 1
ATOM 4906 N N . ALA B 1 277 ? -51.757 23.796 -20.116 1.00 105.94 299 ALA B N 1
ATOM 4907 C CA . ALA B 1 277 ? -51.790 25.152 -19.582 1.00 101.32 299 ALA B CA 1
ATOM 4908 C C . ALA B 1 277 ? -52.287 25.101 -18.149 1.00 99.98 299 ALA B C 1
ATOM 4909 O O . ALA B 1 277 ? -53.053 24.208 -17.784 1.00 103.66 299 ALA B O 1
ATOM 4911 N N . LEU B 1 278 ? -51.811 26.032 -17.329 1.00 94.85 300 LEU B N 1
ATOM 4912 C CA . LEU B 1 278 ? -52.337 26.197 -15.987 1.00 93.83 300 LEU B CA 1
ATOM 4913 C C . LEU B 1 278 ? -53.733 26.786 -16.100 1.00 97.39 300 LEU B C 1
ATOM 4914 O O . LEU B 1 278 ? -54.042 27.437 -17.101 1.00 98.31 300 LEU B O 1
ATOM 4919 N N . PRO B 1 279 ? -54.589 26.558 -15.086 1.00 99.50 301 PRO B N 1
ATOM 4920 C CA . PRO B 1 279 ? -55.905 27.174 -15.235 1.00 103.36 301 PRO B CA 1
ATOM 4921 C C . PRO B 1 279 ? -55.760 28.694 -15.097 1.00 100.16 301 PRO B C 1
ATOM 4922 O O . PRO B 1 279 ? -54.952 29.157 -14.301 1.00 95.34 301 PRO B O 1
ATOM 4926 N N . PRO B 1 280 ? -56.515 29.461 -15.899 1.00 102.86 302 PRO B N 1
ATOM 4927 C CA . PRO B 1 280 ? -56.444 30.918 -15.836 1.00 100.66 302 PRO B CA 1
ATOM 4928 C C . PRO B 1 280 ? -56.794 31.454 -14.450 1.00 100.33 302 PRO B C 1
ATOM 4929 O O . PRO B 1 280 ? -57.617 30.867 -13.746 1.00 104.16 302 PRO B O 1
ATOM 4933 N N . ASN B 1 281 ? -56.140 32.536 -14.053 1.00 96.67 303 ASN B N 1
ATOM 4934 C CA . ASN B 1 281 ? -56.636 33.376 -12.973 1.00 97.55 303 ASN B CA 1
ATOM 4935 C C . ASN B 1 281 ? -57.606 34.373 -13.589 1.00 101.28 303 ASN B C 1
ATOM 4936 O O . ASN B 1 281 ? -57.745 34.422 -14.813 1.00 102.33 303 ASN B O 1
ATOM 4941 N N . GLU B 1 282 ? -58.262 35.178 -12.759 1.00 103.96 304 GLU B N 1
ATOM 4942 C CA . GLU B 1 282 ? -59.301 36.082 -13.258 1.00 108.91 304 GLU B CA 1
ATOM 4943 C C . GLU B 1 282 ? -58.694 37.405 -13.713 1.00 106.11 304 GLU B C 1
ATOM 4944 O O . GLU B 1 282 ? -58.110 38.120 -12.909 1.00 103.71 304 GLU B O 1
ATOM 4950 N N . VAL B 1 283 ? -58.821 37.723 -15.000 1.00 107.26 305 VAL B N 1
ATOM 4951 C CA . VAL B 1 283 ? -58.302 38.988 -15.534 1.00 105.55 305 VAL B CA 1
ATOM 4952 C C . VAL B 1 283 ? -59.406 39.842 -16.166 1.00 109.99 305 VAL B C 1
ATOM 4953 O O . VAL B 1 283 ? -60.124 39.383 -17.063 1.00 113.56 305 VAL B O 1
ATOM 4957 N N . THR B 1 284 ? -59.537 41.085 -15.692 1.00 110.17 306 THR B N 1
ATOM 4958 C CA . THR B 1 284 ? -60.440 42.051 -16.308 1.00 113.39 306 THR B CA 1
ATOM 4959 C C . THR B 1 284 ? -59.728 42.631 -17.529 1.00 111.46 306 THR B C 1
ATOM 4960 O O . THR B 1 284 ? -58.630 43.183 -17.416 1.00 106.97 306 THR B O 1
ATOM 4964 N N . SER B 1 285 ? -60.363 42.487 -18.692 1.00 114.79 307 SER B N 1
ATOM 4965 C CA . SER B 1 285 ? -59.802 42.957 -19.958 1.00 113.98 307 SER B CA 1
ATOM 4966 C C . SER B 1 285 ? -60.056 44.450 -20.181 1.00 115.33 307 SER B C 1
ATOM 4967 O O . SER B 1 285 ? -61.184 44.924 -20.023 1.00 119.37 307 SER B O 1
ATOM 4970 N N . PRO B 1 286 ? -59.000 45.197 -20.552 1.00 112.18 308 PRO B N 1
ATOM 4971 C CA . PRO B 1 286 ? -59.102 46.637 -20.742 1.00 113.56 308 PRO B CA 1
ATOM 4972 C C . PRO B 1 286 ? -59.702 46.981 -22.100 1.00 117.31 308 PRO B C 1
ATOM 4973 O O . PRO B 1 286 ? -59.760 46.115 -22.973 1.00 118.22 308 PRO B O 1
ATOM 4977 N N . ASP B 1 287 ? -60.149 48.228 -22.262 1.00 120.26 309 ASP B N 1
ATOM 4978 C CA . ASP B 1 287 ? -60.539 48.765 -23.570 1.00 123.78 309 ASP B CA 1
ATOM 4979 C C . ASP B 1 287 ? -59.560 49.848 -24.055 1.00 121.86 309 ASP B C 1
ATOM 4980 O O . ASP B 1 287 ? -58.650 49.553 -24.833 1.00 119.67 309 ASP B O 1
ATOM 4985 N N . MET B 1 288 ? -59.741 51.090 -23.601 1.00 123.48 310 MET B N 1
ATOM 4986 C CA . MET B 1 288 ? -58.767 52.175 -23.845 1.00 122.15 310 MET B CA 1
ATOM 4987 C C . MET B 1 288 ? -58.982 53.375 -22.903 1.00 123.26 310 MET B C 1
ATOM 4988 O O . MET B 1 288 ? -59.929 54.163 -23.058 1.00 127.23 310 MET B O 1
ATOM 4993 N N . GLY B 1 289 ? -58.087 53.502 -21.925 1.00 119.75 311 GLY B N 1
ATOM 4994 C CA . GLY B 1 289 ? -58.304 54.420 -20.813 1.00 120.83 311 GLY B CA 1
ATOM 4995 C C . GLY B 1 289 ? -57.724 55.805 -20.975 1.00 120.61 311 GLY B C 1
ATOM 4996 O O . GLY B 1 289 ? -57.716 56.369 -22.080 1.00 121.55 311 GLY B O 1
ATOM 4997 N N . SER B 1 290 ? -57.251 56.353 -19.852 1.00 119.52 312 SER B N 1
ATOM 4998 C CA . SER B 1 290 ? -56.514 57.604 -19.863 1.00 119.30 312 SER B CA 1
ATOM 4999 C C . SER B 1 290 ? -55.025 57.318 -20.052 1.00 114.19 312 SER B C 1
ATOM 5000 O O . SER B 1 290 ? -54.448 56.483 -19.353 1.00 111.12 312 SER B O 1
ATOM 5003 N N . ALA B 1 291 ? -54.426 57.997 -21.027 1.00 113.66 313 ALA B N 1
ATOM 5004 C CA . ALA B 1 291 ? -53.002 57.893 -21.302 1.00 109.55 313 ALA B CA 1
ATOM 5005 C C . ALA B 1 291 ? -52.221 58.734 -20.301 1.00 108.74 313 ALA B C 1
ATOM 5006 O O . ALA B 1 291 ? -52.586 59.869 -20.022 1.00 111.61 313 ALA B O 1
ATOM 5008 N N . VAL B 1 292 ? -51.159 58.157 -19.741 1.00 104.96 314 VAL B N 1
ATOM 5009 C CA . VAL B 1 292 ? -50.268 58.888 -18.838 1.00 104.22 314 VAL B CA 1
ATOM 5010 C C . VAL B 1 292 ? -48.814 58.654 -19.256 1.00 100.67 314 VAL B C 1
ATOM 5011 O O . VAL B 1 292 ? -48.489 57.639 -19.870 1.00 98.01 314 VAL B O 1
ATOM 5015 N N . SER B 1 293 ? -47.950 59.613 -18.954 1.00 101.00 315 SER B N 1
ATOM 5016 C CA . SER B 1 293 ? -46.537 59.480 -19.260 1.00 98.38 315 SER B CA 1
ATOM 5017 C C . SER B 1 293 ? -45.724 59.479 -17.969 1.00 96.90 315 SER B C 1
ATOM 5018 O O . SER B 1 293 ? -46.033 60.216 -17.035 1.00 99.09 315 SER B O 1
ATOM 5021 N N . LEU B 1 294 ? -44.699 58.633 -17.910 1.00 93.57 316 LEU B N 1
ATOM 5022 C CA . LEU B 1 294 ? -43.804 58.600 -16.762 1.00 92.21 316 LEU B CA 1
ATOM 5023 C C . LEU B 1 294 ? -42.351 58.432 -17.212 1.00 90.11 316 LEU B C 1
ATOM 5024 O O . LEU B 1 294 ? -41.964 57.387 -17.730 1.00 87.64 316 LEU B O 1
ATOM 5029 N N . THR B 1 295 ? -41.554 59.475 -17.007 1.00 91.85 317 THR B N 1
ATOM 5030 C CA . THR B 1 295 ? -40.178 59.492 -17.469 1.00 90.87 317 THR B CA 1
ATOM 5031 C C . THR B 1 295 ? -39.209 59.333 -16.313 1.00 89.64 317 THR B C 1
ATOM 5032 O O . THR B 1 295 ? -39.316 60.026 -15.301 1.00 91.47 317 THR B O 1
ATOM 5036 N N . LEU B 1 296 ? -38.265 58.411 -16.485 0.80 86.97 318 LEU B N 1
ATOM 5037 C CA . LEU B 1 296 ? -37.099 58.269 -15.618 0.80 86.04 318 LEU B CA 1
ATOM 5038 C C . LEU B 1 296 ? -36.033 59.244 -16.188 1.00 88.54 318 LEU B C 1
ATOM 5039 O O . LEU B 1 296 ? -35.618 59.105 -17.342 1.00 88.31 318 LEU B O 1
ATOM 5044 N N . THR B 1 297 ? -35.627 60.245 -15.402 1.00 91.62 319 THR B N 1
ATOM 5045 C CA . THR B 1 297 ? -34.864 61.398 -15.943 1.00 95.57 319 THR B CA 1
ATOM 5046 C C . THR B 1 297 ? -33.357 61.398 -15.628 1.00 95.28 319 THR B C 1
ATOM 5047 O O . THR B 1 297 ? -32.919 60.987 -14.549 1.00 94.18 319 THR B O 1
ATOM 5051 N N . GLY B 1 324 ? -41.850 59.230 3.609 1.00 107.73 346 GLY B N 1
ATOM 5052 C CA . GLY B 1 324 ? -41.055 60.066 2.715 1.00 107.49 346 GLY B CA 1
ATOM 5053 C C . GLY B 1 324 ? -41.319 59.773 1.247 0.70 103.75 346 GLY B C 1
ATOM 5054 O O . GLY B 1 324 ? -40.524 59.086 0.587 1.00 99.96 346 GLY B O 1
ATOM 5055 N N . LEU B 1 325 ? -42.445 60.293 0.752 1.00 105.14 347 LEU B N 1
ATOM 5056 C CA . LEU B 1 325 ? -42.851 60.186 -0.658 1.00 102.41 347 LEU B CA 1
ATOM 5057 C C . LEU B 1 325 ? -43.664 61.429 -1.101 1.00 106.04 347 LEU B C 1
ATOM 5058 O O . LEU B 1 325 ? -43.795 62.392 -0.336 1.00 110.40 347 LEU B O 1
ATOM 5060 N N . THR B 1 326 ? -44.142 61.418 -2.341 1.00 104.07 348 THR B N 1
ATOM 5061 C CA . THR B 1 326 ? -44.651 62.623 -2.998 1.00 106.85 348 THR B CA 1
ATOM 5062 C C . THR B 1 326 ? -45.853 63.345 -2.385 1.00 110.65 348 THR B C 1
ATOM 5063 O O . THR B 1 326 ? -45.900 64.566 -2.390 1.00 115.21 348 THR B O 1
ATOM 5067 N N . ASP B 1 327 ? -46.830 62.605 -1.893 1.00 108.99 349 ASP B N 1
ATOM 5068 C CA . ASP B 1 327 ? -47.982 63.209 -1.237 1.00 112.43 349 ASP B CA 1
ATOM 5069 C C . ASP B 1 327 ? -49.007 63.672 -2.258 1.00 113.06 349 ASP B C 1
ATOM 5070 O O . ASP B 1 327 ? -50.079 64.154 -1.909 1.00 116.55 349 ASP B O 1
ATOM 5075 N N . THR B 1 328 ? -48.663 63.517 -3.527 1.00 109.04 350 THR B N 1
ATOM 5076 C CA . THR B 1 328 ? -49.602 63.733 -4.604 1.00 108.54 350 THR B CA 1
ATOM 5077 C C . THR B 1 328 ? -49.461 62.578 -5.572 1.00 102.19 350 THR B C 1
ATOM 5078 O O . THR B 1 328 ? -48.360 62.262 -6.000 1.00 99.21 350 THR B O 1
ATOM 5082 N N . PRO B 1 329 ? -50.567 61.955 -5.935 1.00 100.19 351 PRO B N 1
ATOM 5083 C CA . PRO B 1 329 ? -50.493 60.829 -6.859 1.00 94.73 351 PRO B CA 1
ATOM 5084 C C . PRO B 1 329 ? -50.153 61.230 -8.285 1.00 93.31 351 PRO B C 1
ATOM 5085 O O . PRO B 1 329 ? -50.443 62.349 -8.704 1.00 97.14 351 PRO B O 1
ATOM 5089 N N . LEU B 1 330 ? -49.526 60.306 -9.004 1.00 87.88 352 LEU B N 1
ATOM 5090 C CA . LEU B 1 330 ? -49.403 60.372 -10.450 1.00 86.29 352 LEU B CA 1
ATOM 5091 C C . LEU B 1 330 ? -50.768 60.631 -11.087 1.00 88.77 352 LEU B C 1
ATOM 5092 O O . LEU B 1 330 ? -50.901 61.529 -11.933 1.00 91.49 352 LEU B O 1
ATOM 5097 N N . HIS B 1 331 ? -51.770 59.852 -10.668 1.00 87.22 353 HIS B N 1
ATOM 5098 C CA . HIS B 1 331 ? -53.144 60.015 -11.137 1.00 89.76 353 HIS B CA 1
ATOM 5099 C C . HIS B 1 331 ? -54.144 59.326 -10.208 1.00 89.37 353 HIS B C 1
ATOM 5100 O O . HIS B 1 331 ? -53.853 58.260 -9.669 1.00 85.19 353 HIS B O 1
ATOM 5107 N N . SER B 1 332 ? -55.310 59.952 -10.036 1.00 92.77 354 SER B N 1
ATOM 5108 C CA . SER B 1 332 ? -56.432 59.403 -9.261 1.00 93.70 354 SER B CA 1
ATOM 5109 C C . SER B 1 332 ? -57.512 58.784 -10.153 1.00 94.11 354 SER B C 1
ATOM 5110 O O . SER B 1 332 ? -58.263 59.500 -10.824 1.00 98.00 354 SER B O 1
ATOM 5113 N N . PHE B 1 333 ? -57.604 57.458 -10.132 1.00 90.85 355 PHE B N 1
ATOM 5114 C CA . PHE B 1 333 ? -58.573 56.720 -10.942 1.00 90.94 355 PHE B CA 1
ATOM 5115 C C . PHE B 1 333 ? -59.860 56.441 -10.183 1.00 93.40 355 PHE B C 1
ATOM 5116 O O . PHE B 1 333 ? -59.860 56.302 -8.955 1.00 93.20 355 PHE B O 1
ATOM 5124 N N . GLU B 1 334 ? -60.956 56.366 -10.935 1.00 95.95 356 GLU B N 1
ATOM 5125 C CA . GLU B 1 334 ? -62.192 55.760 -10.461 1.00 97.64 356 GLU B CA 1
ATOM 5126 C C . GLU B 1 334 ? -61.957 54.264 -10.472 1.00 93.72 356 GLU B C 1
ATOM 5127 O O . GLU B 1 334 ? -61.197 53.752 -11.310 1.00 90.94 356 GLU B O 1
ATOM 5133 N N . ARG B 1 335 ? -62.583 53.553 -9.544 1.00 93.76 357 ARG B N 1
ATOM 5134 C CA . ARG B 1 335 ? -62.258 52.138 -9.395 1.00 90.15 357 ARG B CA 1
ATOM 5135 C C . ARG B 1 335 ? -62.714 51.384 -10.642 1.00 89.79 357 ARG B C 1
ATOM 5136 O O . ARG B 1 335 ? -63.912 51.302 -10.937 1.00 92.76 357 ARG B O 1
ATOM 5144 N N . GLY B 1 336 ? -61.745 50.873 -11.390 1.00 85.87 358 GLY B N 1
ATOM 5145 C CA . GLY B 1 336 ? -62.021 49.988 -12.511 1.00 85.45 358 GLY B CA 1
ATOM 5146 C C . GLY B 1 336 ? -61.827 50.548 -13.905 1.00 86.12 358 GLY B C 1
ATOM 5147 O O . GLY B 1 336 ? -62.194 49.890 -14.881 1.00 87.37 358 GLY B O 1
ATOM 5148 N N . GLN B 1 337 ? -61.266 51.750 -14.031 1.00 85.79 359 GLN B N 1
ATOM 5149 C CA . GLN B 1 337 ? -60.975 52.234 -15.377 1.00 86.37 359 GLN B CA 1
ATOM 5150 C C . GLN B 1 337 ? -59.607 51.768 -15.856 1.00 82.32 359 GLN B C 1
ATOM 5151 O O . GLN B 1 337 ? -58.814 51.219 -15.087 1.00 78.82 359 GLN B O 1
ATOM 5157 N N . THR B 1 338 ? -59.362 51.962 -17.143 1.00 82.78 360 THR B N 1
ATOM 5158 C CA . THR B 1 338 ? -58.146 51.512 -17.763 1.00 80.09 360 THR B CA 1
ATOM 5159 C C . THR B 1 338 ? -57.170 52.675 -17.877 1.00 79.74 360 THR B C 1
ATOM 5160 O O . THR B 1 338 ? -57.576 53.835 -18.025 1.00 83.07 360 THR B O 1
ATOM 5164 N N . ALA B 1 339 ? -55.889 52.350 -17.790 1.00 76.34 361 ALA B N 1
ATOM 5165 C CA . ALA B 1 339 ? -54.810 53.312 -17.971 1.00 76.11 361 ALA B CA 1
ATOM 5166 C C . ALA B 1 339 ? -53.713 52.680 -18.806 1.00 74.10 361 ALA B C 1
ATOM 5167 O O . ALA B 1 339 ? -53.386 51.496 -18.625 1.00 71.82 361 ALA B O 1
ATOM 5169 N N . ARG B 1 340 ? -53.177 53.476 -19.727 1.00 75.48 362 ARG B N 1
ATOM 5170 C CA . ARG B 1 340 ? -51.972 53.160 -20.480 1.00 73.88 362 ARG B CA 1
ATOM 5171 C C . ARG B 1 340 ? -50.913 54.111 -19.945 1.00 72.17 362 ARG B C 1
ATOM 5172 O O . ARG B 1 340 ? -51.089 55.322 -19.998 1.00 74.44 362 ARG B O 1
ATOM 5180 N N . ILE B 1 341 ? -49.838 53.559 -19.394 1.00 68.14 363 ILE B N 1
ATOM 5181 C CA . ILE B 1 341 ? -48.794 54.385 -18.809 1.00 66.77 363 ILE B CA 1
ATOM 5182 C C . ILE B 1 341 ? -47.528 54.257 -19.631 1.00 65.91 363 ILE B C 1
ATOM 5183 O O . ILE B 1 341 ? -46.963 53.161 -19.764 1.00 63.52 363 ILE B O 1
ATOM 5188 N N . ARG B 1 342 ? -47.097 55.376 -20.200 1.00 68.17 364 ARG B N 1
ATOM 5189 C CA . ARG B 1 342 ? -45.828 55.410 -20.906 1.00 67.50 364 ARG B CA 1
ATOM 5190 C C . ARG B 1 342 ? -44.673 55.567 -19.932 1.00 64.42 364 ARG B C 1
ATOM 5191 O O . ARG B 1 342 ? -44.561 56.589 -19.249 1.00 65.07 364 ARG B O 1
ATOM 5199 N N . LEU B 1 343 ? -43.838 54.528 -19.874 1.00 60.76 365 LEU B N 1
ATOM 5200 C CA . LEU B 1 343 ? -42.621 54.514 -19.073 1.00 58.09 365 LEU B CA 1
ATOM 5201 C C . LEU B 1 343 ? -41.427 54.880 -19.961 1.00 58.87 365 LEU B C 1
ATOM 5202 O O . LEU B 1 343 ? -41.015 54.092 -20.823 1.00 58.39 365 LEU B O 1
ATOM 5207 N N . VAL B 1 344 ? -40.898 56.087 -19.770 1.00 60.39 366 VAL B N 1
ATOM 5208 C CA . VAL B 1 344 ? -39.835 56.610 -20.623 1.00 61.84 366 VAL B CA 1
ATOM 5209 C C . VAL B 1 344 ? -38.531 56.607 -19.837 1.00 59.97 366 VAL B C 1
ATOM 5210 O O . VAL B 1 344 ? -38.427 57.265 -18.799 1.00 59.72 366 VAL B O 1
ATOM 5214 N N . ASN B 1 345 ? -37.542 55.864 -20.328 1.00 58.74 367 ASN B N 1
ATOM 5215 C CA . ASN B 1 345 ? -36.252 55.771 -19.637 1.00 57.20 367 ASN B CA 1
ATOM 5216 C C . ASN B 1 345 ? -35.158 56.555 -20.365 1.00 59.78 367 ASN B C 1
ATOM 5217 O O . ASN B 1 345 ? -34.557 56.094 -21.347 1.00 60.03 367 ASN B O 1
ATOM 5222 N N . ASP B 1 346 ? -34.916 57.761 -19.861 1.00 62.29 368 ASP B N 1
ATOM 5223 C CA . ASP B 1 346 ? -33.945 58.683 -20.460 1.00 65.16 368 ASP B CA 1
ATOM 5224 C C . ASP B 1 346 ? -32.583 58.671 -19.761 1.00 63.43 368 ASP B C 1
ATOM 5225 O O . ASP B 1 346 ? -31.767 59.598 -19.937 1.00 65.69 368 ASP B O 1
ATOM 5230 N N . THR B 1 347 ? -32.345 57.596 -19.004 1.00 59.24 369 THR B N 1
ATOM 5231 C CA . THR B 1 347 ? -31.073 57.349 -18.322 1.00 57.58 369 THR B CA 1
ATOM 5232 C C . THR B 1 347 ? -30.215 56.316 -19.062 1.00 56.38 369 THR B C 1
ATOM 5233 O O . THR B 1 347 ? -30.667 55.685 -20.024 1.00 56.29 369 THR B O 1
ATOM 5237 N N . ARG B 1 348 ? -28.976 56.156 -18.590 1.00 55.39 370 ARG B N 1
ATOM 5238 C CA . ARG B 1 348 ? -28.043 55.146 -19.091 1.00 53.99 370 ARG B CA 1
ATOM 5239 C C . ARG B 1 348 ? -28.262 53.734 -18.489 1.00 50.23 370 ARG B C 1
ATOM 5240 O O . ARG B 1 348 ? -27.632 52.764 -18.924 1.00 49.49 370 ARG B O 1
ATOM 5248 N N . PHE B 1 349 ? -29.163 53.608 -17.513 1.00 47.72 371 PHE B N 1
ATOM 5249 C CA . PHE B 1 349 ? -29.332 52.328 -16.812 1.00 44.62 371 PHE B CA 1
ATOM 5250 C C . PHE B 1 349 ? -30.752 51.761 -16.845 1.00 43.64 371 PHE B C 1
ATOM 5251 O O . PHE B 1 349 ? -31.746 52.504 -16.819 1.00 44.99 371 PHE B O 1
ATOM 5259 N N . PRO B 1 350 ? -30.855 50.433 -16.899 1.00 41.96 372 PRO B N 1
ATOM 5260 C CA . PRO B 1 350 ? -32.180 49.796 -16.813 1.00 41.46 372 PRO B CA 1
ATOM 5261 C C . PRO B 1 350 ? -32.875 50.096 -15.486 1.00 41.54 372 PRO B C 1
ATOM 5262 O O . PRO B 1 350 ? -32.201 50.218 -14.444 1.00 40.32 372 PRO B O 1
ATOM 5266 N N . HIS B 1 351 ? -34.204 50.228 -15.548 1.00 42.03 373 HIS B N 1
ATOM 5267 C CA . HIS B 1 351 ? -35.041 50.299 -14.364 1.00 42.51 373 HIS B CA 1
ATOM 5268 C C . HIS B 1 351 ? -36.013 49.134 -14.324 1.00 41.58 373 HIS B C 1
ATOM 5269 O O . HIS B 1 351 ? -36.624 48.787 -15.346 1.00 43.02 373 HIS B O 1
ATOM 5276 N N . GLY B 1 352 ? -36.191 48.546 -13.145 1.00 40.35 374 GLY B N 1
ATOM 5277 C CA . GLY B 1 352 ? -37.265 47.573 -12.966 1.00 39.39 374 GLY B CA 1
ATOM 5278 C C . GLY B 1 352 ? -38.425 48.312 -12.326 1.00 40.18 374 GLY B C 1
ATOM 5279 O O . GLY B 1 352 ? -38.232 49.084 -11.399 1.00 41.40 374 GLY B O 1
ATOM 5280 N N . ILE B 1 353 ? -39.618 48.109 -12.844 1.00 40.71 375 ILE B N 1
ATOM 5281 C CA . ILE B 1 353 ? -40.785 48.833 -12.392 1.00 42.21 375 ILE B CA 1
ATOM 5282 C C . ILE B 1 353 ? -41.778 47.855 -11.796 1.00 41.81 375 ILE B C 1
ATOM 5283 O O . ILE B 1 353 ? -42.205 46.926 -12.478 1.00 41.35 375 ILE B O 1
ATOM 5288 N N . HIS B 1 354 ? -42.170 48.088 -10.541 1.00 42.65 376 HIS B N 1
ATOM 5289 C CA . HIS B 1 354 ? -43.192 47.276 -9.861 1.00 42.71 376 HIS B CA 1
ATOM 5290 C C . HIS B 1 354 ? -44.423 48.083 -9.405 1.00 44.83 376 HIS B C 1
ATOM 5291 O O . HIS B 1 354 ? -44.323 48.983 -8.563 1.00 45.81 376 HIS B O 1
ATOM 5298 N N . LEU B 1 355 ? -45.594 47.747 -9.957 1.00 45.99 377 LEU B N 1
ATOM 5299 C CA . LEU B 1 355 ? -46.855 48.400 -9.574 1.00 47.75 377 LEU B CA 1
ATOM 5300 C C . LEU B 1 355 ? -47.516 47.597 -8.462 1.00 47.94 377 LEU B C 1
ATOM 5301 O O . LEU B 1 355 ? -47.705 46.375 -8.596 1.00 47.47 377 LEU B O 1
ATOM 5306 N N . HIS B 1 356 ? -47.837 48.244 -7.346 1.00 48.42 378 HIS B N 1
ATOM 5307 C CA . HIS B 1 356 ? -48.455 47.489 -6.236 1.00 48.74 378 HIS B CA 1
ATOM 5308 C C . HIS B 1 356 ? -49.951 47.203 -6.459 1.00 50.40 378 HIS B C 1
ATOM 5309 O O . HIS B 1 356 ? -50.647 47.957 -7.129 1.00 51.84 378 HIS B O 1
ATOM 5316 N N . GLY B 1 357 ? -50.411 46.073 -5.938 1.00 51.04 379 GLY B N 1
ATOM 5317 C CA . GLY B 1 357 ? -51.838 45.697 -5.935 1.00 53.47 379 GLY B CA 1
ATOM 5318 C C . GLY B 1 357 ? -52.479 45.346 -7.272 1.00 54.05 379 GLY B C 1
ATOM 5319 O O . GLY B 1 357 ? -53.649 45.065 -7.311 1.00 56.27 379 GLY B O 1
ATOM 5320 N N . HIS B 1 358 ? -51.708 45.364 -8.363 1.00 53.00 380 HIS B N 1
ATOM 5321 C CA . HIS B 1 358 ? -52.236 45.150 -9.717 1.00 53.02 380 HIS B CA 1
ATOM 5322 C C . HIS B 1 358 ? -51.224 44.495 -10.628 1.00 51.77 380 HIS B C 1
ATOM 5323 O O . HIS B 1 358 ? -50.012 44.718 -10.505 1.00 49.74 380 HIS B O 1
ATOM 5330 N N . HIS B 1 359 ? -51.732 43.667 -11.537 1.00 53.07 381 HIS B N 1
ATOM 5331 C CA . HIS B 1 359 ? -50.949 43.240 -12.694 1.00 52.35 381 HIS B CA 1
ATOM 5332 C C . HIS B 1 359 ? -51.294 44.131 -13.903 1.00 53.95 381 HIS B C 1
ATOM 5333 O O . HIS B 1 359 ? -52.342 44.729 -13.949 1.00 55.44 381 HIS B O 1
ATOM 5340 N N . PHE B 1 360 ? -50.392 44.210 -14.874 1.00 53.96 382 PHE B N 1
ATOM 5341 C CA . PHE B 1 360 ? -50.608 45.031 -16.061 1.00 56.06 382 PHE B CA 1
ATOM 5342 C C . PHE B 1 360 ? -50.030 44.313 -17.267 1.00 56.41 382 PHE B C 1
ATOM 5343 O O . PHE B 1 360 ? -49.123 43.481 -17.116 1.00 55.35 382 PHE B O 1
ATOM 5351 N N . PHE B 1 361 ? -50.523 44.658 -18.453 1.00 58.06 383 PHE B N 1
ATOM 5352 C CA . PHE B 1 361 ? -50.013 44.101 -19.694 1.00 58.67 383 PHE B CA 1
ATOM 5353 C C . PHE B 1 361 ? -48.917 44.987 -20.274 1.00 58.26 383 PHE B C 1
ATOM 5354 O O . PHE B 1 361 ? -49.109 46.198 -20.386 1.00 59.50 383 PHE B O 1
ATOM 5362 N N . GLU B 1 362 ? -47.797 44.382 -20.668 1.00 56.66 384 GLU B N 1
ATOM 5363 C CA . GLU B 1 362 ? -46.785 45.075 -21.464 1.00 57.57 384 GLU B CA 1
ATOM 5364 C C . GLU B 1 362 ? -47.244 45.171 -22.927 1.00 61.45 384 GLU B C 1
ATOM 5365 O O . GLU B 1 362 ? -47.761 44.198 -23.489 1.00 63.18 384 GLU B O 1
ATOM 5371 N N . VAL B 1 363 ? -47.048 46.345 -23.531 1.00 63.28 385 VAL B N 1
ATOM 5372 C CA . VAL B 1 363 ? -47.501 46.625 -24.902 1.00 67.48 385 VAL B CA 1
ATOM 5373 C C . VAL B 1 363 ? -46.361 46.454 -25.903 1.00 68.45 385 VAL B C 1
ATOM 5374 O O . VAL B 1 363 ? -45.291 47.009 -25.718 1.00 66.90 385 VAL B O 1
ATOM 5378 N N . GLY B 1 364 ? -46.601 45.681 -26.961 1.00 72.01 386 GLY B N 1
ATOM 5379 C CA . GLY B 1 364 ? -45.584 45.441 -27.989 1.00 74.52 386 GLY B CA 1
ATOM 5380 C C . GLY B 1 364 ? -45.384 46.667 -28.861 1.00 78.07 386 GLY B C 1
ATOM 5381 O O . GLY B 1 364 ? -45.976 47.717 -28.603 1.00 78.91 386 GLY B O 1
ATOM 5382 N N . ALA B 1 365 ? -44.543 46.548 -29.885 1.00 80.69 387 ALA B N 1
ATOM 5383 C CA . ALA B 1 365 ? -44.391 47.625 -30.877 1.00 84.64 387 ALA B CA 1
ATOM 5384 C C . ALA B 1 365 ? -45.523 47.629 -31.918 1.00 89.75 387 ALA B C 1
ATOM 5385 O O . ALA B 1 365 ? -45.801 48.658 -32.558 1.00 93.01 387 ALA B O 1
ATOM 5387 N N . ASP B 1 366 ? -46.174 46.474 -32.078 1.00 90.83 388 ASP B N 1
ATOM 5388 C CA . ASP B 1 366 ? -47.320 46.324 -32.986 1.00 95.74 388 ASP B CA 1
ATOM 5389 C C . ASP B 1 366 ? -48.603 46.928 -32.405 1.00 95.81 388 ASP B C 1
ATOM 5390 O O . ASP B 1 366 ? -49.635 47.018 -33.093 1.00 99.84 388 ASP B O 1
ATOM 5395 N N . GLY B 1 367 ? -48.522 47.338 -31.138 1.00 91.32 389 GLY B N 1
ATOM 5396 C CA . GLY B 1 367 ? -49.629 48.001 -30.452 1.00 91.36 389 GLY B CA 1
ATOM 5397 C C . GLY B 1 367 ? -50.516 47.062 -29.658 1.00 89.63 389 GLY B C 1
ATOM 5398 O O . GLY B 1 367 ? -51.455 47.507 -28.994 1.00 89.53 389 GLY B O 1
ATOM 5399 N N . ASN B 1 368 ? -50.206 45.767 -29.720 1.00 88.49 390 ASN B N 1
ATOM 5400 C CA . ASN B 1 368 ? -51.022 44.723 -29.089 1.00 87.45 390 ASN B CA 1
ATOM 5401 C C . ASN B 1 368 ? -50.536 44.288 -27.694 1.00 82.02 390 ASN B C 1
ATOM 5402 O O . ASN B 1 368 ? -49.344 44.405 -27.354 1.00 79.29 390 ASN B O 1
ATOM 5407 N N . LEU B 1 369 ? -51.477 43.803 -26.888 1.00 80.89 391 LEU B N 1
ATOM 5408 C CA . LEU B 1 369 ? -51.195 43.345 -25.529 1.00 76.30 391 LEU B CA 1
ATOM 5409 C C . LEU B 1 369 ? -50.272 42.132 -25.522 1.00 74.40 391 LEU B C 1
ATOM 5410 O O . LEU B 1 369 ? -50.408 41.228 -26.352 1.00 77.08 391 LEU B O 1
ATOM 5415 N N . GLY B 1 370 ? -49.341 42.116 -24.574 1.00 69.87 392 GLY B N 1
ATOM 5416 C CA . GLY B 1 370 ? -48.430 40.989 -24.429 1.00 67.52 392 GLY B CA 1
ATOM 5417 C C . GLY B 1 370 ? -48.483 40.408 -23.032 1.00 64.41 392 GLY B C 1
ATOM 5418 O O . GLY B 1 370 ? -49.579 40.144 -22.479 1.00 65.00 392 GLY B O 1
ATOM 5419 N N . ALA B 1 371 ? -47.292 40.232 -22.464 1.00 60.49 393 ALA B N 1
ATOM 5420 C CA . ALA B 1 371 ? -47.111 39.612 -21.161 1.00 57.58 393 ALA B CA 1
ATOM 5421 C C . ALA B 1 371 ? -47.799 40.407 -20.049 1.00 55.80 393 ALA B C 1
ATOM 5422 O O . ALA B 1 371 ? -47.656 41.626 -19.958 1.00 54.79 393 ALA B O 1
ATOM 5424 N N . LEU B 1 372 ? -48.577 39.693 -19.242 1.00 55.54 394 LEU B N 1
ATOM 5425 C CA . LEU B 1 372 ? -49.271 40.250 -18.087 1.00 54.45 394 LEU B CA 1
ATOM 5426 C C . LEU B 1 372 ? -48.334 40.061 -16.919 1.00 51.11 394 LEU B C 1
ATOM 5427 O O . LEU B 1 372 ? -47.975 38.928 -16.595 1.00 51.04 394 LEU B O 1
ATOM 5432 N N . ARG B 1 373 ? -47.944 41.164 -16.297 1.00 49.35 395 ARG B N 1
ATOM 5433 C CA . ARG B 1 373 ? -46.858 41.171 -15.309 1.00 47.46 395 ARG B CA 1
ATOM 5434 C C . ARG B 1 373 ? -47.238 41.971 -14.078 1.00 46.88 395 ARG B C 1
ATOM 5435 O O . ARG B 1 373 ? -48.195 42.748 -14.114 1.00 49.10 395 ARG B O 1
ATOM 5443 N N . ASP B 1 374 ? -46.466 41.820 -13.004 1.00 45.42 396 ASP B N 1
ATOM 5444 C CA . ASP B 1 374 ? -46.510 42.790 -11.896 1.00 44.89 396 ASP B CA 1
ATOM 5445 C C . ASP B 1 374 ? -45.189 43.577 -11.760 1.00 43.08 396 ASP B C 1
ATOM 5446 O O . ASP B 1 374 ? -45.097 44.564 -11.026 1.00 42.45 396 ASP B O 1
ATOM 5451 N N . THR B 1 375 ? -44.161 43.110 -12.457 1.00 42.49 397 THR B N 1
ATOM 5452 C CA . THR B 1 375 ? -42.849 43.778 -12.458 1.00 41.19 397 THR B CA 1
ATOM 5453 C C . THR B 1 375 ? -42.358 43.755 -13.887 1.00 41.27 397 THR B C 1
ATOM 5454 O O . THR B 1 375 ? -42.424 42.698 -14.522 1.00 41.62 397 THR B O 1
ATOM 5458 N N . THR B 1 376 ? -41.870 44.890 -14.391 1.00 41.22 398 THR B N 1
ATOM 5459 C CA . THR B 1 376 ? -41.407 44.987 -15.771 1.00 42.00 398 THR B CA 1
ATOM 5460 C C . THR B 1 376 ? -40.028 45.625 -15.845 1.00 41.96 398 THR B C 1
ATOM 5461 O O . THR B 1 376 ? -39.625 46.339 -14.927 1.00 41.85 398 THR B O 1
ATOM 5465 N N . LEU B 1 377 ? -39.297 45.382 -16.930 1.00 42.45 399 LEU B N 1
ATOM 5466 C CA . LEU B 1 377 ? -37.992 46.038 -17.108 1.00 42.57 399 LEU B CA 1
ATOM 5467 C C . LEU B 1 377 ? -38.016 47.046 -18.260 1.00 44.38 399 LEU B C 1
ATOM 5468 O O . LEU B 1 377 ? -38.428 46.705 -19.373 1.00 45.99 399 LEU B O 1
ATOM 5473 N N . VAL B 1 378 ? -37.586 48.276 -17.991 1.00 44.32 400 VAL B N 1
ATOM 5474 C CA . VAL B 1 378 ? -37.372 49.230 -19.067 1.00 46.72 400 VAL B CA 1
ATOM 5475 C C . VAL B 1 378 ? -35.886 49.527 -19.156 1.00 46.74 400 VAL B C 1
ATOM 5476 O O . VAL B 1 378 ? -35.303 50.079 -18.234 1.00 45.74 400 VAL B O 1
ATOM 5480 N N . ASP B 1 379 ? -35.286 49.120 -20.269 1.00 48.75 401 ASP B N 1
ATOM 5481 C CA . ASP B 1 379 ? -33.857 49.246 -20.482 1.00 50.09 401 ASP B CA 1
ATOM 5482 C C . ASP B 1 379 ? -33.509 50.676 -20.830 1.00 51.99 401 ASP B C 1
ATOM 5483 O O . ASP B 1 379 ? -34.390 51.488 -21.115 1.00 53.87 401 ASP B O 1
ATOM 5488 N N . ALA B 1 380 ? -32.217 50.982 -20.795 1.00 52.03 402 ALA B N 1
ATOM 5489 C CA . ALA B 1 380 ? -31.708 52.318 -21.070 1.00 53.94 402 ALA B CA 1
ATOM 5490 C C . ALA B 1 380 ? -32.061 52.759 -22.490 1.00 56.94 402 ALA B C 1
ATOM 5491 O O . ALA B 1 380 ? -31.989 51.965 -23.433 1.00 57.39 402 ALA B O 1
ATOM 5493 N N . GLY B 1 381 ? -32.445 54.027 -22.621 1.00 59.10 403 GLY B N 1
ATOM 5494 C CA . GLY B 1 381 ? -32.904 54.595 -23.891 1.00 63.11 403 GLY B CA 1
ATOM 5495 C C . GLY B 1 381 ? -34.260 54.084 -24.361 1.00 63.85 403 GLY B C 1
ATOM 5496 O O . GLY B 1 381 ? -34.755 54.522 -25.386 1.00 66.79 403 GLY B O 1
ATOM 5497 N N . GLU B 1 382 ? -34.862 53.158 -23.614 1.00 61.58 404 GLU B N 1
ATOM 5498 C CA . GLU B 1 382 ? -36.151 52.579 -24.013 1.00 62.75 404 GLU B CA 1
ATOM 5499 C C . GLU B 1 382 ? -37.381 53.284 -23.430 1.00 63.04 404 GLU B C 1
ATOM 5500 O O . GLU B 1 382 ? -37.327 53.964 -22.400 1.00 61.60 404 GLU B O 1
ATOM 5506 N N . THR B 1 383 ? -38.480 53.139 -24.158 1.00 65.53 405 THR B N 1
ATOM 5507 C CA . THR B 1 383 ? -39.779 53.602 -23.731 1.00 66.71 405 THR B CA 1
ATOM 5508 C C . THR B 1 383 ? -40.708 52.419 -23.853 1.00 66.16 405 THR B C 1
ATOM 5509 O O . THR B 1 383 ? -40.685 51.690 -24.849 1.00 67.93 405 THR B O 1
ATOM 5513 N N . ARG B 1 384 ? -41.526 52.221 -22.838 1.00 64.47 406 ARG B N 1
ATOM 5514 C CA . ARG B 1 384 ? -42.358 51.051 -22.804 1.00 63.98 406 ARG B CA 1
ATOM 5515 C C . ARG B 1 384 ? -43.716 51.446 -22.265 1.00 64.35 406 ARG B C 1
ATOM 5516 O O . ARG B 1 384 ? -43.813 52.171 -21.279 1.00 63.50 406 ARG B O 1
ATOM 5524 N N . ASP B 1 385 ? -44.761 50.986 -22.943 1.00 66.39 407 ASP B N 1
ATOM 5525 C CA . ASP B 1 385 ? -46.135 51.231 -22.516 1.00 67.66 407 ASP B CA 1
ATOM 5526 C C . ASP B 1 385 ? -46.663 50.036 -21.760 1.00 65.69 407 ASP B C 1
ATOM 5527 O O . ASP B 1 385 ? -46.467 48.889 -22.187 1.00 65.05 407 ASP B O 1
ATOM 5532 N N . ILE B 1 386 ? -47.317 50.309 -20.630 1.00 65.10 408 ILE B N 1
ATOM 5533 C CA . ILE B 1 386 ? -48.069 49.288 -19.900 1.00 64.06 408 ILE B CA 1
ATOM 5534 C C . ILE B 1 386 ? -49.574 49.616 -19.837 1.00 67.28 408 ILE B C 1
ATOM 5535 O O . ILE B 1 386 ? -49.965 50.755 -19.570 1.00 69.27 408 ILE B O 1
ATOM 5540 N N . VAL B 1 387 ? -50.409 48.616 -20.103 1.00 68.91 409 VAL B N 1
ATOM 5541 C CA . VAL B 1 387 ? -51.866 48.765 -20.040 1.00 71.89 409 VAL B CA 1
ATOM 5542 C C . VAL B 1 387 ? -52.405 48.033 -18.805 1.00 71.70 409 VAL B C 1
ATOM 5543 O O . VAL B 1 387 ? -52.211 46.825 -18.650 1.00 69.59 409 VAL B O 1
ATOM 5547 N N . CYS B 1 388 ? -53.076 48.780 -17.935 1.00 74.90 410 CYS B N 1
ATOM 5548 C CA . CYS B 1 388 ? -53.583 48.261 -16.667 1.00 76.51 410 CYS B CA 1
ATOM 5549 C C . CYS B 1 388 ? -55.028 48.682 -16.356 1.00 82.45 410 CYS B C 1
ATOM 5550 O O . CYS B 1 388 ? -55.384 49.848 -16.520 1.00 84.32 410 CYS B O 1
ATOM 5553 N N . VAL B 1 389 ? -55.836 47.728 -15.882 1.00 40.40 411 VAL B N 1
ATOM 5554 C CA . VAL B 1 389 ? -57.184 48.008 -15.360 1.00 43.12 411 VAL B CA 1
ATOM 5555 C C . VAL B 1 389 ? -57.096 48.245 -13.872 1.00 45.19 411 VAL B C 1
ATOM 5556 O O . VAL B 1 389 ? -56.807 47.320 -13.105 1.00 45.86 411 VAL B O 1
ATOM 5560 N N . PHE B 1 390 ? -57.398 49.470 -13.443 1.00 47.13 412 PHE B N 1
ATOM 5561 C CA . PHE B 1 390 ? -57.285 49.810 -12.040 1.00 48.20 412 PHE B CA 1
ATOM 5562 C C . PHE B 1 390 ? -58.542 49.494 -11.202 1.00 50.24 412 PHE B C 1
ATOM 5563 O O . PHE B 1 390 ? -59.386 50.361 -10.907 1.00 49.69 412 PHE B O 1
ATOM 5571 N N . ASP B 1 391 ? -58.591 48.219 -10.790 1.00 51.76 413 ASP B N 1
ATOM 5572 C CA . ASP B 1 391 ? -59.742 47.577 -10.152 1.00 52.52 413 ASP B CA 1
ATOM 5573 C C . ASP B 1 391 ? -59.557 47.365 -8.656 1.00 52.97 413 ASP B C 1
ATOM 5574 O O . ASP B 1 391 ? -60.523 47.050 -7.941 1.00 53.50 413 ASP B O 1
ATOM 5579 N N . ASN B 1 392 ? -58.323 47.504 -8.170 1.00 52.95 414 ASN B N 1
ATOM 5580 C CA . ASN B 1 392 ? -58.053 47.300 -6.735 1.00 52.55 414 ASN B CA 1
ATOM 5581 C C . ASN B 1 392 ? -57.986 48.669 -6.069 1.00 52.18 414 ASN B C 1
ATOM 5582 O O . ASN B 1 392 ? -57.279 49.545 -6.567 1.00 52.30 414 ASN B O 1
ATOM 5587 N N . PRO B 1 393 ? -58.796 48.877 -4.995 1.00 52.11 415 PRO B N 1
ATOM 5588 C CA . PRO B 1 393 ? -58.958 50.121 -4.222 1.00 51.16 415 PRO B CA 1
ATOM 5589 C C . PRO B 1 393 ? -57.818 50.395 -3.241 1.00 50.68 415 PRO B C 1
ATOM 5590 O O . PRO B 1 393 ? -57.303 49.449 -2.639 1.00 50.83 415 PRO B O 1
ATOM 5594 N N . GLY B 1 394 ? -57.477 51.673 -3.044 1.00 49.36 416 GLY B N 1
ATOM 5595 C CA . GLY B 1 394 ? -56.416 52.097 -2.126 1.00 49.18 416 GLY B CA 1
ATOM 5596 C C . GLY B 1 394 ? -55.254 52.816 -2.844 1.00 49.46 416 GLY B C 1
ATOM 5597 O O . GLY B 1 394 ? -55.301 53.005 -4.079 1.00 50.69 416 GLY B O 1
ATOM 5598 N N . ASN B 1 395 ? -54.223 53.206 -2.092 1.00 47.90 417 ASN B N 1
ATOM 5599 C CA . ASN B 1 395 ? -53.041 53.905 -2.648 1.00 47.87 417 ASN B CA 1
ATOM 5600 C C . ASN B 1 395 ? -51.879 52.952 -2.960 1.00 47.61 417 ASN B C 1
ATOM 5601 O O . ASN B 1 395 ? -51.288 52.377 -2.046 1.00 46.52 417 ASN B O 1
ATOM 5606 N N . TRP B 1 396 ? -51.565 52.821 -4.253 1.00 47.67 418 TRP B N 1
ATOM 5607 C CA . TRP B 1 396 ? -50.634 51.821 -4.766 1.00 47.90 418 TRP B CA 1
ATOM 5608 C C . TRP B 1 396 ? -49.319 52.393 -5.274 1.00 47.56 418 TRP B C 1
ATOM 5609 O O . TRP B 1 396 ? -49.281 53.007 -6.326 1.00 48.26 418 TRP B O 1
ATOM 5620 N N . LEU B 1 397 ? -48.242 52.147 -4.535 1.00 47.43 419 LEU B N 1
ATOM 5621 C CA . LEU B 1 397 ? -46.879 52.432 -5.003 1.00 46.58 419 LEU B CA 1
ATOM 5622 C C . LEU B 1 397 ? -46.649 51.975 -6.444 1.00 45.91 419 LEU B C 1
ATOM 5623 O O . LEU B 1 397 ? -47.043 50.860 -6.821 1.00 45.98 419 LEU B O 1
ATOM 5628 N N . LEU B 1 398 ? -46.093 52.877 -7.257 1.00 45.23 420 LEU B N 1
ATOM 5629 C CA . LEU B 1 398 ? -45.457 52.527 -8.534 1.00 45.39 420 LEU B CA 1
ATOM 5630 C C . LEU B 1 398 ? -43.964 52.813 -8.346 1.00 46.68 420 LEU B C 1
ATOM 5631 O O . LEU B 1 398 ? -43.533 53.976 -8.345 1.00 47.14 420 LEU B O 1
ATOM 5636 N N . HIS B 1 399 ? -43.198 51.741 -8.145 1.00 47.25 421 HIS B N 1
ATOM 5637 C CA . HIS B 1 399 ? -41.808 51.828 -7.728 1.00 48.33 421 HIS B CA 1
ATOM 5638 C C . HIS B 1 399 ? -40.869 51.567 -8.910 1.00 48.72 421 HIS B C 1
ATOM 5639 O O . HIS B 1 399 ? -40.903 50.482 -9.512 1.00 47.92 421 HIS B O 1
ATOM 5646 N N . CYS B 1 400 ? -40.064 52.580 -9.260 1.00 49.11 422 CYS B N 1
ATOM 5647 C CA . CYS B 1 400 ? -39.070 52.449 -10.321 1.00 50.10 422 CYS B CA 1
ATOM 5648 C C . CYS B 1 400 ? -37.688 52.333 -9.721 1.00 49.18 422 CYS B C 1
ATOM 5649 O O . CYS B 1 400 ? -37.216 53.257 -9.060 1.00 49.28 422 CYS B O 1
ATOM 5652 N N . HIS B 1 401 ? -37.048 51.187 -9.932 1.00 48.34 423 HIS B N 1
ATOM 5653 C CA . HIS B 1 401 ? -35.740 50.946 -9.314 1.00 47.58 423 HIS B CA 1
ATOM 5654 C C . HIS B 1 401 ? -34.661 51.008 -10.368 1.00 46.69 423 HIS B C 1
ATOM 5655 O O . HIS B 1 401 ? -34.718 50.258 -11.347 1.00 46.47 423 HIS B O 1
ATOM 5662 N N . MET B 1 402 ? -33.696 51.911 -10.179 1.00 45.79 424 MET B N 1
ATOM 5663 C CA . MET B 1 402 ? -32.545 51.982 -11.074 1.00 45.41 424 MET B CA 1
ATOM 5664 C C . MET B 1 402 ? -31.533 50.922 -10.630 1.00 44.51 424 MET B C 1
ATOM 5665 O O . MET B 1 402 ? -31.000 50.967 -9.502 1.00 44.24 424 MET B O 1
ATOM 5670 N N . LEU B 1 403 ? -31.302 49.958 -11.511 1.00 43.52 425 LEU B N 1
ATOM 5671 C CA . LEU B 1 403 ? -30.435 48.825 -11.208 1.00 44.79 425 LEU B CA 1
ATOM 5672 C C . LEU B 1 403 ? -29.006 49.308 -10.978 1.00 46.08 425 LEU B C 1
ATOM 5673 O O . LEU B 1 403 ? -28.477 50.082 -11.772 1.00 45.86 425 LEU B O 1
ATOM 5678 N N . GLY B 1 404 ? -28.408 48.874 -9.876 1.00 48.28 426 GLY B N 1
ATOM 5679 C CA . GLY B 1 404 ? -27.018 49.213 -9.553 1.00 51.47 426 GLY B CA 1
ATOM 5680 C C . GLY B 1 404 ? -26.887 50.458 -8.685 1.00 53.76 426 GLY B C 1
ATOM 5681 O O . GLY B 1 404 ? -25.828 50.740 -8.139 1.00 53.29 426 GLY B O 1
ATOM 5682 N N . HIS B 1 405 ? -27.981 51.200 -8.560 1.00 56.64 427 HIS B N 1
ATOM 5683 C CA . HIS B 1 405 ? -27.988 52.426 -7.787 1.00 59.69 427 HIS B CA 1
ATOM 5684 C C . HIS B 1 405 ? -29.004 52.394 -6.638 1.00 62.04 427 HIS B C 1
ATOM 5685 O O . HIS B 1 405 ? -29.956 51.605 -6.657 1.00 62.58 427 HIS B O 1
ATOM 5692 N N . GLN B 1 406 ? -28.758 53.244 -5.640 1.00 64.89 428 GLN B N 1
ATOM 5693 C CA . GLN B 1 406 ? -29.562 53.356 -4.416 1.00 67.35 428 GLN B CA 1
ATOM 5694 C C . GLN B 1 406 ? -30.626 54.432 -4.581 1.00 68.28 428 GLN B C 1
ATOM 5695 O O . GLN B 1 406 ? -30.307 55.625 -4.740 1.00 68.45 428 GLN B O 1
ATOM 5701 N N . ALA B 1 407 ? -31.885 54.009 -4.516 1.00 69.38 429 ALA B N 1
ATOM 5702 C CA . ALA B 1 407 ? -33.010 54.893 -4.784 0.20 70.52 429 ALA B CA 1
ATOM 5703 C C . ALA B 1 407 ? -34.171 54.644 -3.829 0.20 71.30 429 ALA B C 1
ATOM 5704 O O . ALA B 1 407 ? -34.689 53.527 -3.751 1.00 72.09 429 ALA B O 1
ATOM 5706 N N . ALA B 1 408 ? -34.550 55.696 -3.101 1.00 72.10 430 ALA B N 1
ATOM 5707 C CA . ALA B 1 408 ? -35.761 55.745 -2.257 1.00 72.69 430 ALA B CA 1
ATOM 5708 C C . ALA B 1 408 ? -35.484 55.654 -0.752 1.00 73.08 430 ALA B C 1
ATOM 5709 O O . ALA B 1 408 ? -36.131 56.344 0.049 1.00 73.46 430 ALA B O 1
ATOM 5711 N N . LYS B 1 411 ? -40.771 55.958 -5.426 1.00 74.81 433 LYS B N 1
ATOM 5712 C CA . LYS B 1 411 ? -41.140 57.005 -6.384 1.00 74.92 433 LYS B CA 1
ATOM 5713 C C . LYS B 1 411 ? -42.616 57.425 -6.302 1.00 74.71 433 LYS B C 1
ATOM 5714 O O . LYS B 1 411 ? -43.075 57.898 -5.258 1.00 75.13 433 LYS B O 1
ATOM 5720 N N . THR B 1 412 ? -43.342 57.250 -7.407 1.00 74.08 434 THR B N 1
ATOM 5721 C CA . THR B 1 412 ? -44.725 57.703 -7.534 1.00 73.77 434 THR B CA 1
ATOM 5722 C C . THR B 1 412 ? -45.721 56.762 -6.834 1.00 73.62 434 THR B C 1
ATOM 5723 O O . THR B 1 412 ? -45.329 55.743 -6.259 1.00 73.67 434 THR B O 1
ATOM 5727 N N . TRP B 1 413 ? -47.003 57.130 -6.870 1.00 73.24 435 TRP B N 1
ATOM 5728 C CA . TRP B 1 413 ? -48.100 56.237 -6.497 1.00 72.74 435 TRP B CA 1
ATOM 5729 C C . TRP B 1 413 ? -49.383 56.485 -7.313 1.00 72.59 435 TRP B C 1
ATOM 5730 O O . TRP B 1 413 ? -49.476 57.457 -8.056 1.00 72.33 435 TRP B O 1
ATOM 5741 N N . VAL B 1 414 ? -50.346 55.578 -7.204 1.00 72.36 436 VAL B N 1
ATOM 5742 C CA . VAL B 1 414 ? -51.642 55.752 -7.835 1.00 72.34 436 VAL B CA 1
ATOM 5743 C C . VAL B 1 414 ? -52.744 55.585 -6.789 1.00 72.73 436 VAL B C 1
ATOM 5744 O O . VAL B 1 414 ? -52.758 54.595 -6.042 1.00 72.51 436 VAL B O 1
ATOM 5748 N N . GLU B 1 415 ? -53.650 56.563 -6.732 1.00 73.06 437 GLU B N 1
ATOM 5749 C CA . GLU B 1 415 ? -54.783 56.538 -5.797 1.00 73.51 437 GLU B CA 1
ATOM 5750 C C . GLU B 1 415 ? -55.927 55.693 -6.355 1.00 73.67 437 GLU B C 1
ATOM 5751 O O . GLU B 1 415 ? -56.379 55.902 -7.489 1.00 73.29 437 GLU B O 1
ATOM 5757 N N . VAL B 1 416 ? -56.355 54.723 -5.547 1.00 74.00 438 VAL B N 1
ATOM 5758 C CA . VAL B 1 416 ? -57.422 53.771 -5.894 1.00 74.55 438 VAL B CA 1
ATOM 5759 C C . VAL B 1 416 ? -57.440 53.415 -7.386 1.00 74.57 438 VAL B C 1
ATOM 5760 O O . VAL B 1 416 ? -57.263 52.257 -7.764 1.00 74.84 438 VAL B O 1
#

Secondary structure (DSSP, 8-state):
-PEEEEEEEEEE--SPTTSPPEEEEEETTBSS---EEEETTPEEEEEEEE-SSS-B-EEEET----GGGS--BTTTB--B-TT-EEEEEEE--S-EEEEEEETTTTT-GGGGG-EEEEEEE-SS----SEEEEEEEEEE-B-TTS-B---S----EEEEEEES---EEET-EEEEEEEE--SS--EE-EEESEEEEEEEETTEEEEEEE--TT-EE-TT-EEEEEEEE-SSSPEEEEE--TT--EEEEEE-EEEE--SPPP---PPPPPP--------EEEEEE-----SS-SEEPPTTEEEEEEEE--SSS-EEEEETT--EEEE-TTSSEEEEESEEEE-TT-EEEEEEEE-S-SEEEEEEEETTS----EEEE-/-PEEEEEEEEEE--SPTTSPPEEEEEETTBSSPPPEEEETT-EEEEEEEE-SSS-B-EEEET----GGGS--BTTTB--B-TT-EEEEEEE--S-EEEEEEETTTTT-GGGTT-EEEEEEE-SS--S-SEEEEEEEEEE-B-TTS-B---SEEEEEEES---B-TT-EEEEEEEE--SS--EE-EEESEEEEEEEETTEEEEEEEE-TT-EE-TT-EEEEEEEE-SSSPEEEEE--TT--EEEEEE-B-SS--S----PPPPPPP---PPP---EEEEEEE----SS-SEE--TTEEEEEEEEE-SSS-EEEEETT--EEEE-SSS-EEEEESEEEE-TT-EEEEEEEE-S-SEEEEEEEETTS----EEEE-

Organism: NCBI:txid77133

CATH classification: 2.60.40.420 (+2 more: 2.60.40.420, 2.60.40.420)

Nearest PDB structures (foldseek):
  4f7k-assembly2_B  TM=1.003E+00  e=2.298E-79  uncultured bacterium
  4f7k-assembly1_A  TM=9.962E-01  e=1.183E-72  uncultured bacterium
  6vow-assembly1_A  TM=8.766E-01  e=3.601E-30  Zestomonas thermotolerans
  6vox-assembly1_A  TM=8.720E-01  e=1.272E-24  Pseudomonas parafulva
  4knt-assembly1_A  TM=7.677E-01  e=7.073E-13  Nitrosomonas europaea ATCC 19718

B-factor: mean 53.03, std 19.8, range [2.62, 142.87]

Sequence (750 aa):
APVELVAQPVNAQILPEGEPATPMLGFNGGTPGPVLRARQGEVFDDIRFQNQIGEGSAVHWHGLRIDNAMDGVPGMTQDVVEAGGEFEYSFRAPDAGTFWYHSHNRSWEQVAKGLYGPLIVEEPTPPDVDHDLIIMIDDWRITENGVLAHQGRLGNFARALVEPVTPVRRGDRVRLRLINVATDRRIFPVELEGVEGKVVALDGMPIVDPQEFSGLILAPAQRADIIADVITDAPIGFVFPTRRDGPYLLGEIPVKGANTTRQPSEIPALPPNEVTSPDMGSAVSLTLTGLTDTPLHSFERGQTARIRLVNDTRFPHGIHLHGHHFFEVGADGNLGALRDTTLVDAGETRDIVCVFDNPGNWLLHCHMLGHQAAKTWVEVAPVELVAQPVNAQILPEGEPATPMLGFNGGTPGPVLRARQGEVFDIRFQNQIGEGSAVHWHGLRIDNAMDGVPGMTQDVVEAGGEFEYSFRAPDAGTFWYHSHNRSWEQVAKGLYGPLIVEEPTPPDVDHDLIIMIDDWRITENGVLALGNFARALVEPVTPVRRGDRVRLRLINVATDRIFPVELEGVEGKVVALDGMPIVDPQEFSGLILAPAQRADIIADVITDAPIGFVFPTRDGPYLLGEIPVKGANTTRQPSEIPALPPNEVTSPDMGSAVSLTLTGLTDTPLHSFERGQTARIRLVNDTRFPHGIHLHGHHFFEVGADGNLGALRDTTLVDAGETRDIVCVFDNPGNWLLHCHMLGHQAAKTWVEV

InterPro domains:
  IPR001117 Multicopper oxidase, second cupredoxin domain [PF00394] (191-260)
  IPR002355 Multicopper oxidase, copper-binding site [PS00080] (421-432)
  IPR008972 Cupredoxin [G3DSA:2.60.40.420] (23-148)
  IPR008972 Cupredoxin [G3DSA:2.60.40.420] (149-296)
  IPR008972 Cupredoxin [G3DSA:2.60.40.420] (297-439)
  IPR008972 Cupredoxin [SSF49503] (36-170)
  IPR008972 Cupredoxin [SSF49503] (148-267)
  IPR008972 Cupredoxin [SSF49503] (297-438)
  IPR011706 Multicopper oxidase, C-terminal [PF07731] (329-438)
  IPR011707 Multicopper oxidase-like, N-terminal [PF07732] (36-146)
  IPR045087 Multicopper oxidase [PTHR11709] (45-260)

Foldseek 3Di:
DQDEWEWEWAWAQQDDPVAAIEIATDTDRYFPHDEAEDAAFDKHKYKYFAQHQAWWWKAWALALWAQLQRTDDPFNHPTAGHRGIDIHMTHGHAFFKTKMFIPQCLFDPRRVRYMHIYGHHYPDHDDFDEEKEWEKEFFCADRRGYGDVVPDDTDGIAIDIPPQDAAAQFTKYKYKYFHQYSFDKFFKDKPQWDWFFQDKARFGDPDTHGCPRPIGDHGIITITITGRHDQAWIWIWGQDPVGIDTRDTRHYDHHDDPDDDDHPDHDDGGDDDDADDADEAEAEDDVEDPDASEADDAFGKYKYKYHAQAQFKKKKAKTSWWKFKADPVGDGDDTHRIDIAGHRGITIIMTTRHRAGKMFTDIGGRPDNDRGHIYHD/DAAEWEWEWEWEDPDDPVAAIAIAIDIPRYFPHDEAEDAAFDKHWYKYFAAHQAWWWKAWALFLWDLLQRTDDVFNHPTQGHRGIDTRMIHGHAFFKTKMFIPQCLFDVRRVRGMHIYGHHYPDHDPWDEEKEWEKEFFQADSNRYGDLGPGIATDIPPADAAALATWYKYKYAHQYNFDKFFKDKPQWFWFWQDKATFGDPDTHGCPRPIDDHGIITIITTHRNDQAWIWIWGQDPVGIDTRDTHHYDDHHDPDDDDHDDHDDGRDDDDADEFAEEEAEDCVADVDASEEDDAWHKYKYKYHYADQFKKKKAKTSWWWFKADPVRDTDHTHRIHIAGHRGITIIMTTRHRAGKIDTDIRGRPDRDDYHIYHD

Radius of gyration: 29.63 Å; Cα contacts (8 Å, |Δi|>4): 2117; chains: 2; bounding box: 83×71×71 Å

Solvent-accessible surface area: 30992 Å² total; per-residue (Å²): 127,70,58,77,0,19,0,36,95,12,100,10,69,6,23,72,150,86,85,58,44,0,71,20,24,0,2,68,57,20,22,35,6,45,44,12,109,11,117,58,40,79,59,12,54,0,83,0,31,2,106,24,66,74,26,2,0,0,5,1,5,7,3,54,7,85,25,46,29,1,0,10,22,68,39,20,19,124,56,7,113,49,72,25,90,46,94,0,50,6,158,0,59,4,4,4,0,1,6,0,20,1,43,16,10,29,53,65,98,78,3,26,0,1,5,0,0,0,0,0,42,4,84,113,74,23,97,36,58,48,46,2,5,0,4,0,0,20,12,57,32,26,99,103,0,73,35,61,93,73,33,68,14,50,52,50,9,72,4,28,23,70,62,124,32,92,0,114,104,26,2,7,0,2,0,4,0,0,0,0,2,27,38,50,6,3,10,1,48,13,70,20,10,105,4,52,5,1,3,18,0,3,6,28,33,130,103,42,97,115,27,88,51,19,84,0,3,11,11,8,1,0,4,0,0,0,35,4,98,54,90,54,55,0,5,0,4,43,50,58,118,18,8,30,67,96,3,17,83,2,58,16,150,55,37,20,113,117,52,129,134,64,161,36,52,50,10,64,113,8,154,74,80,90,27,113,142,23,46,92,20,70,30,75,11,137,110,51,64,142,101,32,49,70,63,10,131,179,41,77,11,0,113,0,117,0,39,1,104,27,118,28,1,10,8,0,12,1,7,6,7,16,1,29,20,21,34,126,115,54,90,86,44,32,30,21,0,4,0,27,1,54,32,63,101,76,82,23,0,10,1,20,0,53,21,61,19,42,0,22,0,32,30,9,47,1,29,48,134,32,93,68,25,26,0,69,27,113,92,54,89,0,22,0,36,99,12,117,9,77,7,2,75,161,89,83,62,48,1,102,24,25,0,2,71,56,21,32,38,6,44,40,6,117,11,105,58,40,85,60,10,48,1,83,0,32,1,104,26,62,81,22,2,0,0,5,0,4,7,3,48,5,82,23,47,34,0,0,13,30,75,31,20,20,125,59,6,111,55,73,27,89,52,102,0,41,6,150,2,63,3,3,2,1,3,7,0,21,0,44,18,12,29,52,67,103,72,2,25,0,1,4,0,0,0,0,0,46,4,79,111,90,24,94,34,53,44,43,3,1,0,4,0,1,9,13,138,5,16,101,100,0,84,41,58,88,8,23,15,2,75,6,26,23,73,58,123,44,71,1,83,105,10,0,7,0,2,0,4,0,0,0,0,2,22,36,15,3,0,10,3,85,19,62,18,9,108,5,63,5,0,2,18,0,2,2,24,31,134,112,33,95,125,30,101,63,17,78,0,1,13,14,7,1,0,2,0,0,0,34,3,92,46,110,51,59,0,3,0,2,20,42,51,110,20,9,27,25,96,7,18,86,1,55,15,152,47,87,61,14,136,58,148,135,70,157,24,56,52,7,59,112,14,152,61,82,95,26,112,156,42,41,84,28,69,28,70,16,148,130,60,73,127,92,29,45,62,63,11,126,174,39,77,9,0,103,1,123,1,26,0,107,28,123,37,0,9,8,0,12,1,9,5,6,11,0,31,23,17,40,121,115,44,93,91,44,32,25,20,0,4,0,29,0,51,36,68,88,62,62,22,0,13,0,17,0,73,21,78,15,52,0,24,0,20,2,10,43,1,49,77,147,15,86,101,23,24,0,60,46